Protein AF-A0A366XCZ6-F1 (afdb_monomer)

Organism: NCBI:txid60890

InterPro domains:
  IPR000014 PAS domain [PF13426] (235-340)
  IPR000014 PAS domain [PS50112] (222-293)
  IPR000014 PAS domain [SM00091] (224-291)
  IPR000014 PAS domain [TIGR00229] (221-349)
  IPR000014 PAS domain [cd00130] (233-339)
  IPR001789 Signal transduction response regulator, receiver domain [PF00072] (616-728)
  IPR001789 Signal transduction response regulator, receiver domain [PS50110] (615-732)
  IPR001789 Signal transduction response regulator, receiver domain [SM00448] (614-728)
  IPR003594 Histidine kinase/HSP90-like ATPase domain [PF02518] (474-584)
  IPR003594 Histidine kinase/HSP90-like ATPase domain [SM00387] (473-586)
  IPR003661 Signal transduction histidine kinase, dimerisation/phosphoacceptor domain [PF00512] (362-427)
  IPR003661 Signal transduction histidine kinase, dimerisation/phosphoacceptor domain [SM00388] (362-427)
  IPR003661 Signal transduction histidine kinase, dimerisation/phosphoacceptor domain [cd00082] (360-423)
  IPR004358 Signal transduction histidine kinase-related protein, C-terminal [PR00344] (511-525)
  IPR004358 Signal transduction histidine kinase-related protein, C-terminal [PR00344] (529-539)
  IPR004358 Signal transduction histidine kinase-related protein, C-terminal [PR00344] (546-564)
  IPR004358 Signal transduction histidine kinase-related protein, C-terminal [PR00344] (570-583)
  IPR005467 Histidine kinase domain [PS50109] (369-586)
  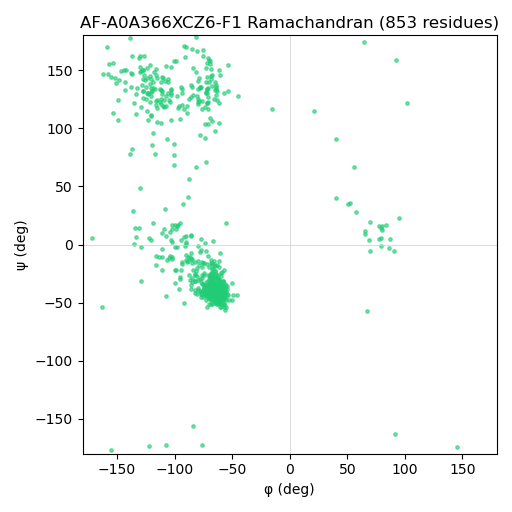IPR008207 Signal transduction histidine kinase, phosphotransfer (Hpt) domain [PF01627] (765-838)
  IPR008207 Signal transduction histidine kinase, phosphotransfer (Hpt) domain [PS50894] (758-855)

Nearest PDB structures (foldseek):
  6qrj-assembly1_A-2  TM=5.123E-01  e=2.215E-22  Caulobacter vibrioides CB15
  6rh7-assembly1_B  TM=7.449E-01  e=7.234E-15  Thermotoga maritima
  3dge-assembly3_A  TM=7.531E-01  e=2.909E-14  Thermotoga maritima
  6dk7-assembly1_B  TM=7.664E-01  e=2.696E-13  Pseudomonas aeruginosa
  6dk8-assembly4_H  TM=7.846E-01  e=3.973E-12  Pseudomonas aeruginosa

Secondary structure (DSSP, 8-state):
---SSS---HHHHHHHHHHHHHHHHHHHHHHHHHHHHHHHHHHHH-----SHHHHHHHHHHHHHHHHHHHHHHHHHHSSSHHHHHHHHHHHHHHHHHHHHHH-GGGTTGGGSHHHHHHHHHHHHHHHHHHHHHHS-HHHHHHHHHHHHHHHHHHHHHHHHHHHHHHHHHHHHHHHHHHHHHHHHHHHHHHHHHHHHHHHHHHHHHHHHHHHHHHHHHHHHHHHHHHHHHHHH-SSEEEEEETTSBEEEE-HHHHHHH---HHHHTTSBHHHHTS-HHHHHHHHHHHHHHHHH---SSTTS--EEEEEE-TTS-EEEEEEEEEEEEETTEEEEEEEEEE-HHHHHHHHHHHHHHHHHHHHHHHHHHHHHHHHHHHHHHHHHHHHHHHHHHTS---HHHHHHHHHHHHHHHHHHHHHHHHHHHHHHHTT------EEE-HHHHHHHHHHHHHHHHHHTT-EEEEE-TT--S-EEE-HHHHHHHHHHHHHHHHHH-SS-EEEEEEEE-TTSSEEEEEEEE-SS---GGGTTTTTSTT----S-S-S-----S-HHHHHHHHHHHTT-EEEEEEETTTEEEEEEEEE-----TTSHHHHHHHHHHHTT--S--PPPP--EEEE-S-HHHHHHHHHHHHHTT---EEESSHHHHHHHHHHS--SEEEEESS-SSS-HHHHHHHHHHS-STTTTS-EEEEES---HHHHHHHHHHT--EEEESSPPHHHHHHHHHHHS---------TTSHHHHHHHHHHHHH-HHHHHHHHHHHHHHHHHHHHHHHHGGG-GGGHHHHHHHHHHHHHHHHHTT-HHHHHHHHHHHHHHHHT-S-HHHHHHHHHHHHHHHHHHHHHHHS--

Sequence (855 aa):
MLKSLSTFPIRGIQGAGLLASATAIAFIAVMIFVVAGSLRQEIDDQATATADTTQWSLAQTEVDLRRLQFAVLEAMNDEGIALKELRNRFDIFYSRVVTIAYGQQFAGLRREANAQNALKSLTDFLDTFSPVFDGDEEQIRKRLPEIDKELHKIAQDARRFSLAGVREFAEGADTHRASVGTLLSRIAFLTLALVIIIFVVVLFLLKLVQRSVRAESAAAESRNHIQEVISTSIDGILTINTDGHILDYNGAAERIFGYTRQEAIGQLMSKLVIPEHLQNAHEAGMARFRETGEHHVVGKGLLLLEAKRKDGSVFPVELSISSATANGKAIFVSYLRDISSRVEVEKELIETRDKAVAGEKAKADLIAVMSHEMRTPLNGLIGTMELLGGTGLNTTQSKYLSGMETSANLLLHHVNGVLSMSQADSGFMQIENAELEPSAFLEELVESQRPAFKANSNTIIYDVDHAPDRIWVDRVKLLQVVLNLVANANKFTKNGAISVDCDQLSDGETVEFRVTDTGIGIASEHYDTIFEDFRTLDTSYGRMAEGSGLGLGISRRIVTAMGGTIGLESELGVGSIFWIRLPIGQRNLFEEDKRSKRADEIKASQERFAVTPVRILVVEDNEINRLVAIDMLEQAGHSPDVAQDGVEGVRMTNENAYDLILMDISMPELDGVEATGIIRNGSGPNCTTPILALTAHALPQDKDRFRNAGISETVVKPLTAEVLLRAIETHAGVGKGVEARSDRGIESVLEAIKARKGPEAARDLVIEFITSMDQVTSTLSNSTKMQTDRVALATLAHKCAGSASVLGCDAVSRLLGQLEDELQSGSSNLRQLEQMLSVAWKDEKNRLESRLGSS

pLDDT: mean 73.63, std 14.59, range [26.06, 94.88]

Radius of gyration: 66.37 Å; Cα contacts (8 Å, |Δi|>4): 985; chains: 1; bounding box: 82×174×137 Å

Mean predicted aligned error: 23.59 Å

Foldseek 3Di:
DPPPPPDDPPVVVVVVLVVVVVVLVVVLVVLVVVLVVVVVVVVVVPPDDDQPVQLVLLVVLLVLLVQLLVLLVVCQPDPPPSLVVNLVSLVVNQVSLVCLVDPPSNPVLCVDPLLVVLSVLSVVLNVVCVVQSVDDPVSVNVCSVVNSVSSVVSSVSSVSNSVSSVVVSVVVVVVVCVVVVVSVVVSVVSVVVSVVSVVVSVVVVVVVVVVVVCVVCVVVCVVVVVLCCQQVPCWWKWKAFLVQFTQFTHNNNCVVAVDDRVRRHRDHPLVRWNDPVCSVVVVVQSVCCVVPVDDPQAPPDWDWDWIAHPVGDIAIKTKHWHWDADPNGIMIMIIIHGCRVVVVVVVVVVVVVVVVVVVLVVVLVVLVVVLVVVVVVLVLQLLVLVVVVPDPDDPVRVVVSVVSNVVSVVVNVVSVLSNLVSCLVVVNDDWDWDKDAVVVLVVVLQVVCVVVLVVQLEEEEEECPAADRIFTGRSVLVSLLVNLLVVVLSLQAHNWYWYWYWHQDPVNFKIKIKIKHQGQWDDPVCFVPLLDAQDDDDDPPDDRDDDRSSSSVSSQSSLVVQVKGWGKDIDGNGTIMIMIMHGRDDPPPVPCVVVVVVVVVVVVPPDDDDDDAFEEEEEAQDPSLQVVVQVLQVVVVYHYHYHNFLVRVLVCQQVDDGQEYEFEQDGPPAGRLNSLLSCLPDPGNCVPRAYEYEEQDDDPVVVVSSVVSPHRYYDHPPDDSVSVVVVCVVRSDDDDDDDDDPDCDQVVLLVVCCVVPNNVVSLVLLVVLLVLLVVLLVCLVVVPPDPPCLVVSLVSLQVSLVSCVSNVLPQLSVLSVVSNVCSVVVDDCSVVSSVSNVVSSVVVVVVSVVVSVVD

Solvent-accessible surface area (backbone atoms only — not comparable to full-atom values): 46976 Å² total; per-residue (Å²): 145,84,90,81,77,91,81,73,66,70,67,58,59,58,53,53,54,53,53,53,52,54,54,51,53,53,53,52,55,54,52,54,53,54,51,56,54,57,56,58,62,54,60,74,76,64,84,73,96,71,70,71,72,56,56,56,60,42,59,47,52,44,54,37,49,50,52,29,51,50,29,49,56,50,39,73,76,46,95,61,78,35,56,61,55,30,45,55,33,47,54,56,37,50,57,52,54,53,52,56,74,70,38,76,92,41,51,71,51,58,69,38,68,66,30,40,52,22,52,47,52,50,51,54,49,50,68,68,44,48,68,42,67,72,46,56,72,69,59,35,59,75,40,43,71,55,50,50,55,50,50,64,56,43,50,56,30,43,45,51,26,31,52,47,48,53,47,58,50,48,54,52,51,48,54,52,52,48,52,53,49,52,52,53,50,51,53,50,51,53,53,49,53,50,50,52,52,52,49,54,51,50,53,51,51,52,52,52,51,49,50,51,53,51,51,51,49,52,49,51,48,50,52,51,46,51,52,45,52,54,46,67,30,81,40,17,39,41,27,26,43,81,86,40,29,25,72,45,60,29,60,24,30,24,69,68,30,65,45,49,56,81,72,44,48,72,35,52,46,56,79,59,42,37,38,80,90,50,31,65,61,50,51,54,51,50,51,46,30,75,75,69,70,56,65,91,61,50,76,74,57,81,40,84,47,67,31,24,29,72,90,67,52,74,45,49,27,40,36,35,44,44,77,48,75,57,98,90,40,64,33,37,42,36,43,35,34,84,38,54,69,56,56,50,51,51,51,51,50,50,54,50,50,52,51,51,52,51,50,54,50,52,52,52,52,48,51,52,50,51,43,50,66,53,45,55,61,49,51,51,51,48,54,51,48,54,57,54,65,75,47,96,65,52,79,68,54,48,50,52,48,54,53,49,50,53,51,51,53,50,50,50,51,52,48,51,48,56,50,52,50,62,38,49,80,70,70,67,72,83,80,65,68,39,87,42,44,54,61,64,51,52,51,54,52,49,65,72,43,48,67,64,32,55,74,53,55,32,46,80,51,73,49,52,94,52,39,56,78,66,39,38,42,32,62,69,61,51,48,54,37,52,50,50,52,51,52,49,39,58,66,54,25,69,70,29,52,32,42,41,35,34,35,49,41,96,81,75,47,37,38,36,41,36,40,35,25,48,16,54,37,45,60,79,92,41,67,84,50,56,43,37,74,61,39,67,87,76,85,82,74,72,97,69,79,92,73,79,22,42,64,51,26,51,36,45,52,53,34,47,73,66,67,24,50,66,54,76,51,51,42,67,70,58,10,35,35,40,37,38,37,34,53,52,45,78,84,67,81,83,61,50,84,71,46,59,71,52,56,65,59,56,72,73,65,82,69,88,81,85,87,76,71,54,46,33,37,40,26,37,61,50,67,66,62,40,51,52,53,47,53,50,37,45,77,72,58,29,65,68,46,78,24,63,30,27,62,51,36,48,49,49,36,54,77,44,77,47,50,34,32,43,33,36,40,91,37,73,101,31,34,28,55,60,31,40,35,51,42,48,74,41,92,36,76,33,36,80,41,47,30,34,33,38,31,81,71,84,51,77,77,49,52,58,55,41,50,74,33,62,46,68,47,78,46,63,52,79,85,43,66,69,62,52,51,53,53,48,63,72,62,54,66,88,76,90,86,85,83,91,78,93,81,65,65,48,62,56,46,51,50,50,40,26,76,74,66,35,64,65,56,44,50,49,53,51,50,53,49,53,54,51,49,52,50,51,53,52,49,60,72,63,46,87,79,58,90,84,52,46,67,63,50,24,56,52,26,48,57,48,19,55,52,24,49,68,59,52,37,56,72,52,16,52,50,24,49,53,48,24,54,37,49,74,72,68,56,93,58,62,70,60,53,49,54,53,45,53,54,52,43,54,58,51,47,54,57,52,51,58,58,64,71,77,108

Structure (mmCIF, N/CA/C/O backbone):
data_AF-A0A366XCZ6-F1
#
_entry.id   AF-A0A366XCZ6-F1
#
loop_
_atom_site.group_PDB
_atom_site.id
_atom_site.type_symbol
_atom_site.label_atom_id
_atom_site.label_alt_id
_atom_site.label_comp_id
_atom_site.label_asym_id
_atom_site.label_entity_id
_atom_site.label_seq_id
_atom_site.pdbx_PDB_ins_code
_atom_site.Cartn_x
_atom_site.Cartn_y
_atom_site.Cartn_z
_atom_site.occupancy
_atom_site.B_iso_or_equiv
_atom_site.auth_seq_id
_atom_site.auth_comp_id
_atom_site.auth_asym_id
_atom_site.auth_atom_id
_atom_site.pdbx_PDB_model_num
ATOM 1 N N . MET A 1 1 ? -35.187 -15.694 20.596 1.00 37.12 1 MET A N 1
ATOM 2 C CA . MET A 1 1 ? -35.309 -17.165 20.473 1.00 37.12 1 MET A CA 1
ATOM 3 C C . MET A 1 1 ? -34.243 -17.895 21.318 1.00 37.12 1 MET A C 1
ATOM 5 O O . MET A 1 1 ? -33.618 -18.829 20.850 1.00 37.12 1 MET A O 1
ATOM 9 N N . LEU A 1 2 ? -34.031 -17.480 22.579 1.00 30.97 2 LEU A N 1
ATOM 10 C CA . LEU A 1 2 ? -32.947 -17.971 23.462 1.00 30.97 2 LEU A CA 1
ATOM 11 C C . LEU A 1 2 ? -33.448 -18.257 24.896 1.00 30.97 2 LEU A C 1
ATOM 13 O O . LEU A 1 2 ? -32.714 -18.141 25.868 1.00 30.97 2 LEU A O 1
ATOM 17 N N . LYS A 1 3 ? -34.731 -18.620 25.042 1.00 32.94 3 LYS A N 1
ATOM 18 C CA . LYS A 1 3 ? -35.384 -18.874 26.343 1.00 32.94 3 LYS A CA 1
ATOM 19 C C . LYS A 1 3 ? -35.673 -20.366 26.597 1.00 32.94 3 LYS A C 1
ATOM 21 O O . LYS A 1 3 ? -36.653 -20.689 27.252 1.00 32.94 3 LYS A O 1
ATOM 26 N N . SER A 1 4 ? -34.844 -21.271 26.062 1.00 33.59 4 SER A N 1
ATOM 27 C CA . SER A 1 4 ? -35.112 -22.725 26.057 1.00 33.59 4 SER A CA 1
ATOM 28 C C . SER A 1 4 ? -33.957 -23.620 26.548 1.00 33.59 4 SER A C 1
ATOM 30 O O . SER A 1 4 ? -34.002 -24.825 26.321 1.00 33.59 4 SER A O 1
ATOM 32 N N . LEU A 1 5 ? -32.912 -23.095 27.201 1.00 35.03 5 LEU A N 1
ATOM 33 C CA . LEU A 1 5 ? -31.727 -23.915 27.538 1.00 35.03 5 LEU A CA 1
ATOM 34 C C . LEU A 1 5 ? -31.345 -23.998 29.026 1.00 35.03 5 LEU A C 1
ATOM 36 O O . LEU A 1 5 ? -30.352 -24.640 29.346 1.00 35.03 5 LEU A O 1
ATOM 40 N N . SER A 1 6 ? -32.126 -23.444 29.959 1.00 35.97 6 SER A N 1
ATOM 41 C CA . SER A 1 6 ? -31.774 -23.462 31.395 1.00 35.97 6 SER A CA 1
ATOM 42 C C . SER A 1 6 ? -32.474 -24.531 32.248 1.00 35.97 6 SER A C 1
ATOM 44 O O . SER A 1 6 ? -32.444 -24.454 33.473 1.00 35.97 6 SER A O 1
ATOM 46 N N . THR A 1 7 ? -33.064 -25.565 31.646 1.00 36.81 7 THR A N 1
ATOM 47 C CA . THR A 1 7 ? -33.723 -26.663 32.384 1.00 36.81 7 THR A CA 1
ATOM 48 C C . THR A 1 7 ? -33.261 -28.045 31.917 1.00 36.81 7 THR A C 1
ATOM 50 O O . THR A 1 7 ? -34.064 -28.942 31.693 1.00 36.81 7 THR A O 1
ATOM 53 N N . PHE A 1 8 ? -31.945 -28.259 31.811 1.00 35.41 8 PHE A N 1
ATOM 54 C CA . PHE A 1 8 ? -31.396 -29.621 31.786 1.00 35.41 8 PHE A CA 1
ATOM 55 C C . PHE A 1 8 ? -31.134 -30.106 33.223 1.00 35.41 8 PHE A C 1
ATOM 57 O O . PHE A 1 8 ? -30.445 -29.423 33.986 1.00 35.41 8 PHE A O 1
ATOM 64 N N . PRO A 1 9 ? -31.673 -31.266 33.645 1.00 39.69 9 PRO A N 1
ATOM 65 C CA . PRO A 1 9 ? -31.596 -31.703 35.028 1.00 39.69 9 PRO A CA 1
ATOM 66 C C . PRO A 1 9 ? -30.203 -32.275 35.316 1.00 39.69 9 PRO A C 1
ATOM 68 O O . PRO A 1 9 ? -29.953 -33.465 35.150 1.00 39.69 9 PRO A O 1
ATOM 71 N N . ILE A 1 10 ? -29.300 -31.440 35.834 1.00 46.38 10 ILE A N 1
ATOM 72 C CA . ILE A 1 10 ? -27.995 -31.866 36.381 1.00 46.38 10 ILE A CA 1
ATOM 73 C C . ILE A 1 10 ? -28.177 -32.912 37.508 1.00 46.38 10 ILE A C 1
ATOM 75 O O . ILE A 1 10 ? -27.311 -33.756 37.736 1.00 46.38 10 ILE A O 1
ATOM 79 N N . ARG A 1 11 ? -29.361 -32.958 38.139 1.00 44.44 11 ARG A N 1
ATOM 80 C CA . ARG A 1 11 ? -29.752 -33.999 39.106 1.00 44.44 11 ARG A CA 1
ATOM 81 C C . ARG A 1 11 ? -29.842 -35.416 38.517 1.00 44.44 11 ARG A C 1
ATOM 83 O O . ARG A 1 11 ? -29.616 -36.372 39.250 1.00 44.44 11 ARG A O 1
ATOM 90 N N . GLY A 1 12 ? -30.121 -35.575 37.220 1.00 43.28 12 GLY A N 1
ATOM 91 C CA . GLY A 1 12 ? -30.246 -36.899 36.591 1.00 43.28 12 GLY A CA 1
ATOM 92 C C . GLY A 1 12 ? -28.906 -37.627 36.418 1.00 43.28 12 GLY A C 1
ATOM 93 O O . GLY A 1 12 ? -28.837 -38.847 36.548 1.00 43.28 12 GLY A O 1
ATOM 94 N N . ILE A 1 13 ? -27.822 -36.878 36.188 1.00 50.22 13 ILE A N 1
ATOM 95 C CA . ILE A 1 13 ? -26.492 -37.438 35.895 1.00 50.22 13 ILE A CA 1
ATOM 96 C C . ILE A 1 13 ? -25.789 -37.903 37.179 1.00 50.22 13 ILE A C 1
ATOM 98 O O . ILE A 1 13 ? -25.152 -38.956 37.187 1.00 50.22 13 ILE A O 1
ATOM 102 N N . GLN A 1 14 ? -25.954 -37.171 38.287 1.00 52.47 14 GLN A N 1
ATOM 103 C CA . GLN A 1 14 ? -25.426 -37.588 39.593 1.00 52.47 14 GLN A CA 1
ATOM 104 C C . GLN A 1 14 ? -26.142 -38.838 40.130 1.00 52.47 14 GLN A C 1
ATOM 106 O O . GLN A 1 14 ? -25.489 -39.735 40.662 1.00 52.47 14 GLN A O 1
ATOM 111 N N . GLY A 1 15 ? -27.461 -38.944 39.920 1.00 54.91 15 GLY A N 1
ATOM 112 C CA . GLY A 1 15 ? -28.235 -40.132 40.295 1.00 54.91 15 GLY A CA 1
ATOM 113 C C . GLY A 1 15 ? -27.819 -41.387 39.521 1.00 54.91 15 GLY A C 1
ATOM 114 O O . GLY A 1 15 ? -27.644 -42.447 40.118 1.00 54.91 15 GLY A O 1
ATOM 115 N N . ALA A 1 16 ? -27.578 -41.263 38.211 1.00 57.31 16 ALA A N 1
ATOM 116 C CA . ALA A 1 16 ? -27.151 -42.383 37.370 1.00 57.31 16 ALA A CA 1
ATOM 117 C C . ALA A 1 16 ? -25.737 -42.898 37.712 1.00 57.31 16 ALA A C 1
ATOM 119 O O . ALA A 1 16 ? -25.502 -44.106 37.705 1.00 57.31 16 ALA A O 1
ATOM 120 N N . GLY A 1 17 ? -24.801 -42.001 38.055 1.00 61.47 17 GLY A N 1
ATOM 121 C CA . GLY A 1 17 ? -23.432 -42.374 38.439 1.00 61.47 17 GLY A CA 1
ATOM 122 C C . GLY A 1 17 ? -23.348 -43.109 39.783 1.00 61.47 17 GLY A C 1
ATOM 123 O O . GLY A 1 17 ? -22.584 -44.068 39.923 1.00 61.47 17 GLY A O 1
ATOM 124 N N . LEU A 1 18 ? -24.170 -42.704 40.758 1.00 66.12 18 LEU A N 1
ATOM 125 C CA . LEU A 1 18 ? -24.277 -43.382 42.054 1.00 66.12 18 LEU A CA 1
ATOM 126 C C . LEU A 1 18 ? -24.884 -44.783 41.911 1.00 66.12 18 LEU A C 1
ATOM 128 O O . LEU A 1 18 ? -24.370 -45.734 42.502 1.00 66.12 18 LEU A O 1
ATOM 132 N N . LEU A 1 19 ? -25.919 -44.925 41.077 1.00 69.38 19 LEU A N 1
ATOM 133 C CA . LEU A 1 19 ? -26.560 -46.215 40.819 1.00 69.38 19 LEU A CA 1
ATOM 134 C C . LEU A 1 19 ? -25.587 -47.210 40.163 1.00 69.38 19 LEU A C 1
ATOM 136 O O . LEU A 1 19 ? -25.480 -48.349 40.612 1.00 69.38 19 LEU A O 1
ATOM 140 N N . ALA A 1 20 ? -24.825 -46.757 39.158 1.00 66.00 20 ALA A N 1
ATOM 141 C CA . ALA A 1 20 ? -23.846 -47.581 38.446 1.00 66.00 20 ALA A CA 1
ATOM 142 C C . ALA A 1 20 ? -22.699 -48.061 39.357 1.00 66.00 20 ALA A C 1
ATOM 144 O O . ALA A 1 20 ? -22.267 -49.215 39.279 1.00 66.00 20 ALA A O 1
ATOM 145 N N . SER A 1 21 ? -22.236 -47.193 40.262 1.00 67.00 21 SER A N 1
ATOM 146 C CA . SER A 1 21 ? -21.178 -47.523 41.226 1.00 67.00 21 SER A CA 1
ATOM 147 C C . SER A 1 21 ? -21.653 -48.558 42.251 1.00 67.00 21 SER A C 1
ATOM 149 O O . SER A 1 21 ? -20.943 -49.522 42.533 1.00 67.00 21 SER A O 1
ATOM 151 N N . ALA A 1 22 ? -22.885 -48.416 42.752 1.00 71.12 22 ALA A N 1
ATOM 152 C CA . ALA A 1 22 ? -23.486 -49.374 43.678 1.00 71.12 22 ALA A CA 1
ATOM 153 C C . ALA A 1 22 ? -23.671 -50.764 43.040 1.00 71.12 22 ALA A C 1
ATOM 155 O O . ALA A 1 22 ? -23.352 -51.777 43.666 1.00 71.12 22 ALA A O 1
ATOM 156 N N . THR A 1 23 ? -24.107 -50.829 41.776 1.00 72.50 23 THR A N 1
ATOM 157 C CA . THR A 1 23 ? -24.235 -52.103 41.047 1.00 72.50 23 THR A CA 1
ATOM 158 C C . THR A 1 23 ? -22.892 -52.794 40.807 1.00 72.50 23 THR A C 1
ATOM 160 O O . THR A 1 23 ? -22.810 -54.016 40.920 1.00 72.50 23 THR A O 1
ATOM 163 N N . ALA A 1 24 ? -21.824 -52.036 40.535 1.00 71.44 24 ALA A N 1
ATOM 164 C CA . ALA A 1 24 ? -20.491 -52.602 40.325 1.00 71.44 24 ALA A CA 1
ATOM 165 C C . ALA A 1 24 ? -19.910 -53.210 41.615 1.00 71.44 24 ALA A C 1
ATOM 167 O O . ALA A 1 24 ? -19.356 -54.308 41.588 1.00 71.44 24 ALA A O 1
ATOM 168 N N . ILE A 1 25 ? -20.092 -52.535 42.755 1.00 74.94 25 ILE A N 1
ATOM 169 C CA . ILE A 1 25 ? -19.641 -53.028 44.066 1.00 74.94 25 ILE A CA 1
ATOM 170 C C . ILE A 1 25 ? -20.371 -54.324 44.444 1.00 74.94 25 ILE A C 1
ATOM 172 O O . ILE A 1 25 ? -19.734 -55.284 44.882 1.00 74.94 25 ILE A O 1
ATOM 176 N N . ALA A 1 26 ? -21.688 -54.386 44.225 1.00 73.69 26 ALA A N 1
ATOM 177 C CA . ALA A 1 26 ? -22.475 -55.589 44.490 1.00 73.69 26 ALA A CA 1
ATOM 178 C C . ALA A 1 26 ? -21.995 -56.791 43.655 1.00 73.69 26 ALA A C 1
ATOM 180 O O . ALA A 1 26 ? -21.871 -57.899 44.175 1.00 73.69 26 ALA A O 1
ATOM 181 N N . PHE A 1 27 ? -21.660 -56.571 42.380 1.00 77.62 27 PHE A N 1
ATOM 182 C CA . PHE A 1 27 ? -21.164 -57.626 41.494 1.00 77.62 27 PHE A CA 1
ATOM 183 C C . PHE A 1 27 ? -19.788 -58.163 41.924 1.00 77.62 27 PHE A C 1
ATOM 185 O O . PHE A 1 27 ? -19.564 -59.374 41.932 1.00 77.62 27 PHE A O 1
ATOM 192 N N . ILE A 1 28 ? -18.882 -57.274 42.346 1.00 75.50 28 ILE A N 1
ATOM 193 C CA . ILE A 1 28 ? -17.554 -57.643 42.861 1.00 75.50 28 ILE A CA 1
ATOM 194 C C . ILE A 1 28 ? -17.673 -58.524 44.115 1.00 75.50 28 ILE A C 1
ATOM 196 O O . ILE A 1 28 ? -16.995 -59.547 44.213 1.00 75.50 28 ILE A O 1
ATOM 200 N N . ALA A 1 29 ? -18.562 -58.170 45.047 1.00 73.31 29 ALA A N 1
ATOM 201 C CA . ALA A 1 29 ? -18.762 -58.929 46.281 1.00 73.31 29 ALA A CA 1
ATOM 202 C C . ALA A 1 29 ? -19.242 -60.370 46.017 1.00 73.31 29 ALA A C 1
ATOM 204 O O . ALA A 1 29 ? -18.732 -61.313 46.625 1.00 73.31 29 ALA A O 1
ATOM 205 N N . VAL A 1 30 ? -20.170 -60.552 45.069 1.00 78.00 30 VAL A N 1
ATOM 206 C CA . VAL A 1 30 ? -20.658 -61.882 44.660 1.00 78.00 30 VAL A CA 1
ATOM 207 C C . VAL A 1 30 ? -19.529 -62.725 44.065 1.00 78.00 30 VAL A C 1
ATOM 209 O O . VAL A 1 30 ? -19.399 -63.905 44.384 1.00 78.00 30 VAL A O 1
ATOM 212 N N . MET A 1 31 ? -18.674 -62.126 43.235 1.00 73.81 31 MET A N 1
ATOM 213 C CA . MET A 1 31 ? -17.589 -62.851 42.573 1.00 73.81 31 MET A CA 1
ATOM 214 C C . MET A 1 31 ? -16.516 -63.331 43.561 1.00 73.81 31 MET A C 1
ATOM 216 O O . MET A 1 31 ? -16.067 -64.474 43.476 1.00 73.81 31 MET A O 1
ATOM 220 N N . ILE A 1 32 ? -16.148 -62.493 44.538 1.00 75.62 32 ILE A N 1
A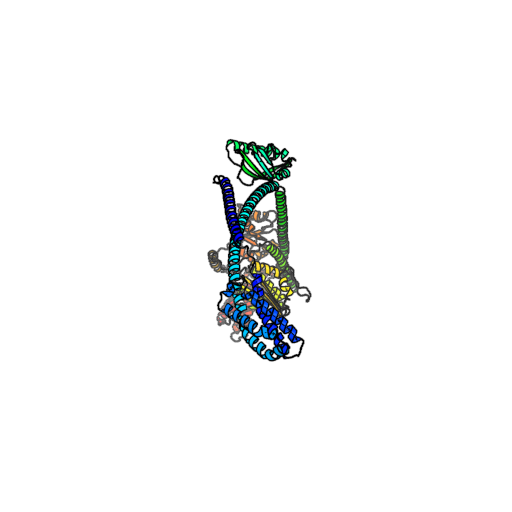TOM 221 C CA . ILE A 1 32 ? -15.199 -62.859 45.604 1.00 75.62 32 ILE A CA 1
ATOM 222 C C . ILE A 1 32 ? -15.733 -64.045 46.415 1.00 75.62 32 ILE A C 1
ATOM 224 O O . ILE A 1 32 ? -14.985 -64.975 46.717 1.00 75.62 32 ILE A O 1
ATOM 228 N N . PHE A 1 33 ? -17.031 -64.041 46.727 1.00 76.31 33 PHE A N 1
ATOM 229 C CA . PHE A 1 33 ? -17.670 -65.125 47.468 1.00 76.31 33 PHE A CA 1
ATOM 230 C C . PHE A 1 33 ? -17.598 -66.467 46.718 1.00 76.31 33 PHE A C 1
ATOM 232 O O . PHE A 1 33 ? -17.268 -67.492 47.316 1.00 76.31 33 PHE A O 1
ATOM 239 N N . VAL A 1 34 ? -17.827 -66.461 45.400 1.00 76.12 34 VAL A N 1
ATOM 240 C CA . VAL A 1 34 ? -17.726 -67.664 44.552 1.00 76.12 34 VAL A CA 1
ATOM 241 C C . VAL A 1 34 ? -16.296 -68.212 44.516 1.00 76.12 34 VAL A C 1
ATOM 243 O O . 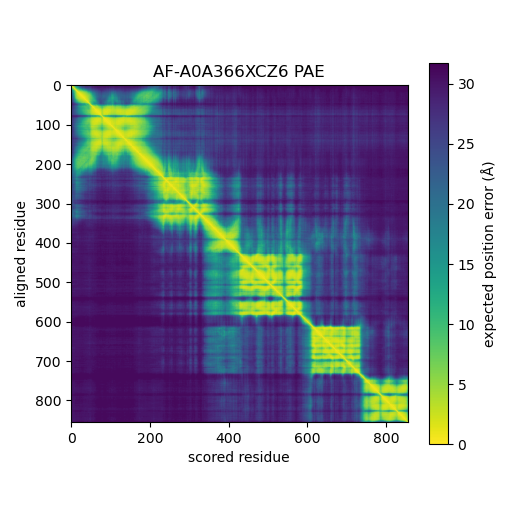VAL A 1 34 ? -16.094 -69.415 44.685 1.00 76.12 34 VAL A O 1
ATOM 246 N N . VAL A 1 35 ? -15.294 -67.341 44.350 1.00 76.56 35 VAL A N 1
ATOM 247 C CA . VAL A 1 35 ? -13.879 -67.753 44.323 1.00 76.56 35 VAL A CA 1
ATOM 248 C C . VAL A 1 35 ? -13.463 -68.366 45.663 1.00 76.56 35 VAL A C 1
ATOM 250 O O . VAL A 1 35 ? -12.882 -69.452 45.682 1.00 76.56 35 VAL A O 1
ATOM 253 N N . ALA A 1 36 ? -13.810 -67.724 46.782 1.00 71.81 36 ALA A N 1
ATOM 254 C CA . ALA A 1 36 ? -13.477 -68.216 48.118 1.00 71.81 36 ALA A CA 1
ATOM 255 C C . ALA A 1 36 ? -14.098 -69.593 48.416 1.00 71.81 36 ALA A C 1
ATOM 257 O O . ALA A 1 36 ? -13.444 -70.440 49.026 1.00 71.81 36 ALA A O 1
ATOM 258 N N . GLY A 1 37 ? -15.329 -69.836 47.952 1.00 72.88 37 GLY A N 1
ATOM 259 C CA . GLY A 1 37 ? -15.980 -71.143 48.066 1.00 72.88 37 GLY A CA 1
ATOM 260 C C . GLY A 1 37 ? -15.235 -72.239 47.301 1.00 72.88 37 GLY A C 1
ATOM 261 O O . GLY A 1 37 ? -14.957 -73.295 47.864 1.00 72.88 37 GLY A O 1
ATOM 262 N N . SER A 1 38 ? -14.848 -71.963 46.051 1.00 69.81 38 SER A N 1
ATOM 263 C CA . SER A 1 38 ? -14.147 -72.938 45.201 1.00 69.81 38 SER A CA 1
ATOM 264 C C . SER A 1 38 ? -12.752 -73.310 45.715 1.00 69.81 38 SER A C 1
ATOM 266 O O . SER A 1 38 ? -12.383 -74.478 45.695 1.00 69.81 38 SER A O 1
ATOM 268 N N . LEU A 1 39 ? -11.997 -72.339 46.240 1.00 69.75 39 LEU A N 1
ATOM 269 C CA . LEU A 1 39 ? -10.645 -72.574 46.751 1.00 69.75 39 LEU A CA 1
ATOM 270 C C . LEU A 1 39 ? -10.646 -73.483 47.987 1.00 69.75 39 LEU A C 1
ATOM 272 O O . LEU A 1 39 ? -9.750 -74.301 48.165 1.00 69.75 39 LEU A O 1
ATOM 276 N N . ARG A 1 40 ? -11.655 -73.332 48.850 1.00 67.81 40 ARG A N 1
ATOM 277 C CA . ARG A 1 40 ? -11.741 -74.087 50.100 1.00 67.81 40 ARG A CA 1
ATOM 278 C C . ARG A 1 40 ? -12.002 -75.572 49.864 1.00 67.81 40 ARG A C 1
ATOM 280 O O . ARG A 1 40 ? -11.448 -76.389 50.583 1.00 67.81 40 ARG A O 1
ATOM 287 N N . GLN A 1 41 ? -12.830 -75.899 48.876 1.00 67.06 41 GLN A N 1
ATOM 288 C CA . GLN A 1 41 ? -13.204 -77.279 48.576 1.00 67.06 41 GLN A CA 1
ATOM 289 C C . GLN A 1 41 ? -12.032 -78.085 47.994 1.00 67.06 41 GLN A C 1
ATOM 291 O O . GLN A 1 41 ? -11.883 -79.256 48.305 1.00 67.06 41 GLN A O 1
ATOM 296 N N . GLU A 1 42 ? -11.161 -77.441 47.218 1.00 63.75 42 GLU A N 1
ATOM 297 C CA . GLU A 1 42 ? -10.067 -78.118 46.512 1.00 63.75 42 GLU A CA 1
ATOM 298 C C . GLU A 1 42 ? -8.820 -78.363 47.384 1.00 63.75 42 GLU A C 1
ATOM 300 O O . GLU A 1 42 ? -8.058 -79.297 47.143 1.00 63.75 42 GLU A O 1
ATOM 305 N N . ILE A 1 43 ? -8.599 -77.538 48.416 1.00 63.31 43 ILE A N 1
ATOM 306 C CA . ILE A 1 43 ? -7.492 -77.734 49.370 1.00 63.31 43 ILE A CA 1
ATOM 307 C C . ILE A 1 43 ? -7.684 -79.027 50.176 1.00 63.31 43 ILE A C 1
ATOM 309 O O . ILE A 1 43 ? -6.700 -79.712 50.461 1.00 63.31 43 ILE A O 1
ATOM 313 N N . ASP A 1 44 ? -8.929 -79.380 50.505 1.00 57.88 44 ASP A N 1
ATOM 314 C CA . ASP A 1 44 ? -9.237 -80.614 51.237 1.00 57.88 44 ASP A CA 1
ATOM 315 C C . ASP A 1 44 ? -8.951 -81.879 50.394 1.00 57.88 44 ASP A C 1
ATOM 317 O O . ASP A 1 44 ? -8.604 -82.917 50.959 1.00 57.88 44 ASP A O 1
ATOM 321 N N . ASP A 1 45 ? -8.989 -81.789 49.058 1.00 59.12 45 ASP A N 1
ATOM 322 C CA . ASP A 1 45 ? -8.792 -82.929 48.148 1.00 59.12 45 ASP A CA 1
ATOM 323 C C . ASP A 1 45 ? -7.308 -83.244 47.831 1.00 59.12 45 ASP A C 1
ATOM 325 O O . ASP A 1 45 ? -6.998 -84.339 47.358 1.00 59.12 45 ASP A O 1
ATOM 329 N N . GLN A 1 46 ? -6.357 -82.333 48.091 1.00 56.66 46 GLN A N 1
ATOM 330 C CA . GLN A 1 46 ? -4.961 -82.461 47.615 1.00 56.66 46 GLN A CA 1
ATOM 331 C C . GLN A 1 46 ? -3.915 -82.916 48.653 1.00 56.66 46 GLN A C 1
ATOM 333 O O . GLN A 1 46 ? -2.723 -83.004 48.343 1.00 56.66 46 GLN A O 1
ATOM 338 N N . ALA A 1 47 ? -4.301 -83.253 49.880 1.00 49.78 47 ALA A N 1
ATOM 339 C CA . ALA A 1 47 ? -3.351 -83.601 50.939 1.00 49.78 47 ALA A CA 1
ATOM 340 C C . ALA A 1 47 ? -2.829 -85.064 50.885 1.00 49.78 47 ALA A C 1
ATOM 342 O O . ALA A 1 47 ? -3.074 -85.829 51.812 1.00 49.78 47 ALA A O 1
ATOM 343 N N . THR A 1 48 ? -2.055 -85.472 49.863 1.00 52.12 48 THR A N 1
ATOM 344 C CA . THR A 1 48 ? -1.268 -86.739 49.893 1.00 52.12 48 THR A CA 1
ATOM 345 C C . THR A 1 48 ? 0.039 -86.678 49.076 1.00 52.12 48 THR A C 1
ATOM 347 O O . THR A 1 48 ? 0.020 -86.760 47.852 1.00 52.12 48 THR A O 1
ATOM 350 N N . ALA A 1 49 ? 1.197 -86.610 49.749 1.00 49.53 49 ALA A N 1
ATOM 351 C CA . ALA A 1 49 ? 2.546 -86.472 49.171 1.00 49.53 49 ALA A CA 1
ATOM 352 C C . ALA A 1 49 ? 3.341 -87.803 49.105 1.00 49.53 49 ALA A C 1
ATOM 354 O O . ALA A 1 49 ? 4.310 -87.988 49.838 1.00 49.53 49 ALA A O 1
ATOM 355 N N . THR A 1 50 ? 2.935 -88.760 48.261 1.00 53.34 50 THR A N 1
ATOM 356 C CA . THR A 1 50 ? 3.544 -90.118 48.207 1.00 53.34 50 THR A CA 1
ATOM 357 C C . THR A 1 50 ? 4.159 -90.526 46.855 1.00 53.34 50 THR A C 1
ATOM 359 O O . THR A 1 50 ? 4.651 -91.644 46.734 1.00 53.34 50 THR A O 1
ATOM 362 N N . ALA A 1 51 ? 4.194 -89.644 45.847 1.00 58.00 51 ALA A N 1
ATOM 363 C CA . ALA A 1 51 ? 4.559 -90.010 44.467 1.00 58.00 51 ALA A CA 1
ATOM 364 C C . ALA A 1 51 ? 6.075 -90.037 44.147 1.00 58.00 51 ALA A C 1
ATOM 366 O O . ALA A 1 51 ? 6.503 -90.814 43.295 1.00 58.00 51 ALA A O 1
ATOM 367 N N . ASP A 1 52 ? 6.908 -89.234 44.819 1.00 59.09 52 ASP A N 1
ATOM 368 C CA . ASP A 1 52 ? 8.313 -89.062 44.399 1.00 59.09 52 ASP A CA 1
ATOM 369 C C . ASP A 1 52 ? 9.230 -90.232 44.807 1.00 59.09 52 ASP A C 1
ATOM 371 O O . ASP A 1 52 ? 10.202 -90.557 44.120 1.00 59.09 52 ASP A O 1
ATOM 375 N N . THR A 1 53 ? 8.933 -90.919 45.914 1.00 62.19 53 THR A N 1
ATOM 376 C CA . THR A 1 53 ? 9.814 -91.973 46.458 1.00 62.19 53 THR A CA 1
ATOM 377 C C . THR A 1 53 ? 9.735 -93.286 45.665 1.00 62.19 53 THR A C 1
ATOM 379 O O . THR A 1 53 ? 10.692 -94.068 45.616 1.00 62.19 53 THR A O 1
ATOM 382 N N . THR A 1 54 ? 8.609 -93.531 44.996 1.00 67.88 54 THR A N 1
ATOM 383 C CA . THR A 1 54 ? 8.379 -94.712 44.156 1.00 67.88 54 THR A CA 1
ATOM 384 C C . THR A 1 54 ? 9.134 -94.645 42.835 1.00 67.88 54 THR A C 1
ATOM 386 O O . THR A 1 54 ? 9.755 -95.636 42.443 1.00 67.88 54 THR A O 1
ATOM 389 N N . GLN A 1 55 ? 9.141 -93.485 42.170 1.00 69.56 55 GLN A N 1
ATOM 390 C CA . GLN A 1 55 ? 9.771 -93.311 40.857 1.00 69.56 55 GLN A CA 1
ATOM 391 C C . GLN A 1 55 ? 11.291 -93.533 40.912 1.00 69.56 55 GLN A C 1
ATOM 393 O O . GLN A 1 55 ? 11.858 -94.210 40.051 1.00 69.56 55 GLN A O 1
ATOM 398 N N . TRP A 1 56 ? 11.951 -93.030 41.959 1.00 73.12 56 TRP A N 1
ATOM 399 C CA . TRP A 1 56 ? 13.394 -93.207 42.144 1.00 73.12 56 TRP A CA 1
ATOM 400 C C . TRP A 1 56 ? 13.790 -94.682 42.304 1.00 73.12 56 TRP A C 1
ATOM 402 O O . TRP A 1 56 ? 14.747 -95.151 41.688 1.00 73.12 56 TRP A O 1
ATOM 412 N N . SER A 1 57 ? 13.006 -95.449 43.065 1.00 74.31 57 SER A N 1
ATOM 413 C CA . SER A 1 57 ? 13.286 -96.869 43.313 1.00 74.31 57 SER A CA 1
ATOM 414 C C . SER A 1 57 ? 13.205 -97.721 42.034 1.00 74.31 57 SER A C 1
ATOM 416 O O . SER A 1 57 ? 13.989 -98.655 41.858 1.00 74.31 57 SER A O 1
ATOM 418 N N . LEU A 1 58 ? 12.298 -97.376 41.115 1.00 77.38 58 LEU A N 1
ATOM 419 C CA . LEU A 1 58 ? 12.102 -98.073 39.838 1.00 77.38 58 LEU A CA 1
ATOM 420 C C . LEU A 1 58 ? 13.232 -97.819 38.833 1.00 77.38 58 LEU A C 1
ATOM 422 O O . LEU A 1 58 ? 13.721 -98.761 38.206 1.00 77.38 58 LEU A O 1
ATOM 426 N N . ALA A 1 59 ? 13.681 -96.570 38.700 1.00 76.31 59 ALA A N 1
ATOM 427 C CA . ALA A 1 59 ? 14.786 -96.215 37.806 1.00 76.31 59 ALA A CA 1
ATOM 428 C C . ALA A 1 59 ? 16.122 -96.815 38.273 1.00 76.31 59 ALA A C 1
ATOM 430 O O . ALA A 1 59 ? 16.938 -97.264 37.467 1.00 76.31 59 ALA A O 1
ATOM 431 N N . GLN A 1 60 ? 16.333 -96.878 39.589 1.00 83.44 60 GLN A N 1
ATOM 432 C CA . GLN A 1 60 ? 17.581 -97.384 40.151 1.00 83.44 60 GLN A CA 1
ATOM 433 C C . GLN A 1 60 ? 17.790 -98.888 39.917 1.00 83.44 60 GLN A C 1
ATOM 435 O O . GLN A 1 60 ? 18.928 -99.345 39.846 1.00 83.44 60 GLN A O 1
ATOM 440 N N . THR A 1 61 ? 16.712 -99.650 39.722 1.00 84.38 61 THR A N 1
ATOM 441 C CA . THR A 1 61 ? 16.780 -101.107 39.522 1.00 84.38 61 THR A CA 1
ATOM 442 C C . THR A 1 61 ? 17.571 -101.489 38.265 1.00 84.38 61 THR A C 1
ATOM 444 O O . THR A 1 61 ? 18.372 -102.420 38.308 1.00 84.38 61 THR A O 1
ATOM 447 N N . GLU A 1 62 ? 17.421 -100.753 37.156 1.00 86.00 62 GLU A N 1
ATOM 448 C CA . GLU A 1 62 ? 18.207 -101.014 35.938 1.00 86.00 62 GLU A CA 1
ATOM 449 C C . GLU A 1 62 ? 19.688 -100.658 36.136 1.00 86.00 62 GLU A C 1
ATOM 451 O O . GLU A 1 62 ? 20.572 -101.395 35.700 1.00 86.00 62 GLU A O 1
ATOM 456 N N . VAL A 1 63 ? 19.977 -99.553 36.829 1.00 87.69 63 VAL A N 1
ATOM 457 C CA . VAL A 1 63 ? 21.357 -99.125 37.103 1.00 87.69 63 VAL A CA 1
ATOM 458 C C . VAL A 1 63 ? 22.080 -100.147 37.971 1.00 87.69 63 VAL A C 1
ATOM 460 O O . VAL A 1 63 ? 23.221 -100.507 37.674 1.00 87.69 63 VAL A O 1
ATOM 463 N N . ASP A 1 64 ? 21.415 -100.629 39.020 1.00 89.56 64 ASP A N 1
ATOM 464 C CA . ASP A 1 64 ? 21.975 -101.632 39.919 1.00 89.56 64 ASP A CA 1
ATOM 465 C C . ASP A 1 64 ? 22.257 -102.945 39.149 1.00 89.56 64 ASP A C 1
ATOM 467 O O . ASP A 1 64 ? 23.336 -103.519 39.310 1.00 89.56 64 ASP A O 1
ATOM 471 N N . LEU A 1 65 ? 21.398 -103.337 38.195 1.00 89.62 65 LEU A N 1
ATOM 472 C CA . LEU A 1 65 ? 21.643 -104.486 37.308 1.00 89.62 65 LEU A CA 1
ATOM 473 C C . LEU A 1 65 ? 22.829 -104.282 36.347 1.00 89.62 65 LEU A C 1
ATOM 475 O O . LEU A 1 65 ? 23.615 -105.200 36.122 1.00 89.62 65 LEU A O 1
ATOM 479 N N . ARG A 1 66 ? 22.993 -103.087 35.766 1.00 88.75 66 ARG A N 1
ATOM 480 C CA . ARG A 1 66 ? 24.130 -102.789 34.871 1.00 88.75 66 ARG A CA 1
ATOM 481 C C . ARG A 1 66 ? 25.457 -102.750 35.617 1.00 88.75 66 ARG A C 1
ATOM 483 O O . ARG A 1 66 ? 26.465 -103.220 35.097 1.00 88.75 66 ARG A O 1
ATOM 490 N N . ARG A 1 67 ? 25.460 -102.216 36.839 1.00 90.19 67 ARG A N 1
ATOM 491 C CA . ARG A 1 67 ? 26.640 -102.251 37.713 1.00 90.19 67 ARG A CA 1
ATOM 492 C C . ARG A 1 67 ? 27.012 -103.682 38.073 1.00 90.19 67 ARG A C 1
ATOM 494 O O . ARG A 1 67 ? 28.195 -104.004 38.070 1.00 90.19 67 ARG A O 1
ATOM 501 N N . LEU A 1 68 ? 26.015 -104.534 38.314 1.00 90.69 68 LEU A N 1
ATOM 502 C CA . LEU A 1 68 ? 26.226 -105.964 38.511 1.00 90.69 68 LEU A CA 1
ATOM 503 C C . LEU A 1 68 ? 26.844 -106.623 37.263 1.00 90.69 68 LEU A C 1
ATOM 505 O O . LEU A 1 68 ? 27.842 -107.321 37.389 1.00 90.69 68 LEU A O 1
ATOM 509 N N . GLN A 1 69 ? 26.338 -106.338 36.058 1.00 89.31 69 GLN A N 1
ATOM 510 C CA . GLN A 1 69 ? 26.926 -106.835 34.800 1.00 89.31 69 GLN A CA 1
ATOM 511 C C . GLN A 1 69 ? 28.381 -106.404 34.601 1.00 89.31 69 GLN A C 1
ATOM 513 O O . GLN A 1 69 ? 29.230 -107.217 34.249 1.00 89.31 69 GLN A O 1
ATOM 518 N N . PHE A 1 70 ? 28.683 -105.127 34.828 1.00 86.88 70 PHE A N 1
ATOM 519 C CA . PHE A 1 70 ? 30.044 -104.627 34.668 1.00 86.88 70 PHE A CA 1
ATOM 520 C C . PHE A 1 70 ? 31.004 -105.276 35.670 1.00 86.88 70 PHE A C 1
ATOM 522 O O . PHE A 1 70 ? 32.090 -105.700 35.284 1.00 86.88 70 PHE A O 1
ATOM 529 N N . ALA A 1 71 ? 30.567 -105.445 36.921 1.00 87.94 71 ALA A N 1
ATOM 530 C CA . ALA A 1 71 ? 31.345 -106.158 37.927 1.00 87.94 71 ALA A CA 1
ATOM 531 C C . ALA A 1 71 ? 31.598 -107.628 37.536 1.00 87.94 71 ALA A C 1
ATOM 533 O O . ALA A 1 71 ? 32.666 -108.158 37.833 1.00 87.94 71 ALA A O 1
ATOM 534 N N . VAL A 1 72 ? 30.662 -108.283 36.831 1.00 88.62 72 VAL A N 1
ATOM 535 C CA . VAL A 1 72 ? 30.880 -109.634 36.280 1.00 88.62 72 VAL A CA 1
ATOM 536 C C . VAL A 1 72 ? 31.967 -109.611 35.205 1.00 88.62 72 VAL A C 1
ATOM 538 O O . VAL A 1 72 ? 32.878 -110.430 35.259 1.00 88.62 72 VAL A O 1
ATOM 541 N N . LEU A 1 73 ? 31.920 -108.661 34.268 1.00 85.62 73 LEU A N 1
ATOM 542 C CA . LEU A 1 73 ? 32.913 -108.553 33.191 1.00 85.62 73 LEU A CA 1
ATOM 543 C C . LEU A 1 73 ? 34.318 -108.215 33.706 1.00 85.62 73 LEU A C 1
ATOM 545 O O . LEU A 1 73 ? 35.298 -108.779 33.220 1.00 85.62 73 LEU A O 1
ATOM 549 N N . GLU A 1 74 ? 34.433 -107.338 34.705 1.00 85.56 74 GLU A N 1
ATOM 550 C CA . GLU A 1 74 ? 35.715 -107.084 35.372 1.00 85.56 74 GLU A CA 1
ATOM 551 C C . GLU A 1 74 ? 36.235 -108.346 36.065 1.00 85.56 74 GLU A C 1
ATOM 553 O O . GLU A 1 74 ? 37.400 -108.706 35.895 1.00 85.56 74 GLU A O 1
ATOM 558 N N . ALA A 1 75 ? 35.363 -109.074 36.769 1.00 85.00 75 ALA A N 1
ATOM 559 C CA . ALA A 1 75 ? 35.731 -110.325 37.428 1.00 85.00 75 ALA A CA 1
ATOM 560 C C . ALA A 1 75 ? 36.129 -111.447 36.452 1.00 85.00 75 ALA A C 1
ATOM 562 O O . ALA A 1 75 ? 36.778 -112.407 36.865 1.00 85.00 75 ALA A O 1
ATOM 563 N N . MET A 1 76 ? 35.764 -111.341 35.170 1.00 82.38 76 MET A N 1
ATOM 564 C CA . MET A 1 76 ? 36.191 -112.278 34.128 1.00 82.38 76 MET A CA 1
ATOM 565 C C . MET A 1 76 ? 37.599 -111.991 33.585 1.00 82.38 76 MET A C 1
ATOM 567 O O . MET A 1 76 ? 38.216 -112.910 33.051 1.00 82.38 76 MET A O 1
ATOM 571 N N . ASN A 1 77 ? 38.112 -110.762 33.715 1.00 77.44 77 ASN A N 1
ATOM 572 C CA . ASN A 1 77 ? 39.383 -110.342 33.108 1.00 77.44 77 ASN A CA 1
ATOM 573 C C . ASN A 1 77 ? 40.546 -110.174 34.101 1.00 77.44 77 ASN A C 1
ATOM 575 O O . ASN A 1 77 ? 41.685 -110.065 33.650 1.00 77.44 77 ASN A O 1
ATOM 579 N N . ASP A 1 78 ? 40.297 -110.144 35.415 1.00 71.88 78 ASP A N 1
ATOM 580 C CA . ASP A 1 78 ? 41.355 -110.009 36.427 1.00 71.88 78 ASP A CA 1
ATOM 581 C C . ASP A 1 78 ? 41.038 -110.779 37.728 1.00 71.88 78 ASP A C 1
ATOM 583 O O . ASP A 1 78 ? 39.880 -110.975 38.105 1.00 71.88 78 ASP A O 1
ATOM 587 N N . GLU A 1 79 ? 42.066 -111.262 38.430 1.00 63.72 79 GLU A N 1
ATOM 588 C CA . GLU A 1 79 ? 41.973 -112.493 39.232 1.00 63.72 79 GLU A CA 1
ATOM 589 C C . GLU A 1 79 ? 41.703 -112.366 40.752 1.00 63.72 79 GLU A C 1
ATOM 591 O O . GLU A 1 79 ? 41.819 -113.369 41.458 1.00 63.72 79 GLU A O 1
ATOM 596 N N . GLY A 1 80 ? 41.233 -111.242 41.316 1.00 62.97 80 GLY A N 1
ATOM 597 C CA . GLY A 1 80 ? 40.915 -111.268 42.766 1.00 62.97 80 GLY A CA 1
ATOM 598 C C . GLY A 1 80 ? 40.042 -110.172 43.361 1.00 62.97 80 GLY A C 1
ATOM 599 O O . GLY A 1 80 ? 39.036 -110.464 44.004 1.00 62.97 80 GLY A O 1
ATOM 600 N N . ILE A 1 81 ? 40.387 -108.902 43.169 1.00 63.06 81 ILE A N 1
ATOM 601 C CA . ILE A 1 81 ? 39.698 -107.803 43.875 1.00 63.06 81 ILE A CA 1
ATOM 602 C C . ILE A 1 81 ? 38.250 -107.627 43.369 1.00 63.06 81 ILE A C 1
ATOM 604 O O . ILE A 1 81 ? 37.362 -107.240 44.131 1.00 63.06 81 ILE A O 1
ATOM 608 N N . ALA A 1 82 ? 37.988 -108.004 42.117 1.00 77.69 82 ALA A N 1
ATOM 609 C CA . ALA A 1 82 ? 36.691 -107.855 41.466 1.00 77.69 82 ALA A CA 1
ATOM 610 C C . ALA A 1 82 ? 35.581 -108.774 42.028 1.00 77.69 82 ALA A C 1
ATOM 612 O O . ALA A 1 82 ? 34.411 -108.401 41.983 1.00 77.69 82 ALA A O 1
ATOM 613 N N . LEU A 1 83 ? 35.900 -109.936 42.623 1.00 82.00 83 LEU A N 1
ATOM 614 C CA . LEU A 1 83 ? 34.877 -110.887 43.104 1.00 82.00 83 LEU A CA 1
ATOM 615 C C . LEU A 1 83 ? 34.144 -110.406 44.364 1.00 82.00 83 LEU A C 1
ATOM 617 O O . LEU A 1 83 ? 32.942 -110.636 44.513 1.00 82.00 83 LEU A O 1
ATOM 621 N N . LYS A 1 84 ? 34.846 -109.710 45.265 1.00 82.81 84 LYS A N 1
ATOM 622 C CA . LYS A 1 84 ? 34.230 -109.150 46.476 1.00 82.81 84 LYS A CA 1
ATOM 623 C C . LYS A 1 84 ? 33.263 -108.019 46.137 1.00 82.81 84 LYS A C 1
ATOM 625 O O . LYS A 1 84 ? 32.168 -107.958 46.693 1.00 82.81 84 LYS A O 1
ATOM 630 N N . GLU A 1 85 ? 33.660 -107.143 45.217 1.00 85.06 85 GLU A N 1
ATOM 631 C CA . GLU A 1 85 ? 32.786 -106.075 44.733 1.00 85.06 85 GLU A CA 1
ATOM 632 C C . GLU A 1 85 ? 31.587 -106.653 43.977 1.00 85.06 85 GLU A C 1
ATOM 634 O O . GLU A 1 85 ? 30.461 -106.203 44.176 1.00 85.06 85 GLU A O 1
ATOM 639 N N . LEU A 1 86 ? 31.795 -107.712 43.193 1.00 88.94 86 LEU A N 1
ATOM 640 C CA . LEU A 1 86 ? 30.719 -108.401 42.496 1.00 88.94 86 LEU A CA 1
ATOM 641 C C . LEU A 1 86 ? 29.635 -108.938 43.453 1.00 88.94 86 LEU A C 1
ATOM 643 O O . LEU A 1 86 ? 28.451 -108.716 43.196 1.00 88.94 86 LEU A O 1
ATOM 647 N N . ARG A 1 87 ? 30.008 -109.561 44.582 1.00 88.12 87 ARG A N 1
ATOM 648 C CA . ARG A 1 87 ? 29.025 -109.995 45.600 1.00 88.12 87 ARG A CA 1
ATOM 649 C C . ARG A 1 87 ? 28.227 -108.823 46.167 1.00 88.12 87 ARG A C 1
ATOM 651 O O . ARG A 1 87 ? 27.004 -108.860 46.177 1.00 88.12 87 ARG A O 1
ATOM 658 N N . ASN A 1 88 ? 28.907 -107.743 46.553 1.00 88.56 88 ASN A N 1
ATOM 659 C CA . ASN A 1 88 ? 28.242 -106.551 47.085 1.00 88.56 88 ASN A CA 1
ATOM 660 C C . ASN A 1 88 ? 27.243 -105.948 46.075 1.00 88.56 88 ASN A C 1
ATOM 662 O O . ASN A 1 88 ? 26.151 -105.509 46.438 1.00 88.56 88 ASN A O 1
ATOM 666 N N . ARG A 1 89 ? 27.583 -105.955 44.779 1.00 91.75 89 ARG A N 1
ATOM 667 C CA . ARG A 1 89 ? 26.660 -105.514 43.722 1.00 91.75 89 ARG A CA 1
ATOM 668 C C . ARG A 1 89 ? 25.455 -106.434 43.574 1.00 91.75 89 ARG A C 1
ATOM 670 O O . ARG A 1 89 ? 24.362 -105.926 43.324 1.00 91.75 89 ARG A O 1
ATOM 677 N N . PHE A 1 90 ? 25.635 -107.738 43.755 1.00 91.00 90 PHE A N 1
ATOM 678 C CA . PHE A 1 90 ? 24.533 -108.694 43.741 1.00 91.00 90 PHE A CA 1
ATOM 679 C C . PHE A 1 90 ? 23.565 -108.441 44.910 1.00 91.00 90 PHE A C 1
ATOM 681 O O . PHE A 1 90 ? 22.363 -108.322 44.678 1.00 91.00 90 PHE A O 1
ATOM 688 N N . ASP A 1 91 ? 24.077 -108.220 46.125 1.00 89.50 91 ASP A N 1
ATOM 689 C CA . ASP A 1 91 ? 23.259 -107.972 47.325 1.00 89.50 91 ASP A CA 1
ATOM 690 C C . ASP A 1 91 ? 22.407 -106.695 47.225 1.00 89.50 91 ASP A C 1
ATOM 692 O O . ASP A 1 91 ? 21.219 -106.681 47.572 1.00 89.50 91 ASP A O 1
ATOM 696 N N . ILE A 1 92 ? 22.993 -105.603 46.718 1.00 89.19 92 ILE A N 1
ATOM 697 C CA . ILE A 1 92 ? 22.268 -104.340 46.502 1.00 89.19 92 ILE A CA 1
ATOM 698 C C . ILE A 1 92 ? 21.124 -104.554 45.510 1.00 89.19 92 ILE A C 1
ATOM 700 O O . ILE A 1 92 ? 19.999 -104.095 45.741 1.00 89.19 92 ILE A O 1
ATOM 704 N N . PHE A 1 93 ? 21.409 -105.258 44.415 1.00 91.56 93 PHE A N 1
ATOM 705 C CA . PHE A 1 93 ? 20.415 -105.547 43.395 1.00 91.56 93 PHE A CA 1
ATOM 706 C C . PHE A 1 93 ? 19.291 -106.440 43.948 1.00 91.56 93 PHE A C 1
ATOM 708 O O . PHE A 1 93 ? 18.114 -106.142 43.735 1.00 91.56 93 PHE A O 1
ATOM 715 N N . TYR A 1 94 ? 19.632 -107.446 44.755 1.00 90.12 94 TYR A N 1
ATOM 716 C CA . TYR A 1 94 ? 18.667 -108.318 45.420 1.00 90.12 94 TYR A CA 1
ATOM 717 C C . TYR A 1 94 ? 17.673 -107.534 46.295 1.00 90.12 94 TYR A C 1
ATOM 719 O O . TYR A 1 94 ? 16.456 -107.611 46.101 1.00 90.12 94 TYR A O 1
ATOM 727 N N . SER A 1 95 ? 18.175 -106.707 47.219 1.00 89.00 95 SER A N 1
ATOM 728 C CA . SER A 1 95 ? 17.338 -105.928 48.149 1.00 89.00 95 SER A CA 1
ATOM 729 C C . SER A 1 95 ? 16.375 -104.969 47.429 1.00 89.00 95 SER A C 1
ATOM 731 O O . SER A 1 95 ? 15.210 -104.798 47.823 1.00 89.00 95 SER A O 1
ATOM 733 N N . ARG A 1 96 ? 16.831 -104.374 46.318 1.00 88.62 96 ARG A N 1
ATOM 734 C CA . ARG A 1 96 ? 16.017 -103.479 45.487 1.00 88.62 96 ARG A CA 1
ATOM 735 C C . ARG A 1 96 ? 14.826 -104.208 44.874 1.00 88.62 96 ARG A C 1
ATOM 737 O O . ARG A 1 96 ? 13.694 -103.735 44.999 1.00 88.62 96 ARG A O 1
ATOM 744 N N . VAL A 1 97 ? 15.076 -105.354 44.242 1.00 88.62 97 VAL A N 1
ATOM 745 C CA . VAL A 1 97 ? 14.038 -106.140 43.561 1.00 88.62 97 VAL A CA 1
ATOM 746 C C . VAL A 1 97 ? 12.986 -106.624 44.562 1.00 88.62 97 VAL A C 1
ATOM 748 O O . VAL A 1 97 ? 11.789 -106.483 44.307 1.00 88.62 97 VAL A O 1
ATOM 751 N N . VAL A 1 98 ? 13.402 -107.076 45.750 1.00 87.12 98 VAL A N 1
ATOM 752 C CA . VAL A 1 98 ? 12.482 -107.510 46.818 1.00 87.12 98 VAL A CA 1
ATOM 753 C C . VAL A 1 98 ? 11.590 -106.362 47.314 1.00 87.12 98 VAL A C 1
ATOM 755 O O . VAL A 1 98 ? 10.377 -106.535 47.447 1.00 87.12 98 VAL A O 1
ATOM 758 N N . THR A 1 99 ? 12.145 -105.164 47.538 1.00 85.50 99 THR A N 1
ATOM 759 C CA . THR A 1 99 ? 11.364 -103.993 47.994 1.00 85.50 99 THR A CA 1
ATOM 760 C C . THR A 1 99 ? 10.232 -103.654 47.022 1.00 85.50 99 THR A C 1
ATOM 762 O O . THR A 1 99 ? 9.109 -103.335 47.428 1.00 85.50 99 THR A O 1
ATOM 765 N N . ILE A 1 100 ? 10.513 -103.752 45.725 1.00 84.69 100 ILE A N 1
ATOM 766 C CA . ILE A 1 100 ? 9.527 -103.462 44.688 1.00 84.69 100 ILE A CA 1
ATOM 767 C C . ILE A 1 100 ? 8.491 -104.585 44.583 1.00 84.69 100 ILE A C 1
ATOM 769 O O . ILE A 1 100 ? 7.290 -104.315 44.464 1.00 84.69 100 ILE A O 1
ATOM 773 N N . ALA A 1 101 ? 8.930 -105.839 44.696 1.00 85.44 101 ALA A N 1
ATOM 774 C CA . ALA A 1 101 ? 8.037 -106.984 44.619 1.00 85.44 101 ALA A CA 1
ATOM 775 C C . ALA A 1 101 ? 6.947 -106.967 45.699 1.00 85.44 101 ALA A C 1
ATOM 777 O O . ALA A 1 101 ? 5.801 -107.312 45.407 1.00 85.44 101 ALA A O 1
ATOM 778 N N . TYR A 1 102 ? 7.253 -106.480 46.906 1.00 85.19 102 TYR A N 1
ATOM 779 C CA . TYR A 1 102 ? 6.336 -106.582 48.046 1.00 85.19 102 TYR A CA 1
ATOM 780 C C . TYR A 1 102 ? 5.755 -105.246 48.574 1.00 85.19 102 TYR A C 1
ATOM 782 O O . TYR A 1 102 ? 4.792 -105.273 49.338 1.00 85.19 102 TYR A O 1
ATOM 790 N N . GLY A 1 103 ? 6.238 -104.061 48.163 1.00 82.81 103 GLY A N 1
ATOM 791 C CA . GLY A 1 103 ? 5.763 -102.763 48.698 1.00 82.81 103 GLY A CA 1
ATOM 792 C C . GLY A 1 103 ? 4.348 -102.316 48.253 1.00 82.81 103 GLY A C 1
ATOM 793 O O . GLY A 1 103 ? 3.997 -102.443 47.080 1.00 82.81 103 GLY A O 1
ATOM 794 N N . GLN A 1 104 ? 3.528 -101.738 49.154 1.00 78.25 104 GLN A N 1
ATOM 795 C CA . GLN A 1 104 ? 2.144 -101.257 48.878 1.00 78.25 104 GLN A CA 1
ATOM 796 C C . GLN A 1 104 ? 2.077 -100.156 47.810 1.00 78.25 104 GLN A C 1
ATOM 798 O O . GLN A 1 104 ? 1.228 -100.186 46.928 1.00 78.25 104 GLN A O 1
ATOM 803 N N . GLN A 1 105 ? 3.027 -99.229 47.840 1.00 73.56 105 GLN A N 1
ATOM 804 C CA . GLN A 1 105 ? 3.138 -98.135 46.874 1.00 73.56 105 GLN A CA 1
ATOM 805 C C . GLN A 1 105 ? 3.386 -98.602 45.423 1.00 73.56 105 GLN A C 1
ATOM 807 O O . GLN A 1 105 ? 3.122 -97.860 44.486 1.00 73.56 105 GLN A O 1
ATOM 812 N N . PHE A 1 106 ? 3.832 -99.852 45.226 1.00 78.12 106 PHE A N 1
ATOM 813 C CA . PHE A 1 106 ? 3.997 -100.479 43.906 1.00 78.12 106 PHE A CA 1
ATOM 814 C C . PHE A 1 106 ? 2.817 -101.394 43.530 1.00 78.12 106 PHE A C 1
ATOM 816 O O . PHE A 1 106 ? 2.913 -102.186 42.594 1.00 78.12 106 PHE A O 1
ATOM 823 N N . ALA A 1 107 ? 1.695 -101.323 44.259 1.00 76.81 107 ALA A N 1
ATOM 824 C CA . ALA A 1 107 ? 0.531 -102.166 43.994 1.00 76.81 107 ALA A CA 1
ATOM 825 C C . ALA A 1 107 ? -0.142 -101.865 42.648 1.00 76.81 107 ALA A C 1
ATOM 827 O O . ALA A 1 107 ? -0.658 -102.804 42.048 1.00 76.81 107 ALA A O 1
ATOM 828 N N . GLY A 1 108 ? -0.132 -100.607 42.184 1.00 74.38 108 GLY A N 1
ATOM 829 C CA . GLY A 1 108 ? -0.608 -100.229 40.843 1.00 74.38 108 GLY A CA 1
ATOM 830 C C . GLY A 1 108 ? 0.184 -100.952 39.756 1.00 74.38 108 GLY A C 1
ATOM 831 O O . GLY A 1 108 ? -0.374 -101.769 39.026 1.00 74.38 108 GLY A O 1
ATOM 832 N N . LEU A 1 109 ? 1.511 -100.830 39.821 1.00 76.06 109 LEU A N 1
ATOM 833 C CA . LEU A 1 109 ? 2.432 -101.426 38.855 1.00 76.06 109 LEU A CA 1
ATOM 834 C C . LEU A 1 109 ? 2.365 -102.955 38.785 1.00 76.06 109 LEU A C 1
ATOM 836 O O . LEU A 1 109 ? 2.474 -103.545 37.712 1.00 76.06 109 LEU A O 1
ATOM 840 N N . ARG A 1 110 ? 2.141 -103.629 39.917 1.00 78.44 110 ARG A N 1
ATOM 841 C CA . ARG A 1 110 ? 1.978 -105.093 39.930 1.00 78.44 110 ARG A CA 1
ATOM 842 C C . ARG A 1 110 ? 0.693 -105.581 39.259 1.00 78.44 110 ARG A C 1
ATOM 844 O O . ARG A 1 110 ? 0.583 -106.780 39.018 1.00 78.44 110 ARG A O 1
ATOM 851 N N . ARG A 1 111 ? -0.278 -104.703 38.978 1.00 79.19 111 ARG A N 1
ATOM 852 C CA . ARG A 1 111 ? -1.487 -105.070 38.221 1.00 79.19 111 ARG A CA 1
ATOM 853 C C . ARG A 1 111 ? -1.227 -105.138 36.718 1.00 79.19 111 ARG A C 1
ATOM 855 O O . ARG A 1 111 ? -2.021 -105.753 36.010 1.00 79.19 111 ARG A O 1
ATOM 862 N N . GLU A 1 112 ? -0.143 -104.542 36.221 1.00 79.12 112 GLU A N 1
ATOM 863 C CA . GLU A 1 112 ? 0.194 -104.603 34.803 1.00 79.12 112 GLU A CA 1
ATOM 864 C C . GLU A 1 112 ? 0.862 -105.943 34.459 1.00 79.12 112 GLU A C 1
ATOM 866 O O . GLU A 1 112 ? 1.930 -106.286 34.970 1.00 79.12 112 GLU A O 1
ATOM 871 N N . ALA A 1 113 ? 0.251 -106.699 33.542 1.00 77.88 113 ALA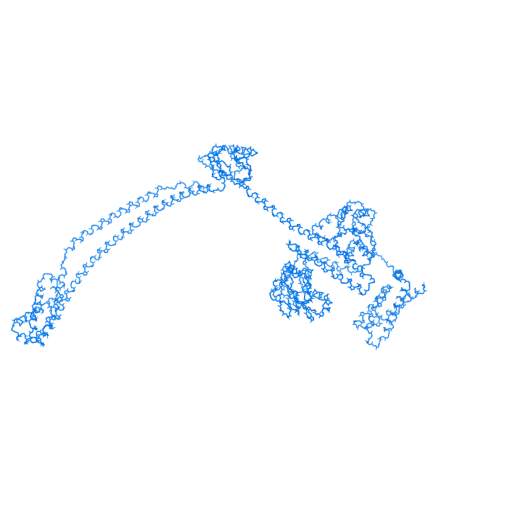 A N 1
ATOM 872 C CA . ALA A 1 113 ? 0.675 -108.063 33.212 1.00 77.88 113 ALA A CA 1
ATOM 873 C C . ALA A 1 113 ? 2.147 -108.159 32.756 1.00 77.88 113 ALA A C 1
ATOM 875 O O . ALA A 1 113 ? 2.854 -109.104 33.103 1.00 77.88 113 ALA A O 1
ATOM 876 N N . ASN A 1 114 ? 2.634 -107.170 32.002 1.00 77.31 114 ASN A N 1
ATOM 877 C CA . ASN A 1 114 ? 4.015 -107.148 31.512 1.00 77.31 114 ASN A CA 1
ATOM 878 C C . ASN A 1 114 ? 5.023 -106.841 32.625 1.00 77.31 114 ASN A C 1
ATOM 880 O O . ASN A 1 114 ? 6.077 -107.474 32.689 1.00 77.31 114 ASN A O 1
ATOM 884 N N . ALA A 1 115 ? 4.689 -105.903 33.516 1.00 82.00 115 ALA A N 1
ATOM 885 C CA . ALA A 1 115 ? 5.518 -105.570 34.666 1.00 82.00 115 ALA A CA 1
ATOM 886 C C . ALA A 1 115 ? 5.596 -106.756 35.639 1.00 82.00 115 ALA A C 1
ATOM 888 O O . ALA A 1 115 ? 6.673 -107.099 36.122 1.00 82.00 115 ALA A O 1
ATOM 889 N N . GLN A 1 116 ? 4.475 -107.447 35.853 1.00 84.62 116 GLN A N 1
ATOM 890 C CA . GLN A 1 116 ? 4.423 -108.648 36.679 1.00 84.62 116 GLN A CA 1
ATOM 891 C C . GLN A 1 116 ? 5.336 -109.765 36.143 1.00 84.62 116 GLN A C 1
ATOM 893 O O . GLN A 1 116 ? 6.088 -110.362 36.913 1.00 84.62 116 GLN A O 1
ATOM 898 N N . ASN A 1 117 ? 5.312 -110.024 34.831 1.00 84.19 117 ASN A N 1
ATOM 899 C CA . ASN A 1 117 ? 6.165 -111.042 34.207 1.00 84.19 117 ASN A CA 1
ATOM 900 C C . ASN A 1 117 ? 7.655 -110.689 34.296 1.00 84.19 117 ASN A C 1
ATOM 902 O O . ASN A 1 117 ? 8.470 -111.543 34.630 1.00 84.19 117 ASN A O 1
ATOM 906 N N . ALA A 1 118 ? 8.010 -109.431 34.041 1.00 85.06 118 ALA A N 1
ATOM 907 C CA . ALA A 1 118 ? 9.395 -108.982 34.100 1.00 85.06 118 ALA A CA 1
ATOM 908 C C . ALA A 1 118 ? 9.964 -109.010 35.527 1.00 85.06 118 ALA A C 1
ATOM 910 O O . ALA A 1 118 ? 11.087 -109.465 35.743 1.00 85.06 118 ALA A O 1
ATOM 911 N N . LEU A 1 119 ? 9.171 -108.577 36.512 1.00 87.81 119 LEU A N 1
ATOM 912 C CA . LEU A 1 119 ? 9.543 -108.659 37.921 1.00 87.81 119 LEU A CA 1
ATOM 913 C C . LEU A 1 119 ? 9.765 -110.116 38.351 1.00 87.81 119 LEU A C 1
ATOM 915 O O . LEU A 1 119 ? 10.720 -110.388 39.072 1.00 87.81 119 LEU A O 1
ATOM 919 N N . LYS A 1 120 ? 8.943 -111.049 37.850 1.00 88.00 120 LYS A N 1
ATOM 920 C CA . LYS A 1 120 ? 9.116 -112.484 38.091 1.00 88.00 120 LYS A CA 1
ATOM 921 C C . LYS A 1 120 ? 10.439 -113.016 37.525 1.00 88.00 120 LYS A C 1
ATOM 923 O O . LYS A 1 120 ? 11.158 -113.718 38.222 1.00 88.00 120 LYS A O 1
ATOM 928 N N . SER A 1 121 ? 10.803 -112.654 36.296 1.00 87.12 121 SER A N 1
ATOM 929 C CA . SER A 1 121 ? 12.083 -113.075 35.704 1.00 87.12 121 SER A CA 1
ATOM 930 C C . SER A 1 121 ? 13.301 -112.543 36.467 1.00 87.12 121 SER A C 1
ATOM 932 O O . SER A 1 121 ? 14.30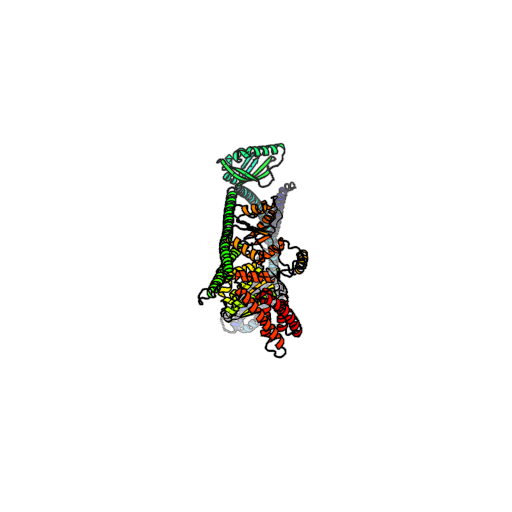9 -113.241 36.569 1.00 87.12 121 SER A O 1
ATOM 934 N N . LEU A 1 122 ? 13.213 -111.335 37.041 1.00 88.81 122 LEU A N 1
ATOM 935 C CA . LEU A 1 122 ? 14.268 -110.806 37.909 1.00 88.81 122 LEU A CA 1
ATOM 936 C C . LEU A 1 122 ? 14.386 -111.592 39.214 1.00 88.81 122 LEU A C 1
ATOM 938 O O . LEU A 1 122 ? 15.499 -111.925 39.614 1.00 88.81 122 LEU A O 1
ATOM 942 N N . THR A 1 123 ? 13.261 -111.896 39.865 1.00 89.31 123 THR A N 1
ATOM 943 C CA . THR A 1 123 ? 13.271 -112.707 41.088 1.00 89.31 123 THR A CA 1
ATOM 944 C C . THR A 1 123 ? 13.770 -114.128 40.813 1.00 89.31 123 THR A C 1
ATOM 946 O O . THR A 1 123 ? 14.620 -114.607 41.552 1.00 89.31 123 THR A O 1
ATOM 949 N N . ASP A 1 124 ? 13.370 -114.752 39.697 1.00 90.31 124 ASP A N 1
ATOM 950 C CA . ASP A 1 124 ? 13.804 -116.108 39.319 1.00 90.31 124 ASP A CA 1
ATOM 951 C C . ASP A 1 124 ? 15.330 -116.181 39.069 1.00 90.31 124 ASP A C 1
ATOM 953 O O . ASP A 1 124 ? 15.989 -117.165 39.422 1.00 90.31 124 ASP A O 1
ATOM 957 N N . PHE A 1 125 ? 15.926 -115.132 38.486 1.00 89.19 125 PHE A N 1
ATOM 958 C CA . PHE A 1 125 ? 17.382 -115.033 38.324 1.00 89.19 125 PHE A CA 1
ATOM 959 C C . PHE A 1 125 ? 18.103 -114.925 39.669 1.00 89.19 125 PHE A C 1
ATOM 961 O O . PHE A 1 125 ? 19.091 -115.629 39.895 1.00 89.19 125 PHE A O 1
ATOM 968 N N . LEU A 1 126 ? 17.612 -114.043 40.546 1.00 90.75 126 LEU A N 1
ATOM 969 C CA . LEU A 1 126 ? 18.180 -113.856 41.877 1.00 90.75 126 LEU A CA 1
ATOM 970 C C . LEU A 1 126 ? 18.160 -115.177 42.651 1.00 90.75 126 LEU A C 1
ATOM 972 O O . LEU A 1 126 ? 19.194 -115.585 43.174 1.00 90.75 126 LEU A O 1
ATOM 976 N N . ASP A 1 127 ? 17.041 -115.897 42.611 1.00 88.44 127 ASP A N 1
ATOM 977 C CA . ASP A 1 127 ? 16.890 -117.195 43.270 1.00 88.44 127 ASP A CA 1
ATOM 978 C C . ASP A 1 127 ? 17.842 -118.265 42.695 1.00 88.44 127 ASP A C 1
ATOM 980 O O . ASP A 1 127 ? 18.367 -119.101 43.432 1.00 88.44 127 ASP A O 1
ATOM 984 N N . THR A 1 128 ? 18.120 -118.230 41.385 1.00 86.56 128 THR A N 1
ATOM 985 C CA . THR A 1 128 ? 18.980 -119.220 40.706 1.00 86.56 128 THR A CA 1
ATOM 986 C C . THR A 1 128 ? 20.471 -119.034 41.007 1.00 86.56 128 THR A C 1
ATOM 988 O O . THR A 1 128 ? 21.199 -120.021 41.151 1.00 86.56 128 THR A O 1
ATOM 991 N N . PHE A 1 129 ? 20.954 -117.789 41.085 1.00 86.81 129 PHE A N 1
ATOM 992 C CA . PHE A 1 129 ? 22.387 -117.499 41.235 1.00 86.81 129 PHE A CA 1
ATOM 993 C C . PHE A 1 129 ? 22.805 -117.051 42.632 1.00 86.81 129 PHE A C 1
ATOM 995 O O . PHE A 1 129 ? 24.003 -117.095 42.911 1.00 86.81 129 PHE A O 1
ATOM 1002 N N . SER A 1 130 ? 21.873 -116.719 43.533 1.00 83.19 130 SER A N 1
ATOM 1003 C CA . SER A 1 130 ? 22.214 -116.449 44.939 1.00 83.19 130 SER A CA 1
ATOM 1004 C C . SER A 1 130 ? 23.080 -117.562 45.554 1.00 83.19 130 SER A C 1
ATOM 1006 O O . SER A 1 130 ? 24.160 -117.241 46.042 1.00 83.19 130 SER A O 1
ATOM 1008 N N . PRO A 1 131 ? 22.755 -118.872 45.411 1.00 85.75 131 PRO A N 1
ATOM 1009 C CA . PRO A 1 131 ? 23.587 -119.941 45.978 1.00 85.75 131 PRO A CA 1
ATOM 1010 C C . PRO A 1 131 ? 25.006 -119.992 45.399 1.00 85.75 131 PRO A C 1
ATOM 1012 O O . PRO A 1 131 ? 25.927 -120.492 46.039 1.00 85.75 131 PRO A O 1
ATOM 1015 N N . VAL A 1 132 ? 25.185 -119.503 44.168 1.00 83.19 132 VAL A N 1
ATOM 1016 C CA . VAL A 1 132 ? 26.493 -119.438 43.511 1.00 83.19 132 VAL A CA 1
ATOM 1017 C C . VAL A 1 132 ? 27.315 -118.298 44.096 1.00 83.19 132 VAL A C 1
ATOM 1019 O O . VAL A 1 132 ? 28.484 -118.504 44.403 1.00 83.19 132 VAL A O 1
ATOM 1022 N N . PHE A 1 133 ? 26.712 -117.122 44.278 1.00 85.12 133 PHE A N 1
ATOM 1023 C CA . PHE A 1 133 ? 27.370 -115.957 44.874 1.00 85.12 133 PHE A CA 1
ATOM 1024 C C . PHE A 1 133 ? 27.686 -116.127 46.363 1.00 85.12 133 PHE A C 1
ATOM 1026 O O . PHE A 1 133 ? 28.654 -115.538 46.850 1.00 85.12 133 PHE A O 1
ATOM 1033 N N . ASP A 1 134 ? 26.939 -116.989 47.046 1.00 80.50 134 ASP A N 1
ATOM 1034 C CA . ASP A 1 134 ? 27.198 -117.389 48.428 1.00 80.50 134 ASP A CA 1
ATOM 1035 C C . ASP A 1 134 ? 28.290 -118.474 48.555 1.00 80.50 134 ASP A C 1
ATOM 1037 O O . ASP A 1 134 ? 28.881 -118.624 49.626 1.00 80.50 134 ASP A O 1
ATOM 1041 N N . GLY A 1 135 ? 28.588 -119.212 47.477 1.00 78.00 135 GLY A N 1
ATOM 1042 C CA . GLY A 1 135 ? 29.574 -120.301 47.442 1.00 78.00 135 GLY A CA 1
ATOM 1043 C C . GLY A 1 135 ? 31.039 -119.846 47.404 1.00 78.00 135 GLY A C 1
ATOM 1044 O O . GLY A 1 135 ? 31.355 -118.665 47.535 1.00 78.00 135 GLY A O 1
ATOM 1045 N N . ASP A 1 136 ? 31.969 -120.785 47.214 1.00 79.56 136 ASP A N 1
ATOM 1046 C CA . ASP A 1 136 ? 33.409 -120.483 47.190 1.00 79.56 136 ASP A CA 1
ATOM 1047 C C . ASP A 1 136 ? 33.834 -119.746 45.904 1.00 79.56 136 ASP A C 1
ATOM 1049 O O . ASP A 1 136 ? 33.244 -119.912 44.833 1.00 79.56 136 ASP A O 1
ATOM 1053 N N . GLU A 1 137 ? 34.892 -118.931 45.982 1.00 74.81 137 GLU A N 1
ATOM 1054 C CA . GLU A 1 137 ? 35.320 -118.028 44.894 1.00 74.81 137 GLU A CA 1
ATOM 1055 C C . GLU A 1 137 ? 35.593 -118.741 43.559 1.00 74.81 137 GLU A C 1
ATOM 1057 O O . GLU A 1 137 ? 35.299 -118.211 42.486 1.00 74.81 137 GLU A O 1
ATOM 1062 N N . GLU A 1 138 ? 36.096 -119.973 43.604 1.00 76.69 138 GLU A N 1
ATOM 1063 C CA . GLU A 1 138 ? 36.336 -120.774 42.404 1.00 76.69 138 GLU A CA 1
ATOM 1064 C C . GLU A 1 138 ? 35.024 -121.205 41.713 1.00 76.69 138 GLU A C 1
ATOM 1066 O O . GLU A 1 138 ? 34.979 -121.323 40.485 1.00 76.69 138 GLU A O 1
ATOM 1071 N N . GLN A 1 139 ? 33.942 -121.406 42.480 1.00 80.69 139 GLN A N 1
ATOM 1072 C CA . GLN A 1 139 ? 32.624 -121.775 41.948 1.00 80.69 139 GLN A CA 1
ATOM 1073 C C . GLN A 1 139 ? 31.951 -120.603 41.243 1.00 80.69 139 GLN A C 1
ATOM 1075 O O . GLN A 1 139 ? 31.410 -120.785 40.150 1.00 80.69 139 GLN A O 1
ATOM 1080 N N . ILE A 1 140 ? 32.049 -119.402 41.822 1.00 81.56 140 ILE A N 1
ATOM 1081 C CA . ILE A 1 140 ? 31.615 -118.175 41.149 1.00 81.56 140 ILE A CA 1
ATOM 1082 C C . ILE A 1 140 ? 32.377 -118.051 39.837 1.00 81.56 140 ILE A C 1
ATOM 1084 O O . ILE A 1 140 ? 31.758 -117.941 38.782 1.00 81.56 140 ILE A O 1
ATOM 1088 N N . ARG A 1 141 ? 33.711 -118.171 39.882 1.00 81.88 141 ARG A N 1
ATOM 1089 C CA . ARG A 1 141 ? 34.576 -117.979 38.714 1.00 81.88 141 ARG A CA 1
ATOM 1090 C C . ARG A 1 141 ? 34.222 -118.903 37.553 1.00 81.88 141 ARG A C 1
ATOM 1092 O O . ARG A 1 141 ? 34.079 -118.439 36.426 1.00 81.88 141 ARG A O 1
ATOM 1099 N N . LYS A 1 142 ? 34.020 -120.196 37.816 1.00 83.75 142 LYS A N 1
ATOM 1100 C CA . LYS A 1 142 ? 33.628 -121.161 36.772 1.00 83.75 142 LYS A CA 1
ATOM 1101 C C . LYS A 1 142 ? 32.284 -120.825 36.129 1.00 83.75 142 LYS A C 1
ATOM 1103 O O . LYS A 1 142 ? 32.088 -121.132 34.955 1.00 83.75 142 LYS A O 1
ATOM 1108 N N . ARG A 1 143 ? 31.371 -120.204 36.880 1.00 87.69 143 ARG A N 1
ATOM 1109 C CA . ARG A 1 143 ? 30.026 -119.854 36.410 1.00 87.69 143 ARG A CA 1
ATOM 1110 C C . ARG A 1 143 ? 29.874 -118.398 35.984 1.00 87.69 143 ARG A C 1
ATOM 1112 O O . ARG A 1 143 ? 28.814 -118.064 35.469 1.00 87.69 143 ARG A O 1
ATOM 1119 N N . LEU A 1 144 ? 30.904 -117.554 36.093 1.00 87.81 144 LEU A N 1
ATOM 1120 C CA . LEU A 1 144 ? 30.869 -116.175 35.586 1.00 87.81 144 LEU A CA 1
ATOM 1121 C C . LEU A 1 144 ? 30.377 -116.085 34.131 1.00 87.81 144 LEU A C 1
ATOM 1123 O O . LEU A 1 144 ? 29.503 -115.257 33.883 1.00 87.81 144 LEU A O 1
ATOM 1127 N N . PRO A 1 145 ? 30.809 -116.954 33.189 1.00 87.00 145 PRO A N 1
ATOM 1128 C CA . PRO A 1 145 ? 30.295 -116.907 31.819 1.00 87.00 145 PRO A CA 1
ATOM 1129 C C . PRO A 1 145 ? 28.790 -117.211 31.718 1.00 87.00 145 PRO A C 1
ATOM 1131 O O . PRO A 1 145 ? 28.104 -116.715 30.829 1.00 87.00 145 PRO A O 1
ATOM 1134 N N . GLU A 1 146 ? 28.264 -118.047 32.615 1.00 88.81 146 GLU A N 1
ATOM 1135 C CA . GLU A 1 146 ? 26.842 -118.392 32.667 1.00 88.81 146 GLU A CA 1
ATOM 1136 C C . GLU A 1 146 ? 26.019 -117.269 33.307 1.00 88.81 146 GLU A C 1
ATOM 1138 O O . GLU A 1 146 ? 24.970 -116.901 32.781 1.00 88.81 146 GLU A O 1
ATOM 1143 N N . ILE A 1 147 ? 26.525 -116.685 34.397 1.00 88.12 147 ILE A N 1
ATOM 1144 C CA . ILE A 1 147 ? 25.914 -115.538 35.074 1.00 88.12 147 ILE A CA 1
ATOM 1145 C C . ILE A 1 147 ? 25.852 -114.348 34.123 1.00 88.12 147 ILE A C 1
ATOM 1147 O O . ILE A 1 147 ? 24.799 -113.729 33.999 1.00 88.12 147 ILE A O 1
ATOM 1151 N N . ASP A 1 148 ? 26.946 -114.057 33.416 1.00 89.62 148 ASP A N 1
ATOM 1152 C CA . ASP A 1 148 ? 26.987 -113.003 32.406 1.00 89.62 148 ASP A CA 1
ATOM 1153 C C . ASP A 1 148 ? 25.897 -113.221 31.351 1.00 89.62 148 ASP A C 1
ATOM 1155 O O . ASP A 1 148 ? 25.099 -112.325 31.066 1.00 89.62 148 ASP A O 1
ATOM 1159 N N . LYS A 1 149 ? 25.782 -114.447 30.833 1.00 88.75 149 LYS A N 1
ATOM 1160 C CA . LYS A 1 149 ? 24.776 -114.798 29.829 1.00 88.75 149 LYS A CA 1
ATOM 1161 C C . LYS A 1 149 ? 23.339 -114.627 30.333 1.00 88.75 149 LYS A C 1
ATOM 1163 O O . LYS A 1 149 ? 22.498 -114.126 29.586 1.00 88.75 149 LYS A O 1
ATOM 1168 N N . GLU A 1 150 ? 23.030 -115.040 31.559 1.00 89.19 150 GLU A N 1
ATOM 1169 C CA . GLU A 1 150 ? 21.680 -114.891 32.120 1.00 89.19 150 GLU A CA 1
ATOM 1170 C C . GLU A 1 150 ? 21.376 -113.441 32.517 1.00 89.19 150 GLU A C 1
ATOM 1172 O O . GLU A 1 150 ? 20.284 -112.950 32.227 1.00 89.19 150 GLU A O 1
ATOM 1177 N N . LEU A 1 151 ? 22.354 -112.700 33.048 1.00 89.94 151 LEU A N 1
ATOM 1178 C CA . LEU A 1 151 ? 22.235 -111.258 33.274 1.00 89.94 151 LEU A CA 1
ATOM 1179 C C . LEU A 1 151 ? 21.924 -110.521 31.971 1.00 89.94 151 LEU A C 1
ATOM 1181 O O . LEU A 1 151 ? 21.100 -109.607 31.959 1.00 89.94 151 LEU A O 1
ATOM 1185 N N . HIS A 1 152 ? 22.560 -110.909 30.862 1.00 86.75 152 HIS A N 1
ATOM 1186 C CA . HIS A 1 152 ? 22.265 -110.347 29.545 1.00 86.75 152 HIS A CA 1
ATOM 1187 C C . HIS A 1 152 ? 20.811 -110.584 29.117 1.00 86.75 152 HIS A C 1
ATOM 1189 O O . HIS A 1 152 ? 20.222 -109.708 28.478 1.00 86.75 152 HIS A O 1
ATOM 1195 N N . LYS A 1 153 ? 20.208 -111.720 29.491 1.00 85.50 153 LYS A N 1
ATOM 1196 C CA . LYS A 1 153 ? 18.794 -112.003 29.208 1.00 85.50 153 LYS A CA 1
ATOM 1197 C C . LYS A 1 153 ? 17.866 -111.154 30.073 1.00 85.50 153 LYS A C 1
ATOM 1199 O O . LYS A 1 153 ? 17.038 -110.423 29.530 1.00 85.50 153 LYS A O 1
ATOM 1204 N N . ILE A 1 154 ? 18.037 -111.186 31.395 1.00 88.44 154 ILE A N 1
ATOM 1205 C CA . ILE A 1 154 ? 17.127 -110.483 32.313 1.00 88.44 154 ILE A CA 1
ATOM 1206 C C . ILE A 1 154 ? 17.276 -108.960 32.274 1.00 88.44 154 ILE A C 1
ATOM 1208 O O . ILE A 1 154 ? 16.364 -108.241 32.678 1.00 88.44 154 ILE A O 1
ATOM 1212 N N . ALA A 1 155 ? 18.376 -108.439 31.726 1.00 86.06 155 ALA A N 1
ATOM 1213 C CA . ALA A 1 155 ? 18.538 -107.005 31.503 1.00 86.06 155 ALA A CA 1
ATOM 1214 C C . ALA A 1 155 ? 17.441 -106.402 30.626 1.00 86.06 155 ALA A C 1
ATOM 1216 O O . ALA A 1 155 ? 17.061 -105.247 30.832 1.00 86.06 155 ALA A O 1
ATOM 1217 N N . GLN A 1 156 ? 16.899 -107.166 29.674 1.00 83.31 156 GLN A N 1
ATOM 1218 C CA . GLN A 1 156 ? 15.774 -106.687 28.874 1.00 83.31 156 GLN A CA 1
ATOM 1219 C C . GLN A 1 156 ? 14.487 -106.593 29.697 1.00 83.31 156 GLN A C 1
ATOM 1221 O O . GLN A 1 156 ? 13.722 -105.644 29.521 1.00 83.31 156 GLN A O 1
ATOM 1226 N N . ASP A 1 157 ? 14.270 -107.519 30.624 1.00 84.38 157 ASP A N 1
ATOM 1227 C CA . ASP A 1 157 ? 13.073 -107.538 31.459 1.00 84.38 157 ASP A CA 1
ATOM 1228 C C . ASP A 1 157 ? 13.137 -106.480 32.564 1.00 84.38 157 ASP A C 1
ATOM 1230 O O . ASP A 1 157 ? 12.173 -105.741 32.748 1.00 84.38 157 ASP A O 1
ATOM 1234 N N . ALA A 1 158 ? 14.295 -106.278 33.201 1.00 83.75 158 ALA A N 1
ATOM 1235 C CA . ALA A 1 158 ? 14.493 -105.175 34.145 1.00 83.75 158 ALA A CA 1
ATOM 1236 C C . ALA A 1 158 ? 14.197 -103.812 33.517 1.00 83.75 158 ALA A C 1
ATOM 1238 O O . ALA A 1 158 ? 13.521 -102.968 34.110 1.00 83.75 158 ALA A O 1
ATOM 1239 N N . ARG A 1 159 ? 14.651 -103.630 32.274 1.00 84.12 159 ARG A N 1
ATOM 1240 C CA . ARG A 1 159 ? 14.360 -102.431 31.498 1.00 84.12 159 ARG A CA 1
ATOM 1241 C C . ARG A 1 159 ? 12.869 -102.308 31.191 1.00 84.12 159 ARG A C 1
ATOM 1243 O O . ARG A 1 159 ? 12.304 -101.235 31.375 1.00 84.12 159 ARG A O 1
ATOM 1250 N N . ARG A 1 160 ? 12.202 -103.383 30.754 1.00 80.00 160 ARG A N 1
ATOM 1251 C CA . ARG A 1 160 ? 10.745 -103.378 30.507 1.00 80.00 160 ARG A CA 1
ATOM 1252 C C . ARG A 1 160 ? 9.949 -103.028 31.761 1.00 80.00 160 ARG A C 1
ATOM 1254 O O . ARG A 1 160 ? 9.010 -102.245 31.675 1.00 80.00 160 ARG A O 1
ATOM 1261 N N . PHE A 1 161 ? 10.344 -103.565 32.908 1.00 82.19 161 PHE A N 1
ATOM 1262 C CA . PHE A 1 161 ? 9.708 -103.288 34.189 1.00 82.19 161 PHE A CA 1
ATOM 1263 C C . PHE A 1 161 ? 9.872 -101.823 34.614 1.00 82.19 161 PHE A C 1
ATOM 1265 O O . PHE A 1 161 ? 8.891 -101.162 34.953 1.00 82.19 161 PHE A O 1
ATOM 1272 N N . SER A 1 162 ? 11.097 -101.293 34.535 1.00 82.69 162 SER A N 1
ATOM 1273 C CA . SER A 1 162 ? 11.360 -99.882 34.829 1.00 82.69 162 SER A CA 1
ATOM 1274 C C . SER A 1 162 ? 10.556 -98.962 33.897 1.00 82.69 162 SER A C 1
ATOM 1276 O O . SER A 1 162 ? 9.921 -98.017 34.360 1.00 82.69 162 SER A O 1
ATOM 1278 N N . LEU A 1 163 ? 10.481 -99.294 32.601 1.00 82.44 163 LEU A N 1
ATOM 1279 C CA . LEU A 1 163 ? 9.698 -98.543 31.613 1.00 82.44 163 LEU A CA 1
ATOM 1280 C C . LEU A 1 163 ? 8.186 -98.565 31.888 1.00 82.44 163 LEU A C 1
ATOM 1282 O O . LEU A 1 163 ? 7.537 -97.532 31.735 1.00 82.44 163 LEU A O 1
ATOM 1286 N N . ALA A 1 164 ? 7.629 -99.705 32.304 1.00 80.81 164 ALA A N 1
ATOM 1287 C CA . ALA A 1 164 ? 6.222 -99.816 32.692 1.00 80.81 164 ALA A CA 1
ATOM 1288 C C . ALA A 1 164 ? 5.905 -98.936 33.914 1.00 80.81 164 ALA A C 1
ATOM 1290 O O . ALA A 1 164 ? 4.968 -98.140 33.888 1.00 80.81 164 ALA A O 1
ATOM 1291 N N . GLY A 1 165 ? 6.768 -98.975 34.936 1.00 78.62 165 GLY A N 1
ATOM 1292 C CA . GLY A 1 165 ? 6.628 -98.128 36.122 1.00 78.62 165 GLY A CA 1
ATOM 1293 C C . GLY A 1 165 ? 6.685 -96.642 35.792 1.00 78.62 165 GLY A C 1
ATOM 1294 O O . GLY A 1 165 ? 5.826 -95.875 36.217 1.00 78.62 165 GLY A O 1
ATOM 1295 N N . VAL A 1 166 ? 7.661 -96.235 34.979 1.00 77.94 166 VAL A N 1
ATOM 1296 C CA . VAL A 1 166 ? 7.774 -94.846 34.516 1.00 77.94 166 VAL A CA 1
ATOM 1297 C C . VAL A 1 166 ? 6.518 -94.405 33.755 1.00 77.94 166 VAL A C 1
ATOM 1299 O O . VAL A 1 166 ? 6.102 -93.258 33.907 1.00 77.94 166 VAL A O 1
ATOM 1302 N N . ARG A 1 167 ? 5.882 -95.293 32.981 1.00 79.50 167 ARG A N 1
ATOM 1303 C CA . ARG A 1 167 ? 4.664 -94.972 32.225 1.00 79.50 167 ARG A CA 1
ATOM 1304 C C . ARG A 1 167 ? 3.446 -94.730 33.118 1.00 79.50 167 ARG A C 1
ATOM 1306 O O . ARG A 1 167 ? 2.771 -93.726 32.926 1.00 79.50 167 ARG A O 1
ATOM 1313 N N . GLU A 1 168 ? 3.170 -95.597 34.088 1.00 76.94 168 GLU A N 1
ATOM 1314 C CA . GLU A 1 168 ? 2.005 -95.437 34.977 1.00 76.94 168 GLU A CA 1
ATOM 1315 C C . GLU A 1 168 ? 2.102 -94.149 35.814 1.00 76.94 168 GLU A C 1
ATOM 1317 O O . GLU A 1 168 ? 1.124 -93.414 35.960 1.00 76.94 168 GLU A O 1
ATOM 1322 N N . PHE A 1 169 ? 3.306 -93.806 36.287 1.00 73.81 169 PHE A N 1
ATOM 1323 C CA . PHE A 1 169 ? 3.535 -92.525 36.961 1.00 73.81 169 PHE A CA 1
ATOM 1324 C C . PHE A 1 169 ? 3.421 -91.334 36.019 1.00 73.81 169 PHE A C 1
ATOM 1326 O O . PHE A 1 169 ? 2.881 -90.308 36.427 1.00 73.81 169 PHE A O 1
ATOM 1333 N N . ALA A 1 170 ? 3.903 -91.450 34.778 1.00 73.12 170 ALA A N 1
ATOM 1334 C CA . ALA A 1 170 ? 3.728 -90.393 33.791 1.00 73.12 170 ALA A CA 1
ATOM 1335 C C . ALA A 1 170 ? 2.234 -90.111 33.559 1.00 73.12 170 ALA A C 1
ATOM 1337 O O . ALA A 1 170 ? 1.822 -88.958 33.640 1.00 73.12 170 ALA A O 1
ATOM 1338 N N . GLU A 1 171 ? 1.409 -91.149 33.396 1.00 77.00 171 GLU A N 1
ATOM 1339 C CA . GLU A 1 171 ? -0.042 -91.007 33.219 1.00 77.00 171 GLU A CA 1
ATOM 1340 C C . GLU A 1 171 ? -0.722 -90.409 34.472 1.00 77.00 171 GLU A C 1
ATOM 1342 O O . GLU A 1 171 ? -1.519 -89.471 34.370 1.00 77.00 171 GLU A O 1
ATOM 1347 N N . GLY A 1 172 ? -0.357 -90.866 35.674 1.00 74.25 172 GLY A N 1
ATOM 1348 C CA . GLY A 1 172 ? -0.860 -90.301 36.933 1.00 74.25 172 GLY A CA 1
ATOM 1349 C C . GLY A 1 172 ? -0.468 -88.831 37.137 1.00 74.25 172 GLY A C 1
ATOM 1350 O O . GLY A 1 172 ? -1.313 -87.986 37.438 1.00 74.25 172 GLY A O 1
ATOM 1351 N N . ALA A 1 173 ? 0.799 -88.490 36.908 1.00 70.88 173 ALA A N 1
ATOM 1352 C CA . ALA A 1 173 ? 1.293 -87.121 37.001 1.00 70.88 173 ALA A CA 1
ATOM 1353 C C . ALA A 1 173 ? 0.671 -86.207 35.936 1.00 70.88 173 ALA A C 1
ATOM 1355 O O . ALA A 1 173 ? 0.427 -85.033 36.210 1.00 70.88 173 ALA A O 1
ATOM 1356 N N . ASP A 1 174 ? 0.385 -86.714 34.736 1.00 74.31 174 ASP A N 1
ATOM 1357 C CA . ASP A 1 174 ? -0.273 -85.950 33.673 1.00 74.31 174 ASP A CA 1
ATOM 1358 C C . ASP A 1 174 ? -1.722 -85.612 34.025 1.00 74.31 174 ASP A C 1
ATOM 1360 O O . ASP A 1 174 ? -2.142 -84.466 33.851 1.00 74.31 174 ASP A O 1
ATOM 1364 N N . THR A 1 175 ? -2.472 -86.554 34.601 1.00 74.81 175 THR A N 1
ATOM 1365 C CA . THR A 1 175 ? -3.845 -86.279 35.068 1.00 74.81 175 THR A CA 1
ATOM 1366 C C . THR A 1 175 ? -3.879 -85.267 36.214 1.00 74.81 175 THR A C 1
ATOM 1368 O O . THR A 1 175 ? -4.700 -84.347 36.194 1.00 74.81 175 THR A O 1
ATOM 1371 N N . HIS A 1 176 ? -2.946 -85.366 37.165 1.00 72.44 176 HIS A N 1
ATOM 1372 C CA . HIS A 1 176 ? -2.819 -84.399 38.255 1.00 72.44 176 HIS A CA 1
ATOM 1373 C C . HIS A 1 176 ? -2.392 -83.010 37.753 1.00 72.44 176 HIS A C 1
ATOM 1375 O O . HIS A 1 176 ? -2.972 -81.993 38.131 1.00 72.44 176 HIS A O 1
ATOM 1381 N N . ARG A 1 177 ? -1.419 -82.944 36.833 1.00 70.94 177 ARG A N 1
ATOM 1382 C CA . ARG A 1 177 ? -1.023 -81.684 36.186 1.00 70.94 177 ARG A CA 1
ATOM 1383 C C . ARG A 1 177 ? -2.182 -81.060 35.411 1.00 70.94 177 ARG A C 1
ATOM 1385 O O . ARG A 1 177 ? -2.343 -79.841 35.452 1.00 70.94 177 ARG A O 1
ATOM 1392 N N . ALA A 1 178 ? -3.006 -81.869 34.744 1.00 73.56 178 ALA A N 1
ATOM 1393 C CA . ALA A 1 178 ? -4.172 -81.385 34.018 1.00 73.56 178 ALA A CA 1
ATOM 1394 C C . ALA A 1 178 ? -5.235 -80.792 34.957 1.00 73.56 178 ALA A C 1
ATOM 1396 O O . ALA A 1 178 ? -5.722 -79.693 34.688 1.00 73.56 178 ALA A O 1
ATOM 1397 N N . SER A 1 179 ? -5.567 -81.452 36.073 1.00 74.44 179 SER A N 1
ATOM 1398 C CA . SER A 1 179 ? -6.560 -80.927 37.023 1.00 74.44 179 SER A CA 1
ATOM 1399 C C . SER A 1 179 ? -6.090 -79.620 37.667 1.00 74.44 179 SER A C 1
ATOM 1401 O O . SER A 1 179 ? -6.801 -78.614 37.591 1.00 74.44 179 SER A O 1
ATOM 1403 N N . VAL A 1 180 ? -4.851 -79.579 38.171 1.00 74.62 180 VAL A N 1
ATOM 1404 C CA . VAL A 1 180 ? -4.221 -78.361 38.710 1.00 74.62 180 VAL A CA 1
ATOM 1405 C C . VAL A 1 180 ? -4.201 -77.251 37.656 1.00 74.62 180 VAL A C 1
ATOM 1407 O O . VAL A 1 180 ? -4.565 -76.112 37.948 1.00 74.62 180 VAL A O 1
ATOM 1410 N N . GLY A 1 181 ? -3.861 -77.577 36.407 1.00 73.88 181 GLY A N 1
ATOM 1411 C CA . GLY A 1 181 ? -3.894 -76.635 35.289 1.00 73.88 181 GLY A CA 1
ATOM 1412 C C . GLY A 1 181 ? -5.286 -76.045 35.049 1.00 73.88 181 GLY A C 1
ATOM 1413 O O . GLY A 1 181 ? -5.425 -74.828 34.904 1.00 73.88 181 GLY A O 1
ATOM 1414 N N . THR A 1 182 ? -6.339 -76.869 35.069 1.00 77.38 182 THR A N 1
ATOM 1415 C CA . THR A 1 182 ? -7.715 -76.375 34.900 1.00 77.38 182 THR A CA 1
ATOM 1416 C C . THR A 1 182 ? -8.155 -75.463 36.045 1.00 77.38 182 THR A C 1
ATOM 1418 O O . THR A 1 182 ? -8.764 -74.423 35.790 1.00 77.38 182 THR A O 1
ATOM 1421 N N . LEU A 1 183 ? -7.792 -75.778 37.289 1.00 77.81 183 LEU A N 1
ATOM 1422 C CA . LEU A 1 183 ? -8.095 -74.950 38.459 1.00 77.81 183 LEU A CA 1
ATOM 1423 C C . LEU A 1 183 ? -7.383 -73.603 38.396 1.00 77.81 183 LEU A C 1
ATOM 1425 O O . LEU A 1 183 ? -8.030 -72.557 38.494 1.00 77.81 183 LEU A O 1
ATOM 1429 N N . LEU A 1 184 ? -6.070 -73.626 38.149 1.00 75.31 184 LEU A N 1
ATOM 1430 C CA . LEU A 1 184 ? -5.277 -72.415 37.970 1.00 75.31 184 LEU A CA 1
ATOM 1431 C C . LEU A 1 184 ? -5.839 -71.563 36.830 1.00 75.31 184 LEU A C 1
ATOM 1433 O O . LEU A 1 184 ? -5.965 -70.353 36.993 1.00 75.31 184 LEU A O 1
ATOM 1437 N N . SER A 1 185 ? -6.264 -72.173 35.718 1.00 73.88 185 SER A N 1
ATOM 1438 C CA . SER A 1 185 ? -6.865 -71.441 34.596 1.00 73.88 185 SER A CA 1
ATOM 1439 C C . SER A 1 185 ? -8.208 -70.787 34.951 1.00 73.88 185 SER A C 1
ATOM 1441 O O . SER A 1 185 ? -8.448 -69.641 34.572 1.00 73.88 185 SER A O 1
ATOM 1443 N N . ARG A 1 186 ? -9.071 -71.458 35.729 1.00 79.81 186 ARG A N 1
ATOM 1444 C CA . ARG A 1 186 ? -10.356 -70.897 36.180 1.00 79.81 186 ARG A CA 1
ATOM 1445 C C . ARG A 1 186 ? -10.154 -69.742 37.152 1.00 79.81 186 ARG A C 1
ATOM 1447 O O . ARG A 1 186 ? -10.781 -68.697 36.988 1.00 79.81 186 ARG A O 1
ATOM 1454 N N . ILE A 1 187 ? -9.260 -69.905 38.128 1.00 79.88 187 ILE A N 1
ATOM 1455 C CA . ILE A 1 187 ? -8.908 -68.838 39.072 1.00 79.88 187 ILE A CA 1
ATOM 1456 C C . ILE A 1 187 ? -8.266 -67.669 38.320 1.00 79.88 187 ILE A C 1
ATOM 1458 O O . ILE A 1 187 ? -8.631 -66.519 38.559 1.00 79.88 187 ILE A O 1
ATOM 1462 N N . ALA A 1 188 ? -7.370 -67.934 37.367 1.00 73.19 188 ALA A N 1
ATOM 1463 C CA . ALA A 1 188 ? -6.771 -66.898 36.531 1.00 73.19 188 ALA A CA 1
ATOM 1464 C C . ALA A 1 188 ? -7.832 -66.140 35.718 1.00 73.19 188 ALA A C 1
ATOM 1466 O O . ALA A 1 188 ? -7.797 -64.915 35.667 1.00 73.19 188 ALA A O 1
ATOM 1467 N N . PHE A 1 189 ? -8.821 -66.831 35.141 1.00 81.75 189 PHE A N 1
ATOM 1468 C CA . PHE A 1 189 ? -9.894 -66.177 34.389 1.00 81.75 189 PHE A CA 1
ATOM 1469 C C . PHE A 1 189 ? -10.791 -65.313 35.285 1.00 81.75 189 PHE A C 1
ATOM 1471 O O . PHE A 1 189 ? -11.099 -64.175 34.937 1.00 81.75 189 PHE A O 1
ATOM 1478 N N . LEU A 1 190 ? -11.179 -65.821 36.459 1.00 81.75 190 LEU A N 1
ATOM 1479 C CA . LEU A 1 190 ? -12.006 -65.077 37.414 1.00 81.75 190 LEU A CA 1
ATOM 1480 C C . LEU A 1 190 ? -11.267 -63.864 37.988 1.00 81.75 190 LEU A C 1
ATOM 1482 O O . LEU A 1 190 ? -11.835 -62.775 38.063 1.00 81.75 190 LEU A O 1
ATOM 1486 N N . THR A 1 191 ? -9.992 -64.021 38.347 1.00 77.06 191 THR A N 1
ATOM 1487 C CA . THR A 1 191 ? -9.173 -62.904 38.835 1.00 77.06 191 THR A CA 1
ATOM 1488 C C . THR A 1 191 ? -8.931 -61.870 37.738 1.00 77.06 191 THR A C 1
ATOM 1490 O O . THR A 1 191 ? -9.065 -60.676 38.001 1.00 77.06 191 THR A O 1
ATOM 1493 N N . LEU A 1 192 ? -8.683 -62.289 36.492 1.00 81.25 192 LEU A N 1
ATOM 1494 C CA . LEU A 1 192 ? -8.557 -61.381 35.352 1.00 81.25 192 LEU A CA 1
ATOM 1495 C C . LEU A 1 192 ? -9.859 -60.613 35.086 1.00 81.25 192 LEU A C 1
ATOM 1497 O O . LEU A 1 192 ? -9.823 -59.395 34.920 1.00 81.25 192 LEU A O 1
ATOM 1501 N N . ALA A 1 193 ? -11.011 -61.289 35.093 1.00 80.88 193 ALA A N 1
ATOM 1502 C CA . ALA A 1 193 ? -12.314 -60.645 34.923 1.00 80.88 193 ALA A CA 1
ATOM 1503 C C . ALA A 1 193 ? -12.575 -59.594 36.015 1.00 80.88 193 ALA A C 1
ATOM 1505 O O . ALA A 1 193 ? -13.021 -58.483 35.717 1.00 80.88 193 ALA A O 1
ATOM 1506 N N . LEU A 1 194 ? -12.232 -59.910 37.268 1.00 81.19 194 LEU A N 1
ATOM 1507 C CA . LEU A 1 194 ? -12.334 -58.978 38.386 1.00 81.19 194 LEU A CA 1
ATOM 1508 C C . LEU A 1 194 ? -11.430 -57.751 38.194 1.00 81.19 194 LEU A C 1
ATOM 1510 O O . LEU A 1 194 ? -11.891 -56.620 38.353 1.00 81.19 194 LEU A O 1
ATOM 1514 N N . VAL A 1 195 ? -10.165 -57.962 37.817 1.00 80.12 195 VAL A N 1
ATOM 1515 C CA . VAL A 1 195 ? -9.208 -56.876 37.554 1.00 80.12 195 VAL A CA 1
ATOM 1516 C C . VAL A 1 195 ? -9.698 -55.979 36.418 1.00 80.12 195 VAL A C 1
ATOM 1518 O O . VAL A 1 195 ? -9.645 -54.758 36.556 1.00 80.12 195 VAL A O 1
ATOM 1521 N N . ILE A 1 196 ? -10.238 -56.549 35.335 1.00 83.38 196 ILE A N 1
ATOM 1522 C CA . ILE A 1 196 ? -10.806 -55.782 34.215 1.00 83.38 196 ILE A CA 1
ATOM 1523 C C . ILE A 1 196 ? -11.977 -54.913 34.690 1.00 83.38 196 ILE A C 1
ATOM 1525 O O . ILE A 1 196 ? -12.029 -53.729 34.361 1.00 83.38 196 ILE A O 1
ATOM 1529 N N . ILE A 1 197 ? -12.898 -55.458 35.490 1.00 82.25 197 ILE A N 1
ATOM 1530 C CA . ILE A 1 197 ? -14.047 -54.699 36.009 1.00 82.25 197 ILE A CA 1
ATOM 1531 C C . ILE A 1 197 ? -13.583 -53.553 36.910 1.00 82.25 197 ILE A C 1
ATOM 1533 O O . ILE A 1 197 ? -14.025 -52.417 36.727 1.00 82.25 197 ILE A O 1
ATOM 1537 N N . ILE A 1 198 ? -12.662 -53.819 37.840 1.00 81.12 198 ILE A N 1
ATOM 1538 C CA . ILE A 1 198 ? -12.088 -52.783 38.709 1.00 81.12 198 ILE A CA 1
ATOM 1539 C C . ILE A 1 198 ? -11.406 -51.704 37.861 1.00 81.12 198 ILE A C 1
ATOM 1541 O O . ILE A 1 198 ? -11.636 -50.517 38.082 1.00 81.12 198 ILE A O 1
ATOM 1545 N N . PHE A 1 199 ? -10.627 -52.096 36.853 1.00 81.69 199 PHE A N 1
ATOM 1546 C CA . PHE A 1 199 ? -9.951 -51.167 35.954 1.00 81.69 199 PHE A CA 1
ATOM 1547 C C . PHE A 1 199 ? -10.941 -50.274 35.191 1.00 81.69 199 PHE A C 1
ATOM 1549 O O . PHE A 1 199 ? -10.756 -49.060 35.144 1.00 81.69 199 PHE A O 1
ATOM 1556 N N . VAL A 1 200 ? -12.035 -50.834 34.664 1.00 83.31 200 VAL A N 1
ATOM 1557 C CA . VAL A 1 200 ? -13.095 -50.067 33.983 1.00 83.31 200 VAL A CA 1
ATOM 1558 C C . VAL A 1 200 ? -13.774 -49.080 34.935 1.00 83.31 200 VAL A C 1
ATOM 1560 O O . VAL A 1 200 ? -13.988 -47.924 34.563 1.00 83.31 200 VAL A O 1
ATOM 1563 N N . VAL A 1 201 ? -14.077 -49.493 36.169 1.00 81.06 201 VAL A N 1
ATOM 1564 C CA . VAL A 1 201 ? -14.678 -48.615 37.187 1.00 81.06 201 VAL A CA 1
ATOM 1565 C C . VAL A 1 201 ? -13.725 -47.479 37.559 1.00 81.06 201 VAL A C 1
ATOM 1567 O O . VAL A 1 201 ? -14.139 -46.321 37.591 1.00 81.06 201 VAL A O 1
ATOM 1570 N N . VAL A 1 202 ? -12.443 -47.780 37.778 1.00 81.50 202 VAL A N 1
ATOM 1571 C CA . VAL A 1 202 ? -11.416 -46.770 38.070 1.00 81.50 202 VAL A CA 1
ATOM 1572 C C . VAL A 1 202 ? -11.271 -45.794 36.904 1.00 81.50 202 VAL A C 1
ATOM 1574 O O . VAL A 1 202 ? -11.299 -44.586 37.126 1.00 81.50 202 VAL A O 1
ATOM 1577 N N . LEU A 1 203 ? -11.196 -46.275 35.658 1.00 82.38 203 LEU A N 1
ATOM 1578 C CA . LEU A 1 203 ? -11.152 -45.411 34.475 1.00 82.38 203 LEU A CA 1
ATOM 1579 C C . LEU A 1 203 ? -12.391 -44.517 34.363 1.00 82.38 203 LEU A C 1
ATOM 1581 O O . LEU A 1 203 ? -12.276 -43.339 34.018 1.00 82.38 203 LEU A O 1
ATOM 1585 N N . PHE A 1 204 ? -13.575 -45.049 34.666 1.00 81.25 204 PHE A N 1
ATOM 1586 C CA . PHE A 1 204 ? -14.812 -44.277 34.660 1.00 81.25 204 PHE A CA 1
ATOM 1587 C C . PHE A 1 204 ? -14.808 -43.182 35.737 1.00 81.25 204 PHE A C 1
ATOM 1589 O O . PHE A 1 204 ? -15.116 -42.029 35.428 1.00 81.25 204 PHE A O 1
ATOM 1596 N N . LEU A 1 205 ? -14.397 -43.508 36.967 1.00 78.75 205 LEU A N 1
ATOM 1597 C CA . LEU A 1 205 ? -14.266 -42.544 38.064 1.00 78.75 205 LEU A CA 1
ATOM 1598 C C . LEU A 1 205 ? -13.221 -41.471 37.754 1.00 78.75 205 LEU A C 1
ATOM 1600 O O . LEU A 1 205 ? -13.508 -40.285 37.905 1.00 78.75 205 LEU A O 1
ATOM 1604 N N . LEU A 1 206 ? -12.050 -41.858 37.241 1.00 78.62 206 LEU A N 1
ATOM 1605 C CA . LEU A 1 206 ? -11.016 -40.918 36.805 1.00 78.62 206 LEU A CA 1
ATOM 1606 C C . LEU A 1 206 ? -11.543 -39.987 35.711 1.00 78.62 206 LEU A C 1
ATOM 1608 O O . LEU A 1 206 ? -11.333 -38.780 35.790 1.00 78.62 206 LEU A O 1
ATOM 1612 N N . LYS A 1 207 ? -12.290 -40.505 34.728 1.00 80.06 207 LYS A N 1
ATOM 1613 C CA . LYS A 1 207 ? -12.909 -39.689 33.672 1.00 80.06 207 LYS A CA 1
ATOM 1614 C C . LYS A 1 207 ? -13.960 -38.723 34.227 1.00 80.06 207 LYS A C 1
ATOM 1616 O O . LYS A 1 207 ? -14.077 -37.604 33.728 1.00 80.06 207 LYS A O 1
ATOM 1621 N N . LEU A 1 208 ? -14.721 -39.130 35.242 1.00 79.75 208 LEU A N 1
ATOM 1622 C CA . LEU A 1 208 ? -15.747 -38.304 35.881 1.00 79.75 208 LEU A CA 1
ATOM 1623 C C . LEU A 1 208 ? -15.123 -37.185 36.728 1.00 79.75 208 LEU A C 1
ATOM 1625 O O . LEU A 1 208 ? -15.517 -36.028 36.587 1.00 79.75 208 LEU A O 1
ATOM 1629 N N . VAL A 1 209 ? -14.094 -37.503 37.517 1.00 76.12 209 VAL A N 1
ATOM 1630 C CA . VAL A 1 209 ? -13.311 -36.519 38.281 1.00 76.12 209 VAL A CA 1
ATOM 1631 C C . VAL A 1 209 ? -12.583 -35.563 37.340 1.00 76.12 209 VAL A C 1
ATOM 1633 O O . VAL A 1 209 ? -12.690 -34.353 37.508 1.00 76.12 209 VAL A O 1
ATOM 1636 N N . GLN A 1 210 ? -11.924 -36.066 36.290 1.00 76.31 210 GLN A N 1
ATOM 1637 C CA . GLN A 1 210 ? -11.288 -35.219 35.278 1.00 76.31 210 GLN A CA 1
ATOM 1638 C C . GLN A 1 210 ? -12.294 -34.294 34.593 1.00 76.31 210 GLN A C 1
ATOM 1640 O O . GLN A 1 210 ? -11.979 -33.133 34.365 1.00 76.31 210 GLN A O 1
ATOM 1645 N N . ARG A 1 211 ? -13.508 -34.765 34.275 1.00 77.81 211 ARG A N 1
ATOM 1646 C CA . ARG A 1 211 ? -14.573 -33.900 33.743 1.00 77.81 211 ARG A CA 1
ATOM 1647 C C . ARG A 1 211 ? -14.979 -32.816 34.735 1.00 77.81 211 ARG A C 1
ATOM 1649 O O . ARG A 1 211 ? -15.143 -31.680 34.311 1.00 77.81 211 ARG A O 1
ATOM 1656 N N . SER A 1 212 ? -15.118 -33.153 36.016 1.00 75.06 212 SER A N 1
ATOM 1657 C CA . SER A 1 212 ? -15.473 -32.191 37.066 1.00 75.06 212 SER A CA 1
ATOM 1658 C C . SER A 1 212 ? -14.401 -31.116 37.228 1.00 75.06 212 SER A C 1
ATOM 1660 O O . SER A 1 212 ? -14.707 -29.933 37.144 1.00 75.06 212 SER A O 1
ATOM 1662 N N . VAL A 1 213 ? -13.139 -31.527 37.371 1.00 75.94 213 VAL A N 1
ATOM 1663 C CA . VAL A 1 213 ? -12.002 -30.609 37.522 1.00 75.94 213 VAL A CA 1
ATOM 1664 C C . VAL A 1 213 ? -11.812 -29.766 36.263 1.00 75.94 213 VAL A C 1
ATOM 1666 O O . VAL A 1 213 ? -11.589 -28.568 36.367 1.00 75.94 213 VAL A O 1
ATOM 1669 N N . ARG A 1 214 ? -11.956 -30.345 35.062 1.00 76.12 214 ARG A N 1
ATOM 1670 C CA . ARG A 1 214 ? -11.902 -29.574 33.809 1.00 76.12 214 ARG A CA 1
ATOM 1671 C C . ARG A 1 214 ? -13.048 -28.579 33.696 1.00 76.12 214 ARG A C 1
ATOM 1673 O O . ARG A 1 214 ? -12.814 -27.485 33.214 1.00 76.12 214 ARG A O 1
ATOM 1680 N N . ALA A 1 215 ? -14.262 -28.935 34.112 1.00 74.00 215 ALA A N 1
ATOM 1681 C CA . ALA A 1 215 ? -15.400 -28.021 34.073 1.00 74.00 215 ALA A CA 1
ATOM 1682 C C . ALA A 1 215 ? -15.227 -26.860 35.062 1.00 74.00 215 ALA A C 1
ATOM 1684 O O . ALA A 1 215 ? -15.504 -25.718 34.712 1.00 74.00 215 ALA A O 1
ATOM 1685 N N . GLU A 1 216 ? -14.734 -27.142 36.268 1.00 75.50 216 GLU A N 1
ATOM 1686 C CA . GLU A 1 216 ? -14.458 -26.125 37.282 1.00 75.50 216 GLU A CA 1
ATOM 1687 C C . GLU A 1 216 ? -13.278 -25.234 36.888 1.00 75.50 216 GLU A C 1
ATOM 1689 O O . GLU A 1 216 ? -13.401 -24.014 36.927 1.00 75.50 216 GLU A O 1
ATOM 1694 N N . SER A 1 217 ? -12.177 -25.825 36.415 1.00 74.88 217 SER A N 1
ATOM 1695 C CA . SER A 1 217 ? -11.032 -25.084 35.883 1.00 74.88 217 SER A CA 1
ATOM 1696 C C . SER A 1 217 ? -11.437 -24.241 34.681 1.00 74.88 217 SER A C 1
ATOM 1698 O O . SER A 1 217 ? -11.121 -23.065 34.665 1.00 74.88 217 SER A O 1
ATOM 1700 N N . ALA A 1 218 ? -12.190 -24.782 33.718 1.00 74.19 218 ALA A N 1
ATOM 1701 C CA . ALA A 1 218 ? -12.655 -24.022 32.557 1.00 74.19 218 ALA A CA 1
ATOM 1702 C C . ALA A 1 218 ? -13.627 -22.898 32.947 1.00 74.19 218 ALA A C 1
ATOM 1704 O O . ALA A 1 218 ? -13.617 -21.841 32.326 1.00 74.19 218 ALA A O 1
ATOM 1705 N N . ALA A 1 219 ? -14.457 -23.090 33.976 1.00 72.31 219 ALA A N 1
ATOM 1706 C CA . ALA A 1 219 ? -15.344 -22.045 34.482 1.00 72.31 219 ALA A CA 1
ATOM 1707 C C . ALA A 1 219 ? -14.576 -20.954 35.246 1.00 72.31 219 ALA A C 1
ATOM 1709 O O . ALA A 1 219 ? -14.851 -19.768 35.063 1.00 72.31 219 ALA A O 1
ATOM 1710 N N . ALA A 1 220 ? -13.610 -21.336 36.084 1.00 73.81 220 ALA A N 1
ATOM 1711 C CA . ALA A 1 220 ? -12.746 -20.409 36.807 1.00 73.81 220 ALA A CA 1
ATOM 1712 C C . ALA A 1 220 ? -11.841 -19.632 35.845 1.00 73.81 220 ALA A C 1
ATOM 1714 O O . ALA A 1 220 ? -11.753 -18.413 35.945 1.00 73.81 220 ALA A O 1
ATOM 1715 N N . GLU A 1 221 ? -11.242 -20.324 34.878 1.00 73.19 221 GLU A N 1
ATOM 1716 C CA . GLU A 1 221 ? -10.447 -19.750 33.798 1.00 73.19 221 GLU A CA 1
ATOM 1717 C C . GLU A 1 221 ? -11.306 -18.846 32.923 1.00 73.19 221 GLU A C 1
ATOM 1719 O O . GLU A 1 221 ? -10.917 -17.716 32.707 1.00 73.19 221 GLU A O 1
ATOM 1724 N N . SER A 1 222 ? -12.517 -19.244 32.518 1.00 67.00 222 SER A N 1
ATOM 1725 C CA . SER A 1 222 ? -13.425 -18.365 31.769 1.00 67.00 222 SER A CA 1
ATOM 1726 C C . SER A 1 222 ? -13.815 -17.116 32.566 1.00 67.00 222 SER A C 1
ATOM 1728 O O . SER A 1 222 ? -13.856 -16.026 32.004 1.00 67.00 222 SER A O 1
ATOM 1730 N N . ARG A 1 223 ? -14.058 -17.231 33.878 1.00 72.12 223 ARG A N 1
ATOM 1731 C CA . ARG A 1 223 ? -14.387 -16.080 34.730 1.00 72.12 223 ARG A CA 1
ATOM 1732 C C . ARG A 1 223 ? -13.195 -15.143 34.912 1.00 72.12 223 ARG A C 1
ATOM 1734 O O . ARG A 1 223 ? -13.360 -13.933 34.768 1.00 72.12 223 ARG A O 1
ATOM 1741 N N . ASN A 1 224 ? -12.024 -15.696 35.217 1.00 71.12 224 ASN A N 1
ATOM 1742 C CA . ASN A 1 224 ? -10.786 -14.935 35.342 1.00 71.12 224 ASN A CA 1
ATOM 1743 C C . ASN A 1 224 ? -10.416 -14.310 33.999 1.00 71.12 224 ASN A C 1
ATOM 1745 O O . ASN A 1 224 ? -10.098 -13.136 33.968 1.00 71.12 224 ASN A O 1
ATOM 1749 N N . HIS A 1 225 ? -10.575 -15.041 32.898 1.00 71.69 225 HIS A N 1
ATOM 1750 C CA . HIS A 1 225 ? -10.357 -14.560 31.542 1.00 71.69 225 HIS A CA 1
ATOM 1751 C C . HIS A 1 225 ? -11.319 -13.429 31.190 1.00 71.69 225 HIS A C 1
ATOM 1753 O O . HIS A 1 225 ? -10.876 -12.423 30.671 1.00 71.69 225 HIS A O 1
ATOM 1759 N N . ILE A 1 226 ? -12.614 -13.514 31.513 1.00 72.25 226 ILE A N 1
ATOM 1760 C CA . ILE A 1 226 ? -13.550 -12.399 31.288 1.00 72.25 226 ILE A CA 1
ATOM 1761 C C . ILE A 1 226 ? -13.156 -11.179 32.135 1.00 72.25 226 ILE A C 1
ATOM 1763 O O . ILE A 1 226 ? -13.181 -10.059 31.632 1.00 72.25 226 ILE A O 1
ATOM 1767 N N . GLN A 1 227 ? -12.766 -11.367 33.400 1.00 69.81 227 GLN A N 1
ATOM 1768 C CA . GLN A 1 227 ? -12.294 -10.266 34.249 1.00 69.81 227 GLN A CA 1
ATOM 1769 C C . GLN A 1 227 ? -10.970 -9.667 33.752 1.00 69.81 227 GLN A C 1
ATOM 1771 O O . GLN A 1 227 ? -10.824 -8.446 33.738 1.00 69.81 227 GLN A O 1
ATOM 1776 N N . GLU A 1 228 ? -10.027 -10.497 33.312 1.00 65.31 228 GLU A N 1
ATOM 1777 C CA . GLU A 1 228 ? -8.775 -10.085 32.680 1.00 65.31 228 GLU A CA 1
ATOM 1778 C C . GLU A 1 228 ? -9.050 -9.367 31.365 1.00 65.31 228 GLU A C 1
ATOM 1780 O O . GLU A 1 228 ? -8.561 -8.268 31.187 1.00 65.31 228 GLU A O 1
ATOM 1785 N N . VAL A 1 229 ? -9.898 -9.884 30.479 1.00 69.12 229 VAL A N 1
ATOM 1786 C CA . VAL A 1 229 ? -10.296 -9.215 29.230 1.00 69.12 229 VAL A CA 1
ATOM 1787 C C . VAL A 1 229 ? -10.928 -7.848 29.516 1.00 69.12 229 VAL A C 1
ATOM 1789 O O . VAL A 1 229 ? -10.574 -6.868 28.869 1.00 69.12 229 VAL A O 1
ATOM 1792 N N . ILE A 1 230 ? -11.800 -7.729 30.524 1.00 70.94 230 ILE A N 1
ATOM 1793 C CA . ILE A 1 230 ? -12.426 -6.446 30.898 1.00 70.94 230 ILE A CA 1
ATOM 1794 C C . ILE A 1 230 ? -11.415 -5.466 31.523 1.00 70.94 230 ILE A C 1
ATOM 1796 O O . ILE A 1 230 ? -11.523 -4.257 31.310 1.00 70.94 230 ILE A O 1
ATOM 1800 N N . SER A 1 231 ? -10.443 -5.955 32.299 1.00 65.94 231 SER A N 1
ATOM 1801 C CA . SER A 1 231 ? -9.446 -5.122 33.000 1.00 65.94 231 SER A CA 1
ATOM 1802 C C . SER A 1 231 ? -8.213 -4.780 32.157 1.00 65.94 231 SER A C 1
ATOM 1804 O O . SER A 1 231 ? -7.640 -3.705 32.327 1.00 65.94 231 SER A O 1
ATOM 1806 N N . THR A 1 232 ? -7.828 -5.661 31.236 1.00 65.75 232 THR A N 1
ATOM 1807 C CA . THR A 1 232 ? -6.773 -5.454 30.231 1.00 65.75 232 THR A CA 1
ATOM 1808 C C . THR A 1 232 ? -7.287 -4.755 28.982 1.00 65.75 232 THR A C 1
ATOM 1810 O O . THR A 1 232 ? -6.470 -4.278 28.195 1.00 65.75 232 THR A O 1
ATOM 1813 N N . SER A 1 233 ? -8.614 -4.649 28.821 1.00 72.81 233 SER A N 1
ATOM 1814 C CA . SER A 1 233 ? -9.232 -3.800 27.806 1.00 72.81 233 SER A CA 1
ATOM 1815 C C . SER A 1 233 ? -8.546 -2.442 27.804 1.00 72.81 233 SER A C 1
ATOM 1817 O O . SER A 1 233 ? -8.394 -1.809 28.847 1.00 72.81 233 SER A O 1
ATOM 1819 N N . ILE A 1 234 ? -8.104 -2.015 26.628 1.00 74.62 234 ILE A N 1
ATOM 1820 C CA . ILE A 1 234 ? -7.527 -0.685 26.423 1.00 74.62 234 ILE A CA 1
ATOM 1821 C C . ILE A 1 234 ? -8.637 0.367 26.535 1.00 74.62 234 ILE A C 1
ATOM 1823 O O . ILE A 1 234 ? -8.398 1.477 27.008 1.00 74.62 234 ILE A O 1
ATOM 1827 N N . ASP A 1 235 ? -9.859 -0.022 26.173 1.00 85.12 235 ASP A N 1
ATOM 1828 C CA . ASP A 1 235 ? -11.034 0.828 26.235 1.00 85.12 235 ASP A CA 1
ATOM 1829 C C . ASP A 1 235 ? -11.551 0.918 27.674 1.00 85.12 235 ASP A C 1
ATOM 1831 O O . ASP A 1 235 ? -11.674 -0.086 28.394 1.00 85.12 235 ASP A O 1
ATOM 1835 N N . GLY A 1 236 ? -11.879 2.141 28.081 1.00 87.69 236 GLY A N 1
ATOM 1836 C CA . GLY A 1 236 ? -12.580 2.422 29.319 1.00 87.69 236 GLY A CA 1
ATOM 1837 C C . GLY A 1 236 ? -13.992 1.858 29.253 1.00 87.69 236 GLY A C 1
ATOM 1838 O O . GLY A 1 236 ? -14.750 2.166 28.338 1.00 87.69 236 GLY A O 1
ATOM 1839 N N . ILE A 1 237 ? -14.347 1.028 30.227 1.00 89.94 237 ILE A N 1
ATOM 1840 C CA . ILE A 1 237 ? -15.676 0.439 30.357 1.00 89.94 237 ILE A CA 1
ATOM 1841 C C . ILE A 1 237 ? -16.331 1.031 31.595 1.00 89.94 237 ILE A C 1
ATOM 1843 O O . ILE A 1 237 ? -15.794 0.982 32.704 1.00 89.94 237 ILE A O 1
ATOM 1847 N N . LEU A 1 238 ? -17.513 1.585 31.370 1.00 89.81 238 LEU A N 1
ATOM 1848 C CA . LEU A 1 238 ? -18.285 2.359 32.325 1.00 89.81 238 LEU A CA 1
ATOM 1849 C C . LEU A 1 238 ? -19.731 1.889 32.236 1.00 89.81 238 LEU A C 1
ATOM 1851 O O . LEU A 1 238 ? -20.341 1.938 31.171 1.00 89.81 238 LEU A O 1
ATOM 1855 N N . THR A 1 239 ? -20.284 1.423 33.351 1.00 89.88 239 THR A N 1
ATOM 1856 C CA . THR A 1 239 ? -21.686 0.996 33.418 1.00 89.88 239 THR A CA 1
ATOM 1857 C C . THR A 1 239 ? -22.480 1.970 34.271 1.00 89.88 239 THR A C 1
ATOM 1859 O O . THR A 1 239 ? -22.057 2.267 35.385 1.00 89.88 239 THR A O 1
ATOM 1862 N N . ILE A 1 240 ? -23.639 2.432 33.796 1.00 88.81 240 ILE A N 1
ATOM 1863 C CA . ILE A 1 240 ? -24.543 3.321 34.542 1.00 88.81 240 ILE A CA 1
ATOM 1864 C C . ILE A 1 240 ? -25.940 2.717 34.719 1.00 88.81 240 ILE A C 1
ATOM 1866 O O . ILE A 1 240 ? -26.397 1.894 33.920 1.00 88.81 240 ILE A O 1
ATOM 1870 N N . ASN A 1 241 ? -26.638 3.148 35.769 1.00 88.62 241 ASN A N 1
ATOM 1871 C CA . ASN A 1 241 ? -28.065 2.879 35.939 1.00 88.62 241 ASN A CA 1
ATOM 1872 C C . ASN A 1 241 ? -28.935 3.862 35.125 1.00 88.62 241 ASN A C 1
ATOM 1874 O O . ASN A 1 241 ? -28.439 4.792 34.488 1.00 88.62 241 ASN A O 1
ATOM 1878 N N . THR A 1 242 ? -30.255 3.681 35.180 1.00 82.44 242 THR A N 1
ATOM 1879 C CA . THR A 1 242 ? -31.241 4.558 34.520 1.00 82.44 242 THR A CA 1
ATOM 1880 C C . THR A 1 242 ? -31.226 6.006 35.013 1.00 82.44 242 THR A C 1
ATOM 1882 O O . THR A 1 242 ? -31.706 6.890 34.309 1.00 82.44 242 THR A O 1
ATOM 1885 N N . ASP A 1 243 ? -30.668 6.258 36.197 1.00 82.50 243 ASP A N 1
ATOM 1886 C CA . ASP A 1 243 ? -30.547 7.588 36.801 1.00 82.50 243 ASP A CA 1
ATOM 1887 C C . ASP A 1 243 ? -29.192 8.251 36.505 1.00 82.50 243 ASP A C 1
ATOM 1889 O O . ASP A 1 243 ? -28.915 9.334 37.014 1.00 82.50 243 ASP A O 1
ATOM 1893 N N . GLY A 1 244 ? -28.332 7.614 35.702 1.00 83.69 244 GLY A N 1
ATOM 1894 C CA . GLY A 1 244 ? -27.022 8.147 35.321 1.00 83.69 244 GLY A CA 1
ATOM 1895 C C . GLY A 1 244 ? -25.913 7.966 36.362 1.00 83.69 244 GLY A C 1
ATOM 1896 O O . GLY A 1 244 ? -24.853 8.579 36.223 1.00 83.69 244 GLY A O 1
ATOM 1897 N N . HIS A 1 245 ? -26.131 7.137 37.387 1.00 89.50 245 HIS A N 1
ATOM 1898 C CA . HIS A 1 245 ? -25.115 6.814 38.391 1.00 89.50 245 HIS A CA 1
ATOM 1899 C C . HIS A 1 245 ? -24.236 5.655 37.929 1.00 89.50 245 HIS A C 1
ATOM 1901 O O . HIS A 1 245 ? -24.746 4.646 37.436 1.00 89.50 245 HIS A O 1
ATOM 1907 N N . ILE A 1 246 ? -22.928 5.779 38.146 1.00 91.19 246 ILE A N 1
ATOM 1908 C CA . ILE A 1 246 ? -21.930 4.771 37.772 1.00 91.19 246 ILE A CA 1
ATOM 1909 C C . ILE A 1 246 ? -22.035 3.553 38.701 1.00 91.19 246 ILE A C 1
ATOM 1911 O O . ILE A 1 246 ? -21.899 3.666 39.918 1.00 91.19 246 ILE A O 1
ATOM 1915 N N . LEU A 1 247 ? -22.276 2.380 38.119 1.00 89.62 247 LEU A N 1
ATOM 1916 C CA . LEU A 1 247 ? -22.346 1.083 38.794 1.00 89.62 247 LEU A CA 1
ATOM 1917 C C . LEU A 1 247 ? -21.021 0.322 38.728 1.00 89.62 247 LEU A C 1
ATOM 1919 O O . LEU A 1 247 ? -20.648 -0.338 39.696 1.00 89.62 247 LEU A O 1
ATOM 1923 N N . ASP A 1 248 ? -20.330 0.398 37.590 1.00 88.69 248 ASP A N 1
ATOM 1924 C CA . ASP A 1 248 ? -19.047 -0.271 37.395 1.00 88.69 248 ASP A CA 1
ATOM 1925 C C . ASP A 1 248 ? -18.102 0.567 36.536 1.00 88.69 248 ASP A C 1
ATOM 1927 O O . ASP A 1 248 ? -18.539 1.360 35.697 1.00 88.69 248 ASP A O 1
ATOM 1931 N N . TYR A 1 249 ? -16.808 0.395 36.794 1.00 89.12 249 TYR A N 1
ATOM 1932 C CA . TYR A 1 249 ? -15.735 1.234 36.274 1.00 89.12 249 TYR A CA 1
ATOM 1933 C C . TYR A 1 249 ? -14.437 0.418 36.216 1.00 89.12 249 TYR A C 1
ATOM 1935 O O . TYR A 1 249 ? -13.937 -0.008 37.263 1.00 89.12 249 TYR A O 1
ATOM 1943 N N . ASN A 1 250 ? -13.930 0.133 35.010 1.00 89.31 250 ASN A N 1
ATOM 1944 C CA . ASN A 1 250 ? -12.734 -0.700 34.822 1.00 89.31 250 ASN A CA 1
ATOM 1945 C C . ASN A 1 250 ? -11.422 0.106 34.949 1.00 89.31 250 ASN A C 1
ATOM 1947 O O . ASN A 1 250 ? -11.415 1.335 34.920 1.00 89.31 250 ASN A O 1
ATOM 1951 N N . GLY A 1 251 ? -10.284 -0.593 35.043 1.00 86.94 251 GLY A N 1
ATOM 1952 C CA . GLY A 1 251 ? -8.972 0.050 35.214 1.00 86.94 251 GLY A CA 1
ATOM 1953 C C . GLY A 1 251 ? -8.528 0.926 34.033 1.00 86.94 251 GLY A C 1
ATOM 1954 O O . GLY A 1 251 ? -7.757 1.868 34.205 1.00 86.94 251 GLY A O 1
ATOM 1955 N N . ALA A 1 252 ? -9.022 0.672 32.818 1.00 87.44 252 ALA A N 1
ATOM 1956 C CA . ALA A 1 252 ? -8.784 1.572 31.693 1.00 87.44 252 ALA A CA 1
ATOM 1957 C C . ALA A 1 252 ? -9.532 2.898 31.841 1.00 87.44 252 ALA A C 1
ATOM 1959 O O . ALA A 1 252 ? -8.942 3.944 31.587 1.00 87.44 252 ALA A O 1
ATOM 1960 N N . ALA A 1 253 ? -10.774 2.878 32.331 1.00 89.62 253 ALA A N 1
ATOM 1961 C CA . ALA A 1 253 ? -11.513 4.096 32.629 1.00 89.62 253 ALA A CA 1
ATOM 1962 C C . ALA A 1 253 ? -10.811 4.920 33.726 1.00 89.62 253 ALA A C 1
ATOM 1964 O O . ALA A 1 253 ? -10.706 6.136 33.584 1.00 89.62 253 ALA A O 1
ATOM 1965 N N . GLU A 1 254 ? -10.227 4.277 34.747 1.00 90.12 254 GLU A N 1
ATOM 1966 C CA . GLU A 1 254 ? -9.411 4.975 35.758 1.00 90.12 254 GLU A CA 1
ATOM 1967 C C . GLU A 1 254 ? -8.203 5.692 35.141 1.00 90.12 254 GLU A C 1
ATOM 1969 O O . GLU A 1 254 ? -7.947 6.853 35.458 1.00 90.12 254 GLU A O 1
ATOM 1974 N N . ARG A 1 255 ? -7.481 5.034 34.223 1.00 87.62 255 ARG A N 1
ATOM 1975 C CA . ARG A 1 255 ? -6.323 5.628 33.531 1.00 87.62 255 ARG A CA 1
ATOM 1976 C C . ARG A 1 255 ? -6.718 6.751 32.576 1.00 87.62 255 ARG A C 1
ATOM 1978 O O . ARG A 1 255 ? -6.012 7.750 32.496 1.00 87.62 255 ARG A O 1
ATOM 1985 N N . ILE A 1 256 ? -7.828 6.590 31.858 1.00 88.44 256 ILE A N 1
ATOM 1986 C CA . ILE A 1 256 ? -8.314 7.585 30.900 1.00 88.44 256 ILE A CA 1
ATOM 1987 C C . ILE A 1 256 ? -8.829 8.822 31.649 1.00 88.44 256 ILE A C 1
ATOM 1989 O O . ILE A 1 256 ? -8.409 9.937 31.368 1.00 88.44 256 ILE A O 1
ATOM 1993 N N . PHE A 1 257 ? -9.700 8.674 32.640 1.00 89.25 257 PHE A N 1
ATOM 1994 C CA . PHE A 1 257 ? -10.339 9.836 33.267 1.00 89.25 257 PHE A CA 1
ATOM 1995 C C . PHE A 1 257 ? -9.616 10.362 34.512 1.00 89.25 257 PHE A C 1
ATOM 1997 O O . PHE A 1 257 ? -9.874 11.492 34.924 1.00 89.25 257 PHE A O 1
ATOM 2004 N N . GLY A 1 258 ? -8.721 9.576 35.117 1.00 88.44 258 GLY A N 1
ATOM 2005 C CA . GLY A 1 258 ? -7.971 9.948 36.321 1.00 88.44 258 GLY A CA 1
ATOM 2006 C C . GLY A 1 258 ? -8.757 9.820 37.632 1.00 88.44 258 GLY A C 1
ATOM 2007 O O . GLY A 1 258 ? -8.253 10.211 38.687 1.00 88.44 258 GLY A O 1
ATOM 2008 N N . TYR A 1 259 ? -9.983 9.292 37.589 1.00 90.44 259 TYR A N 1
ATOM 2009 C CA . TYR A 1 259 ? -10.781 8.974 38.774 1.00 90.44 259 TYR A CA 1
ATOM 2010 C C . TYR A 1 259 ? -10.567 7.522 39.174 1.00 90.44 259 TYR A C 1
ATOM 2012 O O . TYR A 1 259 ? -10.639 6.632 38.331 1.00 90.44 259 TYR A O 1
ATOM 2020 N N . THR A 1 260 ? -10.356 7.268 40.462 1.00 90.44 260 THR A N 1
ATOM 2021 C CA . THR A 1 260 ? -10.332 5.884 40.953 1.00 90.44 260 THR A CA 1
ATOM 2022 C C . THR A 1 260 ? -11.745 5.298 40.954 1.00 90.44 260 THR A C 1
ATOM 2024 O O . THR A 1 260 ? -12.741 6.012 41.077 1.00 90.44 260 THR A O 1
ATOM 2027 N N . ARG A 1 261 ? -11.859 3.974 40.893 1.00 88.56 261 ARG A N 1
ATOM 2028 C CA . ARG A 1 261 ? -13.122 3.235 40.930 1.00 88.56 261 ARG A CA 1
ATOM 2029 C C . ARG A 1 261 ? -13.932 3.565 42.181 1.00 88.56 261 ARG A C 1
ATOM 2031 O O . ARG A 1 261 ? -15.154 3.631 42.113 1.00 88.56 261 ARG A O 1
ATOM 2038 N N . GLN A 1 262 ? -13.264 3.798 43.313 1.00 88.31 262 GLN A N 1
ATOM 2039 C CA . GLN A 1 262 ? -13.923 4.207 44.558 1.00 88.31 262 GLN A CA 1
ATOM 2040 C C . GLN A 1 262 ? -14.502 5.625 44.482 1.00 88.31 262 GLN A C 1
ATOM 2042 O O . GLN A 1 262 ? -15.558 5.870 45.054 1.00 88.31 262 GLN A O 1
ATOM 2047 N N . GLU A 1 263 ? -13.842 6.542 43.770 1.00 88.81 263 GLU A N 1
ATOM 2048 C CA . GLU A 1 263 ? -14.336 7.906 43.545 1.00 88.81 263 GLU A CA 1
ATOM 2049 C C . GLU A 1 263 ? -15.465 7.949 42.504 1.00 88.81 263 GLU A C 1
ATOM 2051 O O . GLU A 1 263 ? -16.368 8.775 42.615 1.00 88.81 263 GLU A O 1
ATOM 2056 N N . ALA A 1 264 ? -15.412 7.079 41.490 1.00 87.88 264 ALA A N 1
ATOM 2057 C CA . ALA A 1 264 ? -16.354 7.076 40.375 1.00 87.88 264 ALA A CA 1
ATOM 2058 C C . ALA A 1 264 ? -17.674 6.355 40.699 1.00 87.88 264 ALA A C 1
ATOM 2060 O O . ALA A 1 264 ? -18.740 6.813 40.285 1.00 87.88 264 ALA A O 1
ATOM 2061 N N . ILE A 1 265 ? -17.635 5.234 41.429 1.00 91.62 265 ILE A N 1
ATOM 2062 C CA . ILE A 1 265 ? -18.843 4.448 41.721 1.00 91.62 265 ILE A CA 1
ATOM 2063 C C . ILE A 1 265 ? -19.838 5.260 42.556 1.00 91.62 265 ILE A C 1
ATOM 2065 O O . ILE A 1 265 ? -19.500 5.864 43.569 1.00 91.62 265 ILE A O 1
ATOM 2069 N N . GLY A 1 266 ? -21.101 5.240 42.131 1.00 86.62 266 GLY A N 1
ATOM 2070 C CA . GLY A 1 266 ? -22.198 5.945 42.787 1.00 86.62 266 GLY A CA 1
ATOM 2071 C C . GLY A 1 266 ? -22.274 7.439 42.475 1.00 86.62 266 GLY A C 1
ATOM 2072 O O . GLY A 1 266 ? -23.200 8.087 42.949 1.00 86.62 266 GLY A O 1
ATOM 2073 N N . GLN A 1 267 ? -21.363 7.993 41.674 1.00 91.31 267 GLN A N 1
ATOM 2074 C CA . GLN A 1 267 ? -21.433 9.382 41.219 1.00 91.31 267 GLN A CA 1
ATOM 2075 C C . GLN A 1 267 ? -22.188 9.513 39.892 1.00 91.31 267 GLN A C 1
ATOM 2077 O O . GLN A 1 267 ? -22.354 8.541 39.150 1.00 91.31 267 GLN A O 1
ATOM 2082 N N . LEU A 1 268 ? -22.639 10.732 39.585 1.00 88.50 268 LEU A N 1
ATOM 2083 C CA . LEU A 1 268 ? -23.298 11.046 38.317 1.00 88.50 268 LEU A CA 1
ATOM 2084 C C . LEU A 1 268 ? -22.274 11.159 37.183 1.00 88.50 268 LEU A C 1
ATOM 2086 O O . LEU A 1 268 ? -21.376 12.002 37.224 1.00 88.50 268 LEU A O 1
ATOM 2090 N N . MET A 1 269 ? -22.464 10.361 36.132 1.00 88.12 269 MET A N 1
ATOM 2091 C CA . MET A 1 269 ? -21.570 10.332 34.971 1.00 88.12 269 MET A CA 1
ATOM 2092 C C . MET A 1 269 ? -21.459 11.698 34.274 1.00 88.12 269 MET A C 1
ATOM 2094 O O . MET A 1 269 ? -20.357 12.099 33.900 1.00 88.12 269 MET A O 1
ATOM 2098 N N . SER A 1 270 ? -22.565 12.446 34.149 1.00 86.50 270 SER A N 1
ATOM 2099 C CA . SER A 1 270 ? -22.578 13.752 33.468 1.00 86.50 270 SER A CA 1
ATOM 2100 C C . SER A 1 270 ? -21.645 14.778 34.111 1.00 86.50 270 SER A C 1
ATOM 2102 O O . SER A 1 270 ? -21.049 15.581 33.403 1.00 86.50 270 SER A O 1
ATOM 2104 N N . LYS A 1 271 ? -21.458 14.723 35.434 1.00 83.81 271 LYS A N 1
ATOM 2105 C CA . LYS A 1 271 ? -20.589 15.660 36.161 1.00 83.81 271 LYS A CA 1
ATOM 2106 C C . LYS A 1 271 ? -19.109 15.290 36.111 1.00 83.81 271 LYS A C 1
ATOM 2108 O O . LYS A 1 271 ? -18.268 16.166 36.285 1.00 83.81 271 LYS A O 1
ATOM 2113 N N . LEU A 1 272 ? -18.799 14.008 35.928 1.00 86.00 272 LEU A N 1
ATOM 2114 C CA . LEU A 1 272 ? -17.433 13.491 36.008 1.00 86.00 272 LEU A CA 1
ATOM 2115 C C . LEU A 1 272 ? -16.727 13.480 34.655 1.00 86.00 272 LEU A C 1
ATOM 2117 O O . LEU A 1 272 ? -15.604 13.960 34.558 1.00 86.00 272 LEU A O 1
ATOM 2121 N N . VAL A 1 273 ? -17.370 12.916 33.629 1.00 88.06 273 VAL A N 1
ATOM 2122 C CA . VAL A 1 273 ? -16.688 12.567 32.369 1.00 88.06 273 VAL A CA 1
ATOM 2123 C C . VAL A 1 273 ? -17.191 13.344 31.153 1.00 88.06 273 VAL A C 1
ATOM 2125 O O . VAL A 1 273 ? -16.564 13.282 30.099 1.00 88.06 273 VAL A O 1
ATOM 2128 N N . ILE A 1 274 ? -18.295 14.094 31.276 1.00 87.50 274 ILE A N 1
ATOM 2129 C CA . ILE A 1 274 ? -18.902 14.843 30.163 1.00 87.50 274 ILE A CA 1
ATOM 2130 C C . ILE A 1 274 ? -18.569 16.348 30.273 1.00 87.50 274 ILE A C 1
ATOM 2132 O O . ILE A 1 274 ? -18.819 16.947 31.326 1.00 87.50 274 ILE A O 1
ATOM 2136 N N . PRO A 1 275 ? -18.045 16.991 29.209 1.00 87.81 275 PRO A N 1
ATOM 2137 C CA . PRO A 1 275 ? -17.799 18.434 29.166 1.00 87.81 275 PRO A CA 1
ATOM 2138 C C . PRO A 1 275 ? -19.084 19.259 29.323 1.00 87.81 275 PRO A C 1
ATOM 2140 O O . PRO A 1 275 ? -20.150 18.847 28.872 1.00 87.81 275 PRO A O 1
ATOM 2143 N N . GLU A 1 276 ? -18.982 20.460 29.899 1.00 84.94 276 GLU A N 1
ATOM 2144 C CA . GLU A 1 276 ? -20.143 21.304 30.249 1.00 84.94 276 GLU A CA 1
ATOM 2145 C C . GLU A 1 276 ? -21.087 21.579 29.068 1.00 84.94 276 GLU A C 1
ATOM 2147 O O . GLU A 1 276 ? -22.305 21.527 29.224 1.00 84.94 276 GLU A O 1
ATOM 2152 N N . HIS A 1 277 ? -20.547 21.781 27.864 1.00 84.69 277 HIS A N 1
ATOM 2153 C CA . HIS A 1 277 ? -21.349 22.051 26.670 1.00 84.69 277 HIS A CA 1
ATOM 2154 C C . HIS A 1 277 ? -22.152 20.829 26.169 1.00 84.69 277 HIS A C 1
ATOM 2156 O O . HIS A 1 277 ? -23.146 21.004 25.465 1.00 84.69 277 HIS A O 1
ATOM 2162 N N . LEU A 1 278 ? -21.778 19.601 26.561 1.00 82.94 278 LEU A N 1
ATOM 2163 C CA . LEU A 1 278 ? -22.468 18.353 26.190 1.00 82.94 278 LEU A CA 1
ATOM 2164 C C . LEU A 1 278 ? -23.365 17.792 27.303 1.00 82.94 278 LEU A C 1
ATOM 2166 O O . LEU A 1 278 ? -24.177 16.901 27.039 1.00 82.94 278 LEU A O 1
ATOM 2170 N N . GLN A 1 279 ? -23.276 18.313 28.531 1.00 83.31 279 GLN A N 1
ATOM 2171 C CA . GLN A 1 279 ? -24.059 17.820 29.675 1.00 83.31 279 GLN A CA 1
ATOM 2172 C C . GLN A 1 279 ? -25.570 17.932 29.437 1.00 83.31 279 GLN A C 1
ATOM 2174 O O . GLN A 1 279 ? -26.288 16.944 29.591 1.00 83.31 279 GLN A O 1
ATOM 2179 N N . ASN A 1 280 ? -26.043 19.090 28.964 1.00 81.56 280 ASN A N 1
ATOM 2180 C CA . ASN A 1 280 ? -27.467 19.324 28.687 1.00 81.56 280 ASN A CA 1
ATOM 2181 C C . ASN A 1 280 ? -28.019 18.364 27.618 1.00 81.56 280 ASN A C 1
ATOM 2183 O O . ASN A 1 280 ? -29.135 17.855 27.739 1.00 81.56 280 ASN A O 1
ATOM 2187 N N . ALA A 1 281 ? -27.228 18.083 26.576 1.00 78.88 281 ALA A N 1
ATOM 2188 C CA . ALA A 1 281 ? -27.611 17.164 25.506 1.00 78.88 281 ALA A CA 1
ATOM 2189 C C . ALA A 1 281 ? -27.716 15.714 26.012 1.00 78.88 281 ALA A C 1
ATOM 2191 O O . ALA A 1 281 ? -28.664 15.000 25.670 1.00 78.88 281 ALA A O 1
ATOM 2192 N N . HIS A 1 282 ? -26.777 15.300 26.866 1.00 79.50 282 HIS A N 1
ATOM 2193 C CA . HIS A 1 282 ? -26.784 13.988 27.504 1.00 79.50 282 HIS A CA 1
ATOM 2194 C C . HIS A 1 282 ? -27.969 13.818 28.469 1.00 79.50 282 HIS A C 1
ATOM 2196 O O . HIS A 1 282 ? -28.681 12.814 28.407 1.00 79.50 282 HIS A O 1
ATOM 2202 N N . GLU A 1 283 ? -28.226 14.802 29.334 1.00 78.88 283 GLU A N 1
ATOM 2203 C CA . GLU A 1 283 ? -29.341 14.767 30.290 1.00 78.88 283 GLU A CA 1
ATOM 2204 C C . GLU A 1 283 ? -30.699 14.711 29.586 1.00 78.88 283 GLU A C 1
ATOM 2206 O O . GLU A 1 283 ? -31.546 13.890 29.947 1.00 78.88 283 GLU A O 1
ATOM 2211 N N . ALA A 1 284 ? -30.878 15.492 28.516 1.00 78.06 284 ALA A N 1
ATOM 2212 C CA . ALA A 1 284 ? -32.068 15.417 27.674 1.00 78.06 284 ALA A CA 1
ATOM 2213 C C . ALA A 1 284 ? -32.227 14.034 27.010 1.00 78.06 284 ALA A C 1
ATOM 2215 O O . ALA A 1 284 ? -33.345 13.539 26.863 1.00 78.06 284 ALA A O 1
ATOM 2216 N N . GLY A 1 285 ? -31.122 13.380 26.630 1.00 76.50 285 GLY A N 1
ATOM 2217 C CA . GLY A 1 285 ? -31.121 12.009 26.110 1.00 76.50 285 GLY A CA 1
ATOM 2218 C C . GLY A 1 285 ? -31.570 10.970 27.142 1.00 76.50 285 GLY A C 1
ATOM 2219 O O . GLY A 1 285 ? -32.430 10.141 26.845 1.00 76.50 285 GLY A O 1
ATOM 2220 N N . MET A 1 286 ? -31.044 11.052 28.366 1.00 75.88 286 MET A N 1
ATOM 2221 C CA . MET A 1 286 ? -31.407 10.159 29.475 1.00 75.88 286 MET A CA 1
ATOM 2222 C C . MET A 1 286 ? -32.853 10.369 29.949 1.00 75.88 286 MET A C 1
ATOM 2224 O O . MET A 1 286 ? -33.543 9.407 30.286 1.00 75.88 286 MET A O 1
ATOM 2228 N N . ALA A 1 287 ? -33.339 11.615 29.962 1.00 75.56 287 ALA A N 1
ATOM 2229 C CA . ALA A 1 287 ? -34.731 11.934 30.280 1.00 75.56 287 ALA A CA 1
ATOM 2230 C C . ALA A 1 287 ? -35.701 11.323 29.256 1.00 75.56 287 ALA A C 1
ATOM 2232 O O . ALA A 1 287 ? -36.623 10.610 29.647 1.00 75.56 287 ALA A O 1
ATOM 2233 N N . ARG A 1 288 ? -35.425 11.491 27.954 1.00 69.38 288 ARG A N 1
ATOM 2234 C CA . ARG A 1 288 ? -36.233 10.884 26.883 1.00 69.38 288 ARG A CA 1
ATOM 2235 C C . ARG A 1 288 ? -36.306 9.364 26.987 1.00 69.38 288 ARG A C 1
ATOM 2237 O O . ARG A 1 288 ? -37.388 8.806 26.819 1.00 69.38 288 ARG A O 1
ATOM 2244 N N . PHE A 1 289 ? -35.196 8.692 27.299 1.00 69.00 289 PHE A N 1
ATOM 2245 C CA . PHE A 1 289 ? -35.198 7.240 27.489 1.00 69.00 289 PHE A CA 1
ATOM 2246 C C . PHE A 1 289 ? -36.121 6.808 28.639 1.00 69.00 289 PHE A C 1
ATOM 2248 O O . PHE A 1 289 ? -36.881 5.853 28.487 1.00 69.00 289 PHE A O 1
ATOM 2255 N N . ARG A 1 290 ? -36.091 7.522 29.774 1.00 69.69 290 ARG A N 1
ATOM 2256 C CA . ARG A 1 290 ? -36.953 7.218 30.929 1.00 69.69 290 ARG A CA 1
ATOM 2257 C C . ARG A 1 290 ? -38.443 7.388 30.621 1.00 69.69 290 ARG A C 1
ATOM 2259 O O . ARG A 1 290 ? -39.246 6.646 31.176 1.00 69.69 290 ARG A O 1
ATOM 2266 N N . GLU A 1 291 ? -38.798 8.334 29.755 1.00 64.75 291 GLU A N 1
ATOM 2267 C CA . GLU A 1 291 ? -40.193 8.632 29.404 1.00 64.75 291 GLU A CA 1
ATOM 2268 C C . GLU A 1 291 ? -40.751 7.754 28.277 1.00 64.75 291 GLU A C 1
ATOM 2270 O O . GLU A 1 291 ? -41.914 7.362 28.325 1.00 64.75 291 GLU A O 1
ATOM 2275 N N . THR A 1 292 ? -39.944 7.441 27.261 1.00 58.88 292 THR A N 1
ATOM 2276 C CA . THR A 1 292 ? -40.431 6.837 26.002 1.00 58.88 292 THR A CA 1
ATOM 2277 C C . THR A 1 292 ? -39.889 5.435 25.734 1.00 58.88 292 THR A C 1
ATOM 2279 O O . THR A 1 292 ? -40.436 4.715 24.903 1.00 58.88 292 THR A O 1
ATOM 2282 N N . GLY A 1 293 ? -38.806 5.032 26.410 1.00 59.66 293 GLY A N 1
ATOM 2283 C CA . GLY A 1 293 ? -38.061 3.812 26.092 1.00 59.66 293 GLY A CA 1
ATOM 2284 C C . GLY A 1 293 ? -37.300 3.864 24.758 1.00 59.66 293 GLY A C 1
ATOM 2285 O O . GLY A 1 293 ? -36.691 2.866 24.378 1.00 59.66 293 GLY A O 1
ATOM 2286 N N . GLU A 1 294 ? -37.306 4.995 24.039 1.00 54.50 294 GLU A N 1
ATOM 2287 C CA . GLU A 1 294 ? -36.629 5.119 22.746 1.00 54.50 294 GLU A CA 1
ATOM 2288 C C . GLU A 1 294 ? -35.108 5.278 22.875 1.00 54.50 294 GLU A C 1
ATOM 2290 O O . GLU A 1 294 ? -34.575 6.079 23.649 1.00 54.50 294 GLU A O 1
ATOM 2295 N N . HIS A 1 295 ? -34.398 4.538 22.025 1.00 58.78 295 HIS A N 1
ATOM 2296 C CA . HIS A 1 295 ? -32.945 4.501 21.934 1.00 58.78 295 HIS A CA 1
ATOM 2297 C C . HIS A 1 295 ? -32.452 5.370 20.768 1.00 58.78 295 HIS A C 1
ATOM 2299 O O . HIS A 1 295 ? -32.244 4.885 19.661 1.00 58.78 295 HIS A O 1
ATOM 2305 N N . HIS A 1 296 ? -32.251 6.672 20.988 1.00 52.47 296 HIS A N 1
ATOM 2306 C CA . HIS A 1 296 ? -31.815 7.561 19.897 1.00 52.47 296 HIS A CA 1
ATOM 2307 C C . HIS A 1 296 ? -30.297 7.535 19.627 1.00 52.47 296 HIS A C 1
ATOM 2309 O O . HIS A 1 296 ? -29.852 8.021 18.587 1.00 52.47 296 HIS A O 1
ATOM 2315 N N . VAL A 1 297 ? -29.518 6.986 20.564 1.00 55.72 297 VAL A N 1
ATOM 2316 C CA . VAL A 1 297 ? -28.040 6.937 20.552 1.00 55.72 297 VAL A CA 1
ATOM 2317 C C . VAL A 1 297 ? -27.528 5.508 20.802 1.00 55.72 297 VAL A C 1
ATOM 2319 O O . VAL A 1 297 ? -26.513 5.095 20.251 1.00 55.72 297 VAL A O 1
ATOM 2322 N N . VAL A 1 298 ? -28.272 4.718 21.582 1.00 55.34 298 VAL A N 1
ATOM 2323 C CA . VAL A 1 298 ? -27.967 3.312 21.882 1.00 55.34 298 VAL A CA 1
ATOM 2324 C C . VAL A 1 298 ? -28.224 2.459 20.637 1.00 55.34 298 VAL A C 1
ATOM 2326 O O . VAL A 1 298 ? -29.334 2.454 20.112 1.00 55.34 298 VAL A O 1
ATOM 2329 N N . GLY A 1 299 ? -27.198 1.752 20.157 1.00 50.84 299 GLY A N 1
ATOM 2330 C CA . GLY A 1 299 ? -27.281 0.914 18.952 1.00 50.84 299 GLY A CA 1
ATOM 2331 C C . GLY A 1 299 ? -27.008 1.623 17.616 1.00 50.84 299 GLY A C 1
ATOM 2332 O O . GLY A 1 299 ? -27.121 0.976 16.579 1.00 50.84 299 GLY A O 1
ATOM 2333 N N . LYS A 1 300 ? -26.614 2.909 17.611 1.00 52.66 300 LYS A N 1
ATOM 2334 C CA . LYS A 1 300 ? -26.242 3.652 16.384 1.00 52.66 300 LYS A CA 1
ATOM 2335 C C . LYS A 1 300 ? -24.772 3.499 15.940 1.00 52.66 300 LYS A C 1
ATOM 2337 O O . LYS A 1 300 ? -24.366 4.156 14.989 1.00 52.66 300 LYS A O 1
ATOM 2342 N N . GLY A 1 301 ? -23.994 2.613 16.567 1.00 57.25 301 GLY A N 1
ATOM 2343 C CA . GLY A 1 301 ? -22.579 2.384 16.230 1.00 57.25 301 GLY A CA 1
ATOM 2344 C C . GLY A 1 301 ? -21.608 3.251 17.040 1.00 57.25 301 GLY A C 1
ATOM 2345 O O . GLY A 1 301 ? -21.977 3.754 18.101 1.00 57.25 301 GLY A O 1
ATOM 2346 N N . LEU A 1 302 ? -20.360 3.374 16.571 1.00 69.62 302 LEU A N 1
ATOM 2347 C CA . LEU A 1 302 ? -19.326 4.191 17.219 1.00 69.62 302 LEU A CA 1
ATOM 2348 C C . LEU A 1 302 ? -19.609 5.686 17.003 1.00 69.62 302 LEU A C 1
ATOM 2350 O O . LEU A 1 302 ? -19.864 6.123 15.882 1.00 69.62 302 LEU A O 1
ATOM 2354 N N . LEU A 1 303 ? -19.559 6.461 18.084 1.00 78.00 303 LEU A N 1
ATOM 2355 C CA . LEU A 1 303 ? -19.784 7.904 18.108 1.00 78.00 303 LEU A CA 1
ATOM 2356 C C . LEU A 1 303 ? -18.486 8.618 18.466 1.00 78.00 303 LEU A C 1
ATOM 2358 O O . LEU A 1 303 ? -17.833 8.259 19.440 1.00 78.00 303 LEU A O 1
ATOM 2362 N N . LEU A 1 304 ? -18.151 9.663 17.720 1.00 81.25 304 LEU A N 1
ATOM 2363 C CA . LEU A 1 304 ? -17.044 10.562 18.036 1.00 81.25 304 LEU A CA 1
ATOM 2364 C C . LEU A 1 304 ? -17.580 11.727 18.866 1.00 81.25 304 LEU A C 1
ATOM 2366 O O . LEU A 1 304 ? -18.435 12.478 18.399 1.00 81.25 304 LEU A O 1
ATOM 2370 N N . LEU A 1 305 ? -17.113 11.843 20.105 1.00 86.62 305 LEU A N 1
ATOM 2371 C CA . LEU A 1 305 ? -17.514 12.878 21.056 1.00 86.62 305 LEU A CA 1
ATOM 2372 C C . LEU A 1 305 ? -16.295 13.393 21.820 1.00 86.62 305 LEU A C 1
ATOM 2374 O O . LEU A 1 305 ? -15.184 12.901 21.662 1.00 86.62 305 LEU A O 1
ATOM 2378 N N . GLU A 1 306 ? -16.517 14.377 22.680 1.00 88.75 306 GLU A N 1
ATOM 2379 C CA . GLU A 1 306 ? -15.508 14.871 23.607 1.00 88.75 306 GLU A CA 1
ATOM 2380 C C . GLU A 1 306 ? -15.809 14.396 25.027 1.00 88.75 306 GLU A C 1
ATOM 2382 O O . GLU A 1 306 ? -16.967 14.345 25.456 1.00 88.75 306 GLU A O 1
ATOM 2387 N N . ALA A 1 307 ? -14.757 14.077 25.772 1.00 90.38 307 ALA A N 1
ATOM 2388 C CA . ALA A 1 307 ? -14.845 13.739 27.182 1.00 90.38 307 ALA A CA 1
ATOM 2389 C C . ALA A 1 307 ? -13.895 14.597 28.017 1.00 90.38 307 ALA A C 1
ATOM 2391 O O . ALA A 1 307 ? -12.972 15.217 27.493 1.00 90.38 307 ALA A O 1
ATOM 2392 N N . LYS A 1 308 ? -14.140 14.650 29.326 1.00 91.88 308 LYS A N 1
ATOM 2393 C CA . LYS A 1 308 ? -13.391 15.473 30.281 1.00 91.88 308 LYS A CA 1
ATOM 2394 C C . LYS A 1 308 ? -12.679 14.597 31.310 1.00 91.88 308 LYS A C 1
ATOM 2396 O O . LYS A 1 308 ? -13.298 13.694 31.870 1.00 91.88 308 LYS A O 1
ATOM 2401 N N . ARG A 1 309 ? -11.399 14.867 31.580 1.00 92.06 309 ARG A N 1
ATOM 2402 C CA . ARG A 1 309 ? -10.625 14.207 32.651 1.00 92.06 309 ARG A CA 1
ATOM 2403 C C . ARG A 1 309 ? -10.721 14.964 33.977 1.00 92.06 309 ARG A C 1
ATOM 2405 O O . ARG A 1 309 ? -11.165 16.111 34.030 1.00 92.06 309 ARG A O 1
ATOM 2412 N N . LYS A 1 310 ? -10.231 14.339 35.053 1.00 89.94 310 LYS A N 1
ATOM 2413 C CA . LYS A 1 310 ? -10.159 14.919 36.407 1.00 89.94 310 LYS A CA 1
ATOM 2414 C C . LYS A 1 310 ? -9.355 16.221 36.482 1.00 89.94 310 LYS A C 1
ATOM 2416 O O . LYS A 1 310 ? -9.681 17.075 37.300 1.00 89.94 310 LYS A O 1
ATOM 2421 N N . ASP A 1 311 ? -8.341 16.388 35.635 1.00 86.88 311 ASP A N 1
ATOM 2422 C CA . ASP A 1 311 ? -7.536 17.617 35.538 1.00 86.88 311 ASP A CA 1
ATOM 2423 C C . ASP A 1 311 ? -8.245 18.763 34.787 1.00 86.88 311 ASP A C 1
ATOM 2425 O O . ASP A 1 311 ? -7.739 19.882 34.741 1.00 86.88 311 ASP A O 1
ATOM 2429 N N . GLY A 1 312 ? -9.430 18.501 34.227 1.00 82.81 312 GLY A N 1
ATOM 2430 C CA . GLY A 1 312 ? -10.221 19.456 33.462 1.00 82.81 312 GLY A CA 1
ATOM 2431 C C . GLY A 1 312 ? -9.948 19.464 31.957 1.00 82.81 312 GLY A C 1
ATOM 2432 O O . GLY A 1 312 ? -10.683 20.144 31.242 1.00 82.81 312 GLY A O 1
ATOM 2433 N N . SER A 1 313 ? -8.961 18.708 31.466 1.00 88.88 313 SER A N 1
ATOM 2434 C CA . SER A 1 313 ? -8.668 18.592 30.034 1.00 88.88 313 SER A CA 1
ATOM 2435 C C . SER A 1 313 ? -9.816 17.922 29.276 1.00 88.88 313 SER A C 1
ATOM 2437 O O . SER A 1 313 ? -10.433 16.964 29.756 1.00 88.88 313 SER A O 1
ATOM 2439 N N . VAL A 1 314 ? -10.105 18.448 28.084 1.00 90.12 314 VAL A N 1
ATOM 2440 C CA . VAL A 1 314 ? -11.084 17.888 27.147 1.00 90.12 314 VAL A CA 1
ATOM 2441 C C . VAL A 1 314 ? -10.328 17.161 26.043 1.00 90.12 314 VAL A C 1
ATOM 2443 O O . VAL A 1 314 ? -9.337 17.680 25.533 1.00 90.12 314 VAL A O 1
ATOM 2446 N N . PHE A 1 315 ? -10.766 15.953 25.702 1.00 90.50 315 PHE A N 1
ATOM 2447 C CA . PHE A 1 315 ? -10.099 15.103 24.721 1.00 90.50 315 PHE A CA 1
ATOM 2448 C C . PHE A 1 315 ? -11.117 14.342 23.861 1.00 90.50 315 PHE A C 1
ATOM 2450 O O . PHE A 1 315 ? -12.221 14.048 24.337 1.00 90.50 315 PHE A O 1
ATOM 2457 N N . PRO A 1 316 ? -10.771 14.022 22.601 1.00 90.31 316 PRO A N 1
ATOM 2458 C CA . PRO A 1 316 ? -11.655 13.278 21.722 1.00 90.31 316 PRO A CA 1
ATOM 2459 C C . PRO A 1 316 ? -11.751 11.816 22.166 1.00 90.31 316 PRO A C 1
ATOM 2461 O O . PRO A 1 316 ? -10.747 11.144 22.428 1.00 90.31 316 PRO A O 1
ATOM 2464 N N . VAL A 1 317 ? -12.980 11.314 22.212 1.00 89.94 317 VAL A N 1
ATOM 2465 C CA . VAL A 1 317 ? -13.301 9.931 22.541 1.00 89.94 317 VAL A CA 1
ATOM 2466 C C . VAL A 1 317 ? -14.179 9.300 21.480 1.00 89.94 317 VAL A C 1
ATOM 2468 O O . VAL A 1 317 ? -15.111 9.903 20.950 1.00 89.94 317 VAL A O 1
ATOM 2471 N N . GLU A 1 318 ? -13.904 8.033 21.227 1.00 89.75 318 GLU A N 1
ATOM 2472 C CA . GLU A 1 318 ? -14.782 7.161 20.474 1.00 89.75 318 GLU A CA 1
ATOM 2473 C C . GLU A 1 318 ? -15.627 6.358 21.473 1.00 89.75 318 GLU A C 1
ATOM 2475 O O . GLU A 1 318 ? -15.097 5.656 22.334 1.00 89.75 318 GLU A O 1
ATOM 2480 N N . LEU A 1 319 ? -16.947 6.515 21.409 1.00 86.94 319 LEU A N 1
ATOM 2481 C CA . LEU A 1 319 ? -17.906 5.984 22.372 1.00 86.94 319 LEU A CA 1
ATOM 2482 C C . LEU A 1 319 ? -18.887 5.032 21.687 1.00 86.94 319 LEU A C 1
ATOM 2484 O O . LEU A 1 319 ? -19.519 5.383 20.693 1.00 86.94 319 LEU A O 1
ATOM 2488 N N . SER A 1 320 ? -19.105 3.862 22.281 1.00 84.69 320 SER A N 1
ATOM 2489 C CA . SER A 1 320 ? -20.212 2.966 21.935 1.00 84.69 320 SER A CA 1
ATOM 2490 C C . SER A 1 320 ? -21.058 2.682 23.170 1.00 84.69 320 SER A C 1
ATOM 2492 O O . SER A 1 320 ? -20.526 2.325 24.222 1.00 84.69 320 SER A O 1
ATOM 2494 N N . ILE A 1 321 ? -22.379 2.837 23.050 1.00 83.50 321 ILE A N 1
ATOM 2495 C CA . ILE A 1 321 ? -23.324 2.637 24.154 1.00 83.50 321 ILE A CA 1
ATOM 2496 C C . ILE A 1 321 ? -24.245 1.467 23.827 1.00 83.50 321 ILE A C 1
ATOM 2498 O O . ILE A 1 321 ? -24.969 1.476 22.827 1.00 83.50 321 ILE A O 1
ATOM 2502 N N . SER A 1 322 ? -24.258 0.484 24.719 1.00 81.94 322 SER A N 1
ATOM 2503 C CA . SER A 1 322 ? -25.157 -0.668 24.686 1.00 81.94 322 SER A CA 1
ATOM 2504 C C . SER A 1 322 ? -26.073 -0.664 25.906 1.00 81.94 322 SER A C 1
ATOM 2506 O O . SER A 1 322 ? -25.705 -0.178 26.973 1.00 81.94 322 SER A O 1
ATOM 2508 N N . SER A 1 323 ? -27.276 -1.221 25.769 1.00 81.69 323 SER A N 1
ATOM 2509 C CA . SER A 1 323 ? -28.175 -1.447 26.905 1.00 81.69 323 SER A CA 1
ATOM 2510 C C . SER A 1 323 ? -28.263 -2.937 27.223 1.00 81.69 323 SER A C 1
ATOM 2512 O O . SER A 1 323 ? -28.270 -3.780 26.326 1.00 81.69 323 SER A O 1
ATOM 2514 N N . ALA A 1 324 ? -28.306 -3.269 28.510 1.00 80.50 324 ALA A N 1
ATOM 2515 C CA . ALA A 1 324 ? -28.468 -4.630 29.002 1.00 80.50 324 ALA A CA 1
ATOM 2516 C C . ALA A 1 324 ? -29.455 -4.655 30.175 1.00 80.50 324 ALA A C 1
ATOM 2518 O O . ALA A 1 324 ? -29.759 -3.630 30.781 1.00 80.50 324 ALA A O 1
ATOM 2519 N N . THR A 1 325 ? -29.981 -5.834 30.504 1.00 78.69 325 THR A N 1
ATOM 2520 C CA . THR A 1 325 ? -30.831 -6.018 31.690 1.00 78.69 325 THR A CA 1
ATOM 2521 C C . THR A 1 325 ? -30.070 -6.823 32.733 1.00 78.69 325 THR A C 1
ATOM 2523 O O . THR A 1 325 ? -29.732 -7.979 32.487 1.00 78.69 325 THR A O 1
ATOM 2526 N N . ALA A 1 326 ? -29.837 -6.235 33.905 1.00 77.25 326 ALA A N 1
ATOM 2527 C CA . ALA A 1 326 ? -29.223 -6.903 35.049 1.00 77.25 326 ALA A CA 1
ATOM 2528 C C . ALA A 1 326 ? -30.192 -6.867 36.237 1.00 77.25 326 ALA A C 1
ATOM 2530 O O . ALA A 1 326 ? -30.712 -5.812 36.595 1.00 77.25 326 ALA A O 1
ATOM 2531 N N . ASN A 1 327 ? -30.473 -8.027 36.841 1.00 74.44 327 ASN A N 1
ATOM 2532 C CA . ASN A 1 327 ? -31.392 -8.162 37.985 1.00 74.44 327 ASN A CA 1
ATOM 2533 C C . ASN A 1 327 ? -32.774 -7.502 37.775 1.00 74.44 327 ASN A C 1
ATOM 2535 O O . ASN A 1 327 ? -33.358 -6.953 38.707 1.00 74.44 327 ASN A O 1
ATOM 2539 N N . GLY A 1 328 ? -33.292 -7.526 36.542 1.00 72.12 328 GLY A N 1
ATOM 2540 C CA . GLY A 1 328 ? -34.592 -6.940 36.192 1.00 72.12 328 GLY A CA 1
ATOM 2541 C C . GLY A 1 328 ? -34.608 -5.413 36.041 1.00 72.12 328 GLY A C 1
ATOM 2542 O O . GLY A 1 328 ? -35.677 -4.855 35.814 1.00 72.12 328 GLY A O 1
ATOM 2543 N N . LYS A 1 329 ? -33.456 -4.735 36.131 1.00 76.06 329 LYS A N 1
ATOM 2544 C CA . LYS A 1 329 ? -33.305 -3.301 35.842 1.00 76.06 329 LYS A CA 1
ATOM 2545 C C . LYS A 1 329 ? -32.481 -3.097 34.570 1.00 76.06 329 LYS A C 1
ATOM 2547 O O . LYS A 1 329 ? -31.546 -3.854 34.305 1.00 76.06 329 LYS A O 1
ATOM 2552 N N . ALA A 1 330 ? -32.827 -2.077 33.788 1.00 80.12 330 ALA A N 1
ATOM 2553 C CA . ALA A 1 330 ? -32.027 -1.667 32.639 1.00 80.12 330 ALA A CA 1
ATOM 2554 C C . ALA A 1 330 ? -30.720 -1.011 33.115 1.00 80.12 330 ALA A C 1
ATOM 2556 O O . ALA A 1 330 ? -30.726 -0.186 34.031 1.00 80.12 330 ALA A O 1
ATOM 2557 N N . ILE A 1 331 ? -29.610 -1.391 32.492 1.00 86.56 331 ILE A N 1
ATOM 2558 C CA . ILE A 1 331 ? -28.283 -0.807 32.685 1.00 86.56 331 ILE A CA 1
ATOM 2559 C C . ILE A 1 331 ? -27.714 -0.406 31.325 1.00 86.56 331 ILE A C 1
ATOM 2561 O O . ILE A 1 331 ? -28.011 -1.042 30.310 1.00 86.56 331 ILE A O 1
ATOM 2565 N N . PHE A 1 332 ? -26.882 0.629 31.307 1.00 86.06 332 PHE A N 1
ATOM 2566 C CA . PHE A 1 332 ? -26.165 1.055 30.109 1.00 86.06 332 PHE A CA 1
ATOM 2567 C C . PHE A 1 332 ? -24.684 0.779 30.276 1.00 86.06 332 PHE A C 1
ATOM 2569 O O . PHE A 1 332 ? -24.106 1.156 31.291 1.00 86.06 332 PHE A O 1
ATOM 2576 N N . VAL A 1 333 ? -24.092 0.128 29.283 1.00 87.19 333 VAL A N 1
ATOM 2577 C CA . VAL A 1 333 ? -22.664 -0.165 29.217 1.00 87.19 333 VAL A CA 1
ATOM 2578 C C . VAL A 1 333 ? -22.068 0.699 28.116 1.00 87.19 333 VAL A C 1
ATOM 2580 O O . VAL A 1 333 ? -22.465 0.591 26.953 1.00 87.19 333 VAL A O 1
ATOM 2583 N N . SER A 1 334 ? -21.133 1.555 28.500 1.00 87.88 334 SER A N 1
ATOM 2584 C CA . SER A 1 334 ? -20.400 2.456 27.622 1.00 87.88 334 SER A CA 1
ATOM 2585 C C . SER A 1 334 ? -18.968 1.958 27.459 1.00 87.88 334 SER A C 1
ATOM 2587 O O . SER A 1 334 ? -18.273 1.738 28.453 1.00 87.88 334 SER A O 1
ATOM 2589 N N . TYR A 1 335 ? -18.535 1.810 26.210 1.00 88.69 335 TYR A N 1
ATOM 2590 C CA . TYR A 1 335 ? -17.153 1.539 25.817 1.00 88.69 335 TYR A CA 1
ATOM 2591 C C . TYR A 1 335 ? -16.553 2.830 25.280 1.00 88.69 335 TYR A C 1
ATOM 2593 O O . TYR A 1 335 ? -17.119 3.415 24.357 1.00 88.69 335 TYR A O 1
ATOM 2601 N N . LEU A 1 336 ? -15.452 3.285 25.872 1.00 89.75 336 LEU A N 1
ATOM 2602 C CA . LEU A 1 336 ? -14.817 4.560 25.558 1.00 89.75 336 LEU A CA 1
ATOM 2603 C C . LEU A 1 336 ? -13.358 4.340 25.188 1.00 89.75 336 LEU A C 1
ATOM 2605 O O . LEU A 1 336 ? -12.588 3.802 25.983 1.00 89.75 336 LEU A O 1
ATOM 2609 N N . ARG A 1 337 ? -12.964 4.827 24.018 1.00 88.94 337 ARG A N 1
ATOM 2610 C CA . ARG A 1 337 ? -11.580 4.810 23.569 1.00 88.94 337 ARG A CA 1
ATOM 2611 C C . ARG A 1 337 ? -11.062 6.228 23.435 1.00 88.94 337 ARG A C 1
ATOM 2613 O O . ARG A 1 337 ? -11.636 7.045 22.723 1.00 88.94 337 ARG A O 1
ATOM 2620 N N . ASP A 1 338 ? -9.966 6.506 24.124 1.00 88.56 338 ASP A N 1
ATOM 2621 C CA . ASP A 1 338 ? -9.204 7.729 23.920 1.00 88.56 338 ASP A CA 1
ATOM 2622 C C . ASP A 1 338 ? -8.486 7.646 22.571 1.00 88.56 338 ASP A C 1
ATOM 2624 O O . ASP A 1 338 ? -7.656 6.759 22.349 1.00 88.56 338 ASP A O 1
ATOM 2628 N N . ILE A 1 339 ? -8.839 8.546 21.658 1.00 88.06 339 ILE A N 1
ATOM 2629 C CA . ILE A 1 339 ? -8.283 8.588 20.303 1.00 88.06 339 ILE A CA 1
ATOM 2630 C C . ILE A 1 339 ? -7.353 9.785 20.098 1.00 88.06 339 ILE A C 1
ATOM 2632 O O . ILE A 1 339 ? -6.980 10.064 18.962 1.00 88.06 339 ILE A O 1
ATOM 2636 N N . SER A 1 340 ? -6.941 10.468 21.171 1.00 86.25 340 SER A N 1
ATOM 2637 C CA . SER A 1 340 ? -6.095 11.668 21.092 1.00 86.25 340 SER A CA 1
ATOM 2638 C C . SER A 1 340 ? -4.825 11.426 20.269 1.00 86.25 340 SER A C 1
ATOM 2640 O O . SER A 1 340 ? -4.531 12.179 19.347 1.00 86.25 340 SER A O 1
ATOM 2642 N N . SER A 1 341 ? -4.111 10.323 20.529 1.00 83.94 341 SER A N 1
ATOM 2643 C CA . SER A 1 341 ? -2.896 9.968 19.780 1.00 83.94 341 SER A CA 1
ATOM 2644 C C . SER A 1 341 ? -3.173 9.622 18.319 1.00 83.94 341 SER A C 1
ATOM 2646 O O . SER A 1 341 ? -2.365 9.936 17.453 1.00 83.94 341 SER A O 1
ATOM 2648 N N . ARG A 1 342 ? -4.315 8.990 18.029 1.00 81.25 342 ARG A N 1
ATOM 2649 C CA . ARG A 1 342 ? -4.702 8.628 16.663 1.00 81.25 342 ARG A CA 1
ATOM 2650 C C . ARG A 1 342 ? -5.019 9.869 15.837 1.00 81.25 342 ARG A C 1
ATOM 2652 O O . ARG A 1 342 ? -4.562 9.948 14.706 1.00 81.25 342 ARG A O 1
ATOM 2659 N N . VAL A 1 343 ? -5.762 10.816 16.410 1.00 83.38 343 VAL A N 1
ATOM 2660 C CA . VAL A 1 343 ? -6.086 12.093 15.760 1.00 83.38 343 VAL A CA 1
ATOM 2661 C C . VAL A 1 343 ? -4.813 12.908 15.509 1.00 83.38 343 VAL A C 1
ATOM 2663 O O . VAL A 1 343 ? -4.664 13.470 14.429 1.00 83.38 343 VAL A O 1
ATOM 2666 N N . GLU A 1 344 ? -3.866 12.920 16.453 1.00 83.00 344 GLU A N 1
ATOM 2667 C CA . GLU A 1 344 ? -2.583 13.619 16.280 1.00 83.00 344 GLU A CA 1
ATOM 2668 C C . GLU A 1 344 ? -1.724 12.983 15.177 1.00 83.00 344 GLU A C 1
ATOM 2670 O O . GLU A 1 344 ? -1.244 13.683 14.291 1.00 83.00 344 GLU A O 1
ATOM 2675 N N . VAL A 1 345 ? -1.587 11.651 15.175 1.00 78.56 345 VAL A N 1
ATOM 2676 C CA . VAL A 1 345 ? -0.832 10.921 14.140 1.00 78.56 345 VAL A CA 1
ATOM 2677 C C . VAL A 1 345 ? -1.484 11.071 12.766 1.00 78.56 345 VAL A C 1
ATOM 2679 O O . VAL A 1 345 ? -0.788 11.242 11.771 1.00 78.56 345 VAL A O 1
ATOM 2682 N N . GLU A 1 346 ? -2.813 11.020 12.682 1.00 78.88 346 GLU A N 1
ATOM 2683 C CA . GLU A 1 346 ? -3.532 11.241 11.425 1.00 78.88 346 GLU A CA 1
ATOM 2684 C C . GLU A 1 346 ? -3.283 12.654 10.891 1.00 78.88 346 GLU A C 1
ATOM 2686 O O . GLU A 1 346 ? -2.983 12.822 9.708 1.00 78.88 346 GLU A O 1
ATOM 2691 N N . LYS A 1 347 ? -3.311 13.660 11.768 1.00 80.94 347 LYS A N 1
ATOM 2692 C CA . LYS A 1 347 ? -2.977 15.037 11.414 1.00 80.94 347 LYS A CA 1
ATOM 2693 C C . LYS A 1 347 ? -1.521 15.176 10.955 1.00 80.94 347 LYS A C 1
ATOM 2695 O O . LYS A 1 347 ? -1.282 15.775 9.911 1.00 80.94 347 LYS A O 1
ATOM 2700 N N . GLU A 1 348 ? -0.564 14.583 11.667 1.00 83.00 348 GLU A N 1
ATOM 2701 C CA . GLU A 1 348 ? 0.859 14.602 11.297 1.00 83.00 348 GLU A CA 1
ATOM 2702 C C . GLU A 1 348 ? 1.113 13.913 9.945 1.00 83.00 348 GLU A C 1
ATOM 2704 O O . GLU A 1 348 ? 1.875 14.416 9.112 1.00 83.00 348 GLU A O 1
ATOM 2709 N N . LEU A 1 349 ? 0.446 12.783 9.690 1.00 74.69 349 LEU A N 1
ATOM 2710 C CA . LEU A 1 349 ? 0.529 12.061 8.420 1.00 74.69 349 LEU A CA 1
ATOM 2711 C C . LEU A 1 349 ? -0.048 12.880 7.266 1.00 74.69 349 LEU A C 1
ATOM 2713 O O . LEU A 1 349 ? 0.567 12.932 6.200 1.00 74.69 349 LEU A O 1
ATOM 2717 N N . ILE A 1 350 ? -1.196 13.529 7.471 1.00 75.88 350 ILE A N 1
ATOM 2718 C CA . ILE A 1 350 ? -1.795 14.429 6.480 1.00 75.88 350 ILE A CA 1
ATOM 2719 C C . ILE A 1 350 ? -0.844 15.594 6.199 1.00 75.88 350 ILE A C 1
ATOM 2721 O O . ILE A 1 350 ? -0.519 15.833 5.041 1.00 75.88 350 ILE A O 1
ATOM 2725 N N . GLU A 1 351 ? -0.315 16.255 7.230 1.00 78.62 351 GLU A N 1
ATOM 2726 C CA . GLU A 1 351 ? 0.625 17.369 7.061 1.00 78.62 351 GLU A CA 1
ATOM 2727 C C . GLU A 1 351 ? 1.918 16.948 6.345 1.00 78.62 351 GLU A C 1
ATOM 2729 O O . GLU A 1 351 ? 2.428 17.680 5.495 1.00 78.62 351 GLU A O 1
ATOM 2734 N N . THR A 1 352 ? 2.458 15.769 6.659 1.00 78.31 352 THR A N 1
ATOM 2735 C CA . THR A 1 352 ? 3.667 15.233 6.016 1.00 78.31 352 THR A CA 1
ATOM 2736 C C . THR A 1 352 ? 3.409 14.876 4.556 1.00 78.31 352 THR A C 1
ATOM 2738 O O . THR A 1 352 ? 4.198 15.247 3.685 1.00 78.31 352 THR A O 1
ATOM 2741 N N . ARG A 1 353 ? 2.288 14.203 4.267 1.00 71.31 353 ARG A N 1
ATOM 2742 C CA . ARG A 1 353 ? 1.862 13.895 2.898 1.00 71.31 353 ARG A CA 1
ATOM 2743 C C . ARG A 1 353 ? 1.662 15.176 2.100 1.00 71.31 353 ARG A C 1
ATOM 2745 O O . ARG A 1 353 ? 2.170 15.275 0.990 1.00 71.31 353 ARG A O 1
ATOM 2752 N N . ASP A 1 354 ? 0.959 16.153 2.659 1.00 73.62 354 ASP A N 1
ATOM 2753 C CA . ASP A 1 354 ? 0.653 17.406 1.974 1.00 73.62 354 ASP A CA 1
ATOM 2754 C C . ASP A 1 354 ? 1.934 18.207 1.698 1.00 73.62 354 ASP A C 1
ATOM 2756 O O . ASP A 1 354 ? 2.088 18.744 0.603 1.00 73.62 354 ASP A O 1
ATOM 2760 N N . LYS A 1 355 ? 2.911 18.202 2.617 1.00 73.06 355 LYS A N 1
ATOM 2761 C CA . LYS A 1 355 ? 4.255 18.760 2.374 1.00 73.06 355 LYS A CA 1
ATOM 2762 C C . LYS A 1 355 ? 5.007 18.023 1.265 1.00 73.06 355 LYS A C 1
ATOM 2764 O O . LYS A 1 355 ? 5.625 18.677 0.429 1.00 73.06 355 LYS A O 1
ATOM 2769 N N . ALA A 1 356 ? 4.959 16.691 1.240 1.00 71.88 356 ALA A N 1
ATOM 2770 C CA . ALA A 1 356 ? 5.622 15.898 0.205 1.00 71.88 356 ALA A CA 1
ATOM 2771 C C . ALA A 1 356 ? 5.002 16.145 -1.181 1.00 71.88 356 ALA A C 1
ATOM 2773 O O . ALA A 1 356 ? 5.718 16.418 -2.141 1.00 71.88 356 ALA A O 1
ATOM 2774 N N . VAL A 1 357 ? 3.669 16.136 -1.269 1.00 70.81 357 VAL A N 1
ATOM 2775 C CA . VAL A 1 357 ? 2.927 16.413 -2.508 1.00 70.81 357 VAL A CA 1
ATOM 2776 C C . VAL A 1 357 ? 3.156 17.851 -2.976 1.00 70.81 357 VAL A C 1
ATOM 2778 O O . VAL A 1 357 ? 3.377 18.076 -4.163 1.00 70.81 357 VAL A O 1
ATOM 2781 N N . ALA A 1 358 ? 3.156 18.827 -2.064 1.00 67.31 358 ALA A N 1
ATOM 2782 C CA . ALA A 1 358 ? 3.465 20.215 -2.400 1.00 67.31 358 ALA A CA 1
ATOM 2783 C C . ALA A 1 358 ? 4.911 20.384 -2.894 1.00 67.31 358 ALA A C 1
ATOM 2785 O O . ALA A 1 358 ? 5.138 21.143 -3.832 1.00 67.31 358 ALA A O 1
ATOM 2786 N N . GLY A 1 359 ? 5.873 19.664 -2.306 1.00 69.62 359 GLY A N 1
ATOM 2787 C CA . GLY A 1 359 ? 7.273 19.675 -2.734 1.00 69.62 359 GLY A CA 1
ATOM 2788 C C . GLY A 1 359 ? 7.472 19.113 -4.143 1.00 69.62 359 GLY A C 1
ATOM 2789 O O . GLY A 1 359 ? 8.106 19.761 -4.974 1.00 69.62 359 GLY A O 1
ATOM 2790 N N . GLU A 1 360 ? 6.882 17.952 -4.439 1.00 64.31 360 GLU A N 1
ATOM 2791 C CA . GLU A 1 360 ? 6.944 17.351 -5.779 1.00 64.31 360 GLU A CA 1
ATOM 2792 C C . GLU A 1 360 ? 6.224 18.209 -6.826 1.00 64.31 360 GLU A C 1
ATOM 2794 O O . GLU A 1 360 ? 6.759 18.447 -7.909 1.00 64.31 360 GLU A O 1
ATOM 2799 N N . LYS A 1 361 ? 5.054 18.765 -6.486 1.00 62.59 361 LYS A N 1
ATOM 2800 C CA . LYS A 1 361 ? 4.331 19.677 -7.378 1.00 62.59 361 LYS A CA 1
ATOM 2801 C C . LYS A 1 361 ? 5.124 20.958 -7.652 1.00 62.59 361 LYS A C 1
ATOM 2803 O O . LYS A 1 361 ? 5.279 21.331 -8.808 1.00 62.59 361 LYS A O 1
ATOM 2808 N N . ALA A 1 362 ? 5.686 21.593 -6.622 1.00 65.00 362 ALA A N 1
ATOM 2809 C CA . ALA A 1 362 ? 6.497 22.800 -6.784 1.00 65.00 362 ALA A CA 1
ATOM 2810 C C . ALA A 1 362 ? 7.749 22.548 -7.640 1.00 65.00 362 ALA A C 1
ATOM 2812 O O . ALA A 1 362 ? 8.141 23.402 -8.432 1.00 65.00 362 ALA A O 1
ATOM 2813 N N . LYS A 1 363 ? 8.365 21.367 -7.512 1.00 64.44 363 LYS A N 1
ATOM 2814 C CA . LYS A 1 363 ? 9.496 20.945 -8.346 1.00 64.44 363 LYS A CA 1
ATOM 2815 C C . LYS A 1 363 ? 9.086 20.778 -9.813 1.00 64.44 363 LYS A C 1
ATOM 2817 O O . LYS A 1 363 ? 9.801 21.260 -10.689 1.00 64.44 363 LYS A O 1
ATOM 2822 N N . ALA A 1 364 ? 7.946 20.139 -10.082 1.00 58.84 364 ALA A N 1
ATOM 2823 C CA . ALA A 1 364 ? 7.420 19.978 -11.437 1.00 58.84 364 ALA A CA 1
ATOM 2824 C C . ALA A 1 364 ? 7.040 21.328 -12.073 1.00 58.84 364 ALA A C 1
ATOM 2826 O O . ALA A 1 364 ? 7.440 21.607 -13.204 1.00 58.84 364 ALA A O 1
ATOM 2827 N N . ASP A 1 365 ? 6.347 22.190 -11.324 1.00 62.31 365 ASP A N 1
ATOM 2828 C CA . ASP A 1 365 ? 5.956 23.531 -11.770 1.00 62.31 365 ASP A CA 1
ATOM 2829 C C . ASP A 1 365 ? 7.197 24.395 -12.069 1.00 62.31 365 ASP A C 1
ATOM 2831 O O . ASP A 1 365 ? 7.251 25.073 -13.095 1.00 62.31 365 ASP A O 1
ATOM 2835 N N . LEU A 1 366 ? 8.245 24.312 -11.237 1.00 67.50 366 LEU A N 1
ATOM 2836 C CA . LEU A 1 366 ? 9.515 25.005 -11.478 1.00 67.50 366 LEU A CA 1
ATOM 2837 C C . LEU A 1 366 ? 10.198 24.523 -12.766 1.00 67.50 366 LEU A C 1
ATOM 2839 O O . LEU A 1 366 ? 10.660 25.351 -13.547 1.00 67.50 366 LEU A O 1
ATOM 2843 N N . ILE A 1 367 ? 10.257 23.209 -13.011 1.00 68.56 367 ILE A N 1
ATOM 2844 C CA . ILE A 1 367 ? 10.851 22.654 -14.240 1.00 68.56 367 ILE A CA 1
ATOM 2845 C C . ILE A 1 367 ? 10.057 23.103 -15.473 1.00 68.56 367 ILE A C 1
ATOM 2847 O O . ILE A 1 367 ? 10.659 23.456 -16.489 1.00 68.56 367 ILE A O 1
ATOM 2851 N N . ALA A 1 368 ? 8.725 23.141 -15.387 1.00 60.97 368 ALA A N 1
ATOM 2852 C CA . ALA A 1 368 ? 7.870 23.615 -16.471 1.00 60.97 368 ALA A CA 1
ATOM 2853 C C . ALA A 1 368 ? 8.112 25.102 -16.786 1.00 60.97 368 ALA A C 1
ATOM 2855 O O . ALA A 1 368 ? 8.327 25.450 -17.949 1.00 60.97 368 ALA A O 1
ATOM 2856 N N . VAL A 1 369 ? 8.159 25.960 -15.760 1.00 62.75 369 VAL A N 1
ATOM 2857 C CA . VAL A 1 369 ? 8.462 27.392 -15.917 1.00 62.75 369 VAL A CA 1
ATOM 2858 C C . VAL A 1 369 ? 9.873 27.590 -16.467 1.00 62.75 369 VAL A C 1
ATOM 2860 O O . VAL A 1 369 ? 10.039 28.286 -17.460 1.00 62.75 369 VAL A O 1
ATOM 2863 N N . MET A 1 370 ? 10.895 26.936 -15.905 1.00 63.69 370 MET A N 1
ATOM 2864 C CA . MET A 1 370 ? 12.271 27.068 -16.403 1.00 63.69 370 MET A CA 1
ATOM 2865 C C . MET A 1 370 ? 12.415 26.577 -17.848 1.00 63.69 370 MET A C 1
ATOM 2867 O O . MET A 1 370 ? 13.135 27.195 -18.625 1.00 63.69 370 MET A O 1
ATOM 2871 N N . SER A 1 371 ? 11.718 25.504 -18.238 1.00 62.66 371 SER A N 1
ATOM 2872 C CA . SER A 1 371 ? 11.699 25.038 -19.630 1.00 62.66 371 SER A CA 1
ATOM 2873 C C . SER A 1 371 ? 11.100 26.092 -20.564 1.00 62.66 371 SER A C 1
ATOM 2875 O O . SER A 1 371 ? 11.650 26.339 -21.637 1.00 62.66 371 SER A O 1
ATOM 2877 N N . HIS A 1 372 ? 10.013 26.746 -20.146 1.00 63.94 372 HIS A N 1
ATOM 2878 C CA . HIS A 1 372 ? 9.389 27.839 -20.889 1.00 63.94 372 HIS A CA 1
ATOM 2879 C C . HIS A 1 372 ? 10.324 29.056 -21.007 1.00 63.94 372 HIS A C 1
ATOM 2881 O O . HIS A 1 372 ? 10.592 29.522 -22.114 1.00 63.94 372 HIS A O 1
ATOM 2887 N N . GLU A 1 373 ? 10.912 29.495 -19.892 1.00 65.19 373 GLU A N 1
ATOM 2888 C CA . GLU A 1 373 ? 11.856 30.621 -19.830 1.00 65.19 373 GLU A CA 1
ATOM 2889 C C . GLU A 1 373 ? 13.161 30.364 -20.599 1.00 65.19 373 GLU A C 1
ATOM 2891 O O . GLU A 1 373 ? 13.790 31.303 -21.074 1.00 65.19 373 GLU A O 1
ATOM 2896 N N . MET A 1 374 ? 13.580 29.105 -20.759 1.00 69.06 374 MET A N 1
ATOM 2897 C CA . MET A 1 374 ? 14.729 28.742 -21.598 1.00 69.06 374 MET A CA 1
ATOM 2898 C C . MET A 1 374 ? 14.364 28.627 -23.082 1.00 69.06 374 MET A C 1
ATOM 2900 O O . MET A 1 374 ? 15.193 28.919 -23.943 1.00 69.06 374 MET A O 1
ATOM 2904 N N . ARG A 1 375 ? 13.132 28.215 -23.405 1.00 63.59 375 ARG A N 1
ATOM 2905 C CA . ARG A 1 375 ? 12.673 28.022 -24.788 1.00 63.59 375 ARG A CA 1
ATOM 2906 C C . ARG A 1 375 ? 12.452 29.344 -25.512 1.00 63.59 375 ARG A C 1
ATOM 2908 O O . ARG A 1 375 ? 12.858 29.470 -26.661 1.00 63.59 375 ARG A O 1
ATOM 2915 N N . THR A 1 376 ? 11.851 30.326 -24.848 1.00 56.97 376 THR A N 1
ATOM 2916 C CA . THR A 1 376 ? 11.568 31.650 -25.423 1.00 56.97 376 THR A CA 1
ATOM 2917 C C . THR A 1 376 ? 12.815 32.355 -25.983 1.00 56.97 376 THR A C 1
ATOM 2919 O O . THR A 1 376 ? 12.811 32.691 -27.170 1.00 56.97 376 THR A O 1
ATOM 2922 N N . PRO A 1 377 ? 13.919 32.537 -25.228 1.00 57.28 377 PRO A N 1
ATOM 2923 C CA . PRO A 1 377 ? 15.123 33.169 -25.766 1.00 57.28 377 PRO A CA 1
ATOM 2924 C C . PRO A 1 377 ? 15.804 32.311 -26.840 1.00 57.28 377 PRO A C 1
ATOM 2926 O O . PRO A 1 377 ? 16.384 32.851 -27.778 1.00 57.28 377 PRO A O 1
ATOM 2929 N N . LEU A 1 378 ? 15.713 30.981 -26.741 1.00 73.94 378 LEU A N 1
ATOM 2930 C CA . LEU A 1 378 ? 16.316 30.067 -27.710 1.00 73.94 378 LEU A CA 1
ATOM 2931 C C . LEU A 1 378 ? 15.578 30.077 -29.057 1.00 73.94 378 LEU A C 1
ATOM 2933 O O . LEU A 1 378 ? 16.219 30.086 -30.103 1.00 73.94 378 LEU A O 1
ATOM 2937 N N . ASN A 1 379 ? 14.249 30.168 -29.037 1.00 61.97 379 ASN A N 1
ATOM 2938 C CA . ASN A 1 379 ? 13.440 30.356 -30.240 1.00 61.97 379 ASN A CA 1
ATOM 2939 C C . ASN A 1 379 ? 13.682 31.733 -30.874 1.00 61.97 379 ASN A C 1
ATOM 2941 O O . ASN A 1 379 ? 13.745 31.830 -32.094 1.00 61.97 379 ASN A O 1
ATOM 2945 N N . GLY A 1 380 ? 13.887 32.784 -30.070 1.00 59.16 380 GLY A N 1
ATOM 2946 C CA . GLY A 1 380 ? 14.305 34.097 -30.575 1.00 59.16 380 GLY A CA 1
ATOM 2947 C C . GLY A 1 380 ? 15.680 34.059 -31.257 1.00 59.16 380 GLY A C 1
ATOM 2948 O O . GLY A 1 380 ? 15.878 34.666 -32.311 1.00 59.16 380 GLY A O 1
ATOM 2949 N N . LEU A 1 381 ? 16.628 33.291 -30.709 1.00 71.56 381 LEU A N 1
ATOM 2950 C CA . LEU A 1 381 ? 17.917 33.031 -31.358 1.00 71.56 381 LEU A CA 1
ATOM 2951 C C . LEU A 1 381 ? 17.761 32.262 -32.676 1.00 71.56 381 LEU A C 1
ATOM 2953 O O . LEU A 1 381 ? 18.406 32.626 -33.650 1.00 71.56 381 LEU A O 1
ATOM 2957 N N . ILE A 1 382 ? 16.891 31.254 -32.743 1.00 70.31 382 ILE A N 1
ATOM 2958 C CA . ILE A 1 382 ? 16.648 30.501 -33.985 1.00 70.31 382 ILE A CA 1
ATOM 2959 C C . ILE A 1 382 ? 15.977 31.385 -35.038 1.00 70.31 382 ILE A C 1
ATOM 2961 O O . ILE A 1 382 ? 16.471 31.461 -36.155 1.00 70.31 382 ILE A O 1
ATOM 2965 N N . GLY A 1 383 ? 14.929 32.130 -34.677 1.00 61.44 383 GLY A N 1
ATOM 2966 C CA . GLY A 1 383 ? 14.253 33.030 -35.615 1.00 61.44 383 GLY A CA 1
ATOM 2967 C C . GLY A 1 383 ? 15.178 34.129 -36.147 1.00 61.44 383 GLY A C 1
ATOM 2968 O O . GLY A 1 383 ? 15.176 34.431 -37.336 1.00 61.44 383 GLY A O 1
ATOM 2969 N N . THR A 1 384 ? 16.050 34.694 -35.304 1.00 66.06 384 THR A N 1
ATOM 2970 C CA . THR A 1 384 ? 17.065 35.653 -35.779 1.00 66.06 384 THR A CA 1
ATOM 2971 C C . THR A 1 384 ? 18.115 35.002 -36.679 1.00 66.06 384 THR A C 1
ATOM 2973 O O . THR A 1 384 ? 18.563 35.644 -37.630 1.00 66.06 384 THR A O 1
ATOM 2976 N N . MET A 1 385 ? 18.484 33.742 -36.430 1.00 74.50 385 MET A N 1
ATOM 2977 C CA . MET A 1 385 ? 19.364 32.971 -37.314 1.00 74.50 385 MET A CA 1
ATOM 2978 C C . MET A 1 385 ? 18.706 32.691 -38.673 1.00 74.50 385 MET A C 1
ATOM 2980 O O . MET A 1 385 ? 19.343 32.923 -39.698 1.00 74.50 385 MET A O 1
ATOM 2984 N N . GLU A 1 386 ? 17.427 32.311 -38.704 1.00 65.31 386 GLU A N 1
ATOM 2985 C CA . GLU A 1 386 ? 16.656 32.112 -39.941 1.00 65.31 386 GLU A CA 1
ATOM 2986 C C . GLU A 1 386 ? 16.574 33.405 -40.772 1.00 65.31 386 GLU A C 1
ATOM 2988 O O . GLU A 1 386 ? 16.866 33.400 -41.971 1.00 65.31 386 GLU A O 1
ATOM 2993 N N . LEU A 1 387 ? 16.280 34.541 -40.126 1.00 66.00 387 LEU A N 1
ATOM 2994 C CA . LEU A 1 387 ? 16.274 35.859 -40.775 1.00 66.00 387 LEU A CA 1
ATOM 2995 C C . LEU A 1 387 ? 17.658 36.238 -41.323 1.00 66.00 387 LEU A C 1
ATOM 2997 O O . LEU A 1 387 ? 17.767 36.755 -42.436 1.00 66.00 387 LEU A O 1
ATOM 3001 N N . LEU A 1 388 ? 18.731 35.952 -40.575 1.00 74.44 388 LEU A N 1
ATOM 3002 C CA . LEU A 1 388 ? 20.115 36.126 -41.031 1.00 74.44 388 LEU A CA 1
ATOM 3003 C C . LEU A 1 388 ? 20.417 35.250 -42.253 1.00 74.44 388 LEU A C 1
ATOM 3005 O O . LEU A 1 388 ? 21.078 35.723 -43.181 1.00 74.44 388 LEU A O 1
ATOM 3009 N N . GLY A 1 389 ? 19.911 34.016 -42.280 1.00 72.31 389 GLY A N 1
ATOM 3010 C CA . GLY A 1 389 ? 20.046 33.069 -43.389 1.00 72.31 389 GLY A CA 1
ATOM 3011 C C . GLY A 1 389 ? 19.435 33.565 -44.699 1.00 72.31 389 GLY A C 1
ATOM 3012 O O . GLY A 1 389 ? 19.991 33.310 -45.767 1.00 72.31 389 GLY A O 1
ATOM 3013 N N . GLY A 1 390 ? 18.353 34.345 -44.620 1.00 65.44 390 GLY A N 1
ATOM 3014 C CA . GLY A 1 390 ? 17.715 35.002 -45.767 1.00 65.44 390 GLY A CA 1
ATOM 3015 C C . GLY A 1 390 ? 18.491 36.194 -46.351 1.00 65.44 390 GLY A C 1
ATOM 3016 O O . GLY A 1 390 ? 18.097 36.741 -47.384 1.00 65.44 390 GLY A O 1
ATOM 3017 N N . THR A 1 391 ? 19.594 36.616 -45.722 1.00 74.75 391 THR A N 1
ATOM 3018 C CA . THR A 1 391 ? 20.435 37.729 -46.197 1.00 74.75 391 THR A CA 1
ATOM 3019 C C . THR A 1 391 ? 21.575 37.263 -47.114 1.00 74.75 391 THR A C 1
ATOM 3021 O O . THR A 1 391 ? 21.843 36.074 -47.275 1.00 74.75 391 THR A O 1
ATOM 3024 N N . GLY A 1 392 ? 22.285 38.204 -47.749 1.00 68.38 392 GLY A N 1
ATOM 3025 C CA . GLY A 1 392 ? 23.446 37.911 -48.600 1.00 68.38 392 GLY A CA 1
ATOM 3026 C C . GLY A 1 392 ? 24.684 37.491 -47.800 1.00 68.38 392 GLY A C 1
ATOM 3027 O O . GLY A 1 392 ? 25.639 38.262 -47.699 1.00 68.38 392 GLY A O 1
ATOM 3028 N N . LEU A 1 393 ? 24.670 36.288 -47.224 1.00 86.81 393 LEU A N 1
ATOM 3029 C CA . LEU A 1 393 ? 25.769 35.753 -46.420 1.00 86.81 393 LEU A CA 1
ATOM 3030 C C . LEU A 1 393 ? 26.919 35.226 -47.284 1.00 86.81 393 LEU A C 1
ATOM 3032 O O . LEU A 1 393 ? 26.719 34.587 -48.317 1.00 86.81 393 LEU A O 1
ATOM 3036 N N . ASN A 1 394 ? 28.154 35.426 -46.819 1.00 77.25 394 ASN A N 1
ATOM 3037 C CA . ASN A 1 394 ? 29.316 34.766 -47.411 1.00 77.25 394 ASN A CA 1
ATOM 3038 C C . ASN A 1 394 ? 29.470 33.314 -46.909 1.00 77.25 394 ASN A C 1
ATOM 3040 O O . ASN A 1 394 ? 28.873 32.904 -45.913 1.00 77.25 394 ASN A O 1
ATOM 3044 N N . THR A 1 395 ? 30.315 32.521 -47.576 1.00 64.19 395 THR A N 1
ATOM 3045 C CA . THR A 1 395 ? 30.501 31.085 -47.284 1.00 64.19 395 THR A CA 1
ATOM 3046 C C . THR A 1 395 ? 30.934 30.801 -45.841 1.00 64.19 395 THR A C 1
ATOM 3048 O O . THR A 1 395 ? 30.585 29.763 -45.283 1.00 64.19 395 THR A O 1
ATOM 3051 N N . THR A 1 396 ? 31.685 31.708 -45.216 1.00 58.31 396 THR A N 1
ATOM 3052 C CA . THR A 1 396 ? 32.132 31.561 -43.823 1.00 58.31 396 THR A CA 1
ATOM 3053 C C . THR A 1 396 ? 31.004 31.884 -42.842 1.00 58.31 396 THR A C 1
ATOM 3055 O O . THR A 1 396 ? 30.814 31.157 -41.872 1.00 58.31 396 THR A O 1
ATOM 3058 N N . GLN A 1 397 ? 30.214 32.925 -43.116 1.00 72.19 397 GLN A N 1
ATOM 3059 C CA . GLN A 1 397 ? 29.042 33.298 -42.320 1.00 72.19 397 GLN A CA 1
ATOM 3060 C C . GLN A 1 397 ? 27.950 32.228 -42.376 1.00 72.19 397 GLN A C 1
ATOM 3062 O O . GLN A 1 397 ? 27.418 31.871 -41.334 1.00 72.19 397 GLN A O 1
ATOM 3067 N N . SER A 1 398 ? 27.679 31.653 -43.553 1.00 68.12 398 SER A N 1
ATOM 3068 C CA . SER A 1 398 ? 26.726 30.544 -43.704 1.00 68.12 398 SER A CA 1
ATOM 3069 C C . SER A 1 398 ? 27.157 29.299 -42.911 1.00 68.12 398 SER A C 1
ATOM 3071 O O . SER A 1 398 ? 26.330 28.664 -42.260 1.00 68.12 398 SER A O 1
ATOM 3073 N N . LYS A 1 399 ? 28.463 28.992 -42.860 1.00 57.59 399 LYS A N 1
ATOM 3074 C CA . LYS A 1 399 ? 28.995 27.914 -42.005 1.00 57.59 399 LYS A CA 1
ATOM 3075 C C . LYS A 1 399 ? 28.831 28.199 -40.511 1.00 57.59 399 LYS A C 1
ATOM 3077 O O . LYS A 1 399 ? 28.484 27.288 -39.766 1.00 57.59 399 LYS A O 1
ATOM 3082 N N . TYR A 1 400 ? 29.090 29.430 -40.063 1.00 63.66 400 TYR A N 1
ATOM 3083 C CA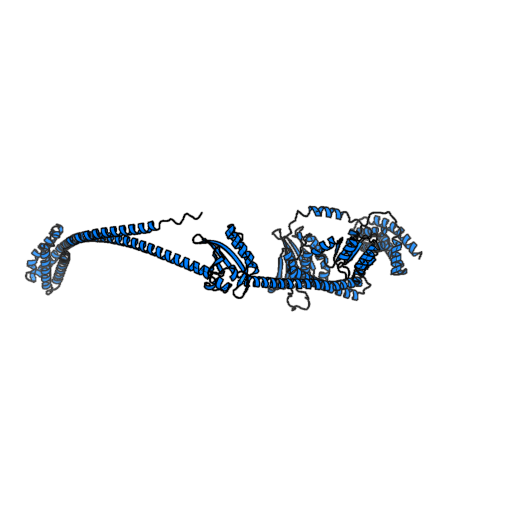 . TYR A 1 400 ? 28.866 29.801 -38.662 1.00 63.66 400 TYR A CA 1
ATOM 3084 C C . TYR A 1 400 ? 27.386 29.764 -38.297 1.00 63.66 400 TYR A C 1
ATOM 3086 O O . TYR A 1 400 ? 27.055 29.242 -37.239 1.00 63.66 400 TYR A O 1
ATOM 3094 N N . LEU A 1 401 ? 26.515 30.236 -39.189 1.00 73.31 401 LEU A N 1
ATOM 3095 C CA . LEU A 1 401 ? 25.072 30.200 -38.999 1.00 73.31 401 LEU A CA 1
ATOM 3096 C C . LEU A 1 401 ? 24.561 28.761 -38.861 1.00 73.31 401 LEU A C 1
ATOM 3098 O O . LEU A 1 401 ? 23.927 28.437 -37.867 1.00 73.31 401 LEU A O 1
ATOM 3102 N N . SER A 1 402 ? 24.959 27.869 -39.771 1.00 57.34 402 SER A N 1
ATOM 3103 C CA . SER A 1 402 ? 24.615 26.443 -39.705 1.00 57.34 402 SER A CA 1
ATOM 3104 C C . SER A 1 402 ? 25.123 25.768 -38.417 1.00 57.34 402 SER A C 1
ATOM 3106 O O . SER A 1 402 ? 24.430 24.946 -37.813 1.00 57.34 402 SER A O 1
ATOM 3108 N N . GLY A 1 403 ? 26.317 26.143 -37.939 1.00 51.38 403 GLY A N 1
ATOM 3109 C CA . GLY A 1 403 ? 26.841 25.671 -36.653 1.00 51.38 403 GLY A CA 1
ATOM 3110 C C . GLY A 1 403 ? 26.048 26.188 -35.444 1.00 51.38 403 GLY A C 1
ATOM 3111 O O . GLY A 1 403 ? 25.830 25.448 -34.480 1.00 51.38 403 GLY A O 1
ATOM 3112 N N . MET A 1 404 ? 25.592 27.441 -35.497 1.00 70.88 404 MET A N 1
ATOM 3113 C CA . MET A 1 404 ? 24.754 28.047 -34.462 1.00 70.88 404 MET A CA 1
ATOM 3114 C C . MET A 1 404 ? 23.350 27.429 -34.434 1.00 70.88 404 MET A C 1
ATOM 3116 O O . MET A 1 404 ? 22.894 27.051 -33.358 1.00 70.88 404 MET A O 1
ATOM 3120 N N . GLU A 1 405 ? 22.720 27.220 -35.592 1.00 61.66 405 GLU A N 1
ATOM 3121 C CA . GLU A 1 405 ? 21.430 26.527 -35.730 1.00 61.66 405 GLU A CA 1
ATOM 3122 C C . GLU A 1 405 ? 21.498 25.097 -35.182 1.00 61.66 405 GLU A C 1
ATOM 3124 O O . GLU A 1 405 ? 20.633 24.672 -34.418 1.00 61.66 405 GLU A O 1
ATOM 3129 N N . THR A 1 406 ? 22.568 24.361 -35.505 1.00 53.78 406 THR A N 1
ATOM 3130 C CA . THR A 1 406 ? 22.786 23.002 -34.983 1.00 53.78 406 THR A CA 1
ATOM 3131 C C . THR A 1 406 ? 22.871 23.005 -33.453 1.00 53.78 406 THR A C 1
ATOM 3133 O O . THR A 1 406 ? 22.265 22.164 -32.787 1.00 53.78 406 THR A O 1
ATOM 3136 N N . SER A 1 407 ? 23.583 23.977 -32.879 1.00 56.91 407 SER A N 1
ATOM 3137 C CA . SER A 1 407 ? 23.743 24.110 -31.425 1.00 56.91 407 SER A CA 1
ATOM 3138 C C . SER A 1 407 ? 22.442 24.528 -30.731 1.00 56.91 407 SER A C 1
ATOM 3140 O O . SER A 1 407 ? 22.125 24.027 -29.652 1.00 56.91 407 SER A O 1
ATOM 3142 N N . ALA A 1 408 ? 21.664 25.414 -31.356 1.00 66.31 408 ALA A N 1
ATOM 3143 C CA . ALA A 1 408 ? 20.378 25.865 -30.837 1.00 66.31 408 ALA A CA 1
ATOM 3144 C C . ALA A 1 408 ? 19.330 24.739 -30.847 1.00 66.31 408 ALA A C 1
ATOM 3146 O O . ALA A 1 408 ? 18.655 24.512 -29.841 1.00 66.31 408 ALA A O 1
ATOM 3147 N N . ASN A 1 409 ? 19.265 23.962 -31.932 1.00 59.00 409 ASN A N 1
ATOM 3148 C CA . ASN A 1 409 ? 18.402 22.783 -32.031 1.00 59.00 409 ASN A CA 1
ATOM 3149 C C . ASN A 1 409 ? 18.790 21.688 -31.023 1.00 59.00 409 ASN A C 1
ATOM 3151 O O . ASN A 1 409 ? 17.916 21.063 -30.420 1.00 59.00 409 ASN A O 1
ATOM 3155 N N . LEU A 1 410 ? 20.089 21.491 -30.773 1.00 60.19 410 LEU A N 1
ATOM 3156 C CA . LEU A 1 410 ? 20.572 20.558 -29.751 1.00 60.19 410 LEU A CA 1
ATOM 3157 C C . LEU A 1 410 ? 20.163 20.992 -28.332 1.00 60.19 410 LEU A C 1
ATOM 3159 O O . LEU A 1 410 ? 19.703 20.169 -27.538 1.00 60.19 410 LEU A O 1
ATOM 3163 N N . LEU A 1 411 ? 20.280 22.285 -28.014 1.00 68.06 411 LEU A N 1
ATOM 3164 C CA . LEU A 1 411 ? 19.830 22.830 -26.731 1.00 68.06 411 LEU A CA 1
ATOM 3165 C C . LEU A 1 411 ? 18.315 22.684 -26.552 1.00 68.06 411 LEU A C 1
ATOM 3167 O O . LEU A 1 411 ? 17.876 22.248 -25.488 1.00 68.06 411 LEU A O 1
ATOM 3171 N N . LEU A 1 412 ? 17.520 22.964 -27.591 1.00 66.88 412 LEU A N 1
ATOM 3172 C CA . LEU A 1 412 ? 16.070 22.747 -27.555 1.00 66.88 412 LEU A CA 1
ATOM 3173 C C . LEU A 1 412 ? 15.738 21.280 -27.293 1.00 66.88 412 LEU A C 1
ATOM 3175 O O . LEU A 1 412 ? 14.871 20.978 -26.474 1.00 66.88 412 LEU A O 1
ATOM 3179 N N . HIS A 1 413 ? 16.450 20.364 -27.947 1.00 60.44 413 HIS A N 1
ATOM 3180 C CA . HIS A 1 413 ? 16.274 18.935 -27.734 1.00 60.44 413 HIS A CA 1
ATOM 3181 C C . HIS A 1 413 ? 16.560 18.533 -26.276 1.00 60.44 413 HIS A C 1
ATOM 3183 O O . HIS A 1 413 ? 15.780 17.790 -25.681 1.00 60.44 413 HIS A O 1
ATOM 3189 N N . HIS A 1 414 ? 17.621 19.062 -25.657 1.00 60.75 414 HIS A N 1
ATOM 3190 C CA . HIS A 1 414 ? 17.922 18.809 -24.243 1.00 60.75 414 HIS A CA 1
ATOM 3191 C C . HIS A 1 414 ? 16.875 19.397 -23.291 1.00 60.75 414 HIS A C 1
ATOM 3193 O O . HIS A 1 414 ? 16.420 18.699 -22.384 1.00 60.75 414 HIS A O 1
ATOM 3199 N N . VAL A 1 415 ? 16.440 20.636 -23.522 1.00 67.75 415 VAL A N 1
ATOM 3200 C CA . VAL A 1 415 ? 15.395 21.291 -22.718 1.00 67.75 415 VAL A CA 1
ATOM 3201 C C . VAL A 1 415 ? 14.072 20.520 -22.806 1.00 67.75 415 VAL A C 1
ATOM 3203 O O . VAL A 1 415 ? 13.421 20.276 -21.787 1.00 67.75 415 VAL A O 1
ATOM 3206 N N . ASN A 1 416 ? 13.698 20.068 -24.004 1.00 63.09 416 ASN A N 1
ATOM 3207 C CA . ASN A 1 416 ? 12.500 19.255 -24.217 1.00 63.09 416 ASN A CA 1
ATOM 3208 C C . ASN A 1 416 ? 12.638 17.843 -23.620 1.00 63.09 416 ASN A C 1
ATOM 3210 O O . ASN A 1 416 ? 11.652 17.280 -23.139 1.00 63.09 416 ASN A O 1
ATOM 3214 N N . GLY A 1 417 ? 13.850 17.280 -23.600 1.00 59.75 417 GLY A N 1
ATOM 3215 C CA . GLY A 1 417 ? 14.152 15.999 -22.960 1.00 59.75 417 GLY A CA 1
ATOM 3216 C C . GLY A 1 417 ? 13.954 16.029 -21.442 1.00 59.75 417 GLY A C 1
ATOM 3217 O O . GLY A 1 417 ? 13.307 15.137 -20.897 1.00 59.75 417 GLY A O 1
ATOM 3218 N N . VAL A 1 418 ? 14.420 17.086 -20.766 1.00 65.62 418 VAL A N 1
ATOM 3219 C CA . VAL A 1 418 ? 14.210 17.284 -19.316 1.00 65.62 418 VAL A CA 1
ATOM 3220 C C . VAL A 1 418 ? 12.722 17.429 -18.982 1.00 65.62 418 VAL A C 1
ATOM 3222 O O . VAL A 1 418 ? 12.240 16.841 -18.013 1.00 65.62 418 VAL A O 1
ATOM 3225 N N . LEU A 1 419 ? 11.965 18.152 -19.812 1.00 63.16 419 LEU A N 1
ATOM 3226 C CA . LEU A 1 419 ? 10.517 18.283 -19.636 1.00 63.16 419 LEU A CA 1
ATOM 3227 C C . LEU A 1 419 ? 9.796 16.941 -19.834 1.00 63.16 419 LEU A C 1
ATOM 3229 O O . LEU A 1 419 ? 8.943 16.571 -19.029 1.00 63.16 419 LEU A O 1
ATOM 3233 N N . SER A 1 420 ? 10.180 16.187 -20.867 1.00 57.88 420 SER A N 1
ATOM 3234 C CA . SER A 1 420 ? 9.622 14.858 -21.145 1.00 57.88 420 SER A CA 1
ATOM 3235 C C . SER A 1 420 ? 9.893 13.875 -19.999 1.00 57.88 420 SER A C 1
ATOM 3237 O O . SER A 1 420 ? 9.025 13.071 -19.669 1.00 57.88 420 SER A O 1
ATOM 3239 N N . MET A 1 421 ? 11.061 13.969 -19.350 1.00 60.50 421 MET A N 1
ATOM 3240 C CA . MET A 1 421 ? 11.403 13.195 -18.151 1.00 60.50 421 MET A CA 1
ATOM 3241 C C . MET A 1 421 ? 10.486 13.547 -16.968 1.00 60.50 421 MET A C 1
ATOM 3243 O O . MET A 1 421 ? 9.870 12.657 -16.386 1.00 60.50 421 MET A O 1
ATOM 3247 N N . SER A 1 422 ? 10.312 14.840 -16.673 1.00 60.47 422 SER A N 1
ATOM 3248 C CA . SER A 1 422 ? 9.432 15.303 -15.587 1.00 60.47 422 SER A CA 1
ATOM 3249 C C . SER A 1 422 ? 7.956 14.928 -15.804 1.00 60.47 422 SER A C 1
ATOM 3251 O O . SER A 1 422 ? 7.225 14.674 -14.844 1.00 60.47 422 SER A O 1
ATOM 3253 N N . GLN A 1 423 ? 7.495 14.887 -17.057 1.00 60.09 423 GLN A N 1
ATOM 3254 C CA . GLN A 1 423 ? 6.131 14.470 -17.410 1.00 60.09 423 GLN A CA 1
ATOM 3255 C C . GLN A 1 423 ? 5.945 12.944 -17.366 1.00 60.09 423 GLN A C 1
ATOM 3257 O O . GLN A 1 423 ? 4.868 12.459 -17.017 1.00 60.09 423 GLN A O 1
ATOM 3262 N N . ALA A 1 424 ? 6.989 12.176 -17.688 1.00 56.91 424 ALA A N 1
ATOM 3263 C CA . ALA A 1 424 ? 6.965 10.719 -17.594 1.00 56.91 424 ALA A CA 1
ATOM 3264 C C . ALA A 1 424 ? 6.905 10.238 -16.135 1.00 56.91 424 ALA A C 1
ATOM 3266 O O . ALA A 1 424 ? 6.111 9.355 -15.821 1.00 56.91 424 ALA A O 1
ATOM 3267 N N . ASP A 1 425 ? 7.691 10.842 -15.237 1.00 54.12 425 ASP A N 1
ATOM 3268 C CA . ASP A 1 425 ? 7.730 10.469 -13.811 1.00 54.12 425 ASP A CA 1
ATOM 3269 C C . ASP A 1 425 ? 6.417 10.782 -13.071 1.00 54.12 425 ASP A C 1
ATOM 3271 O O . ASP A 1 425 ? 6.108 10.169 -12.051 1.00 54.12 425 ASP A O 1
ATOM 3275 N N . SER A 1 426 ? 5.608 11.696 -13.610 1.00 52.28 426 SER A N 1
ATOM 3276 C CA . SER A 1 426 ? 4.278 12.035 -13.092 1.00 52.28 426 SER A CA 1
ATOM 3277 C C . SER A 1 426 ? 3.144 11.198 -13.707 1.00 52.28 426 SER A C 1
ATOM 3279 O O . SER A 1 426 ? 1.994 11.336 -13.296 1.00 52.28 426 SER A O 1
ATOM 3281 N N . GLY A 1 427 ? 3.456 10.294 -14.648 1.00 49.47 427 GLY A N 1
ATOM 3282 C CA . GLY A 1 427 ? 2.496 9.369 -15.261 1.00 49.47 427 GLY A CA 1
ATOM 3283 C C . GLY A 1 427 ? 1.606 9.975 -16.355 1.00 49.47 427 GLY A C 1
ATOM 3284 O O . GLY A 1 427 ? 0.619 9.352 -16.737 1.00 49.47 427 GLY A O 1
ATOM 3285 N N . PHE A 1 428 ? 1.929 11.165 -16.876 1.00 49.50 428 PHE A N 1
ATOM 3286 C CA . PHE A 1 428 ? 1.063 11.929 -17.792 1.00 49.50 428 PHE A CA 1
ATOM 3287 C C . PHE A 1 428 ? 1.457 11.861 -19.282 1.00 49.50 428 PHE A C 1
ATOM 3289 O O . PHE A 1 428 ? 1.009 12.695 -20.069 1.00 49.50 428 PHE A O 1
ATOM 3296 N N . MET A 1 429 ? 2.282 10.899 -19.712 1.00 63.44 429 MET A N 1
ATOM 3297 C CA . MET A 1 429 ? 2.665 10.791 -21.129 1.00 63.44 429 MET A CA 1
ATOM 3298 C C . MET A 1 429 ? 1.467 10.348 -21.990 1.00 63.44 429 MET A C 1
ATOM 3300 O O . MET A 1 429 ? 1.039 9.200 -21.920 1.00 63.44 429 MET A O 1
ATOM 3304 N N . GLN A 1 430 ? 0.923 11.263 -22.800 1.00 58.41 430 GLN A N 1
ATOM 3305 C CA . GLN A 1 430 ? -0.155 10.970 -23.752 1.00 58.41 430 GLN A CA 1
ATOM 3306 C C . GLN A 1 430 ? 0.410 10.308 -25.017 1.00 58.41 430 GLN A C 1
ATOM 3308 O O . GLN A 1 430 ? 1.411 10.776 -25.561 1.00 58.41 430 GLN A O 1
ATOM 3313 N N . ILE A 1 431 ? -0.236 9.229 -25.463 1.00 72.44 431 ILE A N 1
ATOM 3314 C CA . ILE A 1 431 ? 0.086 8.486 -26.688 1.00 72.44 431 ILE A CA 1
ATOM 3315 C C . ILE A 1 431 ? -1.058 8.693 -27.681 1.00 72.44 431 ILE A C 1
ATOM 3317 O O . ILE A 1 431 ? -2.206 8.360 -27.378 1.00 72.44 431 ILE A O 1
ATOM 3321 N N . GLU A 1 432 ? -0.754 9.238 -28.857 1.00 72.06 432 GLU A N 1
ATOM 3322 C CA . GLU A 1 432 ? -1.733 9.492 -29.917 1.00 72.06 432 GLU A CA 1
ATOM 3323 C C . GLU A 1 432 ? -1.556 8.484 -31.059 1.00 72.06 432 GLU A C 1
ATOM 3325 O O . GLU A 1 432 ? -0.793 8.704 -31.995 1.00 72.06 432 GLU A O 1
ATOM 3330 N N . ASN A 1 433 ? -2.267 7.355 -31.000 1.00 75.81 433 ASN A N 1
ATOM 3331 C CA . ASN A 1 433 ? -2.147 6.318 -32.028 1.00 75.81 433 ASN A CA 1
ATOM 3332 C C . ASN A 1 433 ? -2.820 6.728 -33.349 1.00 75.81 433 ASN A C 1
ATOM 3334 O O . ASN A 1 433 ? -3.997 7.097 -33.377 1.00 75.81 433 ASN A O 1
ATOM 3338 N N . ALA A 1 434 ? -2.090 6.579 -34.453 1.00 76.38 434 ALA A N 1
ATOM 3339 C CA . ALA A 1 434 ? -2.572 6.761 -35.817 1.00 76.38 434 ALA A CA 1
ATOM 3340 C C . ALA A 1 434 ? -2.187 5.558 -36.692 1.00 76.38 434 ALA A C 1
ATOM 3342 O O . ALA A 1 434 ? -1.316 4.767 -36.336 1.00 76.38 434 ALA A O 1
ATOM 3343 N N . GLU A 1 435 ? -2.859 5.417 -37.833 1.00 84.62 435 GLU A N 1
ATOM 3344 C CA . GLU A 1 435 ? -2.519 4.403 -38.832 1.00 84.62 435 GLU A CA 1
ATOM 3345 C C . GLU A 1 435 ? -1.194 4.775 -39.515 1.00 84.62 435 GLU A C 1
ATOM 3347 O O . GLU A 1 435 ? -1.033 5.897 -40.003 1.00 84.62 435 GLU A O 1
ATOM 3352 N N . LEU A 1 436 ? -0.246 3.840 -39.532 1.00 85.88 436 LEU A N 1
ATOM 3353 C CA . LEU A 1 436 ? 1.090 4.011 -40.091 1.00 85.88 436 LEU A CA 1
ATOM 3354 C C . LEU A 1 436 ? 1.439 2.825 -40.991 1.00 85.88 436 LEU A C 1
ATOM 3356 O O . LEU A 1 436 ? 1.235 1.674 -40.614 1.00 85.88 436 LEU A O 1
ATOM 3360 N N . GLU A 1 437 ? 1.984 3.126 -42.168 1.00 88.06 437 GLU A N 1
ATOM 3361 C CA . GLU A 1 437 ? 2.538 2.155 -43.115 1.00 88.06 437 GLU A CA 1
ATOM 3362 C C . GLU A 1 437 ? 4.056 2.053 -42.880 1.00 88.06 437 GLU A C 1
ATOM 3364 O O . GLU A 1 437 ? 4.772 3.021 -43.170 1.00 88.06 437 GLU A O 1
ATOM 3369 N N . PRO A 1 438 ? 4.565 0.942 -42.305 1.00 88.19 438 PRO A N 1
ATOM 3370 C CA . PRO A 1 438 ? 5.971 0.833 -41.911 1.00 88.19 438 PRO A CA 1
ATOM 3371 C C . PRO A 1 438 ? 6.947 1.023 -43.073 1.00 88.19 438 PRO A C 1
ATOM 3373 O O . PRO A 1 438 ? 7.984 1.659 -42.889 1.00 88.19 438 PRO A O 1
ATOM 3376 N N . SER A 1 439 ? 6.597 0.543 -44.271 1.00 86.19 439 SER A N 1
ATOM 3377 C CA . SER A 1 439 ? 7.449 0.648 -45.459 1.00 86.19 439 SER A CA 1
ATOM 3378 C C . SER A 1 439 ? 7.692 2.097 -45.876 1.00 86.19 439 SER A C 1
ATOM 3380 O O . SER A 1 439 ? 8.841 2.522 -45.975 1.00 86.19 439 SER A O 1
ATOM 3382 N N . ALA A 1 440 ? 6.621 2.882 -46.023 1.00 83.75 440 ALA A N 1
ATOM 3383 C CA . ALA A 1 440 ? 6.720 4.304 -46.350 1.00 83.75 440 ALA A CA 1
ATOM 3384 C C . ALA A 1 440 ? 7.434 5.099 -45.243 1.00 83.75 440 ALA A C 1
ATOM 3386 O O . ALA A 1 440 ? 8.220 6.002 -45.522 1.00 83.75 440 ALA A O 1
ATOM 3387 N N . PHE A 1 441 ? 7.189 4.742 -43.979 1.00 88.06 441 PHE A N 1
ATOM 3388 C CA . PHE A 1 441 ? 7.825 5.383 -42.831 1.00 88.06 441 PHE A CA 1
ATOM 3389 C C . PHE A 1 441 ? 9.346 5.168 -42.796 1.00 88.06 441 PHE A C 1
ATOM 3391 O O . PHE A 1 441 ? 10.090 6.126 -42.578 1.00 88.06 441 PHE A O 1
ATOM 3398 N N . LEU A 1 442 ? 9.816 3.933 -43.006 1.00 87.12 442 LEU A N 1
ATOM 3399 C CA . LEU A 1 442 ? 11.250 3.635 -43.026 1.00 87.12 442 LEU A CA 1
ATOM 3400 C C . LEU A 1 442 ? 11.945 4.237 -44.248 1.00 87.12 442 LEU A C 1
ATOM 3402 O O . LEU A 1 442 ? 13.053 4.753 -44.110 1.00 87.12 442 LEU A O 1
ATOM 3406 N N . GLU A 1 443 ? 11.294 4.239 -45.412 1.00 85.19 443 GLU A N 1
ATOM 3407 C CA . GLU A 1 443 ? 11.826 4.892 -46.609 1.00 85.19 443 GLU A CA 1
ATOM 3408 C C . GLU A 1 443 ? 12.020 6.401 -46.386 1.00 85.19 443 GLU A C 1
ATOM 3410 O O . GLU A 1 443 ? 13.124 6.915 -46.580 1.00 85.19 443 GLU A O 1
ATOM 3415 N N . GLU A 1 444 ? 10.992 7.101 -45.890 1.00 79.94 444 GLU A N 1
ATOM 3416 C CA . GLU A 1 444 ? 11.055 8.534 -45.568 1.00 79.94 444 GLU A CA 1
ATOM 3417 C C . GLU A 1 444 ? 12.173 8.836 -44.558 1.00 79.94 444 GLU A C 1
ATOM 3419 O O . GLU A 1 444 ? 12.966 9.760 -44.756 1.00 79.94 444 GLU A O 1
ATOM 3424 N N . LEU A 1 445 ? 12.275 8.023 -43.500 1.00 85.56 445 LEU A N 1
ATOM 3425 C CA . LEU A 1 445 ? 13.310 8.143 -42.477 1.00 85.56 445 LEU A CA 1
ATOM 3426 C C . LEU A 1 445 ? 14.718 7.984 -43.066 1.00 85.56 445 LEU A C 1
ATOM 3428 O O . LEU A 1 445 ? 15.609 8.784 -42.774 1.00 85.56 445 LEU A O 1
ATOM 3432 N N . VAL A 1 446 ? 14.946 6.943 -43.867 1.00 84.69 446 VAL A N 1
ATOM 3433 C CA . VAL A 1 446 ? 16.271 6.662 -44.427 1.00 84.69 446 VAL A CA 1
ATOM 3434 C C . VAL A 1 446 ? 16.679 7.745 -45.417 1.00 84.69 446 VAL A C 1
ATOM 3436 O O . VAL A 1 446 ? 17.797 8.259 -45.313 1.00 84.69 446 VAL A O 1
ATOM 3439 N N . GLU A 1 447 ? 15.786 8.150 -46.325 1.00 80.94 447 GLU A N 1
ATOM 3440 C CA . GLU A 1 447 ? 16.059 9.228 -47.280 1.00 80.94 447 GLU A CA 1
ATOM 3441 C C . GLU A 1 447 ? 16.403 10.542 -46.570 1.00 80.94 447 GLU A C 1
ATOM 3443 O O . GLU A 1 447 ? 17.360 11.220 -46.960 1.00 80.94 447 GLU A O 1
ATOM 3448 N N . SER A 1 448 ? 15.713 10.862 -45.468 1.00 78.25 448 SER A N 1
ATOM 3449 C CA . SER A 1 448 ? 16.000 12.070 -44.690 1.00 78.25 448 SER A CA 1
ATOM 3450 C C . SER A 1 448 ? 17.380 12.037 -44.015 1.00 78.25 448 SER A C 1
ATOM 3452 O O . SER A 1 448 ? 17.974 13.091 -43.787 1.00 78.25 448 SER A O 1
ATOM 3454 N N . GLN A 1 449 ? 17.903 10.854 -43.670 1.00 81.75 449 GLN A N 1
ATOM 3455 C CA . GLN A 1 449 ? 19.182 10.702 -42.962 1.00 81.75 449 GLN A CA 1
ATOM 3456 C C . GLN A 1 449 ? 20.387 10.490 -43.892 1.00 81.75 449 GLN A C 1
ATOM 3458 O O . GLN A 1 449 ? 21.530 10.693 -43.467 1.00 81.75 449 GLN A O 1
ATOM 3463 N N . ARG A 1 450 ? 20.179 10.158 -45.176 1.00 78.56 450 ARG A N 1
ATOM 3464 C CA . ARG A 1 450 ? 21.263 9.931 -46.157 1.00 78.56 450 ARG A CA 1
ATOM 3465 C C . ARG A 1 450 ? 22.379 10.994 -46.152 1.00 78.56 450 ARG A C 1
ATOM 3467 O O . ARG A 1 450 ? 23.549 10.598 -46.205 1.00 78.56 450 ARG A O 1
ATOM 3474 N N . PRO A 1 451 ? 22.101 12.315 -46.072 1.00 74.69 451 PRO A N 1
ATOM 3475 C CA . PRO A 1 451 ? 23.158 13.330 -46.058 1.00 74.69 451 PRO A CA 1
ATOM 3476 C C . PRO A 1 451 ? 24.099 13.213 -44.849 1.00 74.69 451 PRO A C 1
ATOM 3478 O O . PRO A 1 451 ? 25.316 13.344 -45.001 1.00 74.69 451 PRO A O 1
ATOM 3481 N N . ALA A 1 452 ? 23.554 12.911 -43.667 1.00 71.69 452 ALA A N 1
ATOM 3482 C CA . ALA A 1 452 ? 24.314 12.778 -42.424 1.00 71.69 452 ALA A CA 1
ATOM 3483 C C . ALA A 1 452 ? 25.194 11.516 -42.411 1.00 71.69 452 ALA A C 1
ATOM 3485 O O . ALA A 1 452 ? 26.310 11.533 -41.892 1.00 71.69 452 ALA A O 1
ATOM 3486 N N . PHE A 1 453 ? 24.727 10.429 -43.026 1.00 77.50 453 PHE A N 1
ATOM 3487 C CA . PHE A 1 453 ? 25.500 9.191 -43.170 1.00 77.50 453 PHE A CA 1
ATOM 3488 C C . PHE A 1 453 ? 26.635 9.347 -44.183 1.00 77.50 453 PHE A C 1
ATOM 3490 O O . PHE A 1 453 ? 27.770 8.952 -43.910 1.00 77.50 453 PHE A O 1
ATOM 3497 N N . LYS A 1 454 ? 26.375 10.029 -45.308 1.00 73.00 454 LYS A N 1
ATOM 3498 C CA . LYS A 1 454 ? 27.400 10.336 -46.314 1.00 73.00 454 LYS A CA 1
ATOM 3499 C C . LYS A 1 454 ? 28.522 11.210 -45.747 1.00 73.00 454 LYS A C 1
ATOM 3501 O O . LYS A 1 454 ? 29.683 10.995 -46.088 1.00 73.00 454 LYS A O 1
ATOM 3506 N N . ALA A 1 455 ? 28.199 12.154 -44.859 1.00 68.81 455 ALA A N 1
ATOM 3507 C CA . ALA A 1 455 ? 29.192 12.978 -44.166 1.00 68.81 455 ALA A CA 1
ATOM 3508 C C . ALA A 1 455 ? 30.139 12.149 -43.274 1.00 68.81 455 ALA A C 1
ATOM 3510 O O . ALA A 1 455 ? 31.333 12.438 -43.217 1.00 68.81 455 ALA A O 1
ATOM 3511 N N . ASN A 1 456 ? 29.630 11.079 -42.653 1.00 68.25 456 ASN A N 1
ATOM 3512 C CA . ASN A 1 456 ? 30.402 10.152 -41.817 1.00 68.25 456 ASN A CA 1
ATOM 3513 C C . ASN A 1 456 ? 30.979 8.950 -42.588 1.00 68.25 456 ASN A C 1
ATOM 3515 O O . ASN A 1 456 ? 31.560 8.053 -41.980 1.00 68.25 456 ASN A O 1
ATOM 3519 N N . SER A 1 457 ? 30.854 8.935 -43.923 1.00 80.06 457 SER A N 1
ATOM 3520 C CA . SER A 1 457 ? 31.263 7.818 -44.793 1.00 80.06 457 SER A CA 1
ATOM 3521 C C . SER A 1 457 ? 30.590 6.476 -44.455 1.00 80.06 457 SER A C 1
ATOM 3523 O O . SER A 1 457 ? 31.148 5.416 -44.722 1.00 80.06 457 SER A O 1
ATOM 3525 N N . ASN A 1 458 ? 29.384 6.516 -43.889 1.00 85.62 458 ASN A N 1
ATOM 3526 C CA . ASN A 1 458 ? 28.573 5.342 -43.573 1.00 85.62 458 ASN A CA 1
ATOM 3527 C C . ASN A 1 458 ? 27.483 5.127 -44.634 1.00 85.62 458 ASN A C 1
ATOM 3529 O O . ASN A 1 458 ? 27.076 6.065 -45.324 1.00 85.62 458 ASN A O 1
ATOM 3533 N N . THR A 1 459 ? 26.985 3.895 -44.744 1.00 85.94 459 THR A N 1
ATOM 3534 C CA . THR A 1 459 ? 25.843 3.542 -45.607 1.00 85.94 459 THR A CA 1
ATOM 3535 C C . THR A 1 459 ? 24.646 3.159 -44.748 1.00 85.94 459 THR A C 1
ATOM 3537 O O . THR A 1 459 ? 24.819 2.474 -43.744 1.00 85.94 459 THR A O 1
ATOM 3540 N N . ILE A 1 460 ? 23.447 3.583 -45.142 1.00 89.50 460 ILE A N 1
ATOM 3541 C CA . ILE A 1 460 ? 22.188 3.192 -44.503 1.00 89.50 460 ILE A CA 1
ATOM 3542 C C . ILE A 1 460 ? 21.303 2.462 -45.516 1.00 89.50 460 ILE A C 1
ATOM 3544 O O . ILE A 1 460 ? 21.195 2.894 -46.665 1.00 89.50 460 ILE A O 1
ATOM 3548 N N . ILE A 1 461 ? 20.712 1.350 -45.091 1.00 88.75 461 ILE A N 1
ATOM 3549 C CA . ILE A 1 461 ? 19.741 0.553 -45.847 1.00 88.75 461 ILE A CA 1
ATOM 3550 C C . ILE A 1 461 ? 18.522 0.271 -44.963 1.00 88.75 461 ILE A C 1
ATOM 3552 O O . ILE A 1 461 ? 18.615 0.372 -43.740 1.00 88.75 461 ILE A O 1
ATOM 3556 N N . TYR A 1 462 ? 17.393 -0.076 -45.571 1.00 89.44 462 TYR A N 1
ATOM 3557 C CA . TYR A 1 462 ? 16.219 -0.557 -44.849 1.00 89.44 462 TYR A CA 1
ATOM 3558 C C . TYR A 1 462 ? 15.704 -1.858 -45.460 1.00 89.44 462 TYR A C 1
ATOM 3560 O O . TYR A 1 462 ? 15.848 -2.062 -46.668 1.00 89.44 462 TYR A O 1
ATOM 3568 N N . ASP A 1 463 ? 15.112 -2.704 -44.621 1.00 86.12 463 ASP A N 1
ATOM 3569 C CA . ASP A 1 463 ? 14.434 -3.940 -45.013 1.00 86.12 463 ASP A CA 1
ATOM 3570 C C . ASP A 1 463 ? 13.013 -3.964 -44.432 1.00 86.12 463 ASP A C 1
ATOM 3572 O O . ASP A 1 463 ? 12.779 -3.640 -43.265 1.00 86.12 463 ASP A O 1
ATOM 3576 N N . VAL A 1 464 ? 12.050 -4.295 -45.286 1.00 84.25 464 VAL A N 1
ATOM 3577 C CA . VAL A 1 464 ? 10.614 -4.327 -44.981 1.00 84.25 464 VAL A CA 1
ATOM 3578 C C . VAL A 1 464 ? 9.954 -5.601 -45.512 1.00 84.25 464 VAL A C 1
ATOM 3580 O O . VAL A 1 464 ? 8.728 -5.667 -45.573 1.00 84.25 464 VAL A O 1
ATOM 3583 N N . ASP A 1 465 ? 10.737 -6.618 -45.892 1.00 78.50 465 ASP A N 1
ATOM 3584 C CA . ASP A 1 465 ? 10.236 -7.835 -46.547 1.00 78.50 465 ASP A CA 1
ATOM 3585 C C . ASP A 1 465 ? 9.216 -8.612 -45.692 1.00 78.50 465 ASP A C 1
ATOM 3587 O O . ASP A 1 465 ? 8.345 -9.295 -46.237 1.00 78.50 465 ASP A O 1
ATOM 3591 N N . HIS A 1 466 ? 9.285 -8.491 -44.361 1.00 81.19 466 HIS A N 1
ATOM 3592 C CA . HIS A 1 466 ? 8.358 -9.131 -43.418 1.00 81.19 466 HIS A CA 1
ATOM 3593 C C . HIS A 1 466 ? 7.577 -8.117 -42.567 1.00 81.19 466 HIS A C 1
ATOM 3595 O O . HIS A 1 466 ? 7.034 -8.475 -41.515 1.00 81.19 466 HIS A O 1
ATOM 3601 N N . ALA A 1 467 ? 7.509 -6.856 -43.001 1.00 82.44 467 ALA A N 1
ATOM 3602 C CA . ALA A 1 467 ? 6.762 -5.824 -42.300 1.00 82.44 467 ALA A CA 1
ATOM 3603 C C . ALA A 1 467 ? 5.242 -6.044 -42.454 1.00 82.44 467 ALA A C 1
ATOM 3605 O O . ALA A 1 467 ? 4.775 -6.445 -43.522 1.00 82.44 467 ALA A O 1
ATOM 3606 N N . PRO A 1 468 ? 4.436 -5.753 -41.419 1.00 83.44 468 PRO A N 1
ATOM 3607 C CA . PRO A 1 468 ? 2.985 -5.714 -41.570 1.00 83.44 468 PRO A CA 1
ATOM 3608 C C . PRO A 1 468 ? 2.572 -4.530 -42.459 1.00 83.44 468 PRO A C 1
ATOM 3610 O O . PRO A 1 468 ? 3.155 -3.452 -42.354 1.00 83.44 468 PRO A O 1
ATOM 3613 N N . ASP A 1 469 ? 1.513 -4.690 -43.264 1.00 81.38 469 ASP A N 1
ATOM 3614 C CA . ASP A 1 469 ? 1.030 -3.629 -44.167 1.00 81.38 469 ASP A CA 1
ATOM 3615 C C . ASP A 1 469 ? 0.739 -2.318 -43.418 1.00 81.38 469 ASP A C 1
ATOM 3617 O O . ASP A 1 469 ? 1.046 -1.227 -43.900 1.00 81.38 469 ASP A O 1
ATOM 3621 N N . ARG A 1 470 ? 0.101 -2.415 -42.240 1.00 83.69 470 ARG A N 1
ATOM 3622 C CA . ARG A 1 470 ? -0.332 -1.264 -41.434 1.00 83.69 470 ARG A CA 1
ATOM 3623 C C . ARG A 1 470 ? -0.293 -1.560 -39.944 1.00 83.69 470 ARG A C 1
ATOM 3625 O O . ARG A 1 470 ? -0.702 -2.635 -39.509 1.00 83.69 470 ARG A O 1
ATOM 3632 N N . ILE A 1 471 ? 0.122 -0.568 -39.160 1.00 87.19 471 ILE A N 1
ATOM 3633 C CA . ILE A 1 471 ? 0.143 -0.613 -37.694 1.00 87.19 471 ILE A CA 1
ATOM 3634 C C . ILE A 1 471 ? -0.529 0.625 -37.095 1.00 87.19 471 ILE A C 1
ATOM 3636 O O . ILE A 1 471 ? -0.538 1.693 -37.703 1.00 87.19 471 ILE A O 1
ATOM 3640 N N . TRP A 1 472 ? -1.084 0.488 -35.889 1.00 84.69 472 TRP A N 1
ATOM 3641 C CA . TRP A 1 472 ? -1.632 1.606 -35.114 1.00 84.69 472 TRP A CA 1
ATOM 3642 C C . TRP A 1 472 ? -0.658 1.990 -34.012 1.00 84.69 472 TRP A C 1
ATOM 3644 O O . TRP A 1 472 ? -0.510 1.263 -33.032 1.00 84.69 472 TRP A O 1
ATOM 3654 N N . VAL A 1 473 ? 0.001 3.130 -34.186 1.00 85.88 473 VAL A N 1
ATOM 3655 C CA . VAL A 1 473 ? 1.065 3.608 -33.300 1.00 85.88 473 VAL A CA 1
ATOM 3656 C C . VAL A 1 473 ? 1.146 5.131 -33.357 1.00 85.88 473 VAL A C 1
ATOM 3658 O O . VAL A 1 473 ? 0.725 5.756 -34.331 1.00 85.88 473 VAL A O 1
ATOM 3661 N N . ASP A 1 474 ? 1.686 5.756 -32.319 1.00 83.81 474 ASP A N 1
ATOM 3662 C CA . ASP A 1 474 ? 2.018 7.177 -32.351 1.00 83.81 474 ASP A CA 1
ATOM 3663 C C . ASP A 1 474 ? 3.232 7.420 -33.262 1.00 83.81 474 ASP A C 1
ATOM 3665 O O . ASP A 1 474 ? 4.378 7.141 -32.898 1.00 83.81 474 ASP A O 1
ATOM 3669 N N . ARG A 1 475 ? 2.972 7.939 -34.472 1.00 82.50 475 ARG A N 1
ATOM 3670 C CA . ARG A 1 475 ? 3.998 8.207 -35.497 1.00 82.50 475 ARG A CA 1
ATOM 3671 C C . ARG A 1 475 ? 5.109 9.112 -34.976 1.00 82.50 475 ARG A C 1
ATOM 3673 O O . ARG A 1 475 ? 6.270 8.881 -35.298 1.00 82.50 475 ARG A O 1
ATOM 3680 N N . VAL A 1 476 ? 4.776 10.146 -34.203 1.00 76.19 476 VAL A N 1
ATOM 3681 C CA . VAL A 1 476 ? 5.756 11.140 -33.739 1.00 76.19 476 VAL A CA 1
ATOM 3682 C C . VAL A 1 476 ? 6.679 10.513 -32.699 1.00 76.19 476 VAL A C 1
ATOM 3684 O O . VAL A 1 476 ? 7.897 10.685 -32.761 1.00 76.19 476 VAL A O 1
ATOM 3687 N N . LYS A 1 477 ? 6.113 9.740 -31.769 1.00 80.94 477 LYS A N 1
ATOM 3688 C CA . LYS A 1 477 ? 6.877 9.031 -30.737 1.00 80.94 477 LYS A CA 1
ATOM 3689 C C . LYS A 1 477 ? 7.713 7.895 -31.316 1.00 80.94 477 LYS A C 1
ATOM 3691 O O . LYS A 1 477 ? 8.877 7.761 -30.940 1.00 80.94 477 LYS A O 1
ATOM 3696 N N . LEU A 1 478 ? 7.172 7.135 -32.268 1.00 86.31 478 LEU A N 1
ATOM 3697 C CA . LEU A 1 478 ? 7.926 6.112 -32.989 1.00 86.31 478 LEU A CA 1
ATOM 3698 C C . LEU A 1 478 ? 9.099 6.733 -33.757 1.00 86.31 478 LEU A C 1
ATOM 3700 O O . LEU A 1 478 ? 10.234 6.286 -33.598 1.00 86.31 478 LEU A O 1
ATOM 3704 N N . LEU A 1 479 ? 8.853 7.809 -34.512 1.00 83.44 479 LEU A N 1
ATOM 3705 C CA . LEU A 1 479 ? 9.892 8.557 -35.225 1.00 83.44 479 LEU A CA 1
ATOM 3706 C C . LEU A 1 479 ? 11.002 9.019 -34.280 1.00 83.44 479 LEU A C 1
ATOM 3708 O O . LEU A 1 479 ? 12.178 8.832 -34.577 1.00 83.44 479 LEU A O 1
ATOM 3712 N N . GLN A 1 480 ? 10.636 9.560 -33.117 1.00 79.06 480 GLN A N 1
ATOM 3713 C CA . GLN A 1 480 ? 11.586 10.007 -32.102 1.00 79.06 480 GLN A CA 1
ATOM 3714 C C . GLN A 1 480 ? 12.480 8.866 -31.590 1.00 79.06 480 GLN A C 1
ATOM 3716 O O . GLN A 1 480 ? 13.689 9.054 -31.442 1.00 79.06 480 GLN A O 1
ATOM 3721 N N . VAL A 1 481 ? 11.906 7.688 -31.326 1.00 86.75 481 VAL A N 1
ATOM 3722 C CA . VAL A 1 481 ? 12.658 6.515 -30.857 1.00 86.75 481 VAL A CA 1
ATOM 3723 C C . VAL A 1 481 ? 13.598 6.005 -31.945 1.00 86.75 481 VAL A C 1
ATOM 3725 O O . VAL A 1 481 ? 14.789 5.843 -31.682 1.00 86.75 481 VAL A O 1
ATOM 3728 N N . VAL A 1 482 ? 13.093 5.788 -33.162 1.00 87.12 482 VAL A N 1
ATOM 3729 C CA . VAL A 1 482 ? 13.882 5.206 -34.257 1.00 87.12 482 VAL A CA 1
ATOM 3730 C C . VAL A 1 482 ? 14.982 6.169 -34.711 1.00 87.12 482 VAL A C 1
ATOM 3732 O O . VAL A 1 482 ? 16.125 5.743 -34.848 1.00 87.12 482 VAL A O 1
ATOM 3735 N N . LEU A 1 483 ? 14.706 7.476 -34.831 1.00 83.06 483 LEU A N 1
ATOM 3736 C CA . LEU A 1 483 ? 15.736 8.485 -35.129 1.00 83.06 483 LEU A CA 1
ATOM 3737 C C . LEU A 1 483 ? 16.869 8.471 -34.107 1.00 83.06 483 LEU A C 1
ATOM 3739 O O . LEU A 1 483 ? 18.032 8.586 -34.477 1.00 83.06 483 LEU A O 1
ATOM 3743 N N . ASN A 1 484 ? 16.546 8.329 -32.824 1.00 81.25 484 ASN A N 1
ATOM 3744 C CA . ASN A 1 484 ? 17.548 8.295 -31.768 1.00 81.25 484 ASN A CA 1
ATOM 3745 C C . ASN A 1 484 ? 18.437 7.041 -31.862 1.00 81.25 484 ASN A C 1
ATOM 3747 O O . ASN A 1 484 ? 19.656 7.131 -31.720 1.00 81.25 484 ASN A O 1
ATOM 3751 N N . LEU A 1 485 ? 17.851 5.880 -32.170 1.00 88.75 485 LEU A N 1
ATOM 3752 C CA . LEU A 1 485 ? 18.612 4.650 -32.410 1.00 88.75 485 LEU A CA 1
ATOM 3753 C C . LEU A 1 485 ? 19.499 4.764 -33.663 1.00 88.75 485 LEU A C 1
ATOM 3755 O O . LEU A 1 485 ? 20.686 4.454 -33.601 1.00 88.75 485 LEU A O 1
ATOM 3759 N N . VAL A 1 486 ? 18.966 5.297 -34.766 1.00 87.38 486 VAL A N 1
ATOM 3760 C CA . VAL A 1 486 ? 19.697 5.518 -36.029 1.00 87.38 486 VAL A CA 1
ATOM 3761 C C . VAL A 1 486 ? 20.824 6.544 -35.864 1.00 87.38 486 VAL A C 1
ATOM 3763 O O . VAL A 1 486 ? 21.928 6.348 -36.376 1.00 87.38 486 VAL A O 1
ATOM 3766 N N . ALA A 1 487 ? 20.593 7.618 -35.109 1.00 80.75 487 ALA A N 1
ATOM 3767 C CA . ALA A 1 487 ? 21.614 8.615 -34.801 1.00 80.75 487 ALA A CA 1
ATOM 3768 C C . ALA A 1 487 ? 22.752 8.021 -33.955 1.00 80.75 487 ALA A C 1
ATOM 3770 O O . ALA A 1 487 ? 23.923 8.303 -34.222 1.00 80.75 487 ALA A O 1
ATOM 3771 N N . ASN A 1 488 ? 22.432 7.158 -32.982 1.00 83.56 488 ASN A N 1
ATOM 3772 C CA . ASN A 1 488 ? 23.441 6.417 -32.224 1.00 83.56 488 ASN A CA 1
ATOM 3773 C C . ASN A 1 488 ? 24.234 5.469 -33.137 1.00 83.56 488 ASN A C 1
ATOM 3775 O O . ASN A 1 488 ? 25.464 5.505 -33.116 1.00 83.56 488 ASN A O 1
ATOM 3779 N N . ALA A 1 489 ? 23.563 4.707 -34.004 1.00 86.88 489 ALA A N 1
ATOM 3780 C CA . ALA A 1 489 ? 24.214 3.820 -34.968 1.00 86.88 489 ALA A CA 1
ATOM 3781 C C . ALA A 1 489 ? 25.194 4.574 -35.890 1.00 86.88 489 ALA A C 1
ATOM 3783 O O . ALA A 1 489 ? 26.342 4.157 -36.054 1.00 86.88 489 ALA A O 1
ATOM 3784 N N . ASN A 1 490 ? 24.796 5.736 -36.426 1.00 84.00 490 ASN A N 1
ATOM 3785 C CA . ASN A 1 490 ? 25.672 6.575 -37.255 1.00 84.00 490 ASN A CA 1
ATOM 3786 C C . ASN A 1 490 ? 26.868 7.142 -36.473 1.00 84.00 490 ASN A C 1
ATOM 3788 O O . ASN A 1 490 ? 27.952 7.310 -37.026 1.00 84.00 490 ASN A O 1
ATOM 3792 N N . LYS A 1 491 ? 26.673 7.465 -35.190 1.00 79.00 491 LYS A N 1
ATOM 3793 C CA . LYS A 1 491 ? 27.714 8.032 -34.322 1.00 79.00 491 LYS A CA 1
ATOM 3794 C C . LYS A 1 491 ? 28.797 7.010 -33.965 1.00 79.00 491 LYS A C 1
ATOM 3796 O O . LYS A 1 491 ? 29.971 7.374 -33.885 1.00 79.00 491 LYS A O 1
ATOM 3801 N N . PHE A 1 492 ? 28.414 5.756 -33.731 1.00 81.75 492 PHE A N 1
ATOM 3802 C CA . PHE A 1 492 ? 29.321 4.699 -33.266 1.00 81.75 492 PHE A CA 1
ATOM 3803 C C . PHE A 1 492 ? 29.850 3.787 -34.384 1.00 81.75 492 PHE A C 1
ATOM 3805 O O . PHE A 1 492 ? 30.724 2.953 -34.132 1.00 81.75 492 PHE A O 1
ATOM 3812 N N . THR A 1 493 ? 29.403 4.008 -35.622 1.00 83.25 493 THR A N 1
ATOM 3813 C CA . THR A 1 493 ? 29.900 3.331 -36.826 1.00 83.25 493 THR A CA 1
ATOM 3814 C C . THR A 1 493 ? 30.780 4.264 -37.650 1.00 83.25 493 THR A C 1
ATOM 3816 O O . THR A 1 493 ? 30.482 5.448 -37.802 1.00 83.25 493 THR A O 1
ATOM 3819 N N . LYS A 1 494 ? 31.876 3.743 -38.207 1.00 80.62 494 LYS A N 1
ATOM 3820 C CA . LYS A 1 494 ? 32.737 4.475 -39.147 1.00 80.62 494 LYS A CA 1
ATOM 3821 C C . LYS A 1 494 ? 33.066 3.602 -40.340 1.00 80.62 494 LYS A C 1
ATOM 3823 O O . LYS A 1 494 ? 33.577 2.503 -40.146 1.00 80.62 494 LYS A O 1
ATOM 3828 N N . ASN A 1 495 ? 32.862 4.124 -41.547 1.00 81.56 495 ASN A N 1
ATOM 3829 C CA . ASN A 1 495 ? 33.058 3.382 -42.796 1.00 81.56 495 ASN A CA 1
ATOM 3830 C C . ASN A 1 495 ? 32.304 2.040 -42.808 1.00 81.56 495 ASN A C 1
ATOM 3832 O O . ASN A 1 495 ? 32.817 1.045 -43.319 1.00 81.56 495 ASN A O 1
ATOM 3836 N N . GLY A 1 496 ? 31.121 2.008 -42.192 1.00 85.38 496 GLY A N 1
ATOM 3837 C CA . GLY A 1 496 ? 30.327 0.796 -42.007 1.00 85.38 496 GLY A CA 1
ATOM 3838 C C . GLY A 1 496 ? 28.928 0.901 -42.604 1.00 85.38 496 GLY A C 1
ATOM 3839 O O . GLY A 1 496 ? 28.587 1.877 -43.284 1.00 85.38 496 GLY A O 1
ATOM 3840 N N . ALA A 1 497 ? 28.124 -0.125 -42.344 1.00 87.25 497 ALA A N 1
ATOM 3841 C CA . ALA A 1 497 ? 26.740 -0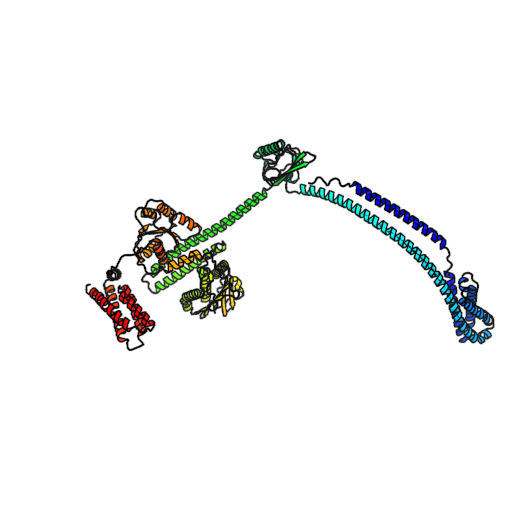.210 -42.785 1.00 87.25 497 ALA A CA 1
ATOM 3842 C C . ALA A 1 497 ? 25.798 -0.209 -41.579 1.00 87.25 497 ALA A C 1
ATOM 3844 O O . ALA A 1 497 ? 26.113 -0.767 -40.528 1.00 87.25 497 ALA A O 1
ATOM 3845 N N . ILE A 1 498 ? 24.654 0.444 -41.747 1.00 91.94 498 ILE A N 1
ATOM 3846 C CA . ILE A 1 498 ? 23.554 0.446 -40.794 1.00 91.94 498 ILE A CA 1
ATOM 3847 C C . ILE A 1 498 ? 22.310 -0.057 -41.531 1.00 91.94 498 ILE A C 1
ATOM 3849 O O . ILE A 1 498 ? 22.010 0.454 -42.613 1.00 91.94 498 ILE A O 1
ATOM 3853 N N . SER A 1 499 ? 21.595 -1.032 -40.969 1.00 91.56 499 SER A N 1
ATOM 3854 C CA . SER A 1 499 ? 20.277 -1.454 -41.461 1.00 91.56 499 SER A CA 1
ATOM 3855 C C . SER A 1 499 ? 19.179 -1.047 -40.487 1.00 91.56 499 SER A C 1
ATOM 3857 O O . SER A 1 499 ? 19.383 -1.045 -39.270 1.00 91.56 499 SER A O 1
ATOM 3859 N N . VAL A 1 500 ? 18.028 -0.659 -41.030 1.00 91.94 500 VAL A N 1
ATOM 3860 C CA . VAL A 1 500 ? 16.805 -0.426 -40.264 1.00 91.94 500 VAL A CA 1
ATOM 3861 C C . VAL A 1 500 ? 15.732 -1.364 -40.791 1.00 91.94 500 VAL A C 1
ATOM 3863 O O . VAL A 1 500 ? 15.268 -1.199 -41.916 1.00 91.94 500 VAL A O 1
ATOM 3866 N N . ASP A 1 501 ? 15.343 -2.330 -39.973 1.00 92.00 501 ASP A N 1
ATOM 3867 C CA . ASP A 1 501 ? 14.481 -3.431 -40.387 1.00 92.00 501 ASP A CA 1
ATOM 3868 C C . ASP A 1 501 ? 13.154 -3.371 -39.622 1.00 92.00 501 ASP A C 1
ATOM 3870 O O . ASP A 1 501 ? 13.123 -2.978 -38.450 1.00 92.00 501 ASP A O 1
ATOM 3874 N N . CYS A 1 502 ? 12.057 -3.764 -40.266 1.00 91.50 502 CYS A N 1
ATOM 3875 C CA . CYS A 1 502 ? 10.757 -3.924 -39.616 1.00 91.50 502 CYS A CA 1
ATOM 3876 C C . CYS A 1 502 ? 10.160 -5.292 -39.944 1.00 91.50 502 CYS A C 1
ATOM 3878 O O . CYS A 1 502 ? 9.853 -5.564 -41.101 1.00 91.50 502 CYS A O 1
ATOM 3880 N N . ASP A 1 503 ? 9.937 -6.107 -38.912 1.00 90.06 503 ASP A N 1
ATOM 3881 C CA . ASP A 1 503 ? 9.385 -7.455 -39.039 1.00 90.06 503 ASP A CA 1
ATOM 3882 C C . ASP A 1 503 ? 8.152 -7.632 -38.146 1.00 90.06 503 ASP A C 1
ATOM 3884 O O . ASP A 1 503 ? 8.118 -7.194 -36.993 1.00 90.06 503 ASP A O 1
ATOM 3888 N N . GLN A 1 504 ? 7.143 -8.347 -38.641 1.00 87.69 504 GLN A N 1
ATOM 3889 C CA . GLN A 1 504 ? 6.088 -8.898 -37.795 1.00 87.69 504 GLN A CA 1
ATOM 3890 C C . GLN A 1 504 ? 6.583 -10.183 -37.113 1.00 87.69 504 GLN A C 1
ATOM 3892 O O . GLN A 1 504 ? 7.025 -11.125 -37.775 1.00 87.69 504 GLN A O 1
ATOM 3897 N N . LEU A 1 505 ? 6.496 -10.246 -35.781 1.00 86.06 505 LEU A N 1
ATOM 3898 C CA . LEU A 1 505 ? 6.890 -11.434 -35.020 1.00 86.06 505 LEU A CA 1
ATOM 3899 C C . LEU A 1 505 ? 5.894 -12.587 -35.228 1.00 86.06 505 LEU A C 1
ATOM 3901 O O . LEU A 1 505 ? 4.742 -12.401 -35.616 1.00 86.06 505 LEU A O 1
ATOM 3905 N N . SER A 1 506 ? 6.335 -13.814 -34.932 1.00 79.62 506 SER A N 1
ATOM 3906 C CA . SER A 1 506 ? 5.553 -15.046 -35.137 1.00 79.62 506 SER A CA 1
ATOM 3907 C C . SER A 1 506 ? 4.247 -15.123 -34.335 1.00 79.62 506 SER A C 1
ATOM 3909 O O . SER A 1 506 ? 3.429 -16.004 -34.592 1.00 79.62 506 SER A O 1
ATOM 3911 N N . ASP A 1 507 ? 4.071 -14.248 -33.342 1.00 76.88 507 ASP A N 1
ATOM 3912 C CA . ASP A 1 507 ? 2.827 -14.108 -32.583 1.00 76.88 507 ASP A CA 1
ATOM 3913 C C . ASP A 1 507 ? 1.723 -13.392 -33.382 1.00 76.88 507 ASP A C 1
ATOM 3915 O O . ASP A 1 507 ? 0.555 -13.487 -33.019 1.00 76.88 507 ASP A O 1
ATOM 3919 N N . GLY A 1 508 ? 2.074 -12.710 -34.480 1.00 72.38 508 GLY A N 1
ATOM 3920 C CA . GLY A 1 508 ? 1.160 -11.948 -35.328 1.00 72.38 508 GLY A CA 1
ATOM 3921 C C . GLY A 1 508 ? 0.603 -10.680 -34.673 1.00 72.38 508 GLY A C 1
ATOM 3922 O O . GLY A 1 508 ? -0.075 -9.903 -35.342 1.00 72.38 508 GLY A O 1
ATOM 3923 N N . GLU A 1 509 ? 0.901 -10.444 -33.398 1.00 80.75 509 GLU A N 1
ATOM 3924 C CA . GLU A 1 509 ? 0.374 -9.341 -32.590 1.00 80.75 509 GLU A CA 1
ATOM 3925 C C . GLU A 1 509 ? 1.449 -8.307 -32.255 1.00 80.75 509 GLU A C 1
ATOM 3927 O O . GLU A 1 509 ? 1.114 -7.217 -31.795 1.00 80.75 509 GLU A O 1
ATOM 3932 N N . THR A 1 510 ? 2.722 -8.606 -32.518 1.00 88.56 510 THR A N 1
ATOM 3933 C CA . THR A 1 510 ? 3.843 -7.718 -32.213 1.00 88.56 510 THR A CA 1
ATOM 3934 C C . THR A 1 510 ? 4.623 -7.364 -33.478 1.00 88.56 510 THR A C 1
ATOM 3936 O O . THR A 1 510 ? 4.958 -8.229 -34.288 1.00 88.56 510 THR A O 1
ATOM 3939 N N . VAL A 1 511 ? 4.951 -6.080 -33.633 1.00 90.50 511 VAL A N 1
ATOM 3940 C CA . VAL A 1 511 ? 5.884 -5.585 -34.652 1.00 90.50 511 VAL A CA 1
ATOM 3941 C C . VAL A 1 511 ? 7.226 -5.261 -34.002 1.00 90.50 511 VAL A C 1
ATOM 3943 O O . VAL A 1 511 ? 7.279 -4.626 -32.945 1.00 90.50 511 VAL A O 1
ATOM 3946 N N . GLU A 1 512 ? 8.312 -5.714 -34.616 1.00 92.75 512 GLU A N 1
ATOM 3947 C CA . GLU A 1 512 ? 9.681 -5.454 -34.189 1.00 92.75 512 GLU A CA 1
ATOM 3948 C C . GLU A 1 512 ? 10.353 -4.494 -35.176 1.00 92.75 512 GLU A C 1
ATOM 3950 O O . GLU A 1 512 ? 10.413 -4.772 -36.370 1.00 92.75 512 GLU A O 1
ATOM 3955 N N . PHE A 1 513 ? 10.873 -3.370 -34.681 1.00 93.31 513 PHE A N 1
ATOM 3956 C CA . PHE A 1 513 ? 11.803 -2.533 -35.441 1.00 93.31 513 PHE A CA 1
ATOM 3957 C C . PHE A 1 513 ? 13.214 -2.778 -34.926 1.00 93.31 513 PHE A C 1
ATOM 3959 O O . PHE A 1 513 ? 13.447 -2.698 -33.716 1.00 93.31 513 PHE A O 1
ATOM 3966 N N . ARG A 1 514 ? 14.160 -3.030 -35.830 1.00 94.25 514 ARG A N 1
ATOM 3967 C CA . ARG A 1 514 ? 15.573 -3.246 -35.513 1.00 94.25 514 ARG A CA 1
ATOM 3968 C C . ARG A 1 514 ? 16.439 -2.193 -36.180 1.00 94.25 514 ARG A C 1
ATOM 3970 O O . ARG A 1 514 ? 16.214 -1.833 -37.326 1.00 94.25 514 ARG A O 1
ATOM 3977 N N . VAL A 1 515 ? 17.446 -1.717 -35.462 1.00 94.31 515 VAL A N 1
ATOM 3978 C CA . VAL A 1 515 ? 18.523 -0.883 -35.994 1.00 94.31 515 VAL A CA 1
ATOM 3979 C C . VAL A 1 515 ? 19.826 -1.626 -35.751 1.00 94.31 515 VAL A C 1
ATOM 3981 O O . VAL A 1 515 ? 20.248 -1.769 -34.602 1.00 94.31 515 VAL A O 1
ATOM 3984 N N . THR A 1 516 ? 20.439 -2.100 -36.829 1.00 93.12 516 THR A N 1
ATOM 3985 C CA . THR A 1 516 ? 21.686 -2.866 -36.803 1.00 93.12 516 THR A CA 1
ATOM 3986 C C . THR A 1 516 ? 22.826 -1.993 -37.287 1.00 93.12 516 THR A C 1
ATOM 3988 O O . THR A 1 516 ? 22.730 -1.386 -38.349 1.00 93.12 516 THR A O 1
ATOM 3991 N N . ASP A 1 517 ? 23.922 -1.948 -36.542 1.00 92.81 517 ASP A N 1
ATOM 3992 C CA . ASP A 1 517 ? 25.124 -1.195 -36.874 1.00 92.81 517 ASP A CA 1
ATOM 3993 C C . ASP A 1 517 ? 26.355 -2.107 -36.893 1.00 92.81 517 ASP A C 1
ATOM 3995 O O . ASP A 1 517 ? 26.474 -3.008 -36.068 1.00 92.81 517 ASP A O 1
ATOM 3999 N N . THR A 1 518 ? 27.290 -1.869 -37.818 1.00 89.56 518 THR A N 1
ATOM 4000 C CA . THR A 1 518 ? 28.596 -2.560 -37.862 1.00 89.56 518 THR A CA 1
ATOM 4001 C C . THR A 1 518 ? 29.681 -1.774 -37.113 1.00 89.56 518 THR A C 1
ATOM 4003 O O . THR A 1 518 ? 30.815 -1.651 -37.589 1.00 89.56 518 THR A O 1
ATOM 4006 N N . GLY A 1 519 ? 29.308 -1.105 -36.022 1.00 85.38 519 GLY A N 1
ATOM 4007 C CA . GLY A 1 519 ? 30.167 -0.222 -35.248 1.00 85.38 519 GLY A CA 1
ATOM 4008 C C . GLY A 1 519 ? 31.024 -0.949 -34.214 1.00 85.38 519 GLY A C 1
ATOM 4009 O O . GLY A 1 519 ? 31.342 -2.130 -34.322 1.00 85.38 519 GLY A O 1
ATOM 4010 N N . ILE A 1 520 ? 31.437 -0.212 -33.181 1.00 83.19 520 ILE A N 1
ATOM 4011 C CA . ILE A 1 520 ? 32.352 -0.714 -32.139 1.00 83.19 520 ILE A CA 1
ATOM 4012 C C . ILE A 1 520 ? 31.753 -1.807 -31.242 1.00 83.19 520 ILE A C 1
ATOM 4014 O O . ILE A 1 520 ? 32.508 -2.478 -30.540 1.00 83.19 520 ILE A O 1
ATOM 4018 N N . GLY A 1 521 ? 30.430 -1.977 -31.242 1.00 83.31 521 GLY A N 1
ATOM 4019 C CA . GLY A 1 521 ? 29.718 -2.861 -30.322 1.00 83.31 521 GLY A CA 1
ATOM 4020 C C . GLY A 1 521 ? 29.815 -2.448 -28.846 1.00 83.31 521 GLY A C 1
ATOM 4021 O O . GLY A 1 521 ? 30.518 -1.509 -28.467 1.00 83.31 521 GLY A O 1
ATOM 4022 N N . ILE A 1 522 ? 29.082 -3.160 -27.994 1.00 85.31 522 ILE A N 1
ATOM 4023 C CA . ILE A 1 522 ? 28.903 -2.876 -26.568 1.00 85.31 522 ILE A CA 1
ATOM 4024 C C . ILE A 1 522 ? 29.248 -4.138 -25.773 1.00 85.31 522 ILE A C 1
ATOM 4026 O O . ILE A 1 522 ? 28.785 -5.233 -26.086 1.00 85.31 522 ILE A O 1
ATOM 4030 N N . ALA A 1 523 ? 30.063 -3.992 -24.726 1.00 83.12 523 ALA A N 1
ATOM 4031 C CA . ALA A 1 523 ? 30.402 -5.098 -23.834 1.00 83.12 523 ALA A CA 1
ATOM 4032 C C . ALA A 1 523 ? 29.183 -5.544 -23.004 1.00 83.12 523 ALA A C 1
ATOM 4034 O O . ALA A 1 523 ? 28.403 -4.715 -22.533 1.00 83.12 523 ALA A O 1
ATOM 4035 N N . SER A 1 524 ? 29.050 -6.853 -22.770 1.00 82.00 524 SER A N 1
ATOM 4036 C CA . SER A 1 524 ? 27.883 -7.456 -22.104 1.00 82.00 524 SER A CA 1
ATOM 4037 C C . SER A 1 524 ? 27.620 -6.950 -20.685 1.00 82.00 524 SER A C 1
ATOM 4039 O O . SER A 1 524 ? 26.485 -6.966 -20.223 1.00 82.00 524 SER A O 1
ATOM 4041 N N . GLU A 1 525 ? 28.648 -6.457 -19.995 1.00 78.94 525 GLU A N 1
ATOM 4042 C CA . GLU A 1 525 ? 28.532 -5.846 -18.663 1.00 78.94 525 GLU A CA 1
ATOM 4043 C C . GLU A 1 525 ? 27.734 -4.534 -18.646 1.00 78.94 525 GLU A C 1
ATOM 4045 O O . GLU A 1 525 ? 27.316 -4.072 -17.585 1.00 78.94 525 GLU A O 1
ATOM 4050 N N . HIS A 1 526 ? 27.495 -3.937 -19.815 1.00 80.00 526 HIS A N 1
ATOM 4051 C CA . HIS A 1 526 ? 26.821 -2.653 -19.931 1.00 80.00 526 HIS A CA 1
ATOM 4052 C C . HIS A 1 526 ? 25.364 -2.738 -20.390 1.00 80.00 526 HIS A C 1
ATOM 4054 O O . HIS A 1 526 ? 24.670 -1.727 -20.283 1.00 80.00 526 HIS A O 1
ATOM 4060 N N . TYR A 1 527 ? 24.871 -3.902 -20.828 1.00 81.88 527 TYR A N 1
ATOM 4061 C CA . TYR A 1 527 ? 23.536 -4.050 -21.431 1.00 81.88 527 TYR A CA 1
ATOM 4062 C C . TYR A 1 527 ? 22.396 -3.503 -20.561 1.00 81.88 527 TYR A C 1
ATOM 4064 O O . TYR A 1 527 ? 21.541 -2.773 -21.058 1.00 81.88 527 TYR A O 1
ATOM 4072 N N . ASP A 1 528 ? 22.416 -3.779 -19.256 1.00 75.81 528 ASP A N 1
ATOM 4073 C CA . ASP A 1 528 ? 21.362 -3.316 -18.342 1.00 75.81 528 ASP A CA 1
ATOM 4074 C C . ASP A 1 528 ? 21.473 -1.815 -18.031 1.00 75.81 528 ASP A C 1
ATOM 4076 O O . ASP A 1 528 ? 20.484 -1.137 -17.746 1.00 75.81 528 ASP A O 1
ATOM 4080 N N . THR A 1 529 ? 22.689 -1.275 -18.120 1.00 75.62 529 THR A N 1
ATOM 4081 C CA . THR A 1 529 ? 23.018 0.074 -17.643 1.00 75.62 529 THR A CA 1
ATOM 4082 C C . THR A 1 529 ? 22.943 1.150 -18.724 1.00 75.62 529 THR A C 1
ATOM 4084 O O . THR A 1 529 ? 22.766 2.319 -18.399 1.00 75.62 529 THR A O 1
ATOM 4087 N N . ILE A 1 530 ? 23.042 0.794 -20.009 1.00 79.31 530 ILE A N 1
ATOM 4088 C CA . ILE A 1 530 ? 23.039 1.764 -21.124 1.00 79.31 530 ILE A CA 1
ATOM 4089 C C . ILE A 1 530 ? 21.704 2.487 -21.316 1.00 79.31 530 ILE A C 1
ATOM 4091 O O . ILE A 1 530 ? 21.661 3.556 -21.919 1.00 79.31 530 ILE A O 1
ATOM 4095 N N . PHE A 1 531 ? 20.612 1.911 -20.815 1.00 81.25 531 PHE A N 1
ATOM 4096 C CA . PHE A 1 531 ? 19.303 2.545 -20.866 1.00 81.25 531 PHE A CA 1
ATOM 4097 C C . PHE A 1 531 ? 19.048 3.449 -19.647 1.00 81.25 531 PHE A C 1
ATOM 4099 O O . PHE A 1 531 ? 18.039 4.154 -19.636 1.00 81.25 531 PHE A O 1
ATOM 4106 N N . GLU A 1 532 ? 19.891 3.411 -18.604 1.00 70.12 532 GLU A N 1
ATOM 4107 C CA . GLU A 1 532 ? 19.768 4.288 -17.430 1.00 70.12 532 GLU A CA 1
ATOM 4108 C C . GLU A 1 532 ? 20.050 5.757 -17.774 1.00 70.12 532 GLU A C 1
ATOM 4110 O O . GLU A 1 532 ? 20.899 6.072 -18.608 1.00 70.12 532 GLU A O 1
ATOM 4115 N N . ASP A 1 533 ? 19.343 6.660 -17.093 1.00 63.53 533 ASP A N 1
ATOM 4116 C CA . ASP A 1 533 ? 19.440 8.097 -17.333 1.00 63.53 533 ASP A CA 1
ATOM 4117 C C . ASP A 1 533 ? 20.856 8.610 -16.992 1.00 63.53 533 ASP A C 1
ATOM 4119 O O . ASP A 1 533 ? 21.427 8.268 -15.954 1.00 63.53 533 ASP A O 1
ATOM 4123 N N . PHE A 1 534 ? 21.420 9.450 -17.866 1.00 57.22 534 PHE A N 1
ATOM 4124 C CA . PHE A 1 534 ? 22.749 10.074 -17.737 1.00 57.22 534 PHE A CA 1
ATOM 4125 C C . PHE A 1 534 ? 23.949 9.118 -17.783 1.00 57.22 534 PHE A C 1
ATOM 4127 O O . PHE A 1 534 ? 25.078 9.539 -17.511 1.00 57.22 534 PHE A O 1
ATOM 4134 N N . ARG A 1 535 ? 23.762 7.851 -18.170 1.00 57.72 535 ARG A N 1
ATOM 4135 C CA . ARG A 1 535 ? 24.892 6.940 -18.365 1.00 57.72 535 ARG A CA 1
ATOM 4136 C C . ARG A 1 535 ? 25.508 7.098 -19.749 1.00 57.72 535 ARG A C 1
ATOM 4138 O O . ARG A 1 535 ? 24.841 7.033 -20.776 1.00 57.72 535 ARG A O 1
ATOM 4145 N N . THR A 1 536 ? 26.823 7.285 -19.764 1.00 58.97 536 THR A N 1
ATOM 4146 C CA . THR A 1 536 ? 27.659 7.255 -20.966 1.00 58.97 536 THR A CA 1
ATOM 4147 C C . THR A 1 536 ? 28.811 6.288 -20.708 1.00 58.97 536 THR A C 1
ATOM 4149 O O . THR A 1 536 ? 29.343 6.243 -19.600 1.00 58.97 536 THR A O 1
ATOM 4152 N N . LEU A 1 537 ? 29.150 5.454 -21.693 1.00 57.50 537 LEU A N 1
ATOM 4153 C CA . LEU A 1 537 ? 30.291 4.544 -21.583 1.00 57.50 537 LEU A CA 1
ATOM 4154 C C . LEU A 1 537 ? 31.585 5.357 -21.663 1.00 57.50 537 LEU A C 1
ATOM 4156 O O . LEU A 1 537 ? 31.724 6.224 -22.526 1.00 57.50 537 LEU A O 1
ATOM 4160 N N . ASP A 1 538 ? 32.484 5.116 -20.711 1.00 46.00 538 ASP A N 1
ATOM 4161 C CA . ASP A 1 538 ? 33.556 6.035 -20.349 1.00 46.00 538 ASP A CA 1
ATOM 4162 C C . ASP A 1 538 ? 34.531 6.354 -21.501 1.00 46.00 538 ASP A C 1
ATOM 4164 O O . ASP A 1 538 ? 34.881 5.526 -22.344 1.00 46.00 538 ASP A O 1
ATOM 4168 N N . THR A 1 539 ? 34.993 7.599 -21.456 1.00 42.72 539 THR A N 1
ATOM 4169 C CA . THR A 1 539 ? 35.750 8.463 -22.384 1.00 42.72 539 THR A CA 1
ATOM 4170 C C . THR A 1 539 ? 37.098 7.953 -22.939 1.00 42.72 539 THR A C 1
ATOM 4172 O O . THR A 1 539 ? 37.907 8.730 -23.456 1.00 42.72 539 THR A O 1
ATOM 4175 N N . SER A 1 540 ? 37.365 6.650 -22.886 1.00 37.06 540 SER A N 1
ATOM 4176 C CA . SER A 1 540 ? 38.691 6.054 -23.121 1.00 37.06 540 SER A CA 1
ATOM 4177 C C . SER A 1 540 ? 39.012 5.669 -24.576 1.00 37.06 540 SER A C 1
ATOM 4179 O O . SER A 1 540 ? 40.132 5.245 -24.859 1.00 37.06 540 SER A O 1
ATOM 4181 N N . TYR A 1 541 ? 38.115 5.935 -25.532 1.00 37.38 541 TYR A N 1
ATOM 4182 C CA . TYR A 1 541 ? 38.412 5.884 -26.971 1.00 37.38 541 TYR A CA 1
ATOM 4183 C C . TYR A 1 541 ? 38.195 7.255 -27.634 1.00 37.38 541 TYR A C 1
ATOM 4185 O O . TYR A 1 541 ? 37.141 7.572 -28.172 1.00 37.38 541 TYR A O 1
ATOM 4193 N N . GLY A 1 542 ? 39.240 8.086 -27.564 1.00 35.53 542 GLY A N 1
ATOM 4194 C CA . GLY A 1 542 ? 39.543 9.215 -28.453 1.00 35.53 542 GLY A CA 1
ATOM 4195 C C . GLY A 1 542 ? 38.389 10.112 -28.927 1.00 35.53 542 GLY A C 1
ATOM 4196 O O . GLY A 1 542 ? 37.877 9.909 -30.021 1.00 35.53 542 GLY A O 1
ATOM 4197 N N . ARG A 1 543 ? 38.102 11.190 -28.178 1.00 37.94 543 ARG A N 1
ATOM 4198 C CA . ARG A 1 543 ? 37.503 12.468 -28.651 1.00 37.94 543 ARG A CA 1
ATOM 4199 C C . ARG A 1 543 ? 36.366 12.372 -29.694 1.00 37.94 543 ARG A C 1
ATOM 4201 O O . ARG A 1 543 ? 36.329 13.192 -30.607 1.00 37.94 543 ARG A O 1
ATOM 4208 N N . MET A 1 544 ? 35.445 11.411 -29.590 1.00 38.94 544 MET A N 1
ATOM 4209 C CA . MET A 1 544 ? 34.354 11.290 -30.576 1.00 38.94 544 MET A CA 1
ATOM 4210 C C . MET A 1 544 ? 32.941 11.079 -30.020 1.00 38.94 544 MET A C 1
ATOM 4212 O O . MET A 1 544 ? 32.015 10.931 -30.810 1.00 38.94 544 MET A O 1
ATOM 4216 N N . ALA A 1 545 ? 32.710 11.142 -28.706 1.00 41.16 545 ALA A N 1
ATOM 4217 C CA . ALA A 1 545 ? 31.359 10.954 -28.175 1.00 41.16 545 ALA A CA 1
ATOM 4218 C C . ALA A 1 545 ? 30.995 11.916 -27.035 1.00 41.16 545 ALA A C 1
ATOM 4220 O O . ALA A 1 545 ? 30.920 11.515 -25.882 1.00 41.16 545 ALA A O 1
ATOM 4221 N N . GLU A 1 546 ? 30.666 13.167 -27.365 1.00 43.88 546 GLU A N 1
ATOM 4222 C CA . GLU A 1 546 ? 29.789 13.986 -26.512 1.00 43.88 546 GLU A CA 1
ATOM 4223 C C . GLU A 1 546 ? 28.334 13.553 -26.747 1.00 43.88 546 GLU A C 1
ATOM 4225 O O . GLU A 1 546 ? 27.861 13.488 -27.884 1.00 43.88 546 GLU A O 1
ATOM 4230 N N . GLY A 1 547 ? 27.625 13.154 -25.695 1.00 55.47 547 GLY A N 1
ATOM 4231 C CA . GLY A 1 547 ? 26.201 12.819 -25.735 1.00 55.47 547 GLY A CA 1
ATOM 4232 C C . GLY A 1 547 ? 25.603 12.939 -24.337 1.00 55.47 547 GLY A C 1
ATOM 4233 O O . GLY A 1 547 ? 26.289 12.672 -23.359 1.00 55.47 547 GLY A O 1
ATOM 4234 N N . SER A 1 548 ? 24.338 13.347 -24.229 1.00 55.28 548 SER A N 1
ATOM 4235 C CA . SER A 1 548 ? 23.693 13.662 -22.943 1.00 55.28 548 SER A CA 1
ATOM 4236 C C . SER A 1 548 ? 23.402 12.455 -22.044 1.00 55.28 548 SER A C 1
ATOM 4238 O O . SER A 1 548 ? 22.977 12.640 -20.909 1.00 55.28 548 SER A O 1
ATOM 4240 N N . GLY A 1 549 ? 23.557 11.223 -22.545 1.00 60.97 549 GLY A N 1
ATOM 4241 C CA . GLY A 1 549 ? 23.188 9.999 -21.817 1.00 60.97 549 GLY A CA 1
ATOM 4242 C C . GLY A 1 549 ? 21.682 9.857 -21.548 1.00 60.97 549 GLY A C 1
ATOM 4243 O O . GLY A 1 549 ? 21.275 8.982 -20.797 1.00 60.97 549 GLY A O 1
ATOM 4244 N N . LEU A 1 550 ? 20.843 10.720 -22.136 1.00 63.25 550 LEU A N 1
ATOM 4245 C CA . LEU A 1 550 ? 19.389 10.730 -21.921 1.00 63.25 550 LEU A CA 1
ATOM 4246 C C . LEU A 1 550 ? 18.609 10.018 -23.029 1.00 63.25 550 LEU A C 1
ATOM 4248 O O . LEU A 1 550 ? 17.479 9.594 -22.810 1.00 63.25 550 LEU A O 1
ATOM 4252 N N . GLY A 1 551 ? 19.198 9.883 -24.221 1.00 71.62 551 GLY A N 1
ATOM 4253 C CA . GLY A 1 551 ? 18.501 9.372 -25.400 1.00 71.62 551 GLY A CA 1
ATOM 4254 C C . GLY A 1 551 ? 17.893 7.986 -25.174 1.00 71.62 551 GLY A C 1
ATOM 4255 O O . GLY A 1 551 ? 16.693 7.809 -25.360 1.00 71.62 551 GLY A O 1
ATOM 4256 N N . LEU A 1 552 ? 18.695 6.998 -24.774 1.00 80.81 552 LEU A N 1
ATOM 4257 C CA . LEU A 1 552 ? 18.220 5.617 -24.621 1.00 80.81 552 LEU A CA 1
ATOM 4258 C C . LEU A 1 552 ? 17.219 5.458 -23.460 1.00 80.81 552 LEU A C 1
ATOM 4260 O O . LEU A 1 552 ? 16.265 4.689 -23.582 1.00 80.81 552 LEU A O 1
ATOM 4264 N N . GLY A 1 553 ? 17.373 6.234 -22.381 1.00 74.75 553 GLY A N 1
ATOM 4265 C CA . GLY A 1 553 ? 16.409 6.293 -21.277 1.00 74.75 553 GLY A CA 1
ATOM 4266 C C . GLY A 1 553 ? 15.049 6.848 -21.703 1.00 74.75 553 GLY A C 1
ATOM 4267 O O . GLY A 1 553 ? 14.014 6.251 -21.396 1.00 74.75 553 GLY A O 1
ATOM 4268 N N . ILE A 1 554 ? 15.040 7.923 -22.502 1.00 70.94 554 ILE A N 1
ATOM 4269 C CA . ILE A 1 554 ? 13.819 8.482 -23.103 1.00 70.94 554 ILE A CA 1
ATOM 4270 C C . ILE A 1 554 ? 13.186 7.474 -24.070 1.00 70.94 554 ILE A C 1
ATOM 4272 O O . ILE A 1 554 ? 11.983 7.231 -23.976 1.00 70.94 554 ILE A O 1
ATOM 4276 N N . SER A 1 555 ? 13.976 6.837 -24.944 1.00 84.75 555 SER A N 1
ATOM 4277 C CA . SER A 1 555 ? 13.469 5.816 -25.870 1.00 84.75 555 SER A CA 1
ATOM 4278 C C . SER A 1 555 ? 12.779 4.668 -25.136 1.00 84.75 555 SER A C 1
ATOM 4280 O O . SER A 1 555 ? 11.679 4.276 -25.513 1.00 84.75 555 SER A O 1
ATOM 4282 N N . ARG A 1 556 ? 13.371 4.176 -24.040 1.00 83.69 556 ARG A N 1
ATOM 4283 C CA . ARG A 1 556 ? 12.767 3.128 -23.209 1.00 83.69 556 ARG A CA 1
ATOM 4284 C C . ARG A 1 556 ? 11.438 3.561 -22.604 1.00 83.69 556 ARG A C 1
ATOM 4286 O O . ARG A 1 556 ? 10.477 2.810 -22.685 1.00 83.69 556 ARG A O 1
ATOM 4293 N N . ARG A 1 557 ? 11.352 4.771 -22.044 1.00 74.31 557 ARG A N 1
ATOM 4294 C CA . ARG A 1 557 ? 10.100 5.288 -21.463 1.00 74.31 557 ARG A CA 1
ATOM 4295 C C . ARG A 1 557 ? 9.007 5.463 -22.520 1.00 74.31 557 ARG A C 1
ATOM 4297 O O . ARG A 1 557 ? 7.870 5.091 -22.255 1.00 74.31 557 ARG A O 1
ATOM 4304 N N . ILE A 1 558 ? 9.352 5.968 -23.709 1.00 81.38 558 ILE A N 1
ATOM 4305 C CA . ILE A 1 558 ? 8.412 6.111 -24.831 1.00 81.38 558 ILE A CA 1
ATOM 4306 C C . ILE A 1 558 ? 7.893 4.738 -25.282 1.00 81.38 558 ILE A C 1
ATOM 4308 O O . ILE A 1 558 ? 6.688 4.556 -25.421 1.00 81.38 558 ILE A O 1
ATOM 4312 N N . VAL A 1 559 ? 8.780 3.754 -25.457 1.00 87.25 559 VAL A N 1
ATOM 4313 C CA . VAL A 1 559 ? 8.399 2.389 -25.858 1.00 87.25 559 VAL A CA 1
ATOM 4314 C C . VAL A 1 559 ? 7.521 1.719 -24.797 1.00 87.25 559 VAL A C 1
ATOM 4316 O O . VAL A 1 559 ? 6.485 1.158 -25.144 1.00 87.25 559 VAL A O 1
ATOM 4319 N N . THR A 1 560 ? 7.859 1.850 -23.509 1.00 85.19 560 THR A N 1
ATOM 4320 C CA . THR A 1 560 ? 7.024 1.347 -22.406 1.00 85.19 560 THR A CA 1
ATOM 4321 C C . THR A 1 560 ? 5.655 2.032 -22.366 1.00 85.19 560 THR A C 1
ATOM 4323 O O . THR A 1 560 ? 4.648 1.365 -22.141 1.00 85.19 560 THR A O 1
ATOM 4326 N N . ALA A 1 561 ? 5.586 3.347 -22.610 1.00 79.06 561 ALA A N 1
ATOM 4327 C CA . ALA A 1 561 ? 4.323 4.088 -22.665 1.00 79.06 561 ALA A CA 1
ATOM 4328 C C . ALA A 1 561 ? 3.441 3.657 -23.851 1.00 79.06 561 ALA A C 1
ATOM 4330 O O . ALA A 1 561 ? 2.221 3.619 -23.718 1.00 79.06 561 ALA A O 1
ATOM 4331 N N . MET A 1 562 ? 4.046 3.254 -24.974 1.00 82.69 562 MET A N 1
ATOM 4332 C CA . MET A 1 562 ? 3.355 2.616 -26.105 1.00 82.69 562 MET A CA 1
ATOM 4333 C C . MET A 1 562 ? 3.005 1.133 -25.852 1.00 82.69 562 MET A C 1
ATOM 4335 O O . MET A 1 562 ? 2.495 0.463 -26.746 1.00 82.69 562 MET A O 1
ATOM 4339 N N . GLY A 1 563 ? 3.258 0.604 -24.647 1.00 83.06 563 GLY A N 1
ATOM 4340 C CA . GLY A 1 563 ? 2.957 -0.782 -24.274 1.00 83.06 563 GLY A CA 1
ATOM 4341 C C . GLY A 1 563 ? 3.945 -1.817 -24.820 1.00 83.06 563 GLY A C 1
ATOM 4342 O O . GLY A 1 563 ? 3.627 -3.003 -24.842 1.00 83.06 563 GLY A O 1
ATOM 4343 N N . GLY A 1 564 ? 5.121 -1.381 -25.277 1.00 87.69 564 GLY A N 1
ATOM 4344 C CA . GLY A 1 564 ? 6.149 -2.228 -25.871 1.00 87.69 564 GLY A CA 1
ATOM 4345 C C . GLY A 1 564 ? 7.380 -2.464 -24.999 1.00 87.69 564 GLY A C 1
ATOM 4346 O O . GLY A 1 564 ? 7.454 -2.052 -23.842 1.00 87.69 564 GLY A O 1
ATOM 4347 N N . THR A 1 565 ? 8.387 -3.111 -25.587 1.00 91.44 565 THR A N 1
ATOM 4348 C CA . THR A 1 565 ? 9.695 -3.366 -24.959 1.00 91.44 565 THR A CA 1
ATOM 4349 C C . THR A 1 565 ? 10.844 -2.958 -25.879 1.00 91.44 565 THR A C 1
ATOM 4351 O O . THR A 1 565 ? 10.715 -3.015 -27.096 1.00 91.44 565 THR A O 1
ATOM 4354 N N . ILE A 1 566 ? 11.964 -2.516 -25.305 1.00 92.38 566 ILE A N 1
ATOM 4355 C CA . ILE A 1 566 ? 13.197 -2.160 -26.024 1.00 92.38 566 ILE A CA 1
ATOM 4356 C C . ILE A 1 566 ? 14.343 -3.030 -25.508 1.00 92.38 566 ILE A C 1
ATOM 4358 O O . ILE A 1 566 ? 14.391 -3.326 -24.312 1.00 92.38 566 ILE A O 1
ATOM 4362 N N . GLY A 1 567 ? 15.272 -3.403 -26.381 1.00 91.00 567 GLY A N 1
ATOM 4363 C CA . GLY A 1 567 ? 16.447 -4.179 -26.006 1.00 91.00 567 GLY A CA 1
ATOM 4364 C C . GLY A 1 567 ? 17.629 -3.999 -26.951 1.00 91.00 567 GLY A C 1
ATOM 4365 O O . GLY A 1 567 ? 17.606 -3.172 -27.866 1.00 91.00 567 GLY A O 1
ATOM 4366 N N . LEU A 1 568 ? 18.690 -4.750 -26.660 1.00 92.75 568 LEU A N 1
ATOM 4367 C CA . LEU A 1 568 ? 19.977 -4.704 -27.345 1.00 92.75 568 LEU A CA 1
ATOM 4368 C C . LEU A 1 568 ? 20.566 -6.113 -27.457 1.00 92.75 568 LEU A C 1
ATOM 4370 O O . LEU A 1 568 ? 20.561 -6.865 -26.484 1.00 92.75 568 LEU A O 1
ATOM 4374 N N . GLU A 1 569 ? 21.170 -6.407 -28.601 1.00 90.62 569 GLU A N 1
ATOM 4375 C CA . GLU A 1 569 ? 22.100 -7.516 -28.813 1.00 90.62 569 GLU A CA 1
ATOM 4376 C C . GLU A 1 569 ? 23.383 -6.950 -29.431 1.00 90.62 569 GLU A C 1
ATOM 4378 O O . GLU A 1 569 ? 23.320 -6.217 -30.411 1.00 90.62 569 GLU A O 1
ATOM 4383 N N . SER A 1 570 ? 24.562 -7.193 -28.855 1.00 91.00 570 SER A N 1
ATOM 4384 C CA . SER A 1 570 ? 25.792 -6.564 -29.360 1.00 91.00 570 SER A CA 1
ATOM 4385 C C . SER A 1 570 ? 27.041 -7.364 -29.032 1.00 91.00 570 SER A C 1
ATOM 4387 O O . SER A 1 570 ? 27.150 -7.917 -27.946 1.00 91.00 570 SER A O 1
ATOM 4389 N N . GLU A 1 571 ? 28.017 -7.384 -29.931 1.00 86.88 571 GLU A N 1
ATOM 4390 C CA . GLU A 1 571 ? 29.322 -7.994 -29.681 1.00 86.88 571 GLU A CA 1
ATOM 4391 C C . GLU A 1 571 ? 30.428 -6.960 -29.915 1.00 86.88 571 GLU A C 1
ATOM 4393 O O . GLU A 1 571 ? 30.451 -6.258 -30.931 1.00 86.88 571 GLU A O 1
ATOM 4398 N N . LEU A 1 572 ? 31.342 -6.841 -28.946 1.00 84.19 572 LEU A N 1
ATOM 4399 C CA . LEU A 1 572 ? 32.408 -5.843 -28.977 1.00 84.19 572 LEU A CA 1
ATOM 4400 C C . LEU A 1 572 ? 33.314 -6.062 -30.201 1.00 84.19 572 LEU A C 1
ATOM 4402 O O . LEU A 1 572 ? 33.929 -7.113 -30.356 1.00 84.19 572 LEU A O 1
ATOM 4406 N N . GLY A 1 573 ? 33.421 -5.040 -31.047 1.00 79.56 573 GLY A N 1
ATOM 4407 C CA . GLY A 1 573 ? 34.190 -5.044 -32.292 1.00 79.56 573 GLY A CA 1
ATOM 4408 C C . GLY A 1 573 ? 33.447 -5.584 -33.519 1.00 79.56 573 GLY A C 1
ATOM 4409 O O . GLY A 1 573 ? 34.024 -5.558 -34.605 1.00 79.56 573 GLY A O 1
ATOM 4410 N N . VAL A 1 574 ? 32.206 -6.056 -33.363 1.00 85.62 574 VAL A N 1
ATOM 4411 C CA . VAL A 1 574 ? 31.367 -6.573 -34.460 1.00 85.62 574 VAL A CA 1
ATOM 4412 C C . VAL A 1 574 ? 30.242 -5.596 -34.800 1.00 85.62 574 VAL A C 1
ATOM 4414 O O . VAL A 1 574 ? 29.997 -5.341 -35.979 1.00 85.62 574 VAL A O 1
ATOM 4417 N N . GLY A 1 575 ? 29.571 -5.045 -33.783 1.00 87.62 575 GLY A N 1
ATOM 4418 C CA . GLY A 1 575 ? 28.435 -4.148 -33.977 1.00 87.62 575 GLY A CA 1
ATOM 4419 C C . GLY A 1 575 ? 27.350 -4.293 -32.915 1.00 87.62 575 GLY A C 1
ATOM 4420 O O . GLY A 1 575 ? 27.507 -5.030 -31.934 1.00 87.62 575 GLY A O 1
ATOM 4421 N N . SER A 1 576 ? 26.240 -3.586 -33.102 1.00 92.50 576 SER A N 1
ATOM 4422 C CA . SER A 1 576 ? 25.103 -3.596 -32.174 1.00 92.50 576 SER A CA 1
ATOM 4423 C C . SER A 1 576 ? 23.774 -3.675 -32.921 1.00 92.50 576 SER A C 1
ATOM 4425 O O . SER A 1 576 ? 23.625 -3.139 -34.012 1.00 92.50 576 SER A O 1
ATOM 4427 N N . ILE A 1 577 ? 22.798 -4.344 -32.316 1.00 93.75 577 ILE A N 1
ATOM 4428 C CA . ILE A 1 577 ? 21.422 -4.473 -32.790 1.00 93.75 577 ILE A CA 1
ATOM 4429 C C . ILE A 1 577 ? 20.519 -3.949 -31.683 1.00 93.75 577 ILE A C 1
ATOM 4431 O O . ILE A 1 577 ? 20.334 -4.600 -30.655 1.00 93.75 577 ILE A O 1
ATOM 4435 N N . PHE A 1 578 ? 19.946 -2.770 -31.887 1.00 94.50 578 PHE A N 1
ATOM 4436 C CA . PHE A 1 578 ? 18.900 -2.245 -31.017 1.00 94.50 578 PHE A CA 1
ATOM 4437 C C . PHE A 1 578 ? 17.541 -2.621 -31.582 1.00 94.50 578 PHE A C 1
ATOM 4439 O O . PHE A 1 578 ? 17.276 -2.370 -32.754 1.00 94.50 578 PHE A O 1
ATOM 4446 N N . TRP A 1 579 ? 16.664 -3.172 -30.751 1.00 94.06 579 TRP A N 1
ATOM 4447 C CA . TRP A 1 579 ? 15.326 -3.566 -31.176 1.00 94.06 579 TRP A CA 1
ATOM 4448 C C . TRP A 1 579 ? 14.250 -2.960 -30.282 1.00 94.06 579 TRP A C 1
ATOM 4450 O O . TRP A 1 579 ? 14.439 -2.797 -29.075 1.00 94.06 579 TRP A O 1
ATOM 4460 N N . ILE A 1 580 ? 13.106 -2.631 -30.876 1.00 94.88 580 ILE A N 1
ATOM 4461 C CA . ILE A 1 580 ? 11.879 -2.250 -30.173 1.00 94.88 580 ILE A CA 1
ATOM 4462 C C . ILE A 1 580 ? 10.741 -3.155 -30.630 1.00 94.88 580 ILE A C 1
ATOM 4464 O O . ILE A 1 580 ? 10.581 -3.398 -31.820 1.00 94.88 580 ILE A O 1
ATOM 4468 N N . ARG A 1 581 ? 9.944 -3.642 -29.684 1.00 93.06 581 ARG A N 1
ATOM 4469 C CA . ARG A 1 581 ? 8.780 -4.502 -29.910 1.00 93.06 581 ARG A CA 1
ATOM 4470 C C . ARG A 1 581 ? 7.536 -3.774 -29.456 1.00 93.06 581 ARG A C 1
ATOM 4472 O O . ARG A 1 581 ? 7.447 -3.411 -28.284 1.00 93.06 581 ARG A O 1
ATOM 4479 N N . LEU A 1 582 ? 6.598 -3.561 -30.366 1.00 90.62 582 LEU A N 1
ATOM 4480 C CA . LEU A 1 582 ? 5.362 -2.830 -30.112 1.00 90.62 582 LEU A CA 1
ATOM 4481 C C . LEU A 1 582 ? 4.157 -3.723 -30.412 1.00 90.62 582 LEU A C 1
ATOM 4483 O O . LEU A 1 582 ? 4.170 -4.422 -31.427 1.00 90.62 582 LEU A O 1
ATOM 4487 N N . PRO A 1 583 ? 3.109 -3.702 -29.571 1.00 85.62 583 PRO A N 1
ATOM 4488 C CA . PRO A 1 583 ? 1.865 -4.376 -29.904 1.00 85.62 583 PRO A CA 1
ATOM 4489 C C . PRO A 1 583 ? 1.231 -3.695 -31.124 1.00 85.62 583 PRO A C 1
ATOM 4491 O O . PRO A 1 583 ? 1.115 -2.469 -31.178 1.00 85.62 583 PRO A O 1
ATOM 4494 N N . ILE A 1 584 ? 0.801 -4.482 -32.107 1.00 78.56 584 ILE A N 1
ATOM 4495 C CA . ILE A 1 584 ? 0.034 -4.003 -33.254 1.00 78.56 584 ILE A CA 1
ATOM 4496 C C . ILE A 1 584 ? -1.328 -3.564 -32.711 1.00 78.56 584 ILE A C 1
ATOM 4498 O O . ILE A 1 584 ? -2.149 -4.389 -32.309 1.00 78.56 584 ILE A O 1
ATOM 4502 N N . GLY A 1 585 ? -1.554 -2.249 -32.629 1.00 63.94 585 GLY A N 1
ATOM 4503 C CA . GLY A 1 585 ? -2.787 -1.701 -32.067 1.00 63.94 585 GLY A CA 1
ATOM 4504 C C . GLY A 1 585 ? -4.037 -2.277 -32.747 1.00 63.94 585 GLY A C 1
ATOM 4505 O O . GLY A 1 585 ? -4.123 -2.332 -33.973 1.00 63.94 585 GLY A O 1
ATOM 4506 N N . GLN A 1 586 ? -5.023 -2.713 -31.954 1.00 52.75 586 GLN A N 1
ATOM 4507 C CA . GLN A 1 586 ? -6.294 -3.211 -32.484 1.00 52.75 586 GLN A CA 1
ATOM 4508 C C . GLN A 1 586 ? -7.098 -2.077 -33.135 1.00 52.75 586 GLN A C 1
ATOM 4510 O O . GLN A 1 586 ? -7.259 -0.993 -32.571 1.00 52.75 586 GLN A O 1
ATOM 4515 N N . ARG A 1 587 ? -7.669 -2.362 -34.310 1.00 48.78 587 ARG A N 1
ATOM 4516 C CA . ARG A 1 587 ? -8.587 -1.475 -35.032 1.00 48.78 587 ARG A CA 1
ATOM 4517 C C . ARG A 1 587 ? -9.840 -1.210 -34.188 1.00 48.78 587 ARG A C 1
ATOM 4519 O O . ARG A 1 587 ? -10.727 -2.058 -34.097 1.00 48.78 587 ARG A O 1
ATOM 4526 N N . ASN A 1 588 ? -9.949 -0.021 -33.596 1.00 42.28 588 ASN A N 1
ATOM 4527 C CA . ASN A 1 588 ? -11.179 0.422 -32.936 1.00 42.28 588 ASN A CA 1
ATOM 4528 C C . ASN A 1 588 ? -12.237 0.788 -33.994 1.00 42.28 588 ASN A C 1
ATOM 4530 O O . ASN A 1 588 ? -12.335 1.929 -34.440 1.00 42.28 588 ASN A O 1
ATOM 4534 N N . LEU A 1 589 ? -13.063 -0.192 -34.372 1.00 41.94 589 LEU A N 1
ATOM 4535 C CA . LEU A 1 589 ? -14.149 -0.075 -35.363 1.00 41.94 589 LEU A CA 1
ATOM 4536 C C . LEU A 1 589 ? -15.244 0.955 -35.000 1.00 41.94 589 LEU A C 1
ATOM 4538 O O . LEU A 1 589 ? -16.123 1.230 -35.812 1.00 41.94 589 LEU A O 1
ATOM 4542 N N . PHE A 1 590 ? -15.220 1.532 -33.794 1.00 39.72 590 PHE A N 1
ATOM 4543 C CA . PHE A 1 590 ? -16.255 2.451 -33.304 1.00 39.72 590 PHE A CA 1
ATOM 4544 C C . PHE A 1 590 ? -16.007 3.937 -33.630 1.00 39.72 590 PHE A C 1
ATOM 4546 O O . PHE A 1 590 ? -16.946 4.728 -33.542 1.00 39.72 590 PHE A O 1
ATOM 4553 N N . GLU A 1 591 ? -14.795 4.340 -34.032 1.00 41.88 591 GLU A N 1
ATOM 4554 C CA . GLU A 1 591 ? -14.479 5.757 -34.318 1.00 41.88 591 GLU A CA 1
ATOM 4555 C C . GLU A 1 591 ? -14.443 6.115 -35.819 1.00 41.88 591 GLU A C 1
ATOM 4557 O O . GLU A 1 591 ? -14.482 7.297 -36.176 1.00 41.88 591 GLU A O 1
ATOM 4562 N N . GLU A 1 592 ? -14.442 5.119 -36.715 1.00 40.31 592 GLU A N 1
ATOM 4563 C CA . GLU A 1 592 ? -14.345 5.313 -38.175 1.00 40.31 592 GLU A CA 1
ATOM 4564 C C . GLU A 1 592 ? -15.578 5.994 -38.794 1.00 40.31 592 GLU A C 1
ATOM 4566 O O . GLU A 1 592 ? -15.438 6.777 -39.739 1.00 40.31 592 GLU A O 1
ATOM 4571 N N . ASP A 1 593 ? -16.771 5.805 -38.223 1.00 36.25 593 ASP A N 1
ATOM 4572 C CA . ASP A 1 593 ? -18.026 6.291 -38.821 1.00 36.25 593 ASP A CA 1
ATOM 4573 C C . ASP A 1 593 ? -18.146 7.834 -38.817 1.00 36.25 593 ASP A C 1
ATOM 4575 O O . ASP A 1 593 ? -18.940 8.429 -39.552 1.00 36.25 593 ASP A O 1
ATOM 4579 N N . LYS A 1 594 ? -17.307 8.518 -38.021 1.00 39.22 594 LYS A N 1
ATOM 4580 C CA . LYS A 1 594 ? -17.220 9.990 -37.980 1.00 39.22 594 LYS A CA 1
ATOM 4581 C C . LYS A 1 594 ? -16.055 10.574 -38.781 1.00 39.22 594 LYS A C 1
ATOM 4583 O O . LYS A 1 594 ? -16.123 11.749 -39.138 1.00 39.22 594 LYS A O 1
ATOM 4588 N N . ARG A 1 595 ? -14.996 9.804 -39.061 1.00 43.69 595 ARG A N 1
ATOM 4589 C CA . ARG A 1 595 ? -13.786 10.304 -39.750 1.00 43.69 595 ARG A CA 1
ATOM 4590 C C . ARG A 1 595 ? -13.746 9.967 -41.238 1.00 43.69 595 ARG A C 1
ATOM 4592 O O . ARG A 1 595 ? -13.299 10.814 -42.007 1.00 43.69 595 ARG A O 1
ATOM 4599 N N . SER A 1 596 ? -14.288 8.821 -41.659 1.00 39.88 596 SER A N 1
ATOM 4600 C CA . SER A 1 596 ? -14.346 8.448 -43.084 1.00 39.88 596 SER A CA 1
ATOM 4601 C C . SER A 1 596 ? -15.136 9.472 -43.914 1.00 39.88 596 SER A C 1
ATOM 4603 O O . SER A 1 596 ? -14.680 9.872 -44.980 1.00 39.88 596 SER A O 1
ATOM 4605 N N . LYS A 1 597 ? -16.217 10.044 -43.363 1.00 37.19 597 LYS A N 1
ATOM 4606 C CA . LYS A 1 597 ? -16.978 11.122 -44.024 1.00 37.19 597 LYS A CA 1
ATOM 4607 C C . LYS A 1 597 ? -16.202 12.431 -44.214 1.00 37.19 597 LYS A C 1
ATOM 4609 O O . LYS A 1 597 ? -16.564 13.209 -45.083 1.00 37.19 597 LYS A O 1
ATOM 4614 N N . ARG A 1 598 ? -15.150 12.684 -43.426 1.00 39.84 598 ARG A N 1
ATOM 4615 C CA . ARG A 1 598 ? -14.392 13.949 -43.455 1.00 39.84 598 ARG A CA 1
ATOM 4616 C C . ARG A 1 598 ? -13.155 13.874 -44.355 1.00 39.84 598 ARG A C 1
ATOM 4618 O O . ARG A 1 598 ? -12.739 14.890 -44.896 1.00 39.84 598 ARG A O 1
ATOM 4625 N N . ALA A 1 599 ? -12.576 12.686 -44.530 1.00 35.84 599 ALA A N 1
ATOM 4626 C CA . ALA A 1 599 ? -11.414 12.478 -45.397 1.00 35.84 599 ALA A CA 1
ATOM 4627 C C . ALA A 1 599 ? -11.779 12.535 -46.894 1.00 35.84 599 ALA A C 1
ATOM 4629 O O . ALA A 1 599 ? -11.014 13.089 -47.687 1.00 35.84 599 ALA A O 1
ATOM 4630 N N . ASP A 1 600 ? -12.972 12.055 -47.259 1.00 32.34 600 ASP A N 1
ATOM 4631 C CA . ASP A 1 600 ? -13.479 12.129 -48.636 1.00 32.34 600 ASP A CA 1
ATOM 4632 C C . ASP A 1 600 ? -13.858 13.566 -49.048 1.00 32.34 600 ASP A C 1
ATOM 4634 O O . ASP A 1 600 ? -13.746 13.925 -50.219 1.00 32.34 600 ASP A O 1
ATOM 4638 N N . GLU A 1 601 ? -14.214 14.430 -48.089 1.00 40.53 601 GLU A N 1
ATOM 4639 C CA . GLU A 1 601 ? -14.478 15.857 -48.333 1.00 40.53 601 GLU A CA 1
ATOM 4640 C C . GLU A 1 601 ? -13.188 16.681 -48.534 1.00 40.53 601 GLU A C 1
ATOM 4642 O O . GLU A 1 601 ? -13.197 17.656 -49.284 1.00 40.53 601 GLU A O 1
ATOM 4647 N N . ILE A 1 602 ? -12.060 16.277 -47.931 1.00 42.22 602 ILE A N 1
ATOM 4648 C CA . ILE A 1 602 ? -10.782 17.019 -47.985 1.00 42.22 602 ILE A CA 1
ATOM 4649 C C . ILE A 1 602 ? -9.993 16.728 -49.273 1.00 42.22 602 ILE A C 1
ATOM 4651 O O . ILE A 1 602 ? -9.329 17.616 -49.808 1.00 42.22 602 ILE A O 1
ATOM 4655 N N . LYS A 1 603 ? -10.104 15.521 -49.846 1.00 34.38 603 LYS A N 1
ATOM 4656 C CA . LYS A 1 603 ? -9.472 15.210 -51.146 1.00 34.38 603 LYS A CA 1
ATOM 4657 C C . LYS A 1 603 ? -10.092 15.971 -52.325 1.00 34.38 603 LYS A C 1
ATOM 4659 O O . LYS A 1 603 ? -9.452 16.086 -53.365 1.00 34.38 603 LYS A O 1
ATOM 4664 N N . ALA A 1 604 ? -11.296 16.522 -52.165 1.00 34.09 604 ALA A N 1
ATOM 4665 C CA . ALA A 1 604 ? -11.982 17.293 -53.200 1.00 34.09 604 ALA A CA 1
ATOM 4666 C C . ALA A 1 604 ? -11.599 18.790 -53.235 1.00 34.09 604 ALA A C 1
ATOM 4668 O O . ALA A 1 604 ? -12.017 19.487 -54.157 1.00 34.09 604 ALA A O 1
ATOM 4669 N N . SER A 1 605 ? -10.822 19.306 -52.271 1.00 38.25 605 SER A N 1
ATOM 4670 C CA . SER A 1 605 ? -10.522 20.748 -52.168 1.00 38.25 605 SER A CA 1
ATOM 4671 C C . SER A 1 605 ? -9.089 21.154 -52.544 1.00 38.25 605 SER A C 1
ATOM 4673 O O . SER A 1 605 ? -8.736 22.317 -52.376 1.00 38.25 605 SER A O 1
ATOM 4675 N N . GLN A 1 606 ? -8.262 20.248 -53.077 1.00 32.66 606 GLN A N 1
ATOM 4676 C CA . GLN A 1 606 ? -6.881 20.541 -53.503 1.00 32.66 606 GLN A CA 1
ATOM 4677 C C . GLN A 1 606 ? -6.767 21.037 -54.960 1.00 32.66 606 GLN A C 1
ATOM 4679 O O . GLN A 1 606 ? -5.834 20.687 -55.680 1.00 32.66 606 GLN A O 1
ATOM 4684 N N . GLU A 1 607 ? -7.681 21.903 -55.402 1.00 32.44 607 GLU A N 1
ATOM 4685 C CA . GLU A 1 607 ? -7.515 22.660 -56.649 1.00 32.44 607 GLU A CA 1
ATOM 4686 C C . GLU A 1 607 ? -7.420 24.165 -56.352 1.00 32.44 607 GLU A C 1
ATOM 4688 O O . GLU A 1 607 ? -8.406 24.809 -56.015 1.00 32.44 607 GLU A O 1
ATOM 4693 N N . ARG A 1 608 ? -6.183 24.676 -56.468 1.00 38.94 608 ARG A N 1
ATOM 4694 C CA . ARG A 1 608 ? -5.718 26.071 -56.640 1.00 38.94 608 ARG A CA 1
ATOM 4695 C C . ARG A 1 608 ? -6.681 27.199 -56.225 1.00 38.94 608 ARG A C 1
ATOM 4697 O O . ARG A 1 608 ? -7.620 27.514 -56.953 1.00 38.94 608 ARG A O 1
ATOM 4704 N N . PHE A 1 609 ? -6.296 27.958 -55.196 1.00 35.81 609 PHE A N 1
ATOM 4705 C CA . PHE A 1 609 ? -6.861 29.281 -54.907 1.00 35.81 609 PHE A CA 1
ATOM 4706 C C . PHE A 1 609 ? -5.772 30.359 -54.936 1.00 35.81 609 PHE A C 1
ATOM 4708 O O . PHE A 1 609 ? -4.704 30.197 -54.356 1.00 35.81 609 PHE A O 1
ATOM 4715 N N . ALA A 1 610 ? -6.039 31.455 -55.649 1.00 39.25 610 ALA A N 1
ATOM 4716 C CA . ALA A 1 610 ? -5.249 32.679 -55.573 1.00 39.25 610 ALA A CA 1
ATOM 4717 C C . ALA A 1 610 ? -5.686 33.464 -54.326 1.00 39.25 610 ALA A C 1
ATOM 4719 O O . ALA A 1 610 ? -6.883 33.683 -54.133 1.00 39.25 610 ALA A O 1
ATOM 4720 N N . VAL A 1 611 ? -4.728 33.851 -53.482 1.00 47.47 611 VAL A N 1
ATOM 4721 C CA . VAL A 1 611 ? -4.970 34.531 -52.201 1.00 47.47 611 VAL A CA 1
ATOM 4722 C C . VAL A 1 611 ? -5.452 35.965 -52.449 1.00 47.47 611 VAL A C 1
ATOM 4724 O O . VAL A 1 611 ? -4.775 36.756 -53.106 1.00 47.47 611 VAL A O 1
ATOM 4727 N N . THR A 1 612 ? -6.628 36.307 -51.920 1.00 52.97 612 THR A N 1
ATOM 4728 C CA . THR A 1 612 ? -7.109 37.694 -51.832 1.00 52.97 612 THR A CA 1
ATOM 4729 C C . THR A 1 612 ? -6.543 38.326 -50.550 1.00 52.97 612 THR A C 1
ATOM 4731 O O . THR A 1 612 ? -6.597 37.671 -49.508 1.00 52.97 612 THR A O 1
ATOM 4734 N N . PRO A 1 613 ? -6.019 39.567 -50.559 1.00 60.78 613 PRO A N 1
ATOM 4735 C CA . PRO A 1 613 ? -5.512 40.202 -49.341 1.00 60.78 613 PRO A CA 1
ATOM 4736 C C . PRO A 1 613 ? -6.631 40.416 -48.306 1.00 60.78 613 PRO A C 1
ATOM 4738 O O . PRO A 1 613 ? -7.630 41.064 -48.621 1.00 60.78 613 PRO A O 1
ATOM 4741 N N . VAL A 1 614 ? -6.459 39.896 -47.086 1.00 76.19 614 VAL A N 1
ATOM 4742 C CA . VAL A 1 614 ? -7.360 40.096 -45.932 1.00 76.19 614 VAL A CA 1
ATOM 4743 C C . VAL A 1 614 ? -6.726 41.024 -44.891 1.00 76.19 614 VAL A C 1
ATOM 4745 O O . VAL A 1 614 ? -5.497 41.114 -44.809 1.00 76.19 614 VAL A O 1
ATOM 4748 N N . ARG A 1 615 ? -7.546 41.731 -44.101 1.00 80.56 615 ARG A N 1
ATOM 4749 C CA . ARG A 1 615 ? -7.072 42.614 -43.021 1.00 80.56 615 ARG A CA 1
ATOM 4750 C C . ARG A 1 615 ? -6.945 41.839 -41.718 1.00 80.56 615 ARG A C 1
ATOM 4752 O O . ARG A 1 615 ? -7.947 41.426 -41.134 1.00 80.56 615 ARG A O 1
ATOM 4759 N N . ILE A 1 616 ? -5.709 41.685 -41.256 1.00 87.69 616 ILE A N 1
ATOM 4760 C CA . ILE A 1 616 ? -5.363 40.898 -40.070 1.00 87.69 616 ILE A CA 1
ATOM 4761 C C . ILE A 1 616 ? -4.879 41.849 -38.977 1.00 87.69 616 ILE A C 1
ATOM 4763 O O . ILE A 1 616 ? -4.043 42.705 -39.251 1.00 87.69 616 ILE A O 1
ATOM 4767 N N . LEU A 1 617 ? -5.381 41.699 -37.752 1.00 90.31 617 LEU A N 1
ATOM 4768 C CA . LEU A 1 617 ? -4.807 42.362 -36.578 1.00 90.31 617 LEU A CA 1
ATOM 4769 C C . LEU A 1 617 ? -3.892 41.385 -35.840 1.00 90.31 617 LEU A C 1
ATOM 4771 O O . LEU A 1 617 ? -4.337 40.296 -35.483 1.00 90.31 617 LEU A O 1
ATOM 4775 N N . VAL A 1 618 ? -2.651 41.781 -35.570 1.00 89.12 618 VAL A N 1
ATOM 4776 C CA . VAL A 1 618 ? -1.706 41.026 -34.736 1.00 89.12 618 VAL A CA 1
ATOM 4777 C C . VAL A 1 618 ? -1.537 41.734 -33.397 1.00 89.12 618 VAL A C 1
ATOM 4779 O O . VAL A 1 618 ? -1.098 42.880 -33.357 1.00 89.12 618 VAL A O 1
ATOM 4782 N N . VAL A 1 619 ? -1.879 41.058 -32.303 1.00 88.50 619 VAL A N 1
ATOM 4783 C CA . VAL A 1 619 ? -1.721 41.566 -30.934 1.00 88.50 619 VAL A CA 1
ATOM 4784 C C . VAL A 1 619 ? -0.636 40.743 -30.240 1.00 88.50 619 VAL A C 1
ATOM 4786 O O . VAL A 1 619 ? -0.862 39.579 -29.913 1.00 88.50 619 VAL A O 1
ATOM 4789 N N . GLU A 1 620 ? 0.552 41.332 -30.084 1.00 82.00 620 GLU A N 1
ATOM 4790 C CA . GLU A 1 620 ? 1.749 40.672 -29.541 1.00 82.00 620 GLU A CA 1
ATOM 4791 C C . GLU A 1 620 ? 2.629 41.694 -28.800 1.00 82.00 620 GLU A C 1
ATOM 4793 O O . GLU A 1 620 ? 3.073 42.699 -29.374 1.00 82.00 620 GLU A O 1
ATOM 4798 N N . ASP A 1 621 ? 2.925 41.406 -27.532 1.00 73.00 621 ASP A N 1
ATOM 4799 C CA . ASP A 1 621 ? 3.710 42.275 -26.651 1.00 73.00 621 ASP A CA 1
ATOM 4800 C C . ASP A 1 621 ? 5.213 42.220 -26.956 1.00 73.00 621 ASP A C 1
ATOM 4802 O O . ASP A 1 621 ? 5.911 43.242 -26.927 1.00 73.00 621 ASP A O 1
ATOM 4806 N N . ASN A 1 622 ? 5.715 41.053 -27.362 1.00 68.19 622 ASN A N 1
ATOM 4807 C CA . ASN A 1 622 ? 7.108 40.874 -27.730 1.00 68.19 622 ASN A CA 1
ATOM 4808 C C . ASN A 1 622 ? 7.426 41.462 -29.117 1.00 68.19 622 ASN A C 1
ATOM 4810 O O . ASN A 1 622 ? 6.970 40.983 -30.157 1.00 68.19 622 ASN A O 1
ATOM 4814 N N . GLU A 1 623 ? 8.300 42.470 -29.139 1.00 60.16 623 GLU A N 1
ATOM 4815 C CA . GLU A 1 623 ? 8.722 43.176 -30.355 1.00 60.16 623 GLU A CA 1
ATOM 4816 C C . GLU A 1 623 ? 9.304 42.266 -31.444 1.00 60.16 623 GLU A C 1
ATOM 4818 O O . GLU A 1 623 ? 9.029 42.479 -32.625 1.00 60.16 623 GLU A O 1
ATOM 4823 N N . ILE A 1 624 ? 10.053 41.226 -31.070 1.00 49.81 624 ILE A N 1
ATOM 4824 C CA . ILE A 1 624 ? 10.676 40.304 -32.028 1.00 49.81 624 ILE A CA 1
ATOM 4825 C C . ILE A 1 624 ? 9.616 39.398 -32.658 1.00 49.81 624 ILE A C 1
ATOM 4827 O O . ILE A 1 624 ? 9.569 39.273 -33.879 1.00 49.81 624 ILE A O 1
ATOM 4831 N N . ASN A 1 625 ? 8.735 38.804 -31.849 1.00 59.88 625 ASN A N 1
ATOM 4832 C CA . ASN A 1 625 ? 7.651 37.952 -32.351 1.00 59.88 625 ASN A CA 1
ATOM 4833 C C . ASN A 1 625 ? 6.704 38.737 -33.264 1.00 59.88 625 ASN A C 1
ATOM 4835 O O . ASN A 1 625 ? 6.263 38.231 -34.295 1.00 59.88 625 ASN A O 1
ATOM 4839 N N . ARG A 1 626 ? 6.442 39.997 -32.907 1.00 72.62 626 ARG A N 1
ATOM 4840 C CA . ARG A 1 626 ? 5.632 40.922 -33.692 1.00 72.62 626 ARG A CA 1
ATOM 4841 C C . ARG A 1 626 ? 6.262 41.204 -35.054 1.00 72.62 626 ARG A C 1
ATOM 4843 O O . ARG A 1 626 ? 5.573 41.103 -36.062 1.00 72.62 626 ARG A O 1
ATOM 4850 N N . LEU A 1 627 ? 7.568 41.482 -35.105 1.00 62.62 627 LEU A N 1
ATOM 4851 C CA . LEU A 1 627 ? 8.305 41.666 -36.364 1.00 62.62 627 LEU A CA 1
ATOM 4852 C C . LEU A 1 627 ? 8.299 40.405 -37.240 1.00 62.62 627 LEU A C 1
ATOM 4854 O O . LEU A 1 627 ? 8.098 40.512 -38.447 1.00 62.62 627 LEU A O 1
ATOM 4858 N N . VAL A 1 628 ? 8.465 39.221 -36.643 1.00 62.09 628 VAL A N 1
ATOM 4859 C CA . VAL A 1 628 ? 8.407 37.936 -37.362 1.00 62.09 628 VAL A CA 1
ATOM 4860 C C . VAL A 1 628 ? 7.014 37.696 -37.950 1.00 62.09 628 VAL A C 1
ATOM 4862 O O . VAL A 1 628 ? 6.895 37.328 -39.116 1.00 62.09 628 VAL A O 1
ATOM 4865 N N . ALA A 1 629 ? 5.953 37.947 -37.180 1.00 67.94 629 ALA A N 1
ATOM 4866 C CA . ALA A 1 629 ? 4.582 37.808 -37.661 1.00 67.94 629 ALA A CA 1
ATOM 4867 C C . ALA A 1 629 ? 4.264 38.794 -38.799 1.00 67.94 629 ALA A C 1
ATOM 4869 O O . ALA A 1 629 ? 3.611 38.404 -39.765 1.00 67.94 629 ALA A O 1
ATOM 4870 N N . ILE A 1 630 ? 4.749 40.040 -38.719 1.00 73.44 630 ILE A N 1
ATOM 4871 C CA . ILE A 1 630 ? 4.603 41.035 -39.795 1.00 73.44 630 ILE A CA 1
ATOM 4872 C C . ILE A 1 630 ? 5.275 40.536 -41.075 1.00 73.44 630 ILE A C 1
ATOM 4874 O O . ILE A 1 630 ? 4.612 40.456 -42.103 1.00 73.44 630 ILE A O 1
ATOM 4878 N N . ASP A 1 631 ? 6.551 40.147 -41.008 1.00 67.12 631 ASP A N 1
ATOM 4879 C CA . ASP A 1 631 ? 7.313 39.708 -42.184 1.00 67.12 631 ASP A CA 1
ATOM 4880 C C . ASP A 1 631 ? 6.684 38.463 -42.836 1.00 67.12 631 ASP A C 1
ATOM 4882 O O . ASP A 1 631 ? 6.511 38.415 -44.053 1.00 67.12 631 ASP A O 1
ATOM 4886 N N . MET A 1 632 ? 6.227 37.492 -42.035 1.00 68.69 632 MET A N 1
ATOM 4887 C CA . MET A 1 632 ? 5.517 36.310 -42.543 1.00 68.69 632 MET A CA 1
ATOM 4888 C C . MET A 1 632 ? 4.203 36.667 -43.256 1.00 68.69 632 MET A C 1
ATOM 4890 O O . MET A 1 632 ? 3.895 36.097 -44.305 1.00 68.69 632 MET A O 1
ATOM 4894 N N . LEU A 1 633 ? 3.421 37.602 -42.708 1.00 75.31 633 LEU A N 1
ATOM 4895 C CA . LEU A 1 633 ? 2.143 38.026 -43.289 1.00 75.31 633 LEU A CA 1
ATOM 4896 C C . LEU A 1 633 ? 2.333 38.902 -44.536 1.00 75.31 633 LEU A C 1
ATOM 4898 O O . LEU A 1 633 ? 1.594 38.743 -45.507 1.00 75.31 633 LEU A O 1
ATOM 4902 N N . GLU A 1 634 ? 3.339 39.778 -44.548 1.00 77.06 634 GLU A N 1
ATOM 4903 C CA . GLU A 1 634 ? 3.685 40.607 -45.708 1.00 77.06 634 GLU A CA 1
ATOM 4904 C C . GLU A 1 634 ? 4.214 39.761 -46.873 1.00 77.06 634 GLU A C 1
ATOM 4906 O O . GLU A 1 634 ? 3.793 39.957 -48.017 1.00 77.06 634 GLU A O 1
ATOM 4911 N N . GLN A 1 635 ? 5.066 38.766 -46.600 1.00 64.12 635 GLN A N 1
ATOM 4912 C CA . GLN A 1 635 ? 5.534 37.807 -47.610 1.00 64.12 635 GLN A CA 1
ATOM 4913 C C . GLN A 1 635 ? 4.393 36.959 -48.189 1.00 64.12 635 GLN A C 1
ATOM 4915 O O . GLN A 1 635 ? 4.446 36.570 -49.357 1.00 64.12 635 GLN A O 1
ATOM 4920 N N . ALA A 1 636 ? 3.337 36.727 -47.406 1.00 63.38 636 ALA A N 1
ATOM 4921 C CA . ALA A 1 636 ? 2.109 36.072 -47.847 1.00 63.38 636 ALA A CA 1
ATOM 4922 C C . ALA A 1 636 ? 1.138 36.997 -48.612 1.00 63.38 636 ALA A C 1
ATOM 4924 O O . ALA A 1 636 ? 0.092 36.544 -49.079 1.00 63.38 636 ALA A O 1
ATOM 4925 N N . GLY A 1 637 ? 1.469 38.283 -48.776 1.00 67.44 637 GLY A N 1
ATOM 4926 C CA . GLY A 1 637 ? 0.648 39.255 -49.502 1.00 67.44 637 GLY A CA 1
ATOM 4927 C C . GLY A 1 637 ? -0.477 39.889 -48.675 1.00 67.44 637 GLY A C 1
ATOM 4928 O O . GLY A 1 637 ? -1.402 40.469 -49.251 1.00 67.44 637 GLY A O 1
ATOM 4929 N N . HIS A 1 638 ? -0.417 39.793 -47.344 1.00 78.06 638 HIS A N 1
ATOM 4930 C CA . HIS A 1 638 ? -1.328 40.464 -46.415 1.00 78.06 638 HIS A CA 1
ATOM 4931 C C . HIS A 1 638 ? -0.705 41.750 -45.852 1.00 78.06 638 HIS A C 1
ATOM 4933 O O . HIS A 1 638 ? 0.509 41.919 -45.842 1.00 78.06 638 HIS A O 1
ATOM 4939 N N . SER A 1 639 ? -1.539 42.675 -45.374 1.00 74.25 639 SER A N 1
ATOM 4940 C CA . SER A 1 639 ? -1.085 43.893 -44.688 1.00 74.25 639 SER A CA 1
ATOM 4941 C C . SER A 1 639 ? -1.634 43.888 -43.261 1.00 74.25 639 SER A C 1
ATOM 4943 O O . SER A 1 639 ? -2.806 44.235 -43.079 1.00 74.25 639 SER A O 1
ATOM 4945 N N . PRO A 1 640 ? -0.850 43.421 -42.270 1.00 84.12 640 PRO A N 1
ATOM 4946 C CA . PRO A 1 640 ? -1.317 43.336 -40.896 1.00 84.12 640 PRO A CA 1
ATOM 4947 C C . PRO A 1 640 ? -1.293 44.701 -40.202 1.00 84.12 640 PRO A C 1
ATOM 4949 O O . PRO A 1 640 ? -0.297 45.419 -40.255 1.00 84.12 640 PRO A O 1
ATOM 4952 N N . ASP A 1 641 ? -2.375 45.026 -39.499 1.00 87.38 641 ASP A N 1
ATOM 4953 C CA . ASP A 1 641 ? -2.358 46.054 -38.460 1.00 87.38 641 ASP A CA 1
ATOM 4954 C C . ASP A 1 641 ? -1.875 45.411 -37.155 1.00 87.38 641 ASP A C 1
ATOM 4956 O O . ASP A 1 641 ? -2.037 44.206 -36.942 1.00 87.38 641 ASP A O 1
ATOM 4960 N N . VAL A 1 642 ? -1.252 46.192 -36.275 1.00 86.62 642 VAL A N 1
ATOM 4961 C CA . VAL A 1 642 ? -0.505 45.631 -35.149 1.00 86.62 642 VAL A CA 1
ATOM 4962 C C . VAL A 1 642 ? -0.766 46.414 -33.867 1.00 86.62 642 VAL A C 1
ATOM 4964 O O . VAL A 1 642 ? -0.736 47.642 -33.883 1.00 86.62 642 VAL A O 1
ATOM 4967 N N . ALA A 1 643 ? -0.991 45.692 -32.770 1.00 86.81 643 ALA A N 1
ATOM 4968 C CA . ALA A 1 643 ? -1.141 46.223 -31.420 1.00 86.81 643 ALA A CA 1
ATOM 4969 C C . ALA A 1 643 ? -0.073 45.633 -30.490 1.00 86.81 643 ALA A C 1
ATOM 4971 O O . ALA A 1 643 ? 0.278 44.455 -30.603 1.00 86.81 643 ALA A O 1
ATOM 4972 N N . GLN A 1 644 ? 0.438 46.450 -29.571 1.00 81.94 644 GLN A N 1
ATOM 4973 C CA . GLN A 1 644 ? 1.530 46.064 -28.669 1.00 81.94 644 GLN A CA 1
ATOM 4974 C C . GLN A 1 644 ? 1.058 45.440 -27.346 1.00 81.94 644 GLN A C 1
ATOM 4976 O O . GLN A 1 644 ? 1.879 44.959 -26.576 1.00 81.94 644 GLN A O 1
ATOM 4981 N N . ASP A 1 645 ? -0.241 45.475 -27.052 1.00 81.31 645 ASP A N 1
ATOM 4982 C CA . ASP A 1 645 ? -0.827 44.900 -25.842 1.00 81.31 645 ASP A CA 1
ATOM 4983 C C . ASP A 1 645 ? -2.333 44.633 -26.027 1.00 81.31 645 ASP A C 1
ATOM 4985 O O . ASP A 1 645 ? -2.959 45.059 -27.008 1.00 81.31 645 ASP A O 1
ATOM 4989 N N . GLY A 1 646 ? -2.933 43.914 -25.073 1.00 83.81 646 GLY A N 1
ATOM 4990 C CA . GLY A 1 646 ? -4.353 43.564 -25.116 1.00 83.81 646 GLY A CA 1
ATOM 4991 C C . GLY A 1 646 ? -5.289 44.777 -25.080 1.00 83.81 646 GLY A C 1
ATOM 4992 O O . GLY A 1 646 ? -6.359 44.741 -25.691 1.00 83.81 646 GLY A O 1
ATOM 4993 N N . VAL A 1 647 ? -4.907 45.870 -24.409 1.00 86.94 647 VAL A N 1
ATOM 4994 C CA . VAL A 1 647 ? -5.735 47.082 -24.278 1.00 86.94 647 VAL A CA 1
ATOM 4995 C C . VAL A 1 647 ? -5.815 47.815 -25.617 1.00 86.94 647 VAL A C 1
ATOM 4997 O O . VAL A 1 647 ? -6.904 48.186 -26.068 1.00 86.94 647 VAL A O 1
ATOM 5000 N N . GLU A 1 648 ? -4.678 47.983 -26.288 1.00 86.56 648 GLU A N 1
ATOM 5001 C CA . GLU A 1 648 ? -4.593 48.534 -27.632 1.00 86.56 648 GLU A CA 1
ATOM 5002 C C . GLU A 1 648 ? -5.311 47.636 -28.645 1.00 86.56 648 GLU A C 1
ATOM 5004 O O . GLU A 1 648 ? -6.079 48.148 -29.464 1.00 86.56 648 GLU A O 1
ATOM 5009 N N . GLY A 1 649 ? -5.164 46.311 -28.537 1.00 87.25 649 GLY A N 1
ATOM 5010 C CA . GLY A 1 649 ? -5.881 45.348 -29.377 1.00 87.25 649 GLY A CA 1
ATOM 5011 C C . GLY A 1 649 ? -7.405 45.486 -29.263 1.00 87.25 649 GLY A C 1
ATOM 5012 O O . GLY A 1 649 ? -8.113 45.579 -30.271 1.00 87.25 649 GLY A O 1
ATOM 5013 N N . VAL A 1 650 ? -7.938 45.597 -28.043 1.00 88.69 650 VAL A N 1
ATOM 5014 C CA . VAL A 1 650 ? -9.373 45.844 -27.802 1.00 88.69 650 VAL A CA 1
ATOM 5015 C C . VAL A 1 650 ? -9.812 47.215 -28.337 1.00 88.69 650 VAL A C 1
ATOM 5017 O O . VAL A 1 650 ? -10.903 47.355 -28.894 1.00 88.69 650 VAL A O 1
ATOM 5020 N N . ARG A 1 651 ? -8.984 48.254 -28.203 1.00 89.31 651 ARG A N 1
ATOM 5021 C CA . ARG A 1 651 ? -9.291 49.584 -28.752 1.00 89.31 651 ARG A CA 1
ATOM 5022 C C . ARG A 1 651 ? -9.367 49.547 -30.282 1.00 89.31 651 ARG A C 1
ATOM 5024 O O . ARG A 1 651 ? -10.364 49.982 -30.858 1.00 89.31 651 ARG A O 1
ATOM 5031 N N . MET A 1 652 ? -8.362 48.969 -30.938 1.00 88.62 652 MET A N 1
ATOM 5032 C CA . MET A 1 652 ? -8.284 48.869 -32.399 1.00 88.62 652 MET A CA 1
ATOM 5033 C C . MET A 1 652 ? -9.422 48.034 -32.990 1.00 88.62 652 MET A C 1
ATOM 5035 O O . MET A 1 652 ? -9.916 48.373 -34.063 1.00 88.62 652 MET A O 1
ATOM 5039 N N . THR A 1 653 ? -9.875 46.990 -32.290 1.00 88.50 653 THR A N 1
ATOM 5040 C CA . THR A 1 653 ? -11.029 46.162 -32.697 1.00 88.50 653 THR A CA 1
ATOM 5041 C C . THR A 1 653 ? -12.387 46.833 -32.471 1.00 88.50 653 THR A C 1
ATOM 5043 O O . THR A 1 653 ? -13.386 46.406 -33.052 1.00 88.50 653 THR A O 1
ATOM 5046 N N . ASN A 1 654 ? -12.466 47.898 -31.673 1.00 86.44 654 ASN A N 1
ATOM 5047 C CA . ASN A 1 654 ? -13.668 48.731 -31.603 1.00 86.44 654 ASN A CA 1
ATOM 5048 C C . ASN A 1 654 ? -13.695 49.801 -32.706 1.00 86.44 654 ASN A C 1
ATOM 5050 O O . ASN A 1 654 ? -14.772 50.161 -33.179 1.00 86.44 654 ASN A O 1
ATOM 5054 N N . GLU A 1 655 ? -12.526 50.298 -33.117 1.00 84.88 655 GLU A N 1
ATOM 5055 C CA . GLU A 1 655 ? -12.383 51.373 -34.109 1.00 84.88 655 GLU A CA 1
ATOM 5056 C C . GLU A 1 655 ? -12.389 50.872 -35.564 1.00 84.88 655 GLU A C 1
ATOM 5058 O O . GLU A 1 655 ? -12.919 51.550 -36.444 1.00 84.88 655 GLU A O 1
ATOM 5063 N N . ASN A 1 656 ? -11.824 49.690 -35.830 1.00 84.88 656 ASN A N 1
ATOM 5064 C CA . ASN A 1 656 ? -11.619 49.146 -37.175 1.00 84.88 656 ASN A CA 1
ATOM 5065 C C . ASN A 1 656 ? -12.200 47.737 -37.294 1.00 84.88 656 ASN A C 1
ATOM 5067 O O . ASN A 1 656 ? -12.211 47.002 -36.316 1.00 84.88 656 ASN A O 1
ATOM 5071 N N . ALA A 1 657 ? -12.644 47.334 -38.487 1.00 84.69 657 ALA A N 1
ATOM 5072 C CA . ALA A 1 657 ? -13.076 45.963 -38.770 1.00 84.69 657 ALA A CA 1
ATOM 5073 C C . ALA A 1 657 ? -11.922 45.134 -39.360 1.00 84.69 657 ALA A C 1
ATOM 5075 O O . ALA A 1 657 ? -11.227 45.610 -40.262 1.00 84.69 657 ALA A O 1
ATOM 5076 N N . TYR A 1 658 ? -11.764 43.906 -38.868 1.00 87.12 658 TYR A N 1
ATOM 5077 C CA . TYR A 1 658 ? -10.757 42.933 -39.286 1.00 87.12 658 TYR A CA 1
ATOM 5078 C C . TYR A 1 658 ? -11.419 41.626 -39.715 1.00 87.12 658 TYR A C 1
ATOM 5080 O O . TYR A 1 658 ? -12.480 41.258 -39.206 1.00 87.12 658 TYR A O 1
ATOM 5088 N N . ASP A 1 659 ? -10.756 40.914 -40.621 1.00 81.44 659 ASP A N 1
ATOM 5089 C CA . ASP A 1 659 ? -11.186 39.601 -41.106 1.00 81.44 659 ASP A CA 1
ATOM 5090 C C . ASP A 1 659 ? -10.653 38.472 -40.208 1.00 81.44 659 ASP A C 1
ATOM 5092 O O . ASP A 1 659 ? -11.266 37.411 -40.097 1.00 81.44 659 ASP A O 1
ATOM 5096 N N . LEU A 1 660 ? -9.524 38.713 -39.533 1.00 85.75 660 LEU A N 1
ATOM 5097 C CA . LEU A 1 660 ? -8.877 37.775 -38.619 1.00 85.75 660 LEU A CA 1
ATOM 5098 C C . LEU A 1 660 ? -8.085 38.531 -37.549 1.00 85.75 660 LEU A C 1
ATOM 5100 O O . LEU A 1 660 ? -7.454 39.549 -37.837 1.00 85.75 660 LEU A O 1
ATOM 5104 N N . ILE A 1 661 ? -8.082 38.017 -36.322 1.00 89.31 661 ILE A N 1
ATOM 5105 C CA . ILE A 1 661 ? -7.269 38.558 -35.230 1.00 89.31 661 ILE A CA 1
ATOM 5106 C C . ILE A 1 661 ? -6.346 37.452 -34.719 1.00 89.31 661 ILE A C 1
ATOM 5108 O O . ILE A 1 661 ? -6.822 36.400 -34.294 1.00 89.31 661 ILE A O 1
ATOM 5112 N N . LEU A 1 662 ? -5.037 37.693 -34.740 1.00 88.56 662 LEU A N 1
ATOM 5113 C CA . LEU A 1 662 ? -4.037 36.883 -34.051 1.00 88.56 662 LEU A CA 1
ATOM 5114 C C . LEU A 1 662 ? -3.791 37.516 -32.682 1.00 88.56 662 LEU A C 1
ATOM 5116 O O . LEU A 1 662 ? -3.408 38.681 -32.603 1.00 88.56 662 LEU A O 1
ATOM 5120 N N . MET A 1 663 ? -4.045 36.768 -31.615 1.00 88.50 663 MET A N 1
ATOM 5121 C CA . MET A 1 663 ? -4.033 37.275 -30.245 1.00 88.50 663 MET A CA 1
ATOM 5122 C C . MET A 1 663 ? -3.072 36.453 -29.398 1.00 88.50 663 MET A C 1
ATOM 5124 O O . MET A 1 663 ? -3.336 35.274 -29.163 1.00 88.50 663 MET A O 1
ATOM 5128 N N . ASP A 1 664 ? -1.989 37.052 -28.911 1.00 85.06 664 ASP A N 1
ATOM 5129 C CA . ASP A 1 664 ? -1.182 36.405 -27.882 1.00 85.06 664 ASP A CA 1
ATOM 5130 C C . ASP A 1 664 ? -1.986 36.236 -26.587 1.00 85.06 664 ASP A C 1
ATOM 5132 O O . ASP A 1 664 ? -2.736 37.118 -26.174 1.00 85.06 664 ASP A O 1
ATOM 5136 N N . ILE A 1 665 ? -1.872 35.073 -25.951 1.00 81.25 665 ILE A N 1
ATOM 5137 C CA . ILE A 1 665 ? -2.582 34.786 -24.701 1.00 81.25 665 ILE A CA 1
ATOM 5138 C C . ILE A 1 665 ? -1.877 35.419 -23.504 1.00 81.25 665 ILE A C 1
ATOM 5140 O O . ILE A 1 665 ? -2.543 35.932 -22.602 1.00 81.25 665 ILE A O 1
ATOM 5144 N N . SER A 1 666 ? -0.548 35.389 -23.492 1.00 73.69 666 SER A N 1
ATOM 5145 C CA . SER A 1 666 ? 0.256 35.775 -22.334 1.00 73.69 666 SER A CA 1
ATOM 5146 C C . SER A 1 666 ? 0.803 37.190 -22.497 1.00 73.69 666 SER A C 1
ATOM 5148 O O . SER A 1 666 ? 1.980 37.352 -22.789 1.00 73.69 666 SER A O 1
ATOM 5150 N N . MET A 1 667 ? -0.043 38.200 -22.277 1.00 80.69 667 MET A N 1
ATOM 5151 C CA . MET A 1 667 ? 0.332 39.619 -22.365 1.00 80.69 667 MET A CA 1
ATOM 5152 C C . MET A 1 667 ? 0.161 40.347 -21.017 1.00 80.69 667 MET A C 1
ATOM 5154 O O . MET A 1 667 ? -0.731 39.993 -20.240 1.00 80.69 667 MET A O 1
ATOM 5158 N N . PRO A 1 668 ? 0.987 41.366 -20.714 1.00 58.22 668 PRO A N 1
ATOM 5159 C CA . PRO A 1 668 ? 0.833 42.214 -19.533 1.00 58.22 668 PRO A CA 1
ATOM 5160 C C . PRO A 1 668 ? -0.392 43.145 -19.627 1.00 58.22 668 PRO A C 1
ATOM 5162 O O . PRO A 1 668 ? -0.886 43.452 -20.707 1.00 58.22 668 PRO A O 1
ATOM 5165 N N . GLU A 1 669 ? -0.858 43.618 -18.465 1.00 75.00 669 GLU A N 1
ATOM 5166 C CA . GLU A 1 669 ? -2.039 44.482 -18.255 1.00 75.00 669 GLU A CA 1
ATOM 5167 C C . GLU A 1 669 ? -3.401 43.843 -18.559 1.00 75.00 669 GLU A C 1
ATOM 5169 O O . GLU A 1 669 ? -4.244 43.794 -17.663 1.00 75.00 669 GLU A O 1
ATOM 5174 N N . LEU A 1 670 ? -3.614 43.346 -19.779 1.00 80.94 670 LEU A N 1
ATOM 5175 C CA . LEU A 1 670 ? -4.844 42.671 -20.192 1.00 80.94 670 LEU A CA 1
ATOM 5176 C C . LEU A 1 670 ? -4.498 41.389 -20.951 1.00 80.94 670 LEU A C 1
ATOM 5178 O O . LEU A 1 670 ? -3.966 41.451 -22.062 1.00 80.94 670 LEU A O 1
ATOM 5182 N N . ASP A 1 671 ? -4.811 40.237 -20.351 1.00 82.25 671 ASP A N 1
ATOM 5183 C CA . ASP A 1 671 ? -4.479 38.938 -20.940 1.00 82.25 671 ASP A CA 1
ATOM 5184 C C . ASP A 1 671 ? -5.323 38.658 -22.203 1.00 82.25 671 ASP A C 1
ATOM 5186 O O . ASP A 1 671 ? -6.416 39.205 -22.386 1.00 82.25 671 ASP A O 1
ATOM 5190 N N . GLY A 1 672 ? -4.828 37.810 -23.111 1.00 81.88 672 GLY A N 1
ATOM 5191 C CA . GLY A 1 672 ? -5.500 37.561 -24.393 1.00 81.88 672 GLY A CA 1
ATOM 5192 C C . GLY A 1 672 ? -6.876 36.895 -24.263 1.00 81.88 672 GLY A C 1
ATOM 5193 O O . GLY A 1 672 ? -7.722 37.031 -25.152 1.00 81.88 672 GLY A O 1
ATOM 5194 N N . VAL A 1 673 ? -7.145 36.203 -23.150 1.00 84.75 673 VAL A N 1
ATOM 5195 C CA . VAL A 1 673 ? -8.439 35.558 -22.866 1.00 84.75 673 VAL A CA 1
ATOM 5196 C C . VAL A 1 673 ? -9.463 36.600 -22.418 1.00 84.75 673 VAL A C 1
ATOM 5198 O O . VAL A 1 673 ? -10.595 36.604 -22.903 1.00 84.75 673 VAL A O 1
ATOM 5201 N N . GLU A 1 674 ? -9.065 37.501 -21.526 1.00 83.81 674 GLU A N 1
ATOM 5202 C CA . GLU A 1 674 ? -9.840 38.639 -21.045 1.00 83.81 674 GLU A CA 1
ATOM 5203 C C . GLU A 1 674 ? -10.103 39.632 -22.181 1.00 83.81 674 GLU A C 1
ATOM 5205 O O . GLU A 1 674 ? -11.252 40.030 -22.385 1.00 83.81 674 GLU A O 1
ATOM 5210 N N . ALA A 1 675 ? -9.087 39.946 -22.993 1.00 86.00 675 ALA A N 1
ATOM 5211 C CA . ALA A 1 675 ? -9.222 40.759 -24.199 1.00 86.00 675 ALA A CA 1
ATOM 5212 C C . ALA A 1 675 ? -10.233 40.145 -25.180 1.00 86.00 675 ALA A C 1
ATOM 5214 O O . ALA A 1 675 ? -11.142 40.833 -25.650 1.00 86.00 675 ALA A O 1
ATOM 5215 N N . THR A 1 676 ? -10.145 38.833 -25.427 1.00 89.06 676 THR A N 1
ATOM 5216 C CA . THR A 1 676 ? -11.115 38.115 -26.271 1.00 89.06 676 THR A CA 1
ATOM 5217 C C . THR A 1 676 ? -12.525 38.188 -25.682 1.00 89.06 676 THR A C 1
ATOM 5219 O O . THR A 1 676 ? -13.475 38.501 -26.401 1.00 89.06 676 THR A O 1
ATOM 5222 N N . GLY A 1 677 ? -12.672 37.996 -24.369 1.00 85.31 677 GLY A N 1
ATOM 5223 C CA . GLY A 1 677 ? -13.952 38.140 -23.677 1.00 85.31 677 GLY A CA 1
ATOM 5224 C C . GLY A 1 677 ? -14.557 39.542 -23.817 1.00 85.31 677 GLY A C 1
ATOM 5225 O O . GLY A 1 677 ? -15.767 39.669 -24.015 1.00 85.31 677 GLY A O 1
ATOM 5226 N N . ILE A 1 678 ? -13.737 40.595 -23.769 1.00 87.69 678 ILE A N 1
ATOM 5227 C CA . ILE A 1 678 ? -14.184 41.980 -23.976 1.00 87.69 678 ILE A CA 1
ATOM 5228 C C . ILE A 1 678 ? -14.616 42.206 -25.432 1.00 87.69 678 ILE A C 1
ATOM 5230 O O . ILE A 1 678 ? -15.683 42.776 -25.660 1.00 87.69 678 ILE A O 1
ATOM 5234 N N . ILE A 1 679 ? -13.852 41.713 -26.414 1.00 87.38 679 ILE A N 1
ATOM 5235 C CA . ILE A 1 679 ? -14.189 41.835 -27.846 1.00 87.38 679 ILE A CA 1
ATOM 5236 C C . ILE A 1 679 ? -15.506 41.113 -28.162 1.00 87.38 679 ILE A C 1
ATOM 5238 O O . ILE A 1 679 ? -16.346 41.651 -28.882 1.00 87.38 679 ILE A O 1
ATOM 5242 N N . ARG A 1 680 ? -15.722 39.919 -27.594 1.00 87.12 680 ARG A N 1
ATOM 5243 C CA . ARG A 1 680 ? -16.942 39.119 -27.803 1.00 87.12 680 ARG A CA 1
ATOM 5244 C C . ARG A 1 680 ? -18.185 39.724 -27.154 1.00 87.12 680 ARG A C 1
ATOM 5246 O O . ARG A 1 680 ? -19.261 39.648 -27.740 1.00 87.12 680 ARG A O 1
ATOM 5253 N N . ASN A 1 681 ? -18.048 40.311 -25.963 1.00 83.69 681 ASN A N 1
ATOM 5254 C CA . ASN A 1 681 ? -19.167 40.915 -25.228 1.00 83.69 681 ASN A CA 1
ATOM 5255 C C . ASN A 1 681 ? -19.436 42.383 -25.611 1.00 83.69 681 ASN A C 1
ATOM 5257 O O . ASN A 1 681 ? -20.453 42.947 -25.204 1.00 83.69 681 ASN A O 1
ATOM 5261 N N . GLY A 1 682 ? -18.538 43.012 -26.372 1.00 77.81 682 GLY A N 1
ATOM 5262 C CA . GLY A 1 682 ? -18.727 44.351 -26.922 1.00 77.81 682 GLY A CA 1
ATOM 5263 C C . GLY A 1 682 ? -19.696 44.381 -28.110 1.00 77.81 682 GLY A C 1
ATOM 5264 O O . GLY A 1 682 ? -19.962 43.374 -28.759 1.00 77.81 682 GLY A O 1
ATOM 5265 N N . SER A 1 683 ? -20.205 45.570 -28.441 1.00 72.75 683 SER A N 1
ATOM 5266 C CA . SER A 1 683 ? -21.030 45.809 -29.639 1.00 72.75 683 SER A CA 1
ATOM 5267 C C . SER A 1 683 ? -20.216 46.316 -30.841 1.00 72.75 683 SER A C 1
ATOM 5269 O O . SER A 1 683 ? -20.775 46.947 -31.739 1.00 72.75 683 SER A O 1
ATOM 5271 N N . GLY A 1 684 ? -18.893 46.127 -30.815 1.00 76.00 684 GLY A N 1
ATOM 5272 C CA . GLY A 1 684 ? -17.969 46.555 -31.867 1.00 76.00 684 GLY A CA 1
ATOM 5273 C C . GLY A 1 684 ? -18.028 45.662 -33.116 1.00 76.00 684 GLY A C 1
ATOM 5274 O O . GLY A 1 684 ? -18.594 44.568 -33.071 1.00 76.00 684 GLY A O 1
ATOM 5275 N N . PRO A 1 685 ? -17.425 46.093 -34.239 1.00 79.75 685 PRO A N 1
ATOM 5276 C CA . PRO A 1 685 ? -17.516 45.393 -35.524 1.00 79.75 685 PRO A CA 1
ATOM 5277 C C . PRO A 1 685 ? -16.872 43.996 -35.530 1.00 79.75 685 PRO A C 1
ATOM 5279 O O . PRO A 1 685 ? -17.193 43.197 -36.402 1.00 79.75 685 PRO A O 1
ATOM 5282 N N . ASN A 1 686 ? -16.004 43.684 -34.559 1.00 87.50 686 ASN A N 1
ATOM 5283 C CA . ASN A 1 686 ? -15.274 42.413 -34.487 1.00 87.50 686 ASN A CA 1
ATOM 5284 C C . ASN A 1 686 ? -15.831 41.411 -33.468 1.00 87.50 686 ASN A C 1
ATOM 5286 O O . ASN A 1 686 ? -15.172 40.414 -33.163 1.00 87.50 686 ASN A O 1
ATOM 5290 N N . CYS A 1 687 ? -17.041 41.626 -32.941 1.00 83.62 687 CYS A N 1
ATOM 5291 C CA . CYS A 1 687 ? -17.632 40.715 -31.954 1.00 83.62 687 CYS A CA 1
ATOM 5292 C C . CYS A 1 687 ? -17.789 39.277 -32.485 1.00 83.62 687 CYS A C 1
ATOM 5294 O O . CYS A 1 687 ? -17.745 38.328 -31.705 1.00 83.62 687 CYS A O 1
ATOM 5296 N N . THR A 1 688 ? -17.855 39.086 -33.807 1.00 82.44 688 THR A N 1
ATOM 5297 C CA . THR A 1 688 ? -17.906 37.770 -34.469 1.00 82.44 688 THR A CA 1
ATOM 5298 C C . THR A 1 688 ? -16.652 37.409 -35.268 1.00 82.44 688 THR A C 1
ATOM 5300 O O . THR A 1 688 ? -16.589 36.304 -35.803 1.00 82.44 688 THR A O 1
ATOM 5303 N N . THR A 1 689 ? -15.661 38.300 -35.371 1.00 85.44 689 THR A N 1
ATOM 5304 C CA . THR A 1 689 ? -14.432 38.055 -36.149 1.00 85.44 689 THR A CA 1
ATOM 5305 C C . THR A 1 689 ? -13.642 36.894 -35.545 1.00 85.44 689 THR A C 1
ATOM 5307 O O . THR A 1 689 ? -13.478 36.873 -34.321 1.00 85.44 689 THR A O 1
ATOM 5310 N N . PRO A 1 690 ? -13.139 35.927 -36.332 1.00 86.25 690 PRO A N 1
ATOM 5311 C CA . PRO A 1 690 ? -12.335 34.831 -35.804 1.00 86.25 690 PRO A CA 1
ATOM 5312 C C . PRO A 1 690 ? -11.096 35.337 -35.048 1.00 86.25 690 PRO A C 1
ATOM 5314 O O . PRO A 1 690 ? -10.359 36.186 -35.547 1.00 86.25 690 PRO A O 1
ATOM 5317 N N . ILE A 1 691 ? -10.888 34.821 -33.832 1.00 87.88 691 ILE A N 1
ATOM 5318 C CA . ILE A 1 691 ? -9.719 35.146 -32.998 1.00 87.88 691 ILE A CA 1
ATOM 5319 C C . ILE A 1 691 ? -8.895 33.873 -32.835 1.00 87.88 691 ILE A C 1
ATOM 5321 O O . ILE A 1 691 ? -9.384 32.891 -32.268 1.00 87.88 691 ILE A O 1
ATOM 5325 N N . LEU A 1 692 ? -7.665 33.901 -33.339 1.00 86.19 692 LEU A N 1
ATOM 5326 C CA . LEU A 1 692 ? -6.688 32.830 -33.212 1.00 86.19 692 LEU A CA 1
ATOM 5327 C C . LEU A 1 692 ? -5.754 33.140 -32.051 1.00 86.19 692 LEU A C 1
ATOM 5329 O O . LEU A 1 692 ? -5.029 34.133 -32.071 1.00 86.19 692 LEU A O 1
ATOM 5333 N N . ALA A 1 693 ? -5.776 32.284 -31.040 1.00 82.50 693 ALA A N 1
ATOM 5334 C CA . ALA A 1 693 ? -4.922 32.428 -29.875 1.00 82.50 693 ALA A CA 1
ATOM 5335 C C . ALA A 1 693 ? -3.513 31.919 -30.177 1.00 82.50 693 ALA A C 1
ATOM 5337 O O . ALA A 1 693 ? -3.351 30.742 -30.493 1.00 82.50 693 ALA A O 1
ATOM 5338 N N . LEU A 1 694 ? -2.500 32.765 -30.020 1.00 79.69 694 LEU A N 1
ATOM 5339 C CA . LEU A 1 694 ? -1.100 32.364 -30.035 1.00 79.69 694 LEU A CA 1
ATOM 5340 C C . LEU A 1 694 ? -0.701 31.993 -28.600 1.00 79.69 694 LEU A C 1
ATOM 5342 O O . LEU A 1 694 ? -0.800 32.814 -27.696 1.00 79.69 694 LEU A O 1
ATOM 5346 N N . THR A 1 695 ? -0.284 30.749 -28.360 1.00 69.75 695 THR A N 1
ATOM 5347 C CA . THR A 1 695 ? 0.109 30.287 -27.013 1.00 69.75 695 THR A CA 1
ATOM 5348 C C . THR A 1 695 ? 1.365 29.424 -27.048 1.00 69.75 695 THR A C 1
ATOM 5350 O O . THR A 1 695 ? 1.584 28.671 -27.990 1.00 69.75 695 THR A O 1
ATOM 5353 N N . ALA A 1 696 ? 2.197 29.477 -26.008 1.00 51.38 696 ALA A N 1
ATOM 5354 C CA . ALA A 1 696 ? 3.367 28.604 -25.872 1.00 51.38 696 ALA A CA 1
ATOM 5355 C C . ALA A 1 696 ? 3.018 27.161 -25.444 1.00 51.38 696 ALA A C 1
ATOM 5357 O O . ALA A 1 696 ? 3.816 26.234 -25.629 1.00 51.38 696 ALA A O 1
ATOM 5358 N N . HIS A 1 697 ? 1.830 26.951 -24.865 1.00 51.34 697 HIS A N 1
ATOM 5359 C CA . HIS A 1 697 ? 1.330 25.631 -24.484 1.00 51.34 697 HIS A CA 1
ATOM 5360 C C . HIS A 1 697 ? -0.201 25.576 -24.539 1.00 51.34 697 HIS A C 1
ATOM 5362 O O . HIS A 1 697 ? -0.883 26.507 -24.119 1.00 51.34 697 HIS A O 1
ATOM 5368 N N . ALA A 1 698 ? -0.750 24.469 -25.039 1.00 52.91 698 ALA A N 1
ATOM 5369 C CA . ALA A 1 698 ? -2.188 24.217 -25.061 1.00 52.91 698 ALA A CA 1
ATOM 5370 C C . ALA A 1 698 ? -2.501 22.989 -24.197 1.00 52.91 698 ALA A C 1
ATOM 5372 O O . ALA A 1 698 ? -2.687 21.885 -24.717 1.00 52.91 698 ALA A O 1
ATOM 5373 N N . LEU A 1 699 ? -2.527 23.158 -22.869 1.00 46.91 699 LEU A N 1
ATOM 5374 C CA . LEU A 1 699 ? -2.924 22.070 -21.971 1.00 46.91 699 LEU A CA 1
ATOM 5375 C C . LEU A 1 699 ? -4.425 21.768 -22.153 1.00 46.91 699 LEU A C 1
ATOM 5377 O O . LEU A 1 699 ? -5.205 22.673 -22.459 1.00 46.91 699 LEU A O 1
ATOM 5381 N N . PRO A 1 700 ? -4.885 20.521 -21.933 1.00 47.12 700 PRO A N 1
ATOM 5382 C CA . PRO A 1 700 ? -6.298 20.155 -22.085 1.00 47.12 700 PRO A CA 1
ATOM 5383 C C . PRO A 1 700 ? -7.263 21.027 -21.265 1.00 47.12 700 PRO A C 1
ATOM 5385 O O . PRO A 1 700 ? -8.340 21.369 -21.741 1.00 47.12 700 PRO A O 1
ATOM 5388 N N . GLN A 1 701 ? -6.844 21.440 -20.067 1.00 48.88 701 GLN A N 1
ATOM 5389 C CA . GLN A 1 701 ? -7.591 22.338 -19.177 1.00 48.88 701 GLN A CA 1
ATOM 5390 C C . GLN A 1 701 ? -7.720 23.776 -19.716 1.00 48.88 701 GLN A C 1
ATOM 5392 O O . GLN A 1 701 ? -8.715 24.448 -19.447 1.00 48.88 701 GLN A O 1
ATOM 5397 N N . ASP A 1 702 ? -6.763 24.228 -20.530 1.00 56.28 702 ASP A N 1
ATOM 5398 C CA . ASP A 1 702 ? -6.781 25.564 -21.131 1.00 56.28 702 ASP A CA 1
ATOM 5399 C C . ASP A 1 702 ? -7.698 25.612 -22.361 1.00 56.28 702 ASP A C 1
ATOM 5401 O O . ASP A 1 702 ? -8.304 26.644 -22.641 1.00 56.28 702 ASP A O 1
ATOM 5405 N N . LYS A 1 703 ? -7.898 24.479 -23.054 1.00 60.19 703 LYS A N 1
ATOM 5406 C CA . LYS A 1 703 ? -8.793 24.389 -24.225 1.00 60.19 703 LYS A CA 1
ATOM 5407 C C . LYS A 1 703 ? -10.244 24.727 -23.882 1.00 60.19 703 LYS A C 1
ATOM 5409 O O . LYS A 1 703 ? -10.904 25.426 -24.651 1.00 60.19 703 LYS A O 1
ATOM 5414 N N . ASP A 1 704 ? -10.743 24.265 -22.735 1.00 65.31 704 ASP A N 1
ATOM 5415 C CA . ASP A 1 704 ? -12.098 24.601 -22.287 1.00 65.31 704 ASP A CA 1
ATOM 5416 C C . ASP A 1 704 ? -12.206 26.075 -21.872 1.00 65.31 704 ASP A C 1
ATOM 5418 O O . ASP A 1 704 ? -13.191 26.733 -22.208 1.00 65.31 704 ASP A O 1
ATOM 5422 N N . ARG A 1 705 ? -11.170 26.626 -21.221 1.00 69.81 705 ARG A N 1
ATOM 5423 C CA . ARG A 1 705 ? -11.094 28.052 -20.864 1.00 69.81 705 ARG A CA 1
ATOM 5424 C C . ARG A 1 705 ? -11.089 28.948 -22.108 1.00 69.81 705 ARG A C 1
ATOM 5426 O O . ARG A 1 705 ? -11.865 29.899 -22.166 1.00 69.81 705 ARG A O 1
ATOM 5433 N N . PHE A 1 706 ? -10.280 28.624 -23.116 1.00 76.12 706 PHE A N 1
ATOM 5434 C CA . PHE A 1 706 ? -10.175 29.392 -24.359 1.00 76.12 706 PHE A CA 1
ATOM 5435 C C . PHE A 1 706 ? -11.452 29.319 -25.201 1.00 76.12 706 PHE A C 1
ATOM 5437 O O . PHE A 1 706 ? -11.938 30.343 -25.686 1.00 76.12 706 PHE A O 1
ATOM 5444 N N . ARG A 1 707 ? -12.059 28.130 -25.308 1.00 74.06 707 ARG A N 1
ATOM 5445 C CA . ARG A 1 707 ? -13.336 27.955 -26.013 1.00 74.06 707 ARG A CA 1
ATOM 5446 C C . ARG A 1 707 ? -14.464 28.740 -25.342 1.00 74.06 707 ARG A C 1
ATOM 5448 O O . ARG A 1 707 ? -15.248 29.379 -26.036 1.00 74.06 707 ARG A O 1
ATOM 5455 N N . ASN A 1 708 ? -14.525 28.736 -24.008 1.00 75.44 708 ASN A N 1
ATOM 5456 C CA . ASN A 1 708 ? -15.528 29.495 -23.256 1.00 75.44 708 ASN A CA 1
ATOM 5457 C C . ASN A 1 708 ? -15.356 31.017 -23.398 1.00 75.44 708 ASN A C 1
ATOM 5459 O O . ASN A 1 708 ? -16.346 31.740 -23.333 1.00 75.44 708 ASN A O 1
ATOM 5463 N N . ALA A 1 709 ? -14.130 31.502 -23.622 1.00 75.81 709 ALA A N 1
ATOM 5464 C CA . ALA A 1 709 ? -13.860 32.916 -23.884 1.00 75.81 709 ALA A CA 1
ATOM 5465 C C . ALA A 1 709 ? -14.228 33.359 -25.314 1.00 75.81 709 ALA A C 1
ATOM 5467 O O . ALA A 1 709 ? -14.354 34.553 -25.567 1.00 75.81 709 ALA A O 1
ATOM 5468 N N . GLY A 1 710 ? -14.442 32.416 -26.241 1.00 75.62 710 GLY A N 1
ATOM 5469 C CA . GLY A 1 710 ? -14.811 32.695 -27.633 1.00 75.62 710 GLY A CA 1
ATOM 5470 C C . GLY A 1 710 ? -13.633 32.746 -28.614 1.00 75.62 710 GLY A C 1
ATOM 5471 O O . GLY A 1 710 ? -13.760 33.361 -29.680 1.00 75.62 710 GLY A O 1
ATOM 5472 N N . ILE A 1 711 ? -12.507 32.111 -28.267 1.00 83.31 711 ILE A N 1
ATOM 5473 C CA . ILE A 1 711 ? -11.364 31.877 -29.164 1.00 83.31 711 ILE A CA 1
ATOM 5474 C C . ILE A 1 711 ? -11.746 30.815 -30.203 1.00 83.31 711 ILE A C 1
ATOM 5476 O O . ILE A 1 711 ? -12.328 29.782 -29.864 1.00 83.31 711 ILE A O 1
ATOM 5480 N N . SER A 1 712 ? -11.434 31.082 -31.472 1.00 77.06 712 SER A N 1
ATOM 5481 C CA . SER A 1 712 ? -11.839 30.257 -32.616 1.00 77.06 712 SER A CA 1
ATOM 5482 C C . SER A 1 712 ? -10.922 29.056 -32.826 1.00 77.06 712 SER A C 1
ATOM 5484 O O . SER A 1 712 ? -11.407 27.955 -33.070 1.00 77.06 712 SER A O 1
ATOM 5486 N N . GLU A 1 713 ? -9.615 29.256 -32.686 1.00 78.06 713 GLU A N 1
ATOM 5487 C CA . GLU A 1 713 ? -8.601 28.207 -32.776 1.00 78.06 713 GLU A CA 1
ATOM 5488 C C . GLU A 1 713 ? -7.338 28.647 -32.015 1.00 78.06 713 GLU A C 1
ATOM 5490 O O . GLU A 1 713 ? -7.118 29.835 -31.772 1.00 78.06 713 GLU A O 1
ATOM 5495 N N . THR A 1 714 ? -6.538 27.680 -31.568 1.00 75.75 714 THR A N 1
ATOM 5496 C CA . THR A 1 714 ? -5.289 27.910 -30.830 1.00 75.75 714 THR A CA 1
ATOM 5497 C C . THR A 1 714 ? -4.103 27.478 -31.678 1.00 75.75 714 THR A C 1
ATOM 5499 O O . THR A 1 714 ? -4.004 26.304 -32.036 1.00 75.75 714 THR A O 1
ATOM 5502 N N . VAL A 1 715 ? -3.181 28.397 -31.930 1.00 73.50 715 VAL A N 1
ATOM 5503 C CA . VAL A 1 715 ? -1.925 28.167 -32.638 1.00 73.50 715 VAL A CA 1
ATOM 5504 C C . VAL A 1 715 ? -0.786 28.145 -31.619 1.00 73.50 715 VAL A C 1
ATOM 5506 O O . VAL A 1 715 ? -0.616 29.070 -30.823 1.00 73.50 715 VAL A O 1
ATOM 5509 N N . VAL A 1 716 ? -0.014 27.058 -31.614 1.00 62.91 716 VAL A N 1
ATOM 5510 C CA . VAL A 1 716 ? 1.086 26.874 -30.659 1.00 62.91 716 VAL A CA 1
ATOM 5511 C C . VAL A 1 716 ? 2.354 27.540 -31.197 1.00 62.91 716 VAL A C 1
ATOM 5513 O O . VAL A 1 716 ? 2.766 27.257 -32.317 1.00 62.91 716 VAL A O 1
ATOM 5516 N N . LYS A 1 717 ? 2.985 28.406 -30.398 1.00 54.16 717 LYS A N 1
ATOM 5517 C CA . LYS A 1 717 ? 4.280 29.034 -30.703 1.00 54.16 717 LYS A CA 1
ATOM 5518 C C . LYS A 1 717 ? 5.404 27.972 -30.630 1.00 54.16 717 LYS A C 1
ATOM 5520 O O . LYS A 1 717 ? 5.399 27.163 -29.697 1.00 54.16 717 LYS A O 1
ATOM 5525 N N . PRO A 1 718 ? 6.401 27.970 -31.539 1.00 45.91 718 PRO A N 1
ATOM 5526 C CA . PRO A 1 718 ? 6.750 29.038 -32.478 1.00 45.91 718 PRO A CA 1
ATOM 5527 C C . PRO A 1 718 ? 5.855 29.072 -33.722 1.00 45.91 718 PRO A C 1
ATOM 5529 O O . PRO A 1 718 ? 5.482 28.038 -34.268 1.00 45.91 718 PRO A O 1
ATOM 5532 N N . LEU A 1 719 ? 5.517 30.287 -34.158 1.00 58.97 719 LEU A N 1
ATOM 5533 C CA . LEU A 1 719 ? 4.716 30.521 -35.354 1.00 58.97 719 LEU A CA 1
ATOM 5534 C C . LEU A 1 719 ? 5.578 30.247 -36.592 1.00 58.97 719 LEU A C 1
ATOM 5536 O O . LEU A 1 719 ? 6.595 30.906 -36.781 1.00 58.97 719 LEU A O 1
ATOM 5540 N N . THR A 1 720 ? 5.189 29.278 -37.420 1.00 56.94 720 THR A N 1
ATOM 5541 C CA . THR A 1 720 ? 5.812 29.041 -38.731 1.00 56.94 720 THR A CA 1
ATOM 5542 C C . THR A 1 720 ? 4.909 29.574 -39.838 1.00 56.94 720 THR A C 1
ATOM 5544 O O . THR A 1 720 ? 3.684 29.601 -39.685 1.00 56.94 720 THR A O 1
ATOM 5547 N N . ALA A 1 721 ? 5.498 29.964 -40.972 1.00 56.41 721 ALA A N 1
ATOM 5548 C CA . ALA A 1 721 ? 4.742 30.485 -42.113 1.00 56.41 721 ALA A CA 1
ATOM 5549 C C . ALA A 1 721 ? 3.656 29.500 -42.589 1.00 56.41 721 ALA A C 1
ATOM 5551 O O . ALA A 1 721 ? 2.533 29.902 -42.868 1.00 56.41 721 ALA A O 1
ATOM 5552 N N . GLU A 1 722 ? 3.954 28.198 -42.600 1.00 56.44 722 GLU A N 1
ATOM 5553 C CA . GLU A 1 722 ? 3.014 27.148 -43.016 1.00 56.44 722 GLU A CA 1
ATOM 5554 C C . GLU A 1 722 ? 1.803 27.026 -42.075 1.00 56.44 722 GLU A C 1
ATOM 5556 O O . GLU A 1 722 ? 0.659 26.950 -42.528 1.00 56.44 722 GLU A O 1
ATOM 5561 N N . VAL A 1 723 ? 2.036 27.052 -40.758 1.00 59.47 723 VAL A N 1
ATOM 5562 C CA . VAL A 1 723 ? 0.968 26.956 -39.751 1.00 59.47 723 VAL A CA 1
ATOM 5563 C C . VAL A 1 723 ? 0.094 28.208 -39.770 1.00 59.47 723 VAL A C 1
ATOM 5565 O O . VAL A 1 723 ? -1.131 28.108 -39.684 1.00 59.47 723 VAL A O 1
ATOM 5568 N N . LEU A 1 724 ? 0.713 29.380 -39.926 1.00 65.81 724 LEU A N 1
ATOM 5569 C CA . LEU A 1 724 ? 0.014 30.657 -39.994 1.00 65.81 724 LEU A CA 1
ATOM 5570 C C . LEU A 1 724 ? -0.877 30.755 -41.240 1.00 65.81 724 LEU A C 1
ATOM 5572 O O . LEU A 1 724 ? -2.051 31.103 -41.122 1.00 65.81 724 LEU A O 1
ATOM 5576 N N . LEU A 1 725 ? -0.352 30.395 -42.416 1.00 66.69 725 LEU A N 1
ATOM 5577 C CA . LEU A 1 725 ? -1.102 30.438 -43.675 1.00 66.69 725 LEU A CA 1
ATOM 5578 C C . LEU A 1 725 ? -2.308 29.505 -43.647 1.00 66.69 725 LEU A C 1
ATOM 5580 O O . LEU A 1 725 ? -3.416 29.919 -43.978 1.00 66.69 725 LEU A O 1
ATOM 5584 N N . ARG A 1 726 ? -2.126 28.281 -43.148 1.00 65.44 726 ARG A N 1
ATOM 5585 C CA . ARG A 1 726 ? -3.219 27.316 -43.005 1.00 65.44 726 ARG A CA 1
ATOM 5586 C C . ARG A 1 726 ? -4.330 27.820 -42.079 1.00 65.44 726 ARG A C 1
ATOM 5588 O O . ARG A 1 726 ? -5.514 27.606 -42.355 1.00 65.44 726 ARG A O 1
ATOM 5595 N N . ALA A 1 727 ? -3.970 28.476 -40.978 1.00 65.06 727 ALA A N 1
ATOM 5596 C CA . ALA A 1 727 ? -4.948 29.019 -40.038 1.00 65.06 727 ALA A CA 1
ATOM 5597 C C . ALA A 1 727 ? -5.733 30.195 -40.655 1.00 65.06 727 ALA A C 1
ATOM 5599 O O . ALA A 1 727 ? -6.953 30.284 -40.495 1.00 65.06 727 ALA A O 1
ATOM 5600 N N . ILE A 1 728 ? -5.060 31.044 -41.441 1.00 69.00 728 ILE A N 1
ATOM 5601 C CA . ILE A 1 728 ? -5.693 32.127 -42.210 1.00 69.00 728 ILE A CA 1
ATOM 5602 C C . ILE A 1 728 ? -6.648 31.555 -43.265 1.00 69.00 728 ILE A C 1
ATOM 5604 O O . ILE A 1 728 ? -7.797 31.983 -43.345 1.00 69.00 728 ILE A O 1
ATOM 5608 N N . GLU A 1 729 ? -6.218 30.548 -44.026 1.00 69.88 729 GLU A N 1
ATOM 5609 C CA . GLU A 1 729 ? -7.033 29.880 -45.051 1.00 69.88 729 GLU A CA 1
ATOM 5610 C C . GLU A 1 729 ? -8.318 29.274 -44.476 1.00 69.88 729 GLU A C 1
ATOM 5612 O O . GLU A 1 729 ? -9.389 29.366 -45.080 1.00 69.88 729 GLU A O 1
ATOM 5617 N N . THR A 1 730 ? -8.218 28.682 -43.286 1.00 67.62 730 THR A N 1
ATOM 5618 C CA . THR A 1 730 ? -9.337 28.012 -42.614 1.00 67.62 730 THR A CA 1
ATOM 5619 C C . THR A 1 730 ? -10.387 29.013 -42.121 1.00 67.62 730 THR A C 1
ATOM 5621 O O . THR A 1 730 ? -11.585 28.722 -42.172 1.00 67.62 730 THR A O 1
ATOM 5624 N N . HIS A 1 731 ? -9.965 30.195 -41.660 1.00 68.38 731 HIS A N 1
ATOM 5625 C CA . HIS A 1 731 ? -10.833 31.119 -40.924 1.00 68.38 731 HIS A CA 1
ATOM 5626 C C . HIS A 1 731 ? -11.201 32.414 -41.663 1.00 68.38 731 HIS A C 1
ATOM 5628 O O . HIS A 1 731 ? -12.240 32.992 -41.347 1.00 68.38 731 HIS A O 1
ATOM 5634 N N . ALA A 1 732 ? -10.429 32.850 -42.663 1.00 60.31 732 ALA A N 1
ATOM 5635 C CA . ALA A 1 732 ? -10.658 34.117 -43.369 1.00 60.31 732 ALA A CA 1
ATOM 5636 C C . ALA A 1 732 ? -11.572 34.012 -44.613 1.00 60.31 732 ALA A C 1
ATOM 5638 O O . ALA A 1 732 ? -11.844 35.019 -45.259 1.00 60.31 732 ALA A O 1
ATOM 5639 N N . GLY A 1 733 ? -12.079 32.818 -44.955 1.00 52.47 733 GLY A N 1
ATOM 5640 C CA . GLY A 1 733 ? -13.181 32.630 -45.912 1.00 52.47 733 GLY A CA 1
ATOM 5641 C C . GLY A 1 733 ? -12.975 33.246 -47.307 1.00 52.47 733 GLY A C 1
ATOM 5642 O O . GLY A 1 733 ? -13.715 34.144 -47.704 1.00 52.47 733 GLY A O 1
ATOM 5643 N N . VAL A 1 734 ? -12.025 32.739 -48.100 1.00 42.28 734 VAL A N 1
ATOM 5644 C CA . VAL A 1 734 ? -11.830 33.190 -49.493 1.00 42.28 734 VAL A CA 1
ATOM 5645 C C . VAL A 1 734 ? -12.950 32.640 -50.399 1.00 42.28 734 VAL A C 1
ATOM 5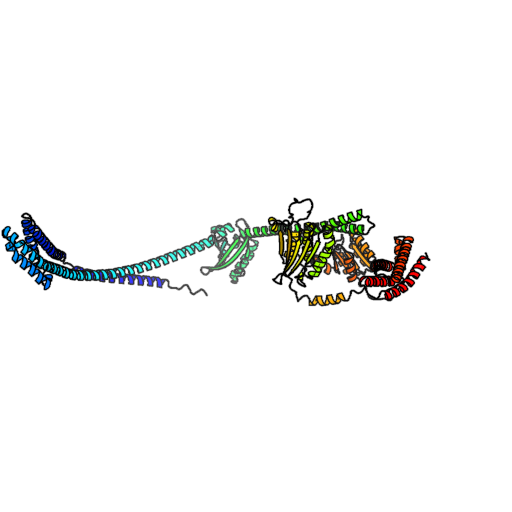647 O O . VAL A 1 734 ? -12.989 31.459 -50.741 1.00 42.28 734 VAL A O 1
ATOM 5650 N N . GLY A 1 735 ? -13.906 33.502 -50.766 1.00 34.81 735 GLY A N 1
ATOM 5651 C CA . GLY A 1 735 ? -15.064 33.182 -51.609 1.00 34.81 735 GLY A CA 1
ATOM 5652 C C . GLY A 1 735 ? -14.787 33.166 -53.123 1.00 34.81 735 GLY A C 1
ATOM 5653 O O . GLY A 1 735 ? -13.979 33.927 -53.647 1.00 34.81 735 GLY A O 1
ATOM 5654 N N . LYS A 1 736 ? -15.520 32.294 -53.832 1.00 32.47 736 LYS A N 1
ATOM 5655 C CA . LYS A 1 736 ? -15.488 32.060 -55.287 1.00 32.47 736 LYS A CA 1
ATOM 5656 C C . LYS A 1 736 ? -15.933 33.274 -56.126 1.00 32.47 736 LYS A C 1
ATOM 5658 O O . LYS A 1 736 ? -17.073 33.711 -56.009 1.00 32.47 736 LYS A O 1
ATOM 5663 N N . GLY A 1 737 ? -15.093 33.631 -57.105 1.00 31.36 737 GLY A N 1
ATOM 5664 C CA . GLY A 1 737 ? -15.484 34.123 -58.436 1.00 31.36 737 GLY A CA 1
ATOM 5665 C C . GLY A 1 737 ? -15.395 35.634 -58.680 1.00 31.36 737 GLY A C 1
ATOM 5666 O O . GLY A 1 737 ? -16.101 36.376 -58.021 1.00 31.36 737 GLY A O 1
ATOM 5667 N N . VAL A 1 738 ? -14.605 36.052 -59.688 1.00 26.06 738 VAL A N 1
ATOM 5668 C CA . VAL A 1 738 ? -14.959 36.988 -60.788 1.00 26.06 738 VAL A CA 1
ATOM 5669 C C . VAL A 1 738 ? -13.929 36.831 -61.929 1.00 26.06 738 VAL A C 1
ATOM 5671 O O . VAL A 1 738 ? -12.764 36.511 -61.713 1.00 26.06 738 VAL A O 1
ATOM 5674 N N . GLU A 1 739 ? -14.432 37.009 -63.149 1.00 26.34 739 GLU A N 1
ATOM 5675 C CA . GLU A 1 739 ? -13.858 36.824 -64.483 1.00 26.34 739 GLU A CA 1
ATOM 5676 C C . GLU A 1 739 ? -12.525 37.530 -64.804 1.00 26.34 739 GLU A C 1
ATOM 5678 O O . GLU A 1 739 ? -12.184 38.600 -64.303 1.00 26.34 739 GLU A O 1
ATOM 5683 N N . ALA A 1 740 ? -11.835 36.903 -65.763 1.00 37.44 740 ALA A N 1
ATOM 5684 C CA . ALA A 1 740 ? -10.716 37.360 -66.580 1.00 37.44 740 ALA A CA 1
ATOM 5685 C C . ALA A 1 740 ? -10.428 38.877 -66.616 1.00 37.44 740 ALA A C 1
ATOM 5687 O O . ALA A 1 740 ? -11.144 39.655 -67.247 1.00 37.44 740 ALA A O 1
ATOM 5688 N N . ARG A 1 741 ? -9.244 39.254 -66.114 1.00 26.95 741 ARG A N 1
ATOM 5689 C CA . ARG A 1 741 ? -8.423 40.345 -66.670 1.00 26.95 741 ARG A CA 1
ATOM 5690 C C . ARG A 1 741 ? -6.954 39.930 -66.721 1.00 26.95 741 ARG A C 1
ATOM 5692 O O . ARG A 1 741 ? -6.146 40.272 -65.863 1.00 26.95 741 ARG A O 1
ATOM 5699 N N . SER A 1 742 ? -6.622 39.188 -67.771 1.00 36.38 742 SER A N 1
ATOM 5700 C CA . SER A 1 742 ? -5.265 39.035 -68.284 1.00 36.38 742 SER A CA 1
ATOM 5701 C C . SER A 1 742 ? -4.776 40.387 -68.813 1.00 36.38 742 SER A C 1
ATOM 5703 O O . SER A 1 742 ? -5.155 40.746 -69.921 1.00 36.38 742 SER A O 1
ATOM 5705 N N . ASP A 1 743 ? -4.005 41.153 -68.030 1.00 34.50 743 ASP A N 1
ATOM 5706 C CA . ASP A 1 743 ? -2.998 42.073 -68.611 1.00 34.50 743 ASP A CA 1
ATOM 5707 C C . ASP A 1 743 ? -2.029 42.779 -67.635 1.00 34.50 743 ASP A C 1
ATOM 5709 O O . ASP A 1 743 ? -1.229 43.598 -68.079 1.00 34.50 743 ASP A O 1
ATOM 5713 N N . ARG A 1 744 ? -2.015 42.481 -66.323 1.00 39.22 744 ARG A N 1
ATOM 5714 C CA . ARG A 1 744 ? -1.127 43.186 -65.359 1.00 39.22 744 ARG A CA 1
ATOM 5715 C C . ARG A 1 744 ? 0.030 42.374 -64.753 1.00 39.22 744 ARG A C 1
ATOM 5717 O O . ARG A 1 744 ? 0.673 42.863 -63.836 1.00 39.22 744 ARG A O 1
ATOM 5724 N N . GLY A 1 745 ? 0.324 41.167 -65.244 1.00 48.53 745 GLY A N 1
ATOM 5725 C CA . GLY A 1 745 ? 1.323 40.279 -64.616 1.00 48.53 745 GLY A CA 1
ATOM 5726 C C . GLY A 1 745 ? 2.790 40.667 -64.851 1.00 48.53 745 GLY A C 1
ATOM 5727 O O . GLY A 1 745 ? 3.608 40.594 -63.944 1.00 48.53 745 GLY A O 1
ATOM 5728 N N . ILE A 1 746 ? 3.138 41.129 -66.054 1.00 48.75 746 ILE A N 1
ATOM 5729 C CA . ILE A 1 746 ? 4.551 41.374 -66.405 1.00 48.75 746 ILE A CA 1
ATOM 5730 C C . ILE A 1 746 ? 5.051 42.714 -65.832 1.00 48.75 746 ILE A C 1
ATOM 5732 O O . ILE A 1 746 ? 6.224 42.859 -65.497 1.00 48.75 746 ILE A O 1
ATOM 5736 N N . GLU A 1 747 ? 4.161 43.702 -65.695 1.00 47.56 747 GLU A N 1
ATOM 5737 C CA . GLU A 1 747 ? 4.524 45.065 -65.289 1.00 47.56 747 GLU A CA 1
ATOM 5738 C C . GLU A 1 747 ? 4.847 45.158 -63.794 1.00 47.56 747 GLU A C 1
ATOM 5740 O O . GLU A 1 747 ? 5.812 45.820 -63.429 1.00 47.56 747 GLU A O 1
ATOM 5745 N N . SER A 1 748 ? 4.141 44.419 -62.928 1.00 53.44 748 SER A N 1
ATOM 5746 C CA . SER A 1 748 ? 4.425 44.437 -61.487 1.00 53.44 748 SER A CA 1
ATOM 5747 C C . SER A 1 748 ? 5.753 43.768 -61.135 1.00 53.44 748 SER A C 1
ATOM 5749 O O . SER A 1 748 ? 6.430 44.225 -60.220 1.00 53.44 748 SER A O 1
ATOM 5751 N N . VAL A 1 749 ? 6.155 42.714 -61.857 1.00 53.88 749 VAL A N 1
ATOM 5752 C CA . VAL A 1 749 ? 7.385 41.969 -61.544 1.00 53.88 749 VAL A CA 1
ATOM 5753 C C . VAL A 1 749 ? 8.623 42.679 -62.082 1.00 53.88 749 VAL A C 1
ATOM 5755 O O . VAL A 1 749 ? 9.612 42.814 -61.362 1.00 53.88 749 VAL A O 1
ATOM 5758 N N . LEU A 1 750 ? 8.571 43.210 -63.309 1.00 55.72 750 LEU A N 1
ATOM 5759 C CA . LEU A 1 750 ? 9.673 44.011 -63.844 1.00 55.72 750 LEU A CA 1
ATOM 5760 C C . LEU A 1 750 ? 9.848 45.319 -63.066 1.00 55.72 750 LEU A C 1
ATOM 5762 O O . LEU A 1 750 ? 10.982 45.657 -62.744 1.00 55.72 750 LEU A O 1
ATOM 5766 N N . GLU A 1 751 ? 8.770 46.013 -62.686 1.00 56.09 751 GLU A N 1
ATOM 5767 C CA . GLU A 1 751 ? 8.871 47.207 -61.833 1.00 56.09 751 GLU A CA 1
ATOM 5768 C C . GLU A 1 751 ? 9.356 46.871 -60.413 1.00 56.09 751 GLU A C 1
ATOM 5770 O O . GLU A 1 751 ? 10.186 47.599 -59.871 1.00 56.09 751 GLU A O 1
ATOM 5775 N N . ALA A 1 752 ? 8.961 45.729 -59.835 1.00 55.69 752 ALA A N 1
ATOM 5776 C CA . ALA A 1 752 ? 9.493 45.270 -58.548 1.00 55.69 752 ALA A CA 1
ATOM 5777 C C . ALA A 1 752 ? 10.998 44.946 -58.612 1.00 55.69 752 ALA A C 1
ATOM 5779 O O . ALA A 1 752 ? 11.751 45.277 -57.693 1.00 55.69 752 ALA A O 1
ATOM 5780 N N . ILE A 1 753 ? 11.473 44.345 -59.708 1.00 55.22 753 ILE A N 1
ATOM 5781 C CA . ILE A 1 753 ? 12.901 44.058 -59.905 1.00 55.22 753 ILE A CA 1
ATOM 5782 C C . ILE A 1 753 ? 13.683 45.351 -60.188 1.00 55.22 753 ILE A C 1
ATOM 5784 O O . ILE A 1 753 ? 14.757 45.537 -59.611 1.00 55.22 753 ILE A O 1
ATOM 5788 N N . LYS A 1 754 ? 13.137 46.282 -60.986 1.00 59.03 754 LYS A N 1
ATOM 5789 C CA . LYS A 1 754 ? 13.726 47.618 -61.196 1.00 59.03 754 LYS A CA 1
ATOM 5790 C C . LYS A 1 754 ? 13.844 48.394 -59.885 1.00 59.03 754 LYS A C 1
ATOM 5792 O O . LYS A 1 754 ? 14.892 48.983 -59.633 1.00 59.03 754 LYS A O 1
ATOM 5797 N N . ALA A 1 755 ? 12.815 48.355 -59.038 1.00 52.75 755 ALA A N 1
ATOM 5798 C CA . ALA A 1 755 ? 12.801 49.037 -57.746 1.00 52.75 755 ALA A CA 1
ATOM 5799 C C . ALA A 1 755 ? 13.828 48.459 -56.759 1.00 52.75 755 ALA A C 1
ATOM 5801 O O . ALA A 1 755 ? 14.395 49.200 -55.959 1.00 52.75 755 ALA A O 1
ATOM 5802 N N . ARG A 1 756 ? 14.096 47.147 -56.822 1.00 50.44 756 ARG A N 1
ATOM 5803 C CA . ARG A 1 756 ? 14.955 46.451 -55.850 1.00 50.44 756 ARG A CA 1
ATOM 5804 C C . ARG A 1 756 ? 16.415 46.301 -56.290 1.00 50.44 756 ARG A C 1
ATOM 5806 O O . ARG A 1 756 ? 17.292 46.233 -55.434 1.00 50.44 756 ARG A O 1
ATOM 5813 N N . LYS A 1 757 ? 16.689 46.214 -57.598 1.00 47.81 757 LYS A N 1
ATOM 5814 C CA . LYS A 1 757 ? 18.035 45.958 -58.159 1.00 47.81 757 LYS A CA 1
ATOM 5815 C C . LYS A 1 757 ? 18.480 46.943 -59.251 1.00 47.81 757 LYS A C 1
ATOM 5817 O O . LYS A 1 757 ? 19.618 46.853 -59.704 1.00 47.81 757 LYS A O 1
ATOM 5822 N N . GLY A 1 758 ? 17.631 47.895 -59.637 1.00 58.28 758 GLY A N 1
ATOM 5823 C CA . GLY A 1 758 ? 17.920 48.910 -60.652 1.00 58.28 758 GLY A CA 1
ATOM 5824 C C . GLY A 1 758 ? 17.491 48.514 -62.077 1.00 58.28 758 GLY A C 1
ATOM 5825 O O . GLY A 1 758 ? 17.326 47.328 -62.379 1.00 58.28 758 GLY A O 1
ATOM 5826 N N . PRO A 1 759 ? 17.298 49.498 -62.979 1.00 64.94 759 PRO A N 1
ATOM 5827 C CA . PRO A 1 759 ? 16.751 49.268 -64.316 1.00 64.94 759 PRO A CA 1
ATOM 5828 C C . PRO A 1 759 ? 17.674 48.496 -65.266 1.00 64.94 759 PRO A C 1
ATOM 5830 O O . PRO A 1 759 ? 17.173 47.763 -66.116 1.00 64.94 759 PRO A O 1
ATOM 5833 N N . GLU A 1 760 ? 18.995 48.592 -65.096 1.00 67.00 760 GLU A N 1
ATOM 5834 C CA . GLU A 1 760 ? 19.962 47.830 -65.902 1.00 67.00 760 GLU A CA 1
ATOM 5835 C C . GLU A 1 760 ? 19.916 46.330 -65.582 1.00 67.00 760 GLU A C 1
ATOM 5837 O O . GLU A 1 760 ? 19.818 45.517 -66.494 1.00 67.00 760 GLU A O 1
ATOM 5842 N N . ALA A 1 761 ? 19.836 45.951 -64.302 1.00 62.56 761 ALA A N 1
ATOM 5843 C CA . ALA A 1 761 ? 19.758 44.545 -63.894 1.00 62.56 761 ALA A CA 1
ATOM 5844 C C . ALA A 1 761 ? 18.461 43.859 -64.363 1.00 62.56 761 ALA A C 1
ATOM 5846 O O . ALA A 1 761 ? 18.462 42.680 -64.713 1.00 62.56 761 ALA A O 1
ATOM 5847 N N . ALA A 1 762 ? 17.349 44.600 -64.396 1.00 64.31 762 ALA A N 1
ATOM 5848 C CA . ALA A 1 762 ? 16.090 44.118 -64.958 1.00 64.31 762 ALA A CA 1
ATOM 5849 C C . ALA A 1 762 ? 16.187 43.913 -66.482 1.00 64.31 762 ALA A C 1
ATOM 5851 O O . ALA A 1 762 ? 15.662 42.934 -67.012 1.00 64.31 762 ALA A O 1
ATOM 5852 N N . ARG A 1 763 ? 16.889 44.816 -67.180 1.00 74.81 763 ARG A N 1
ATOM 5853 C CA . ARG A 1 763 ? 17.145 44.735 -68.624 1.00 74.81 763 ARG A CA 1
ATOM 5854 C C . ARG A 1 763 ? 18.029 43.533 -68.967 1.00 74.81 763 ARG A C 1
ATOM 5856 O O . ARG A 1 763 ? 17.682 42.772 -69.868 1.00 74.81 763 ARG A O 1
ATOM 5863 N N . ASP A 1 764 ? 19.111 43.334 -68.219 1.00 72.88 764 ASP A N 1
ATOM 5864 C CA . ASP A 1 764 ? 20.053 42.228 -68.410 1.00 72.88 764 ASP A CA 1
ATOM 5865 C C . ASP A 1 764 ? 19.387 40.867 -68.189 1.00 72.88 764 ASP A C 1
ATOM 5867 O O . ASP A 1 764 ? 19.596 39.950 -68.979 1.00 72.88 764 ASP A O 1
ATOM 5871 N N . LEU A 1 765 ? 18.509 40.754 -67.187 1.00 70.88 765 LEU A N 1
ATOM 5872 C CA . LEU A 1 765 ? 17.753 39.528 -66.917 1.00 70.88 765 LEU A CA 1
ATOM 5873 C C . LEU A 1 765 ? 16.819 39.154 -68.082 1.00 70.88 765 LEU A C 1
ATOM 5875 O O . LEU A 1 765 ? 16.722 37.985 -68.457 1.00 70.88 765 LEU A O 1
ATOM 5879 N N . VAL A 1 766 ? 16.143 40.142 -68.682 1.00 77.19 766 VAL A N 1
ATOM 5880 C CA . VAL A 1 766 ? 15.273 39.912 -69.848 1.00 77.19 766 VAL A CA 1
ATOM 5881 C C . VAL A 1 766 ? 16.103 39.541 -71.080 1.00 77.19 766 VAL A C 1
ATOM 5883 O O . VAL A 1 766 ? 15.715 38.639 -71.820 1.00 77.19 766 VAL A O 1
ATOM 5886 N N . ILE A 1 767 ? 17.261 40.176 -71.293 1.00 79.81 767 ILE A N 1
ATOM 5887 C CA . ILE A 1 767 ? 18.166 39.851 -72.408 1.00 79.81 767 ILE A CA 1
ATOM 5888 C C . ILE A 1 767 ? 18.768 38.446 -72.244 1.00 79.81 767 ILE A C 1
ATOM 5890 O O . ILE A 1 767 ? 18.796 37.681 -73.213 1.00 79.81 767 ILE A O 1
ATOM 5894 N N . GLU A 1 768 ? 19.211 38.072 -71.039 1.00 76.75 768 GLU A N 1
ATOM 5895 C CA . GLU A 1 768 ? 19.725 36.727 -70.740 1.00 76.75 768 GLU A CA 1
ATOM 5896 C C . GLU A 1 768 ? 18.642 35.668 -70.979 1.00 76.75 768 GLU A C 1
ATOM 5898 O O . GLU A 1 768 ? 18.910 34.626 -71.586 1.00 76.75 768 GLU A O 1
ATOM 5903 N N . PHE A 1 769 ? 17.403 35.954 -70.572 1.00 80.81 769 PHE A N 1
ATOM 5904 C CA . PHE A 1 769 ? 16.271 35.069 -70.813 1.00 80.81 769 PHE A CA 1
ATOM 5905 C C . PHE A 1 769 ? 15.955 34.915 -72.307 1.00 80.81 769 PHE A C 1
ATOM 5907 O O . PHE A 1 769 ? 15.848 33.784 -72.781 1.00 80.81 769 PHE A O 1
ATOM 5914 N N . ILE A 1 770 ? 15.881 36.014 -73.069 1.00 83.62 770 ILE A N 1
ATOM 5915 C CA . ILE A 1 770 ? 15.649 35.963 -74.523 1.00 83.62 770 ILE A CA 1
ATOM 5916 C C . ILE A 1 770 ? 16.748 35.154 -75.223 1.00 83.62 770 ILE A C 1
ATOM 5918 O O . ILE A 1 770 ? 16.452 34.291 -76.049 1.00 83.62 770 ILE A O 1
ATOM 5922 N N . THR A 1 771 ? 18.008 35.381 -74.848 1.00 80.81 771 THR A N 1
ATOM 5923 C CA . THR A 1 771 ? 19.164 34.670 -75.415 1.00 80.81 771 THR A CA 1
ATOM 5924 C C . THR A 1 771 ? 19.106 33.173 -75.102 1.00 80.81 771 THR A C 1
ATOM 5926 O O . THR A 1 771 ? 19.321 32.342 -75.985 1.00 80.81 771 THR A O 1
ATOM 5929 N N . SER A 1 772 ? 18.760 32.815 -73.863 1.00 78.81 772 SER A N 1
ATOM 5930 C CA . SER A 1 772 ? 18.635 31.416 -73.434 1.00 78.81 772 SER A CA 1
ATOM 5931 C C . SER A 1 772 ? 17.480 30.705 -74.148 1.00 78.81 772 SER A C 1
ATOM 5933 O O . SER A 1 772 ? 17.624 29.561 -74.575 1.00 78.81 772 SER A O 1
ATOM 5935 N N . MET A 1 773 ? 16.357 31.394 -74.362 1.00 83.00 773 MET A N 1
ATOM 5936 C CA . MET A 1 773 ? 15.200 30.866 -75.090 1.00 83.00 773 MET A CA 1
ATOM 5937 C C . MET A 1 773 ? 15.446 30.692 -76.592 1.00 83.00 773 MET A C 1
ATOM 5939 O O . MET A 1 773 ? 15.017 29.697 -77.186 1.00 83.00 773 MET A O 1
ATOM 5943 N N . ASP A 1 774 ? 16.183 31.607 -77.220 1.00 82.25 774 ASP A N 1
ATOM 5944 C CA . ASP A 1 774 ? 16.648 31.431 -78.599 1.00 82.25 774 ASP A CA 1
ATOM 5945 C C . ASP A 1 774 ? 17.605 30.235 -78.717 1.00 82.25 774 ASP A C 1
ATOM 5947 O O . ASP A 1 774 ? 17.574 29.491 -79.702 1.00 82.25 774 ASP A O 1
ATOM 5951 N N . GLN A 1 775 ? 18.428 29.994 -77.694 1.00 78.50 775 GLN A N 1
ATOM 5952 C CA . GLN A 1 775 ? 19.308 28.831 -77.639 1.00 78.50 775 GLN A CA 1
ATOM 5953 C C . GLN A 1 775 ? 18.520 27.520 -77.475 1.00 78.50 775 GLN A C 1
ATOM 5955 O O . GLN A 1 775 ? 18.808 26.557 -78.187 1.00 78.50 775 GLN A O 1
ATOM 5960 N N . VAL A 1 776 ? 17.485 27.480 -76.624 1.00 78.56 776 VAL A N 1
ATOM 5961 C CA . VAL A 1 776 ? 16.570 26.325 -76.503 1.00 78.56 776 VAL A CA 1
ATOM 5962 C C . VAL A 1 776 ? 15.889 26.041 -77.841 1.00 78.56 776 VAL A C 1
ATOM 5964 O O . VAL A 1 776 ? 15.936 24.916 -78.331 1.00 78.56 776 VAL A O 1
ATOM 5967 N N . THR A 1 777 ? 15.288 27.055 -78.467 1.00 78.56 777 THR A N 1
ATOM 5968 C CA . THR A 1 777 ? 14.513 26.876 -79.706 1.00 78.56 777 THR A CA 1
ATOM 5969 C C . THR A 1 777 ? 15.390 26.512 -80.906 1.00 78.56 777 THR A C 1
ATOM 5971 O O . THR A 1 777 ? 15.015 25.637 -81.688 1.00 78.56 777 THR A O 1
ATOM 5974 N N . SER A 1 778 ? 16.587 27.093 -81.036 1.00 75.88 778 SER A N 1
ATOM 5975 C CA . SER A 1 778 ? 17.547 26.731 -82.093 1.00 75.88 778 SER A CA 1
ATOM 5976 C C . SER A 1 778 ? 18.150 25.336 -81.903 1.00 75.88 778 SER A C 1
ATOM 5978 O O . SER A 1 778 ? 18.284 24.590 -82.875 1.00 75.88 778 SER A O 1
ATOM 5980 N N . THR A 1 779 ? 18.462 24.944 -80.664 1.00 72.94 779 THR A N 1
ATOM 5981 C CA . THR A 1 779 ? 18.967 23.596 -80.354 1.00 72.94 779 THR A CA 1
ATOM 5982 C C . THR A 1 779 ? 17.884 22.550 -80.598 1.00 72.94 779 THR A C 1
ATOM 5984 O O . THR A 1 779 ? 18.149 21.533 -81.235 1.00 72.94 779 THR A O 1
ATOM 5987 N N . LEU A 1 780 ? 16.641 22.836 -80.198 1.00 74.31 780 LEU A N 1
ATOM 5988 C CA . LEU A 1 780 ? 15.488 21.975 -80.454 1.00 74.31 780 LEU A CA 1
ATOM 5989 C C . LEU A 1 780 ? 15.258 21.785 -81.965 1.00 74.31 780 LEU A C 1
ATOM 5991 O O . LEU A 1 780 ? 15.157 20.644 -82.412 1.00 74.31 780 LEU A O 1
ATOM 5995 N N . SER A 1 781 ? 15.347 22.862 -82.758 1.00 69.19 781 SER A N 1
ATOM 5996 C CA . SER A 1 781 ? 15.210 22.825 -84.229 1.00 69.19 781 SER A CA 1
ATOM 5997 C C . SER A 1 781 ? 16.307 22.011 -84.937 1.00 69.19 781 SER A C 1
ATOM 5999 O O . SER A 1 781 ? 16.062 21.359 -85.955 1.00 69.19 781 SER A O 1
ATOM 6001 N N . ASN A 1 782 ? 17.531 22.017 -84.397 1.00 66.69 782 ASN A N 1
ATOM 6002 C CA . ASN A 1 782 ? 18.687 21.314 -84.969 1.00 66.69 782 ASN A CA 1
ATOM 6003 C C . ASN A 1 782 ? 18.829 19.856 -84.480 1.00 66.69 782 ASN A C 1
ATOM 6005 O O . ASN A 1 782 ? 19.566 19.069 -85.079 1.00 66.69 782 ASN A O 1
ATOM 6009 N N . SER A 1 783 ? 18.115 19.471 -83.418 1.00 60.34 783 SER A N 1
ATOM 6010 C CA . SER A 1 783 ? 18.285 18.198 -82.696 1.00 60.34 783 SER A CA 1
ATOM 6011 C C . SER A 1 783 ? 17.770 16.942 -83.417 1.00 60.34 783 SER A C 1
ATOM 6013 O O . SER A 1 783 ? 17.926 15.829 -82.914 1.00 60.34 783 SER A O 1
ATOM 6015 N N . THR A 1 784 ? 17.232 17.053 -84.638 1.00 53.50 784 THR A N 1
ATOM 6016 C CA . THR A 1 784 ? 16.719 15.896 -85.400 1.00 53.50 784 THR A CA 1
ATOM 6017 C C . THR A 1 784 ? 17.795 14.889 -85.850 1.00 53.50 784 THR A C 1
ATOM 6019 O O . THR A 1 784 ? 17.449 13.912 -86.517 1.00 53.50 784 THR A O 1
ATOM 6022 N N . LYS A 1 785 ? 19.084 15.056 -85.494 1.00 53.00 785 LYS A N 1
ATOM 6023 C CA . LYS A 1 785 ? 20.164 14.144 -85.929 1.00 53.00 785 LYS A CA 1
ATOM 6024 C C . LYS A 1 785 ? 21.207 13.660 -84.908 1.00 53.00 785 LYS A C 1
ATOM 6026 O O . LYS A 1 785 ? 22.031 12.847 -85.320 1.00 53.00 785 LYS A O 1
ATOM 6031 N N . MET A 1 786 ? 21.198 14.018 -83.619 1.00 50.47 786 MET A N 1
ATOM 6032 C CA . MET A 1 786 ? 22.149 13.418 -82.654 1.00 50.47 786 MET A CA 1
ATOM 6033 C C . MET A 1 786 ? 21.540 13.186 -81.264 1.00 50.47 786 MET A C 1
ATOM 6035 O O . MET A 1 786 ? 20.907 14.059 -80.686 1.00 50.47 786 MET A O 1
ATOM 6039 N N . GLN A 1 787 ? 21.756 11.984 -80.723 1.00 53.03 787 GLN A N 1
ATOM 6040 C CA . GLN A 1 787 ? 21.175 11.482 -79.469 1.00 53.03 787 GLN A CA 1
ATOM 6041 C C . GLN A 1 787 ? 21.865 12.036 -78.204 1.00 53.03 787 GLN A C 1
ATOM 6043 O O . GLN A 1 787 ? 21.391 11.811 -77.094 1.00 53.03 787 GLN A O 1
ATOM 6048 N N . THR A 1 788 ? 22.964 12.778 -78.367 1.00 48.66 788 THR A N 1
ATOM 6049 C CA . THR A 1 788 ? 23.855 13.214 -77.281 1.00 48.66 788 THR A CA 1
ATOM 6050 C C . THR A 1 788 ? 23.410 14.509 -76.575 1.00 48.66 788 THR A C 1
ATOM 6052 O O . THR A 1 788 ? 23.900 14.784 -75.488 1.00 48.66 788 THR A O 1
ATOM 6055 N N . ASP A 1 789 ? 22.442 15.267 -77.111 1.00 60.59 789 ASP A N 1
ATOM 6056 C CA . ASP A 1 789 ? 22.074 16.606 -76.590 1.00 60.59 789 ASP A CA 1
ATOM 6057 C C . ASP A 1 789 ? 20.796 16.667 -75.725 1.00 60.59 789 ASP A C 1
ATOM 6059 O O . ASP A 1 789 ? 20.419 17.739 -75.253 1.00 60.59 789 ASP A O 1
ATOM 6063 N N . ARG A 1 790 ? 20.112 15.542 -75.456 1.00 68.12 790 ARG A N 1
ATOM 6064 C CA . ARG A 1 790 ? 18.811 15.562 -74.744 1.00 68.12 790 ARG A CA 1
ATOM 6065 C C . ARG A 1 790 ? 18.896 16.025 -73.290 1.00 68.12 790 ARG A C 1
ATOM 6067 O O . ARG A 1 790 ? 18.038 16.780 -72.849 1.00 68.12 790 ARG A O 1
ATOM 6074 N N . VAL A 1 791 ? 19.925 15.596 -72.559 1.00 66.69 791 VAL A N 1
ATOM 6075 C CA . VAL A 1 791 ? 20.094 15.954 -71.139 1.00 66.69 791 VAL A CA 1
ATOM 6076 C C . VAL A 1 791 ? 20.440 17.436 -70.999 1.00 66.69 791 VAL A C 1
ATOM 6078 O O . VAL A 1 791 ? 19.832 18.133 -70.194 1.00 66.69 791 VAL A O 1
ATOM 6081 N N . ALA A 1 792 ? 21.350 17.939 -71.839 1.00 69.88 792 ALA A N 1
ATOM 6082 C CA . ALA A 1 792 ? 21.703 19.355 -71.862 1.00 69.88 792 ALA A CA 1
ATOM 6083 C C . ALA A 1 792 ? 20.497 20.235 -72.233 1.00 69.88 792 ALA A C 1
ATOM 6085 O O . ALA A 1 792 ? 20.281 21.275 -71.613 1.00 69.88 792 ALA A O 1
ATOM 6086 N N . LEU A 1 793 ? 19.677 19.794 -73.195 1.00 74.69 793 LEU A N 1
ATOM 6087 C CA . LEU A 1 793 ? 18.466 20.504 -73.597 1.00 74.69 793 LEU A CA 1
ATOM 6088 C C . LEU A 1 793 ? 17.383 20.487 -72.508 1.00 74.69 793 LEU A C 1
ATOM 6090 O O . LEU A 1 793 ? 16.735 21.509 -72.305 1.00 74.69 793 LEU A O 1
ATOM 6094 N N . ALA A 1 794 ? 17.228 19.382 -71.770 1.00 72.12 794 ALA A N 1
ATOM 6095 C CA . ALA A 1 794 ? 16.308 19.300 -70.634 1.00 72.12 794 ALA A CA 1
ATOM 6096 C C . ALA A 1 794 ? 16.722 20.259 -69.505 1.00 72.12 794 ALA A C 1
ATOM 6098 O O . ALA A 1 794 ? 15.896 21.018 -69.008 1.00 72.12 794 ALA A O 1
ATOM 6099 N N . THR A 1 795 ? 18.016 20.316 -69.165 1.00 72.38 795 THR A N 1
ATOM 6100 C CA . THR A 1 795 ? 18.528 21.272 -68.167 1.00 72.38 795 THR A CA 1
ATOM 6101 C C . THR A 1 795 ? 18.348 22.726 -68.615 1.00 72.38 795 THR A C 1
ATOM 6103 O O . THR A 1 795 ? 17.992 23.588 -67.810 1.00 72.38 795 THR A O 1
ATOM 6106 N N . LEU A 1 796 ? 18.564 23.015 -69.903 1.00 75.31 796 LEU A N 1
ATOM 6107 C CA . LEU A 1 796 ? 18.352 24.351 -70.462 1.00 75.31 796 LEU A CA 1
ATOM 6108 C C . LEU A 1 796 ? 16.860 24.737 -70.443 1.00 75.31 796 LEU A C 1
ATOM 6110 O O . LEU A 1 796 ? 16.532 25.872 -70.095 1.00 75.31 796 LEU A O 1
ATOM 6114 N N . ALA A 1 797 ? 15.965 23.793 -70.762 1.00 78.38 797 ALA A N 1
ATOM 6115 C CA . ALA A 1 797 ? 14.515 23.981 -70.718 1.00 78.38 797 ALA A CA 1
ATOM 6116 C C . ALA A 1 797 ? 14.016 24.232 -69.288 1.00 78.38 797 ALA A C 1
ATOM 6118 O O . ALA A 1 797 ? 13.266 25.184 -69.083 1.00 78.38 797 ALA A O 1
ATOM 6119 N N . HIS A 1 798 ? 14.516 23.477 -68.304 1.00 77.81 798 HIS A N 1
ATOM 6120 C CA . HIS A 1 798 ? 14.221 23.672 -66.883 1.00 77.81 798 HIS A CA 1
ATOM 6121 C C . HIS A 1 798 ? 14.581 25.085 -66.407 1.00 77.81 798 HIS A C 1
ATOM 6123 O O . HIS A 1 798 ? 13.750 25.814 -65.858 1.00 77.81 798 HIS A O 1
ATOM 6129 N N . LYS A 1 799 ? 15.821 25.519 -66.688 1.00 73.81 799 LYS A N 1
ATOM 6130 C CA . LYS A 1 799 ? 16.293 26.863 -66.319 1.00 73.81 799 LYS A CA 1
ATOM 6131 C C . LYS A 1 799 ? 15.413 27.942 -66.960 1.00 73.81 799 LYS A C 1
ATOM 6133 O O . LYS A 1 799 ? 15.014 28.894 -66.289 1.00 73.81 799 LYS A O 1
ATOM 6138 N N . CYS A 1 800 ? 15.074 27.782 -68.239 1.00 77.31 800 CYS A N 1
ATOM 6139 C CA . CYS A 1 800 ? 14.227 28.734 -68.950 1.00 77.31 800 CYS A CA 1
ATOM 6140 C C . CYS A 1 800 ? 12.770 28.716 -68.461 1.00 77.31 800 CYS A C 1
ATOM 6142 O O . CYS A 1 800 ? 12.144 29.770 -68.440 1.00 77.31 800 CYS A O 1
ATOM 6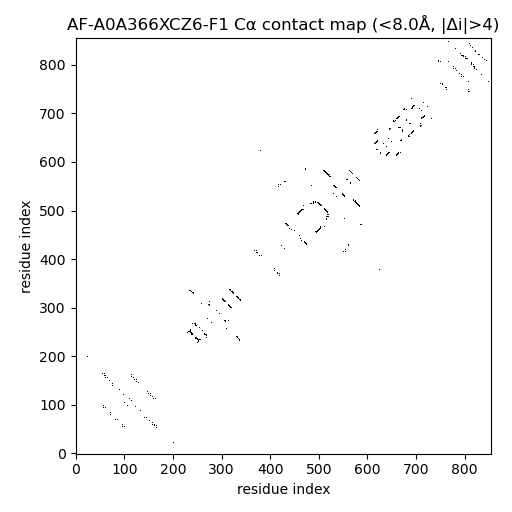144 N N . ALA A 1 801 ? 12.230 27.574 -68.022 1.00 73.12 801 ALA A N 1
ATOM 6145 C CA . ALA A 1 801 ? 10.875 27.482 -67.476 1.00 73.12 801 ALA A CA 1
ATOM 6146 C C . ALA A 1 801 ? 10.729 28.315 -66.195 1.00 73.12 801 ALA A C 1
ATOM 6148 O O . ALA A 1 801 ? 9.745 29.049 -66.048 1.00 73.12 801 ALA A O 1
ATOM 6149 N N . GLY A 1 802 ? 11.743 28.265 -65.322 1.00 58.06 802 GLY A N 1
ATOM 6150 C CA . GLY A 1 802 ? 11.827 29.097 -64.121 1.00 58.06 802 GLY A CA 1
ATOM 6151 C C . GLY A 1 802 ? 11.899 30.589 -64.453 1.00 58.06 802 GLY A C 1
ATOM 6152 O O . GLY A 1 802 ? 11.102 31.377 -63.947 1.00 58.06 802 GLY A O 1
ATOM 6153 N N . SER A 1 803 ? 12.786 30.987 -65.371 1.00 71.75 803 SER A N 1
ATOM 6154 C CA . SER A 1 803 ? 12.891 32.388 -65.808 1.00 71.75 803 SER A CA 1
ATOM 6155 C C . SER A 1 803 ? 11.628 32.893 -66.521 1.00 71.75 803 SER A C 1
ATOM 6157 O O . SER A 1 803 ? 11.224 34.034 -66.305 1.00 71.75 803 SER A O 1
ATOM 6159 N N . ALA A 1 804 ? 10.962 32.045 -67.311 1.00 71.12 804 ALA A N 1
ATOM 6160 C CA . ALA A 1 804 ? 9.707 32.364 -67.988 1.00 71.12 804 ALA A CA 1
ATOM 6161 C C . ALA A 1 804 ? 8.572 32.614 -66.989 1.00 71.12 804 ALA A C 1
ATOM 6163 O O . ALA A 1 804 ? 7.789 33.538 -67.184 1.00 71.12 804 ALA A O 1
ATOM 6164 N N . SER A 1 805 ? 8.505 31.830 -65.908 1.00 65.31 805 SER A N 1
ATOM 6165 C CA . SER A 1 805 ? 7.520 32.032 -64.841 1.00 65.31 805 SER A CA 1
ATOM 6166 C C . SER A 1 805 ? 7.767 33.341 -64.089 1.00 65.31 805 SER A C 1
ATOM 6168 O O . SER A 1 805 ? 6.824 34.086 -63.838 1.00 65.31 805 SER A O 1
ATOM 6170 N N . VAL A 1 806 ? 9.031 33.670 -63.797 1.00 60.69 806 VAL A N 1
ATOM 6171 C CA . VAL A 1 806 ? 9.395 34.939 -63.142 1.00 60.69 806 VAL A CA 1
ATOM 6172 C C . VAL A 1 806 ? 9.059 36.142 -64.027 1.00 60.69 806 VAL A C 1
ATOM 6174 O O . VAL A 1 806 ? 8.612 37.169 -63.531 1.00 60.69 806 VAL A O 1
ATOM 6177 N N . LEU A 1 807 ? 9.227 36.026 -65.344 1.00 67.25 807 LEU A N 1
ATOM 6178 C CA . LEU A 1 807 ? 8.907 37.095 -66.294 1.00 67.25 807 LEU A CA 1
ATOM 6179 C C . LEU A 1 807 ? 7.430 37.111 -66.732 1.00 67.25 807 LEU A C 1
ATOM 6181 O O . LEU A 1 807 ? 7.072 37.887 -67.617 1.00 67.25 807 LEU A O 1
ATOM 6185 N N . GLY A 1 808 ? 6.571 36.282 -66.125 1.00 63.44 808 GLY A N 1
ATOM 6186 C CA . GLY A 1 808 ? 5.129 36.225 -66.402 1.00 63.44 808 GLY A CA 1
ATOM 6187 C C . GLY A 1 808 ? 4.766 35.653 -67.778 1.00 63.44 808 GLY A C 1
ATOM 6188 O O . GLY A 1 808 ? 3.666 35.877 -68.283 1.00 63.44 808 GLY A O 1
ATOM 6189 N N . CYS A 1 809 ? 5.687 34.923 -68.406 1.00 72.88 809 CYS A N 1
ATOM 6190 C CA . CYS A 1 809 ? 5.515 34.244 -69.688 1.00 72.88 809 CYS A CA 1
ATOM 6191 C C . CYS A 1 809 ? 4.925 32.835 -69.470 1.00 72.88 809 CYS A C 1
ATOM 6193 O O . CYS A 1 809 ? 5.511 31.825 -69.869 1.00 72.88 809 CYS A O 1
ATOM 6195 N N . ASP A 1 810 ? 3.764 32.751 -68.816 1.00 67.75 810 ASP A N 1
ATOM 6196 C CA . ASP A 1 810 ? 3.204 31.499 -68.270 1.00 67.75 810 ASP A CA 1
ATOM 6197 C C . ASP A 1 810 ? 2.889 30.434 -69.330 1.00 67.75 810 ASP A C 1
ATOM 6199 O O . ASP A 1 810 ? 2.916 29.228 -69.067 1.00 67.75 810 ASP A O 1
ATOM 6203 N N . ALA A 1 811 ? 2.558 30.860 -70.551 1.00 72.94 811 ALA A N 1
ATOM 6204 C CA . ALA A 1 811 ? 2.352 29.946 -71.670 1.00 72.94 811 ALA A CA 1
ATOM 6205 C C . ALA A 1 811 ? 3.670 29.286 -72.107 1.00 72.94 811 ALA A C 1
ATOM 6207 O O . ALA A 1 811 ? 3.701 28.081 -72.348 1.00 72.94 811 ALA A O 1
ATOM 6208 N N . VAL A 1 812 ? 4.762 30.055 -72.144 1.00 79.38 812 VAL A N 1
ATOM 6209 C CA . VAL A 1 812 ? 6.102 29.573 -72.506 1.00 79.38 812 VAL A CA 1
ATOM 6210 C C . VAL A 1 812 ? 6.673 28.691 -71.393 1.00 79.38 812 VAL A C 1
ATOM 6212 O O . VAL A 1 812 ? 7.178 27.611 -71.682 1.00 79.38 812 VAL A O 1
ATOM 6215 N N . SER A 1 813 ? 6.513 29.087 -70.124 1.00 76.81 813 SER A N 1
ATOM 6216 C CA . SER A 1 813 ? 6.952 28.299 -68.959 1.00 76.81 813 SER A CA 1
ATOM 6217 C C . SER A 1 813 ? 6.330 26.896 -68.941 1.00 76.81 813 SER A C 1
ATOM 6219 O O . SER A 1 813 ? 7.041 25.900 -68.810 1.00 76.81 813 SER A O 1
ATOM 6221 N N . ARG A 1 814 ? 5.015 26.792 -69.186 1.00 77.50 814 ARG A N 1
ATOM 6222 C CA . ARG A 1 814 ? 4.320 25.495 -69.253 1.00 77.50 814 ARG A CA 1
ATOM 6223 C C . ARG A 1 814 ? 4.804 24.610 -70.397 1.00 77.50 814 ARG A C 1
ATOM 6225 O O . ARG A 1 814 ? 4.980 23.413 -70.197 1.00 77.50 814 ARG A O 1
ATOM 6232 N N . LEU A 1 815 ? 5.013 25.182 -71.582 1.00 80.88 815 LEU A N 1
ATOM 6233 C CA . LEU A 1 815 ? 5.495 24.422 -72.739 1.00 80.88 815 LEU A CA 1
ATOM 6234 C C . LEU A 1 815 ? 6.941 23.938 -72.546 1.00 80.88 815 LEU A C 1
ATOM 6236 O O . LEU A 1 815 ? 7.283 22.862 -73.025 1.00 80.88 815 LEU A O 1
ATOM 6240 N N . LEU A 1 816 ? 7.773 24.687 -71.814 1.00 80.19 816 LEU A N 1
ATOM 6241 C CA . LEU A 1 816 ? 9.133 24.270 -71.456 1.00 80.19 816 LEU A CA 1
ATOM 6242 C C . LEU A 1 816 ? 9.156 23.156 -70.409 1.00 80.19 816 LEU A C 1
ATOM 6244 O O . LEU A 1 816 ? 9.960 22.241 -70.548 1.00 80.19 816 LEU A O 1
ATOM 6248 N N . GLY A 1 817 ? 8.263 23.197 -69.415 1.00 74.31 817 GLY A N 1
ATOM 6249 C CA . GLY A 1 817 ? 8.106 22.094 -68.460 1.00 74.31 817 GLY A CA 1
ATOM 6250 C C . GLY A 1 817 ? 7.676 20.800 -69.156 1.00 74.31 817 GLY A C 1
ATOM 6251 O O . GLY A 1 817 ? 8.286 19.756 -68.965 1.00 74.31 817 GLY A O 1
ATOM 6252 N N . GLN A 1 818 ? 6.711 20.885 -70.079 1.00 80.00 818 GLN A N 1
ATOM 6253 C CA . GLN A 1 818 ? 6.319 19.732 -70.902 1.00 80.00 818 GLN A CA 1
ATOM 6254 C C . GLN A 1 818 ? 7.463 19.228 -71.796 1.00 80.00 818 GLN A C 1
ATOM 6256 O O . GLN A 1 818 ? 7.608 18.023 -71.995 1.00 80.00 818 GLN A O 1
ATOM 6261 N N . LEU A 1 819 ? 8.288 20.135 -72.330 1.00 79.38 819 LEU A N 1
ATOM 6262 C CA . LEU A 1 819 ? 9.473 19.766 -73.102 1.00 79.38 819 LEU A CA 1
ATOM 6263 C C . LEU A 1 819 ? 10.522 19.052 -72.233 1.00 79.38 819 LEU A C 1
ATOM 6265 O O . LEU A 1 819 ? 11.124 18.086 -72.696 1.00 79.38 819 LEU A O 1
ATOM 6269 N N . GLU A 1 820 ? 10.739 19.498 -70.994 1.00 77.62 820 GLU A N 1
ATOM 6270 C CA . GLU A 1 820 ? 11.635 18.846 -70.034 1.00 77.62 820 GLU A CA 1
ATOM 6271 C C . GLU A 1 820 ? 11.170 17.417 -69.719 1.00 77.62 820 GLU A C 1
ATOM 6273 O O . GLU A 1 820 ? 11.952 16.473 -69.874 1.00 77.62 820 GLU A O 1
ATOM 6278 N N . ASP A 1 821 ? 9.892 17.251 -69.376 1.00 72.88 821 ASP A N 1
ATOM 6279 C CA . ASP A 1 821 ? 9.296 15.953 -69.047 1.00 72.88 821 ASP A CA 1
ATOM 6280 C C . ASP A 1 821 ? 9.389 14.970 -70.226 1.00 72.88 821 ASP A C 1
ATOM 6282 O O . ASP A 1 821 ? 9.733 13.794 -70.055 1.00 72.88 821 ASP A O 1
ATOM 6286 N N . GLU A 1 822 ? 9.140 15.431 -71.457 1.00 76.38 822 GLU A N 1
ATOM 6287 C CA . GLU A 1 822 ? 9.271 14.587 -72.650 1.00 76.38 822 GLU A CA 1
ATOM 6288 C C . GLU A 1 822 ? 10.730 14.228 -72.974 1.00 76.38 822 GLU A C 1
ATOM 6290 O O . GLU A 1 822 ? 11.007 13.103 -73.411 1.00 76.38 822 GLU A O 1
ATOM 6295 N N . LEU A 1 823 ? 11.679 15.140 -72.736 1.00 71.75 823 LEU A N 1
ATOM 6296 C CA . LEU A 1 823 ? 13.108 14.880 -72.937 1.00 71.75 823 LEU A CA 1
ATOM 6297 C C . LEU A 1 823 ? 13.670 13.883 -71.912 1.00 71.75 823 LEU A C 1
ATOM 6299 O O . LEU A 1 823 ? 14.539 13.087 -72.281 1.00 71.75 823 LEU A O 1
ATOM 6303 N N . GLN A 1 824 ? 13.162 13.889 -70.674 1.00 68.69 824 GLN A N 1
ATOM 6304 C CA . GLN A 1 824 ? 13.545 12.942 -69.618 1.00 68.69 824 GLN A CA 1
ATOM 6305 C C . GLN A 1 824 ? 12.874 11.569 -69.782 1.00 68.69 824 GLN A C 1
ATOM 6307 O O . GLN A 1 824 ? 13.526 10.541 -69.607 1.00 68.69 824 GLN A O 1
ATOM 6312 N N . SER A 1 825 ? 11.595 11.534 -70.173 1.00 68.12 825 SER A N 1
ATOM 6313 C CA . SER A 1 825 ? 10.825 10.289 -70.353 1.00 68.12 825 SER A CA 1
ATOM 6314 C C . SER A 1 825 ? 11.105 9.555 -71.674 1.00 68.12 825 SER A C 1
ATOM 6316 O O . SER A 1 825 ? 10.752 8.386 -71.820 1.00 68.12 825 SER A O 1
ATOM 6318 N N . GLY A 1 826 ? 11.758 10.207 -72.645 1.00 60.22 826 GLY A N 1
ATOM 6319 C CA . GLY A 1 826 ? 12.148 9.598 -73.923 1.00 60.22 826 GLY A CA 1
ATOM 6320 C C . GLY A 1 826 ? 11.028 9.508 -74.970 1.00 60.22 826 GLY A C 1
ATOM 6321 O O . GLY A 1 826 ? 11.173 8.784 -75.959 1.00 60.22 826 GLY A O 1
ATOM 6322 N N . SER A 1 827 ? 9.944 10.258 -74.774 1.00 59.75 827 SER A N 1
ATOM 6323 C CA . SER A 1 827 ? 8.698 10.237 -75.554 1.00 59.75 827 SER A CA 1
ATOM 6324 C C . SER A 1 827 ? 8.839 10.797 -76.987 1.00 59.75 827 SER A C 1
ATOM 6326 O O . SER A 1 827 ? 9.772 11.531 -77.311 1.00 59.75 827 SER A O 1
ATOM 6328 N N . SER A 1 828 ? 7.931 10.416 -77.899 1.00 56.94 828 SER A N 1
ATOM 6329 C CA . SER A 1 828 ? 8.055 10.648 -79.357 1.00 56.94 828 SER A CA 1
ATOM 6330 C C . SER A 1 828 ? 7.462 11.968 -79.889 1.00 56.94 828 SER A C 1
ATOM 6332 O O . SER A 1 828 ? 7.415 12.139 -81.109 1.00 56.94 828 SER A O 1
ATOM 6334 N N . ASN A 1 829 ? 7.007 12.894 -79.032 1.00 65.62 829 ASN A N 1
ATOM 6335 C CA . ASN A 1 829 ? 6.181 14.043 -79.441 1.00 65.62 829 ASN A CA 1
ATOM 6336 C C . ASN A 1 829 ? 6.912 15.400 -79.508 1.00 65.62 829 ASN A C 1
ATOM 6338 O O . ASN A 1 829 ? 6.298 16.439 -79.767 1.00 65.62 829 ASN A O 1
ATOM 6342 N N . LEU A 1 830 ? 8.245 15.378 -79.411 1.00 70.44 830 LEU A N 1
ATOM 6343 C CA . LEU A 1 830 ? 9.122 16.558 -79.423 1.00 70.44 830 LEU A CA 1
ATOM 6344 C C . LEU A 1 830 ? 8.856 17.536 -80.582 1.00 70.44 830 LEU A C 1
ATOM 6346 O O . LEU A 1 830 ? 8.976 18.743 -80.409 1.00 70.44 830 LEU A O 1
ATOM 6350 N N . ARG A 1 831 ? 8.443 17.038 -81.754 1.00 68.62 831 ARG A N 1
ATOM 6351 C CA . ARG A 1 831 ? 8.195 17.866 -82.949 1.00 68.62 831 ARG A CA 1
ATOM 6352 C C . ARG A 1 831 ? 6.945 18.745 -82.834 1.00 68.62 831 ARG A C 1
ATOM 6354 O O . ARG A 1 831 ? 6.894 19.824 -83.419 1.00 68.62 831 ARG A O 1
ATOM 6361 N N . GLN A 1 832 ? 5.930 18.275 -82.108 1.00 76.44 832 GLN A N 1
ATOM 6362 C CA . GLN A 1 832 ? 4.698 19.028 -81.874 1.00 76.44 832 GLN A CA 1
ATOM 6363 C C . GLN A 1 832 ? 4.935 20.116 -80.820 1.00 76.44 832 GLN A C 1
ATOM 6365 O O . GLN A 1 832 ? 4.533 21.264 -81.017 1.00 76.44 832 GLN A O 1
ATOM 6370 N N . LEU A 1 833 ? 5.663 19.776 -79.752 1.00 74.31 833 LEU A N 1
ATOM 6371 C CA . LEU A 1 833 ? 6.089 20.728 -78.724 1.00 74.31 833 LEU A CA 1
ATOM 6372 C C . LEU A 1 833 ? 7.030 21.798 -79.288 1.00 74.31 833 LEU A C 1
ATOM 6374 O O . LEU A 1 833 ? 6.866 22.968 -78.964 1.00 74.31 833 LEU A O 1
ATOM 6378 N N . GLU A 1 834 ? 7.941 21.438 -80.195 1.00 78.31 834 GLU A N 1
ATOM 6379 C CA . GLU A 1 834 ? 8.806 22.390 -80.903 1.00 78.31 834 GLU A CA 1
ATOM 6380 C C . GLU A 1 834 ? 7.996 23.441 -81.678 1.00 78.31 834 GLU A C 1
ATOM 6382 O O . GLU A 1 834 ? 8.252 24.639 -81.544 1.00 78.31 834 GLU A O 1
ATOM 6387 N N . GLN A 1 835 ? 6.982 23.024 -82.447 1.00 78.00 835 GLN A N 1
ATOM 6388 C CA . GLN A 1 835 ? 6.126 23.961 -83.184 1.00 78.00 835 GLN A CA 1
ATOM 6389 C C . GLN A 1 835 ? 5.324 24.872 -82.252 1.00 78.00 835 GLN A C 1
ATOM 6391 O O . GLN A 1 835 ? 5.254 26.079 -82.487 1.00 78.00 835 GLN A O 1
ATOM 6396 N N . MET A 1 836 ? 4.737 24.319 -81.189 1.00 80.00 836 MET A N 1
ATOM 6397 C CA . MET A 1 836 ? 3.944 25.094 -80.232 1.00 80.00 836 MET A CA 1
ATOM 6398 C C . MET A 1 836 ? 4.809 26.088 -79.451 1.00 80.00 836 MET A C 1
ATOM 6400 O O . MET A 1 836 ? 4.425 27.248 -79.299 1.00 80.00 836 MET A O 1
ATOM 6404 N N . LEU A 1 837 ? 5.997 25.659 -79.015 1.00 81.50 837 LEU A N 1
ATOM 6405 C CA . LEU A 1 837 ? 6.950 26.499 -78.299 1.00 81.50 837 LEU A CA 1
ATOM 6406 C C . LEU A 1 837 ? 7.519 27.596 -79.203 1.00 81.50 837 LEU A C 1
ATOM 6408 O O . LEU A 1 837 ? 7.625 28.733 -78.763 1.00 81.50 837 LEU A O 1
ATOM 6412 N N . SER A 1 838 ? 7.826 27.302 -80.471 1.00 80.75 838 SER A N 1
ATOM 6413 C CA . SER A 1 838 ? 8.333 28.300 -81.423 1.00 80.75 838 SER A CA 1
ATOM 6414 C C . SER A 1 838 ? 7.311 29.409 -81.706 1.00 80.75 838 SER A C 1
ATOM 6416 O O . SER A 1 838 ? 7.675 30.586 -81.746 1.00 80.75 838 SER A O 1
ATOM 6418 N N . VAL A 1 839 ? 6.027 29.058 -81.849 1.00 80.12 839 VAL A N 1
ATOM 6419 C CA . VAL A 1 839 ? 4.948 30.038 -82.058 1.00 80.12 839 VAL A CA 1
ATOM 6420 C C . VAL A 1 839 ? 4.728 30.882 -80.803 1.00 80.12 839 VAL A C 1
ATOM 6422 O O . VAL A 1 839 ? 4.779 32.107 -80.885 1.00 80.12 839 VAL A O 1
ATOM 6425 N N . ALA A 1 840 ? 4.561 30.243 -79.640 1.00 78.88 840 ALA A N 1
ATOM 6426 C CA . ALA A 1 840 ? 4.346 30.951 -78.379 1.00 78.88 840 ALA A CA 1
ATOM 6427 C C . ALA A 1 840 ? 5.539 31.848 -78.007 1.00 78.88 840 ALA A C 1
ATOM 6429 O O . ALA A 1 840 ? 5.354 32.966 -77.530 1.00 78.88 840 ALA A O 1
ATOM 6430 N N . TRP A 1 841 ? 6.766 31.387 -78.273 1.00 86.12 841 TRP A N 1
ATOM 6431 C CA . TRP A 1 841 ? 7.974 32.165 -78.019 1.00 86.12 841 TRP A CA 1
ATOM 6432 C C . TRP A 1 841 ? 8.089 33.378 -78.938 1.00 86.12 841 TRP A C 1
ATOM 6434 O O . TRP A 1 841 ? 8.476 34.446 -78.481 1.00 86.12 841 TRP A O 1
ATOM 6444 N N . LYS A 1 842 ? 7.730 33.261 -80.221 1.00 79.75 842 LYS A N 1
ATOM 6445 C CA . LYS A 1 842 ? 7.831 34.381 -81.164 1.00 79.75 842 LYS A CA 1
ATOM 6446 C C . LYS A 1 842 ? 6.925 35.553 -80.774 1.00 79.75 842 LYS A C 1
ATOM 6448 O O . LYS A 1 842 ? 7.347 36.705 -80.880 1.00 79.75 842 LYS A O 1
ATOM 6453 N N . ASP A 1 843 ? 5.714 35.263 -80.310 1.00 75.62 843 ASP A N 1
ATOM 6454 C CA . ASP A 1 843 ? 4.765 36.290 -79.872 1.00 75.62 843 ASP A CA 1
ATOM 6455 C C . ASP A 1 843 ? 5.226 36.955 -78.565 1.00 75.62 843 ASP A C 1
ATOM 6457 O O . ASP A 1 843 ? 5.236 38.185 -78.463 1.00 75.62 843 ASP A O 1
ATOM 6461 N N . GLU A 1 844 ? 5.710 36.164 -77.604 1.00 77.56 844 GLU A N 1
ATOM 6462 C CA . GLU A 1 844 ? 6.167 36.683 -76.311 1.00 77.56 844 GLU A CA 1
ATOM 6463 C C . GLU A 1 844 ? 7.512 37.422 -76.417 1.00 77.56 844 GLU A C 1
ATOM 6465 O O . GLU A 1 844 ? 7.707 38.466 -75.795 1.00 77.56 844 GLU A O 1
ATOM 6470 N N . LYS A 1 845 ? 8.417 36.967 -77.289 1.00 81.25 845 LYS A N 1
ATOM 6471 C CA . LYS A 1 845 ? 9.691 37.637 -77.574 1.00 81.25 845 LYS A CA 1
ATOM 6472 C C . LYS A 1 845 ? 9.481 39.033 -78.155 1.00 81.25 845 LYS A C 1
ATOM 6474 O O . LYS A 1 845 ? 10.073 39.983 -77.656 1.00 81.25 845 LYS A O 1
ATOM 6479 N N . ASN A 1 846 ? 8.585 39.196 -79.132 1.00 76.31 846 ASN A N 1
ATOM 6480 C CA . ASN A 1 846 ? 8.250 40.520 -79.675 1.00 76.31 846 ASN A CA 1
ATOM 6481 C C . ASN A 1 846 ? 7.641 41.442 -78.597 1.00 76.31 846 ASN A C 1
ATOM 6483 O O . ASN A 1 846 ? 7.889 42.654 -78.580 1.00 76.31 846 ASN A O 1
ATOM 6487 N N . ARG A 1 847 ? 6.862 40.876 -77.665 1.00 75.00 847 ARG A N 1
ATOM 6488 C CA . ARG A 1 847 ? 6.295 41.609 -76.524 1.00 75.00 847 ARG A CA 1
ATOM 6489 C C . ARG A 1 847 ? 7.377 42.063 -75.539 1.00 75.00 847 ARG A C 1
ATOM 6491 O O . ARG A 1 847 ? 7.313 43.198 -75.072 1.00 75.00 847 ARG A O 1
ATOM 6498 N N . LEU A 1 848 ? 8.379 41.230 -75.264 1.00 73.75 848 LEU A N 1
ATOM 6499 C CA . LEU A 1 848 ? 9.510 41.563 -74.391 1.00 73.75 848 LEU A CA 1
ATOM 6500 C C . LEU A 1 848 ? 10.489 42.550 -75.059 1.00 73.75 848 LEU A C 1
ATOM 6502 O O . LEU A 1 848 ? 10.909 43.519 -74.428 1.00 73.75 848 LEU A O 1
ATOM 6506 N N . GLU A 1 849 ? 10.794 42.376 -76.348 1.00 75.31 849 GLU A N 1
ATOM 6507 C CA . GLU A 1 849 ? 11.703 43.248 -77.112 1.00 75.31 849 GLU A CA 1
ATOM 6508 C C . GLU A 1 849 ? 11.122 44.647 -77.358 1.00 75.31 849 GLU A C 1
ATOM 6510 O O . GLU A 1 849 ? 11.834 45.642 -77.202 1.00 75.31 849 GLU A O 1
ATOM 6515 N N . SER A 1 850 ? 9.822 44.765 -77.661 1.00 68.06 850 SER A N 1
ATOM 6516 C CA . SER A 1 850 ? 9.174 46.083 -77.794 1.00 68.06 850 SER A CA 1
ATOM 6517 C C . SER A 1 850 ? 9.228 46.900 -76.495 1.00 68.06 850 SER A C 1
ATOM 6519 O O . SER A 1 850 ? 9.329 48.124 -76.544 1.00 68.06 850 SER A O 1
ATOM 6521 N N . ARG A 1 851 ? 9.246 46.225 -75.337 1.00 64.88 851 ARG A N 1
ATOM 6522 C CA . ARG A 1 851 ? 9.323 46.839 -74.002 1.00 64.88 851 ARG A CA 1
ATOM 6523 C C . ARG A 1 851 ? 10.750 47.181 -73.559 1.00 64.88 851 ARG A C 1
ATOM 6525 O O . ARG A 1 851 ? 10.923 48.074 -72.735 1.00 64.88 851 ARG A O 1
ATOM 6532 N N . LEU A 1 852 ? 11.766 46.534 -74.136 1.00 64.31 852 LEU A N 1
ATOM 6533 C CA . LEU A 1 852 ? 13.182 46.902 -73.980 1.00 64.31 852 LEU A CA 1
ATOM 6534 C C . LEU A 1 852 ? 13.557 48.170 -74.774 1.00 64.31 852 LEU A C 1
ATOM 6536 O O . LEU A 1 852 ? 14.528 48.842 -74.423 1.00 64.31 852 LEU A O 1
ATOM 6540 N N . GLY A 1 853 ? 12.815 48.488 -75.843 1.00 51.28 853 GLY A N 1
ATOM 6541 C CA . GLY A 1 853 ? 13.045 49.652 -76.711 1.00 51.28 853 GLY A CA 1
ATOM 6542 C C . GLY A 1 853 ? 12.319 50.941 -76.302 1.00 51.28 853 GLY A C 1
ATOM 6543 O O . GLY A 1 853 ? 12.651 52.006 -76.814 1.00 51.28 853 GLY A O 1
ATOM 6544 N N . SER A 1 854 ? 11.346 50.867 -75.389 1.00 48.66 854 SER A N 1
ATOM 6545 C CA . SER A 1 854 ? 10.586 52.017 -74.868 1.00 48.66 854 SER A CA 1
ATOM 6546 C C . SER A 1 854 ? 11.101 52.546 -73.518 1.00 48.66 854 SER A C 1
ATOM 6548 O O . SER A 1 854 ? 10.374 53.271 -72.839 1.00 48.66 854 SER A O 1
ATOM 6550 N N . SER A 1 855 ? 12.323 52.167 -73.122 1.00 40.28 855 SER A N 1
ATOM 6551 C CA . SER A 1 855 ? 13.012 52.606 -71.898 1.00 40.28 855 SER A CA 1
ATOM 6552 C C . SER A 1 855 ? 14.236 53.449 -72.201 1.00 40.28 855 SER A C 1
ATOM 6554 O O . SER A 1 855 ? 15.014 53.063 -73.104 1.00 40.28 855 SER A O 1
#